Protein AF-0000000077469264 (afdb_homodimer)

Organism: Curvularia clavata (NCBI:txid95742)

Nearest PDB structures (foldseek):
  6kvr-assembly1_B  TM=8.526E-01  e=4.936E-38  Candida albicans
  8wdw-assembly2_B  TM=8.531E-01  e=9.503E-25  uncultured bacterium
  3h0l-assembly1_A  TM=8.347E-01  e=4.649E-25  Aquifex aeolicus
  4wj3-assembly2_D  TM=7.898E-01  e=6.287E-24  Pseudomonas aeruginosa PAO1
  8es6-assembly2_B  TM=8.295E-01  e=7.260E-22  Escherichia coli

Structure (mmCIF, N/CA/C/O backbone):
data_AF-0000000077469264-model_v1
#
loop_
_entity.id
_entity.type
_entity.pdbx_description
1 polymer amidase
#
loop_
_atom_site.group_PDB
_atom_site.id
_atom_site.type_symbol
_atom_site.label_atom_id
_atom_site.label_alt_id
_atom_site.label_comp_id
_atom_site.label_asym_id
_atom_site.label_entity_id
_atom_site.label_seq_id
_atom_site.pdbx_PDB_ins_code
_atom_site.Cartn_x
_atom_site.Cartn_y
_atom_site.Cartn_z
_atom_site.occupancy
_atom_site.B_iso_or_equiv
_atom_site.auth_seq_id
_atom_site.auth_comp_id
_atom_site.auth_asym_id
_atom_site.auth_atom_id
_atom_site.pdbx_PDB_model_num
ATOM 1 N N . MET A 1 1 ? -19.703 27.109 -30.875 1 38.69 1 MET A N 1
ATOM 2 C CA . MET A 1 1 ? -20.609 27.203 -29.734 1 38.69 1 MET A CA 1
ATOM 3 C C . MET A 1 1 ? -21.5 28.438 -29.859 1 38.69 1 MET A C 1
ATOM 5 O O . MET A 1 1 ? -21 29.562 -29.891 1 38.69 1 MET A O 1
ATOM 9 N N . GLY A 1 2 ? -22.531 28.219 -30.375 1 47.81 2 GLY A N 1
ATOM 10 C CA . GLY A 1 2 ? -23.375 29.312 -30.828 1 47.81 2 GLY A CA 1
ATOM 11 C C . GLY A 1 2 ? -23.906 30.172 -29.688 1 47.81 2 GLY A C 1
ATOM 12 O O . GLY A 1 2 ? -23.766 29.812 -28.516 1 47.81 2 GLY A O 1
ATOM 13 N N . LEU A 1 3 ? -24.375 31.328 -29.953 1 57.66 3 LEU A N 1
ATOM 14 C CA . LEU A 1 3 ? -24.969 32.344 -29.078 1 57.66 3 LEU A CA 1
ATOM 15 C C . LEU A 1 3 ? -25.922 31.688 -28.078 1 57.66 3 LEU A C 1
ATOM 17 O O . LEU A 1 3 ? -25.969 32.094 -26.906 1 57.66 3 LEU A O 1
ATOM 21 N N . SER A 1 4 ? -26.609 30.703 -28.516 1 57.97 4 SER A N 1
ATOM 22 C CA . SER A 1 4 ? -27.531 30 -27.641 1 57.97 4 SER A CA 1
ATOM 23 C C . SER A 1 4 ? -26.781 29.203 -26.578 1 57.97 4 SER A C 1
ATOM 25 O O . SER A 1 4 ? -27.203 29.172 -25.422 1 57.97 4 SER A O 1
ATOM 27 N N . THR A 1 5 ? -25.703 28.656 -27.016 1 55.19 5 THR A N 1
ATOM 28 C CA . THR A 1 5 ? -24.891 27.906 -26.062 1 55.19 5 THR A CA 1
ATOM 29 C C . THR A 1 5 ? -24.25 28.828 -25.047 1 55.19 5 THR A C 1
ATOM 31 O O . THR A 1 5 ? -24.109 28.469 -23.875 1 55.19 5 THR A O 1
ATOM 34 N N . TYR A 1 6 ? -24.078 30.047 -25.547 1 51.34 6 TYR A N 1
ATOM 35 C CA . TYR A 1 6 ? -23.516 31.047 -24.656 1 51.34 6 TYR A CA 1
ATOM 36 C C . TYR A 1 6 ? -24.531 31.5 -23.625 1 51.34 6 TYR A C 1
ATOM 38 O O . TYR A 1 6 ? -24.234 31.594 -22.438 1 51.34 6 TYR A O 1
ATOM 46 N N . TRP A 1 7 ? -25.766 31.797 -24.094 1 57.72 7 TRP A N 1
ATOM 47 C CA . TRP A 1 7 ? -26.797 32.25 -23.172 1 57.72 7 TRP A CA 1
ATOM 48 C C . TRP A 1 7 ? -27.203 31.156 -22.203 1 57.72 7 TRP A C 1
ATOM 50 O O . TRP A 1 7 ? -27.484 31.406 -21.031 1 57.72 7 TRP A O 1
ATOM 60 N N . GLN A 1 8 ? -27.312 29.969 -22.75 1 52.81 8 GLN A N 1
ATOM 61 C CA . GLN A 1 8 ? -27.594 28.812 -21.891 1 52.81 8 GLN A CA 1
ATOM 62 C C . GLN A 1 8 ? -26.484 28.609 -20.875 1 52.81 8 GLN A C 1
ATOM 64 O O . GLN A 1 8 ? -26.75 28.328 -19.703 1 52.81 8 GLN A O 1
ATOM 69 N N . HIS A 1 9 ? -25.344 28.828 -21.328 1 53.41 9 HIS A N 1
ATOM 70 C CA . HIS A 1 9 ? -24.219 28.766 -20.406 1 53.41 9 HIS A CA 1
ATOM 71 C C . HIS A 1 9 ? -24.297 29.859 -19.359 1 53.41 9 HIS A C 1
ATOM 73 O O . HIS A 1 9 ? -24.031 29.609 -18.172 1 53.41 9 HIS A O 1
ATOM 79 N N . LYS A 1 10 ? -24.656 31.094 -19.719 1 55.19 10 LYS A N 1
ATOM 80 C CA . LYS A 1 10 ? -24.781 32.219 -18.781 1 55.19 10 LYS A CA 1
ATOM 81 C C . LYS A 1 10 ? -25.922 31.953 -17.781 1 55.19 10 LYS A C 1
ATOM 83 O O . LYS A 1 10 ? -25.781 32.25 -16.594 1 55.19 10 LYS A O 1
ATOM 88 N N . ALA A 1 11 ? -27.109 31.547 -18.359 1 58.28 11 ALA A N 1
ATOM 89 C CA . ALA A 1 11 ? -28.25 31.25 -17.5 1 58.28 11 ALA A CA 1
ATOM 90 C C . ALA A 1 11 ? -27.906 30.156 -16.5 1 58.28 11 ALA A C 1
ATOM 92 O O . ALA A 1 11 ? -28.266 30.234 -15.328 1 58.28 11 ALA A O 1
ATOM 93 N N . ASP A 1 12 ? -27.156 29.141 -17.016 1 54.44 12 ASP A N 1
ATOM 94 C CA . ASP A 1 12 ? -26.719 28.047 -16.156 1 54.44 12 ASP A CA 1
ATOM 95 C C . ASP A 1 12 ? -25.734 28.562 -15.086 1 54.44 12 ASP A C 1
ATOM 97 O O . ASP A 1 12 ? -25.797 28.125 -13.93 1 54.44 12 ASP A O 1
ATOM 101 N N . CYS A 1 13 ? -24.984 29.516 -15.547 1 57.66 13 CYS A N 1
ATOM 102 C CA . CYS A 1 13 ? -24.047 30.125 -14.617 1 57.66 13 CYS A CA 1
ATOM 103 C C . CYS A 1 13 ? -24.781 30.953 -13.562 1 57.66 13 CYS A C 1
ATOM 105 O O . CYS A 1 13 ? -24.453 30.859 -12.375 1 57.66 13 CYS A O 1
ATOM 107 N N . VAL A 1 14 ? -25.75 31.766 -14.016 1 65.81 14 VAL A N 1
ATOM 108 C CA . VAL A 1 14 ? -26.5 32.594 -13.086 1 65.81 14 VAL A CA 1
ATOM 109 C C . VAL A 1 14 ? -27.281 31.703 -12.117 1 65.81 14 VAL A C 1
ATOM 111 O O . VAL A 1 14 ? -27.297 31.969 -10.914 1 65.81 14 VAL A O 1
ATOM 114 N N . GLU A 1 15 ? -27.938 30.719 -12.602 1 66.56 15 GLU A N 1
ATOM 115 C CA . GLU A 1 15 ? -28.656 29.766 -11.758 1 66.56 15 GLU A CA 1
ATOM 116 C C . GLU A 1 15 ? -27.703 29.031 -10.82 1 66.56 15 GLU A C 1
ATOM 118 O O . GLU A 1 15 ? -28.031 28.781 -9.664 1 66.56 15 GLU A O 1
ATOM 123 N N . GLY A 1 16 ? -26.578 28.781 -11.312 1 68.62 16 GLY A N 1
ATOM 124 C CA . GLY A 1 16 ? -25.562 28.172 -10.477 1 68.62 16 GLY A CA 1
ATOM 125 C C . GLY A 1 16 ? -25.125 29.047 -9.32 1 68.62 16 GLY A C 1
ATOM 126 O O . GLY A 1 16 ? -25.031 28.578 -8.18 1 68.62 16 GLY A O 1
ATOM 127 N N . TYR A 1 17 ? -24.938 30.297 -9.672 1 70 17 TYR A N 1
ATOM 128 C CA . TYR A 1 17 ? -24.547 31.25 -8.641 1 70 17 TYR A CA 1
ATOM 129 C C . TYR A 1 17 ? -25.656 31.422 -7.605 1 70 17 TYR A C 1
ATOM 131 O O . TYR A 1 17 ? -25.391 31.516 -6.406 1 70 17 TYR A O 1
ATOM 139 N N . ARG A 1 18 ? -26.891 31.5 -8.078 1 68.81 18 ARG A N 1
ATOM 140 C CA . ARG A 1 18 ? -28.031 31.641 -7.188 1 68.81 18 ARG A CA 1
ATOM 141 C C . ARG A 1 18 ? -28.156 30.422 -6.27 1 68.81 18 ARG A C 1
ATOM 143 O O . ARG A 1 18 ? -28.422 30.578 -5.074 1 68.81 18 ARG A O 1
ATOM 150 N N . GLN A 1 19 ? -27.938 29.328 -6.855 1 73.25 19 GLN A N 1
ATOM 151 C CA . GLN A 1 19 ? -28.016 28.094 -6.078 1 73.25 19 GLN A CA 1
ATOM 152 C C . GLN A 1 19 ? -26.875 28 -5.07 1 73.25 19 GLN A C 1
ATOM 154 O O . GLN A 1 19 ? -27.078 27.609 -3.924 1 73.25 19 GLN A O 1
ATOM 159 N N . LEU A 1 20 ? -25.766 28.391 -5.512 1 81.19 20 LEU A N 1
ATOM 160 C CA . LEU A 1 20 ? -24.594 28.406 -4.641 1 81.19 20 LEU A CA 1
ATOM 161 C C . LEU A 1 20 ? -24.797 29.344 -3.455 1 81.19 20 LEU A C 1
ATOM 163 O O . LEU A 1 20 ? -24.547 28.969 -2.309 1 81.19 20 LEU A O 1
ATOM 167 N N . SER A 1 21 ? -25.125 30.516 -3.787 1 82.88 21 SER A N 1
ATOM 168 C CA . SER A 1 21 ? -25.359 31.484 -2.73 1 82.88 21 SER A CA 1
ATOM 169 C C . SER A 1 21 ? -26.438 31 -1.766 1 82.88 21 SER A C 1
ATOM 171 O O . SER A 1 21 ? -26.297 31.156 -0.549 1 82.88 21 SER A O 1
ATOM 173 N N . PHE A 1 22 ? -27.406 30.422 -2.295 1 83.38 22 PHE A N 1
ATOM 174 C CA . PHE A 1 22 ? -28.5 29.922 -1.477 1 83.38 22 PHE A CA 1
ATOM 175 C C . PHE A 1 22 ? -28.031 28.781 -0.574 1 83.38 22 PHE A C 1
ATOM 177 O O . PHE A 1 22 ? -28.312 28.781 0.624 1 83.38 22 PHE A O 1
ATOM 184 N N . ILE A 1 23 ? -27.375 27.906 -1.095 1 86.88 23 ILE A N 1
ATOM 185 C CA . ILE A 1 23 ? -26.922 26.734 -0.356 1 86.88 23 ILE A CA 1
ATOM 186 C C . ILE A 1 23 ? -25.938 27.156 0.731 1 86.88 23 ILE A C 1
ATOM 188 O O . ILE A 1 23 ? -26.016 26.688 1.868 1 86.88 23 ILE A O 1
ATOM 192 N N . SER A 1 24 ? -25.031 27.969 0.382 1 88.69 24 SER A N 1
ATOM 193 C CA . SER A 1 24 ? -24.047 28.453 1.339 1 88.69 24 SER A CA 1
ATOM 194 C C . SER A 1 24 ? -24.703 29.219 2.482 1 88.69 24 SER A C 1
ATOM 196 O O . SER A 1 24 ? -24.406 28.969 3.652 1 88.69 24 SER A O 1
ATOM 198 N N . LYS A 1 25 ? -25.547 30.109 2.135 1 88.81 25 LYS A N 1
ATOM 199 C CA . LYS A 1 25 ? -26.266 30.891 3.15 1 88.81 25 LYS A CA 1
ATOM 200 C C . LYS A 1 25 ? -27.125 29.984 4.031 1 88.81 25 LYS A C 1
ATOM 202 O O . LYS A 1 25 ? -27.219 30.203 5.242 1 88.81 25 LYS A O 1
ATOM 207 N N . ARG A 1 26 ? -27.703 29.109 3.422 1 91.31 26 ARG A N 1
ATOM 208 C CA . ARG A 1 26 ? -28.562 28.188 4.172 1 91.31 26 ARG A CA 1
ATOM 209 C C . ARG A 1 26 ? -27.75 27.391 5.184 1 91.31 26 ARG A C 1
ATOM 211 O O . ARG A 1 26 ? -28.125 27.281 6.348 1 91.31 26 ARG A O 1
ATOM 218 N N . LYS A 1 27 ? -26.703 26.812 4.738 1 93.69 27 LYS A N 1
ATOM 219 C CA . LYS A 1 27 ? -25.891 25.969 5.613 1 93.69 27 LYS A CA 1
ATOM 220 C C . LYS A 1 27 ? -25.266 26.781 6.742 1 93.69 27 LYS A C 1
ATOM 222 O O . LYS A 1 27 ? -25.188 26.312 7.879 1 93.69 27 LYS A O 1
ATOM 227 N N . GLN A 1 28 ? -24.781 27.922 6.445 1 94.62 28 GLN A N 1
ATOM 228 C CA . GLN A 1 28 ? -24.203 28.797 7.461 1 94.62 28 GLN A CA 1
ATOM 229 C C . GLN A 1 28 ? -25.266 29.266 8.445 1 94.62 28 GLN A C 1
ATOM 231 O O . GLN A 1 28 ? -25.016 29.344 9.648 1 94.62 28 GLN A O 1
ATOM 236 N N . SER A 1 29 ? -26.438 29.531 7.918 1 94.25 29 SER A N 1
ATOM 237 C CA . SER A 1 29 ? -27.547 29.953 8.773 1 94.25 29 SER A CA 1
ATOM 238 C C . SER A 1 29 ? -28.016 28.828 9.68 1 94.25 29 SER A C 1
ATOM 240 O O . SER A 1 29 ? -28.406 29.047 10.82 1 94.25 29 SER A O 1
ATOM 242 N N . GLU A 1 30 ? -28.062 27.672 9.109 1 94.5 30 GLU A N 1
ATOM 243 C CA . GLU A 1 30 ? -28.406 26.5 9.906 1 94.5 30 GLU A CA 1
ATOM 244 C C . GLU A 1 30 ? -27.469 26.344 11.086 1 94.5 30 GLU A C 1
ATOM 246 O O . GLU A 1 30 ? -27.906 26.094 12.211 1 94.5 30 GLU A O 1
ATOM 251 N N . ARG A 1 31 ? -26.203 26.453 10.859 1 95.75 31 ARG A N 1
ATOM 252 C CA . ARG A 1 31 ? -25.219 26.344 11.922 1 95.75 31 ARG A CA 1
ATOM 253 C C . ARG A 1 31 ? -25.375 27.469 12.945 1 95.75 31 ARG A C 1
ATOM 255 O O . ARG A 1 31 ? -25.344 27.219 14.156 1 95.75 31 ARG A O 1
ATOM 262 N N . ALA A 1 32 ? -25.547 28.688 12.477 1 95.25 32 ALA A N 1
ATOM 263 C CA . ALA A 1 32 ? -25.703 29.844 13.359 1 95.25 32 ALA A CA 1
ATOM 264 C C . ALA A 1 32 ? -26.953 29.703 14.227 1 95.25 32 ALA A C 1
ATOM 266 O O . ALA A 1 32 ? -26.938 30.031 15.414 1 95.25 32 ALA A O 1
ATOM 267 N N . SER A 1 33 ? -28.016 29.234 13.617 1 95.12 33 SER A N 1
ATOM 268 C CA . SER A 1 33 ? -29.281 29.047 14.344 1 95.12 33 SER A CA 1
ATOM 269 C C . SER A 1 33 ? -29.141 27.969 15.406 1 95.12 33 SER A C 1
ATOM 271 O O . SER A 1 33 ? -29.703 28.078 16.5 1 95.12 33 SER A O 1
ATOM 273 N N . LYS A 1 34 ? -28.5 26.922 15.086 1 95.69 34 LYS A N 1
ATOM 274 C CA . LYS A 1 34 ? -28.266 25.844 16.047 1 95.69 34 LYS A CA 1
ATOM 275 C C . LYS A 1 34 ? -27.469 26.344 17.25 1 95.69 34 LYS A C 1
ATOM 277 O O . LYS A 1 34 ? -27.812 26.047 18.391 1 95.69 34 LYS A O 1
ATOM 282 N N . LEU A 1 35 ? -26.438 27.078 17.016 1 96 35 LEU A N 1
ATOM 283 C CA . LEU A 1 35 ? -25.594 27.594 18.078 1 96 35 LEU A CA 1
ATOM 284 C C . LEU A 1 35 ? -26.359 28.578 18.953 1 96 35 LEU A C 1
ATOM 286 O O . LEU A 1 35 ? -26.188 28.594 20.172 1 96 35 LEU A O 1
ATOM 290 N N . ALA A 1 36 ? -27.203 29.297 18.312 1 93.44 36 ALA A N 1
ATOM 291 C CA . ALA A 1 36 ? -27.969 30.312 19.031 1 93.44 36 ALA A CA 1
ATOM 292 C C . ALA A 1 36 ? -29.062 29.672 19.875 1 93.44 36 ALA A C 1
ATOM 294 O O . ALA A 1 36 ? -29.469 30.234 20.891 1 93.44 36 ALA A O 1
ATOM 295 N N . SER A 1 37 ? -29.531 28.516 19.516 1 94.44 37 SER A N 1
ATOM 296 C CA . SER A 1 37 ? -30.688 27.875 20.156 1 94.44 37 SER A CA 1
ATOM 297 C C . SER A 1 37 ? -30.234 26.797 21.125 1 94.44 37 SER A C 1
ATOM 299 O O . SER A 1 37 ? -31.047 25.984 21.594 1 94.44 37 SER A O 1
ATOM 301 N N . LEU A 1 38 ? -28.984 26.766 21.406 1 95.5 38 LEU A N 1
ATOM 302 C CA . LEU A 1 38 ? -28.469 25.766 22.344 1 95.5 38 LEU A CA 1
ATOM 303 C C . LEU A 1 38 ? -29.047 25.984 23.734 1 95.5 38 LEU A C 1
ATOM 305 O O . LEU A 1 38 ? -29.328 27.109 24.125 1 95.5 38 LEU A O 1
ATOM 309 N N . PRO A 1 39 ? -29.188 24.922 24.516 1 94.12 39 PRO A N 1
ATOM 310 C CA . PRO A 1 39 ? -29.609 25.062 25.906 1 94.12 39 PRO A CA 1
ATOM 311 C C . PRO A 1 39 ? -28.625 25.875 26.75 1 94.12 39 PRO A C 1
ATOM 313 O O . PRO A 1 39 ? -27.438 25.938 26.406 1 94.12 39 PRO A O 1
ATOM 316 N N . ALA A 1 40 ? -28.984 26.312 27.844 1 93 40 ALA A N 1
ATOM 317 C CA . ALA A 1 40 ? -28.266 27.25 28.703 1 93 40 ALA A CA 1
ATOM 318 C C . ALA A 1 40 ? -26.938 26.672 29.156 1 93 40 ALA A C 1
ATOM 320 O O . ALA A 1 40 ? -25.938 27.391 29.25 1 93 40 ALA A O 1
ATOM 321 N N . PRO A 1 41 ? -26.891 25.453 29.375 1 93 41 PRO A N 1
ATOM 322 C CA . PRO A 1 41 ? -25.625 24.906 29.859 1 93 41 PRO A CA 1
ATOM 323 C C . PRO A 1 41 ? -24.484 25.047 28.844 1 93 41 PRO A C 1
ATOM 325 O O . PRO A 1 41 ? -23.312 25 29.219 1 93 41 PRO A O 1
ATOM 328 N N . TYR A 1 42 ? -24.797 25.172 27.578 1 94.94 42 TYR A N 1
ATOM 329 C CA . TYR A 1 42 ? -23.797 25.312 26.531 1 94.94 42 TYR A CA 1
ATOM 330 C C . TYR A 1 42 ? -23.391 26.781 26.375 1 94.94 42 TYR A C 1
ATOM 332 O O . TYR A 1 42 ? -22.359 27.078 25.766 1 94.94 42 TYR A O 1
ATOM 340 N N . LEU A 1 43 ? -24.188 27.672 26.875 1 92.75 43 LEU A N 1
ATOM 341 C CA . LEU A 1 43 ? -24 29.094 26.562 1 92.75 43 LEU A CA 1
ATOM 342 C C . LEU A 1 43 ? -23.547 29.859 27.797 1 92.75 43 LEU A C 1
ATOM 344 O O . LEU A 1 43 ? -23.125 31.016 27.688 1 92.75 43 LEU A O 1
ATOM 348 N N . SER A 1 44 ? -23.594 29.219 28.938 1 93.94 44 SER A N 1
ATOM 349 C CA . SER A 1 44 ? -23.172 29.859 30.188 1 93.94 44 SER A CA 1
ATOM 350 C C . SER A 1 44 ? -21.656 30.031 30.219 1 93.94 44 SER A C 1
ATOM 352 O O . SER A 1 44 ? -20.922 29.297 29.562 1 93.94 44 SER A O 1
ATOM 354 N N . PRO A 1 45 ? -21.188 31.016 31.031 1 94.5 45 PRO A N 1
ATOM 355 C CA . PRO A 1 45 ? -19.75 31.172 31.188 1 94.5 45 PRO A CA 1
ATOM 356 C C . PRO A 1 45 ? -19.078 29.938 31.781 1 94.5 45 PRO A C 1
ATOM 358 O O . PRO A 1 45 ? -19.734 29.141 32.469 1 94.5 45 PRO A O 1
ATOM 361 N N . LEU A 1 46 ? -17.828 29.875 31.594 1 96.38 46 LEU A N 1
ATOM 362 C CA . LEU A 1 46 ? -17.078 28.75 32.125 1 96.38 46 LEU A CA 1
ATOM 363 C C . LEU A 1 46 ? -17.078 28.766 33.656 1 96.38 46 LEU A C 1
ATOM 365 O O . LEU A 1 46 ? -16.688 29.766 34.281 1 96.38 46 LEU A O 1
ATOM 369 N N . SER A 1 47 ? -17.516 27.719 34.25 1 95.94 47 SER A N 1
ATOM 370 C CA . SER A 1 47 ? -17.438 27.547 35.719 1 95.94 47 SER A CA 1
ATOM 371 C C . SER A 1 47 ? -16.062 27.047 36.125 1 95.94 47 SER A C 1
ATOM 373 O O . SER A 1 47 ? -15.219 26.734 35.281 1 95.94 47 SER A O 1
ATOM 375 N N . ALA A 1 48 ? -15.859 27.016 37.438 1 95.75 48 ALA A N 1
ATOM 376 C CA . ALA A 1 48 ? -14.609 26.469 37.969 1 95.75 48 ALA A CA 1
ATOM 377 C C . ALA A 1 48 ? -14.461 25 37.594 1 95.75 48 ALA A C 1
ATOM 379 O O . ALA A 1 48 ? -13.352 24.531 37.344 1 95.75 48 ALA A O 1
ATOM 380 N N . GLN A 1 49 ? -15.523 24.375 37.562 1 95.88 49 GLN A N 1
ATOM 381 C CA . GLN A 1 49 ? -15.508 22.969 37.188 1 95.88 49 GLN A CA 1
ATOM 382 C C . GLN A 1 49 ? -15.148 22.797 35.719 1 95.88 49 GLN A C 1
ATOM 384 O O . GLN A 1 49 ? -14.391 21.891 35.344 1 95.88 49 GLN A O 1
ATOM 389 N N . ASP A 1 50 ? -15.711 23.609 34.906 1 96.94 50 ASP A N 1
ATOM 390 C CA . ASP A 1 50 ? -15.367 23.578 33.5 1 96.94 50 ASP A CA 1
ATOM 391 C C . ASP A 1 50 ? -13.867 23.781 33.312 1 96.94 50 ASP A C 1
ATOM 393 O O . ASP A 1 50 ? -13.242 23.062 32.531 1 96.94 50 ASP A O 1
ATOM 397 N N . ARG A 1 51 ? -13.344 24.719 34 1 96.69 51 ARG A N 1
ATOM 398 C CA . ARG A 1 51 ? -11.93 25.047 33.844 1 96.69 51 ARG A CA 1
ATOM 399 C C . ARG A 1 51 ? -11.062 23.875 34.312 1 96.69 51 ARG A C 1
ATOM 401 O O . ARG A 1 51 ? -9.984 23.641 33.75 1 96.69 51 ARG A O 1
ATOM 408 N N . THR A 1 52 ? -11.508 23.234 35.344 1 97 52 THR A N 1
ATOM 409 C CA . THR A 1 52 ? -10.797 22.047 35.844 1 97 52 THR A CA 1
ATOM 410 C C . THR A 1 52 ? -10.797 20.953 34.75 1 97 52 THR A C 1
ATOM 412 O O . THR A 1 52 ? -9.766 20.328 34.5 1 97 52 THR A O 1
ATOM 415 N N . ILE A 1 53 ? -11.867 20.75 34.125 1 97.94 53 ILE A N 1
ATOM 416 C CA . ILE A 1 53 ? -12.016 19.75 33.062 1 97.94 53 ILE A CA 1
ATOM 417 C C . ILE A 1 53 ? -11.102 20.094 31.906 1 97.94 53 ILE A C 1
ATOM 419 O O . ILE A 1 53 ? -10.367 19.25 31.406 1 97.94 53 ILE A O 1
ATOM 423 N N . LEU A 1 54 ? -11.117 21.344 31.516 1 97.75 54 LEU A N 1
ATOM 424 C CA . LEU A 1 54 ? -10.359 21.812 30.359 1 97.75 54 LEU A CA 1
ATOM 425 C C . LEU A 1 54 ? -8.859 21.734 30.625 1 97.75 54 LEU A C 1
ATOM 427 O O . LEU A 1 54 ? -8.062 21.656 29.688 1 97.75 54 LEU A O 1
ATOM 431 N N . GLY A 1 55 ? -8.453 21.766 31.875 1 96.44 55 GLY A N 1
ATOM 432 C CA . GLY A 1 55 ? -7.047 21.781 32.25 1 96.44 55 GLY A CA 1
ATOM 433 C C . GLY A 1 55 ? -6.465 20.391 32.438 1 96.44 55 GLY A C 1
ATOM 434 O O . GLY A 1 55 ? -5.242 20.219 32.438 1 96.44 55 GLY A O 1
ATOM 435 N N . LYS A 1 56 ? -7.273 19.344 32.469 1 97.5 56 LYS A N 1
ATOM 436 C CA . LYS A 1 56 ? -6.816 17.984 32.75 1 97.5 56 LYS A CA 1
ATOM 437 C C . LYS A 1 56 ? -6.383 17.281 31.469 1 97.5 56 LYS A C 1
ATOM 439 O O . LYS A 1 56 ? -7.008 17.438 30.422 1 97.5 56 LYS A O 1
ATOM 444 N N . PRO A 1 57 ? -5.254 16.438 31.625 1 98.25 57 PRO A N 1
ATOM 445 C CA . PRO A 1 57 ? -4.992 15.516 30.516 1 98.25 57 PRO A CA 1
ATOM 446 C C . PRO A 1 57 ? -6.145 14.555 30.266 1 98.25 57 PRO A C 1
ATOM 448 O O . PRO A 1 57 ? -6.816 14.133 31.219 1 98.25 57 PRO A O 1
ATOM 451 N N . ILE A 1 58 ? -6.34 14.172 29.047 1 98.25 58 ILE A N 1
ATOM 452 C CA . ILE A 1 58 ? -7.516 13.375 28.719 1 98.25 58 ILE A CA 1
ATOM 453 C C . ILE A 1 58 ? -7.43 12.016 29.406 1 98.25 58 ILE A C 1
ATOM 455 O O . ILE A 1 58 ? -8.453 11.422 29.75 1 98.25 58 ILE A O 1
ATOM 459 N N . GLN A 1 59 ? -6.25 11.453 29.609 1 98.44 59 GLN A N 1
ATOM 460 C CA . GLN A 1 59 ? -6.125 10.18 30.328 1 98.44 59 GLN A CA 1
ATOM 461 C C . GLN A 1 59 ? -6.727 10.273 31.719 1 98.44 59 GLN A C 1
ATOM 463 O O . GLN A 1 59 ? -7.387 9.344 32.188 1 98.44 59 GLN A O 1
ATOM 468 N N . GLU A 1 60 ? -6.504 11.391 32.375 1 98.56 60 GLU A N 1
ATOM 469 C CA . GLU A 1 60 ? -7.07 11.609 33.719 1 98.56 60 GLU A CA 1
ATOM 470 C C . GLU A 1 60 ? -8.586 11.758 33.656 1 98.56 60 GLU A C 1
ATOM 472 O O . GLU A 1 60 ? -9.305 11.266 34.531 1 98.56 60 GLU A O 1
ATOM 477 N N . LEU A 1 61 ? -9.055 12.445 32.688 1 98.62 61 LEU A N 1
ATOM 478 C CA . LEU A 1 61 ? -10.492 12.594 32.531 1 98.62 61 LEU A CA 1
ATOM 479 C C . LEU A 1 61 ? -11.156 11.234 32.312 1 98.62 61 LEU A C 1
ATOM 481 O O . LEU A 1 61 ? -12.242 10.977 32.812 1 98.62 61 LEU A O 1
ATOM 485 N N . VAL A 1 62 ? -10.516 10.383 31.484 1 98.75 62 VAL A N 1
ATOM 486 C CA . VAL A 1 62 ? -11.031 9.047 31.219 1 98.75 62 VAL A CA 1
ATOM 487 C C . VAL A 1 62 ? -11.133 8.266 32.531 1 98.75 62 VAL A C 1
ATOM 489 O O . VAL A 1 62 ? -12.133 7.594 32.781 1 98.75 62 VAL A O 1
ATOM 492 N N . GLN A 1 63 ? -10.133 8.367 33.344 1 98.44 63 GLN A N 1
ATOM 493 C CA . GLN A 1 63 ? -10.133 7.695 34.656 1 98.44 63 GLN A CA 1
ATOM 494 C C . GLN A 1 63 ? -11.273 8.211 35.531 1 98.44 63 GLN A C 1
ATOM 496 O O . GLN A 1 63 ? -11.93 7.426 36.219 1 98.44 63 GLN A O 1
ATOM 501 N N . ASP A 1 64 ? -11.477 9.5 35.469 1 98.31 64 ASP A N 1
ATOM 502 C CA . ASP A 1 64 ? -12.57 10.094 36.25 1 98.31 64 ASP A CA 1
ATOM 503 C C . ASP A 1 64 ? -13.922 9.555 35.781 1 98.31 64 ASP A C 1
ATOM 505 O O . ASP A 1 64 ? -14.812 9.328 36.594 1 98.31 64 ASP A O 1
ATOM 509 N N . VAL A 1 65 ? -14.07 9.406 34.5 1 98.19 65 VAL A N 1
ATOM 510 C CA . VAL A 1 65 ? -15.312 8.867 33.969 1 98.19 65 VAL A CA 1
ATOM 511 C C . VAL A 1 65 ? -15.477 7.41 34.406 1 98.19 65 VAL A C 1
ATOM 513 O O . VAL A 1 65 ? -16.562 7 34.812 1 98.19 65 VAL A O 1
ATOM 516 N N . HIS A 1 66 ? -14.414 6.672 34.344 1 98 66 HIS A N 1
ATOM 517 C CA . HIS A 1 66 ? -14.445 5.27 34.75 1 98 66 HIS A CA 1
ATOM 518 C C . HIS A 1 66 ? -14.867 5.129 36.188 1 98 66 HIS A C 1
ATOM 520 O O . HIS A 1 66 ? -15.594 4.203 36.562 1 98 66 HIS A O 1
ATOM 526 N N . LYS A 1 67 ? -14.406 6.047 37 1 97.75 67 LYS A N 1
ATOM 527 C CA . LYS A 1 67 ? -14.672 6.004 38.438 1 97.75 67 LYS A CA 1
ATOM 528 C C . LYS A 1 67 ? -15.961 6.742 38.781 1 97.75 67 LYS A C 1
ATOM 530 O O . LYS A 1 67 ? -16.297 6.887 39.938 1 97.75 67 LYS A O 1
ATOM 535 N N . GLN A 1 68 ? -16.625 7.348 37.844 1 96.5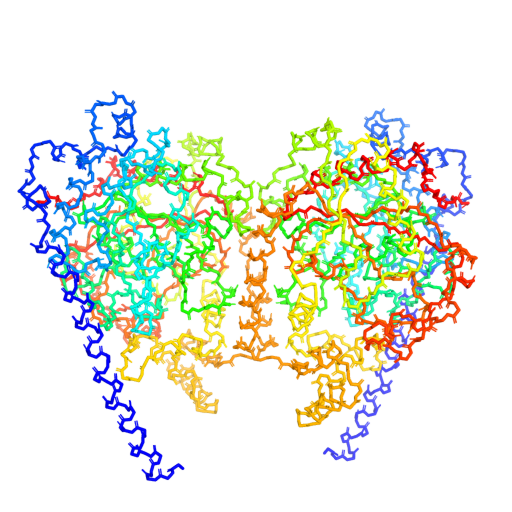6 68 GLN A N 1
ATOM 536 C CA . GLN A 1 68 ? -17.891 8.062 38 1 96.56 68 GLN A CA 1
ATOM 537 C C . GLN A 1 68 ? -17.703 9.328 38.844 1 96.56 68 GLN A C 1
ATOM 539 O O . GLN A 1 68 ? -18.594 9.695 39.594 1 96.56 68 GLN A O 1
ATOM 544 N N . ILE A 1 69 ? -16.547 9.812 38.688 1 96.75 69 ILE A N 1
ATOM 545 C CA . ILE A 1 69 ? -16.234 11.07 39.344 1 96.75 69 ILE A CA 1
ATOM 546 C C . ILE A 1 69 ? -16.719 12.234 38.469 1 96.75 69 ILE A C 1
ATOM 548 O O . ILE A 1 69 ? -17.219 13.242 39 1 96.75 69 ILE A O 1
ATOM 552 N N . THR A 1 70 ? -16.547 12.148 37.219 1 97 70 THR A N 1
ATOM 553 C CA . THR A 1 70 ? -16.953 13.172 36.25 1 97 70 THR A CA 1
ATOM 554 C C . THR A 1 70 ? -17.953 12.609 35.25 1 97 70 THR A C 1
ATOM 556 O O . THR A 1 70 ? -17.719 11.555 34.656 1 97 70 THR A O 1
ATOM 559 N N . ASN A 1 71 ? -19.062 13.312 35.125 1 96.62 71 ASN A N 1
ATOM 560 C CA . ASN A 1 71 ? -20.062 12.945 34.125 1 96.62 71 ASN A CA 1
ATOM 561 C C . ASN A 1 71 ? -19.594 13.305 32.719 1 96.62 71 ASN A C 1
ATOM 563 O O . ASN A 1 71 ? -19.188 14.438 32.469 1 96.62 71 ASN A O 1
ATOM 567 N N . PRO A 1 72 ? -19.656 12.344 31.797 1 97.44 72 PRO A N 1
ATOM 568 C CA . PRO A 1 72 ? -19.234 12.633 30.406 1 97.44 72 PRO A CA 1
ATOM 569 C C . PRO A 1 72 ? -19.953 13.844 29.828 1 97.44 72 PRO A C 1
ATOM 571 O O . PRO A 1 72 ? -19.375 14.57 29.016 1 97.44 72 PRO A O 1
ATOM 574 N N . ILE A 1 73 ? -21.141 14.094 30.203 1 97.38 73 ILE A N 1
ATOM 575 C CA . ILE A 1 73 ? -21.906 15.227 29.703 1 97.38 73 ILE A CA 1
ATOM 576 C C . ILE A 1 73 ? -21.25 16.531 30.141 1 97.38 73 ILE A C 1
ATOM 578 O O . ILE A 1 73 ? -21.25 17.516 29.391 1 97.38 73 ILE A O 1
ATOM 582 N N . ASP A 1 74 ? -20.703 16.531 31.312 1 97.44 74 ASP A N 1
ATOM 583 C CA . ASP A 1 74 ? -20.031 17.734 31.797 1 97.44 74 ASP A CA 1
ATOM 584 C C . ASP A 1 74 ? -18.766 18.016 30.984 1 97.44 74 ASP A C 1
ATOM 586 O O . ASP A 1 74 ? -18.453 19.172 30.719 1 97.44 74 ASP A O 1
ATOM 590 N N . ILE A 1 75 ? -18.078 17 30.641 1 98.25 75 ILE A N 1
ATOM 591 C CA . ILE A 1 75 ? -16.906 17.172 29.797 1 98.25 75 ILE A CA 1
ATOM 592 C C . ILE A 1 75 ? -17.312 17.734 28.438 1 98.25 75 ILE A C 1
ATOM 594 O O . ILE A 1 75 ? -16.703 18.688 27.953 1 98.25 75 ILE A O 1
ATOM 598 N N . LEU A 1 76 ? -18.359 17.109 27.859 1 98.25 76 LEU A N 1
ATOM 599 C CA . LEU A 1 76 ? -18.875 17.562 26.578 1 98.25 76 LEU A CA 1
ATOM 600 C C . LEU A 1 76 ? -19.266 19.031 26.625 1 98.25 76 LEU A C 1
ATOM 602 O O . LEU A 1 76 ? -18.906 19.812 25.75 1 98.25 76 LEU A O 1
ATOM 606 N N . ARG A 1 77 ? -19.969 19.422 27.641 1 97.81 77 ARG A N 1
ATOM 607 C CA . ARG A 1 77 ? -20.453 20.797 27.766 1 97.81 77 ARG A CA 1
ATOM 608 C C . ARG A 1 77 ? -19.312 21.766 27.984 1 97.81 77 ARG A C 1
ATOM 610 O O . ARG A 1 77 ? -19.344 22.891 27.469 1 97.81 77 ARG A O 1
ATOM 617 N N . ALA A 1 78 ? -18.312 21.375 28.719 1 97.88 78 ALA A N 1
ATOM 618 C CA . ALA A 1 78 ? -17.156 22.234 28.938 1 97.88 78 ALA A CA 1
ATOM 619 C C . ALA A 1 78 ? -16.453 22.562 27.609 1 97.88 78 ALA A C 1
ATOM 621 O O . ALA A 1 78 ? -16.172 23.734 27.344 1 97.88 78 ALA A O 1
ATOM 622 N N . TYR A 1 79 ? -16.203 21.625 26.844 1 98.25 79 TYR A N 1
ATOM 623 C CA . TYR A 1 79 ? -15.531 21.844 25.578 1 98.25 79 TYR A CA 1
ATOM 624 C C . TYR A 1 79 ? -16.453 22.547 24.578 1 98.25 79 TYR A C 1
ATOM 626 O O . TYR A 1 79 ? -16.016 23.375 23.781 1 98.25 79 TYR A O 1
ATOM 634 N N . ALA A 1 80 ? -17.766 22.234 24.625 1 98.06 80 ALA A N 1
ATOM 635 C CA . ALA A 1 80 ? -18.734 22.875 23.734 1 98.06 80 ALA A CA 1
ATOM 636 C C . ALA A 1 80 ? -18.781 24.375 23.984 1 98.06 80 ALA A C 1
ATOM 638 O O . ALA A 1 80 ? -18.906 25.156 23.031 1 98.06 80 ALA A O 1
ATOM 639 N N . LYS A 1 81 ? -18.703 24.781 25.234 1 97.56 81 LYS A N 1
ATOM 640 C CA . LYS A 1 81 ? -18.703 26.203 25.562 1 97.56 81 LYS A CA 1
ATOM 641 C C . LYS A 1 81 ? -17.547 26.922 24.891 1 97.56 81 LYS A C 1
ATOM 643 O O . LYS A 1 81 ? -17.734 28 24.312 1 97.56 81 LYS A O 1
ATOM 648 N N . VAL A 1 82 ? -16.406 26.312 24.953 1 98.12 82 VAL A N 1
ATOM 649 C CA . VAL A 1 82 ? -15.227 26.922 24.344 1 98.12 82 VAL A CA 1
ATOM 650 C C . VAL A 1 82 ? -15.352 26.891 22.828 1 98.12 82 VAL A C 1
ATOM 652 O O . VAL A 1 82 ? -14.922 27.828 22.141 1 98.12 82 VAL A O 1
ATOM 655 N N . THR A 1 83 ? -15.938 25.859 22.281 1 98.12 83 THR A N 1
ATOM 656 C CA . THR A 1 83 ? -16.125 25.734 20.844 1 98.12 83 THR A CA 1
ATOM 657 C C . THR A 1 83 ? -17.031 26.828 20.312 1 98.12 83 THR A C 1
ATOM 659 O O . THR A 1 83 ? -16.797 27.375 19.234 1 98.12 83 THR A O 1
ATOM 662 N N . VAL A 1 84 ? -18.062 27.125 21.031 1 97.12 84 VAL A N 1
ATOM 663 C CA . VAL A 1 84 ? -18.984 28.188 20.625 1 97.12 84 VAL A CA 1
ATOM 664 C C . VAL A 1 84 ? -18.219 29.516 20.516 1 97.12 84 VAL A C 1
ATOM 666 O O . VAL A 1 84 ? -18.391 30.25 19.547 1 97.12 84 VAL A O 1
ATOM 669 N N . LYS A 1 85 ? -17.359 29.766 21.469 1 96.5 85 LYS A N 1
ATOM 670 C CA . LYS A 1 85 ? -16.547 30.984 21.438 1 96.5 85 LYS A CA 1
ATOM 671 C C . LYS A 1 85 ? -15.562 30.953 20.281 1 96.5 85 LYS A C 1
ATOM 673 O O . LYS A 1 85 ? -15.344 31.984 19.625 1 96.5 85 LYS A O 1
ATOM 678 N N . ALA A 1 86 ? -14.961 29.844 20.109 1 97.81 86 ALA A N 1
ATOM 679 C CA . ALA A 1 86 ? -14.016 29.688 19.016 1 97.81 86 ALA A CA 1
ATOM 680 C C . ALA A 1 86 ? -14.688 29.953 17.672 1 97.81 86 ALA A C 1
ATOM 682 O O . ALA A 1 86 ? -14.133 30.641 16.812 1 97.81 86 ALA A O 1
ATOM 683 N N . GLN A 1 87 ? -15.859 29.375 17.5 1 97.69 87 GLN A N 1
ATOM 684 C CA . GLN A 1 87 ? -16.594 29.547 16.25 1 97.69 87 GLN A CA 1
ATOM 685 C C . GLN A 1 87 ? -16.906 31.016 16 1 97.69 87 GLN A C 1
ATOM 687 O O . GLN A 1 87 ? -16.766 31.5 14.875 1 97.69 87 GLN A O 1
ATOM 692 N N . GLU A 1 88 ? -17.266 31.672 16.969 1 95.81 88 GLU A N 1
ATOM 693 C CA . GLU A 1 88 ? -17.578 33.094 16.859 1 95.81 88 GLU A CA 1
ATOM 694 C C . GLU A 1 88 ? -16.344 33.906 16.438 1 95.81 88 GLU A C 1
ATOM 696 O O . GLU A 1 88 ? -16.438 34.812 15.609 1 95.81 88 GLU A O 1
ATOM 701 N N . LYS A 1 89 ? -15.234 33.5 16.922 1 96.75 89 LYS A N 1
ATOM 702 C CA . LYS A 1 89 ? -14.023 34.281 16.734 1 96.75 89 LYS A CA 1
ATOM 703 C C . LYS A 1 89 ? -13.305 33.906 15.438 1 96.75 89 LYS A C 1
ATOM 705 O O . LYS A 1 89 ? -12.727 34.75 14.773 1 96.75 89 LYS A O 1
ATOM 710 N N . ILE A 1 90 ? -13.312 32.594 15.141 1 97.75 90 ILE A N 1
ATOM 711 C CA . ILE A 1 90 ? -12.359 32.219 14.109 1 97.75 90 ILE A CA 1
ATOM 712 C C . ILE A 1 90 ? -13.047 31.344 13.07 1 97.75 90 ILE A C 1
ATOM 714 O O . ILE A 1 90 ? -12.406 30.891 12.109 1 97.75 90 ILE A O 1
ATOM 718 N N . ASN A 1 91 ? -14.305 31 13.117 1 98.38 91 ASN A N 1
ATOM 719 C CA . ASN A 1 91 ? -15.078 30.266 12.125 1 98.38 91 ASN A CA 1
ATOM 720 C C . ASN A 1 91 ? -14.453 28.906 11.828 1 98.38 91 ASN A C 1
ATOM 722 O O . ASN A 1 91 ? -14.211 28.578 10.664 1 98.38 91 ASN A O 1
ATOM 726 N N . CYS A 1 92 ? -14.242 28.125 12.852 1 98.56 92 CYS A N 1
ATOM 727 C CA . CYS A 1 92 ? -13.43 26.938 12.688 1 98.56 92 CYS A CA 1
ATOM 728 C C . CYS A 1 92 ? -14.305 25.688 12.578 1 98.56 92 CYS A C 1
ATOM 730 O O . CYS A 1 92 ? -13.82 24.609 12.227 1 98.56 92 CYS A O 1
ATOM 732 N N . VAL A 1 93 ? -15.617 25.766 12.719 1 98.38 93 VAL A N 1
ATOM 733 C CA . VAL A 1 93 ? -16.453 24.578 12.758 1 98.38 93 VAL A CA 1
ATOM 734 C C . VAL A 1 93 ? -17.391 24.547 11.555 1 98.38 93 VAL A C 1
ATOM 736 O O . VAL A 1 93 ? -17.797 25.609 11.055 1 98.38 93 VAL A O 1
ATOM 739 N N . THR A 1 94 ? -17.688 23.344 11.07 1 98 94 THR A N 1
ATOM 740 C CA . THR A 1 94 ? -18.719 23.141 10.047 1 98 94 THR A CA 1
ATOM 741 C C . THR A 1 94 ? -20 22.625 10.664 1 98 94 THR A C 1
ATOM 743 O O . THR A 1 94 ? -20.859 23.391 11.078 1 98 94 THR A O 1
ATOM 746 N N . GLU A 1 95 ? -20.016 21.312 10.969 1 97.88 95 GLU A N 1
ATOM 747 C CA . GLU A 1 95 ? -21.188 20.719 11.625 1 97.88 95 GLU A CA 1
ATOM 748 C C . GLU A 1 95 ? -21.031 20.734 13.148 1 97.88 95 GLU A C 1
ATOM 750 O O . GLU A 1 95 ? -19.953 20.406 13.672 1 97.88 95 GLU A O 1
ATOM 755 N N . VAL A 1 96 ? -22.062 21.219 13.766 1 98.06 96 VAL A N 1
ATOM 756 C CA . VAL A 1 96 ? -22.188 21.125 15.219 1 98.06 96 VAL A CA 1
ATOM 757 C C . VAL A 1 96 ? -23.031 19.922 15.609 1 98.06 96 VAL A C 1
ATOM 759 O O . VAL A 1 96 ? -24.188 19.812 15.211 1 98.06 96 VAL A O 1
ATOM 762 N N . LEU A 1 97 ? -22.422 19.047 16.422 1 97.94 97 LEU A N 1
ATOM 763 C CA . LEU A 1 97 ? -23.078 17.766 16.656 1 97.94 97 LEU A CA 1
ATOM 764 C C . LEU A 1 97 ? -23.766 17.75 18.016 1 97.94 97 LEU A C 1
ATOM 766 O O . LEU A 1 97 ? -24.484 16.797 18.344 1 97.94 97 LEU A O 1
ATOM 770 N N . PHE A 1 98 ? -23.562 18.703 18.812 1 95 98 PHE A N 1
ATOM 771 C CA . PHE A 1 98 ? -24.297 18.844 20.078 1 95 98 PHE A CA 1
ATOM 772 C C . PHE A 1 98 ? -25.484 19.781 19.906 1 95 98 PHE A C 1
ATOM 774 O O . PHE A 1 98 ? -25.453 20.688 19.062 1 95 98 PHE A O 1
ATOM 781 N N . PRO A 1 99 ? -26.656 19.453 20.516 1 93.25 99 PRO A N 1
ATOM 782 C CA . PRO A 1 99 ? -26.688 18.609 21.719 1 93.25 99 PRO A CA 1
ATOM 783 C C . PRO A 1 99 ? -26.922 17.141 21.391 1 93.25 99 PRO A C 1
ATOM 785 O O . PRO A 1 99 ? -27.016 16.312 22.312 1 93.25 99 PRO A O 1
ATOM 788 N N . GLU A 1 100 ? -27.031 16.719 20.156 1 91.94 100 GLU A N 1
ATOM 789 C CA . GLU A 1 100 ? -27.266 15.32 19.781 1 91.94 100 GLU A CA 1
ATOM 790 C C . GLU A 1 100 ? -26.188 14.414 20.391 1 91.94 100 GLU A C 1
ATOM 792 O O . GLU A 1 100 ? -26.469 13.266 20.734 1 91.94 100 GLU A O 1
ATOM 797 N N . ALA A 1 101 ? -25.016 14.906 20.531 1 96.12 101 ALA A N 1
ATOM 798 C CA . ALA A 1 101 ? -23.891 14.148 21.062 1 96.12 101 ALA A CA 1
ATOM 799 C C . ALA A 1 101 ? -24.141 13.695 22.484 1 96.12 101 ALA A C 1
ATOM 801 O O . ALA A 1 101 ? -23.531 12.727 22.969 1 96.12 101 ALA A O 1
ATOM 802 N N . GLU A 1 102 ? -25.016 14.43 23.188 1 95.88 102 GLU A N 1
ATOM 803 C CA . GLU A 1 102 ? -25.359 14 24.547 1 95.88 102 GLU A CA 1
ATOM 804 C C . GLU A 1 102 ? -26 12.617 24.531 1 95.88 102 GLU A C 1
ATOM 806 O O . GLU A 1 102 ? -25.766 11.805 25.438 1 95.88 102 GLU A O 1
ATOM 811 N N . GLU A 1 103 ? -26.828 12.391 23.547 1 94.31 103 GLU A N 1
ATOM 812 C CA . GLU A 1 103 ? -27.453 11.078 23.422 1 94.31 103 GLU A CA 1
ATOM 813 C C . GLU A 1 103 ? -26.406 9.984 23.188 1 94.31 103 GLU A C 1
ATOM 815 O O . GLU A 1 103 ? -26.562 8.867 23.688 1 94.31 103 GLU A O 1
ATOM 820 N N . TRP A 1 104 ? -25.422 10.289 22.375 1 94.56 104 TRP A N 1
ATOM 821 C CA . TRP A 1 104 ? -24.359 9.328 22.156 1 94.56 104 TRP A CA 1
ATOM 822 C C . TRP A 1 104 ? -23.594 9.047 23.438 1 94.56 104 TRP A C 1
ATOM 824 O O . TRP A 1 104 ? -23.312 7.891 23.766 1 94.56 104 TRP A O 1
ATOM 834 N N . ALA A 1 105 ? -23.281 10.07 24.172 1 94.19 105 ALA A N 1
ATOM 835 C CA . ALA A 1 105 ? -22.516 9.945 25.422 1 94.19 105 ALA A CA 1
ATOM 836 C C . ALA A 1 105 ? -23.281 9.109 26.438 1 94.19 105 ALA A C 1
ATOM 838 O O . ALA A 1 105 ? -22.672 8.398 27.25 1 94.19 105 ALA A O 1
ATOM 839 N N . LYS A 1 106 ? -24.594 9.148 26.328 1 92.62 106 LYS A N 1
ATOM 840 C CA . LYS A 1 106 ? -25.422 8.461 27.312 1 92.62 106 LYS A CA 1
ATOM 841 C C . LYS A 1 106 ? -25.688 7.012 26.891 1 92.62 106 LYS A C 1
ATOM 843 O O . LYS A 1 106 ? -25.688 6.113 27.734 1 92.62 106 LYS A O 1
ATOM 848 N N . ASN A 1 107 ? -25.828 6.809 25.562 1 91.69 107 ASN A N 1
ATOM 849 C CA . ASN A 1 107 ? -26.453 5.535 25.203 1 91.69 107 ASN A CA 1
ATOM 850 C C . ASN A 1 107 ? -25.641 4.812 24.125 1 91.69 107 ASN A C 1
ATOM 852 O O . ASN A 1 107 ? -25.844 3.621 23.891 1 91.69 107 ASN A O 1
ATOM 856 N N . GLU A 1 108 ? -24.75 5.473 23.516 1 89.5 108 GLU A N 1
ATOM 857 C CA . GLU A 1 108 ? -24.188 4.871 22.312 1 89.5 108 GLU A CA 1
ATOM 858 C C . GLU A 1 108 ? -22.688 4.598 22.469 1 89.5 108 GLU A C 1
ATOM 860 O O . GLU A 1 108 ? -22.141 3.711 21.812 1 89.5 108 GLU A O 1
ATOM 865 N N . VAL A 1 109 ? -21.969 5.32 23.281 1 92.19 109 VAL A N 1
ATOM 866 C CA . VAL A 1 109 ? -20.531 5.133 23.359 1 92.19 109 VAL A CA 1
ATOM 867 C C . VAL A 1 109 ? -20.203 4.152 24.484 1 92.19 109 VAL A C 1
ATOM 869 O O . VAL A 1 109 ? -20.984 3.975 25.422 1 92.19 109 VAL A O 1
ATOM 872 N N . ASN A 1 110 ? -19.062 3.479 24.391 1 95.19 110 ASN A N 1
ATOM 873 C CA . ASN A 1 110 ? -18.562 2.549 25.391 1 95.19 110 ASN A CA 1
ATOM 874 C C . ASN A 1 110 ? -17.812 3.275 26.5 1 95.19 110 ASN A C 1
ATOM 876 O O . ASN A 1 110 ? -16.594 3.492 26.391 1 95.19 110 ASN A O 1
ATOM 880 N N . LEU A 1 111 ? -18.438 3.557 27.609 1 96 111 LEU A N 1
ATOM 881 C CA . LEU A 1 111 ? -17.844 4.355 28.672 1 96 111 LEU A CA 1
ATOM 882 C C . LEU A 1 111 ? -16.828 3.541 29.453 1 96 111 LEU A C 1
ATOM 884 O O . LEU A 1 111 ? -16.188 4.062 30.375 1 96 111 LEU A O 1
ATOM 888 N N . LYS A 1 112 ? -16.562 2.344 29.016 1 96.88 112 LYS A N 1
ATOM 889 C CA . LYS A 1 112 ? -15.492 1.544 29.594 1 96.88 112 LYS A CA 1
ATOM 890 C C . LYS A 1 112 ? -14.242 1.592 28.719 1 96.88 112 LYS A C 1
ATOM 892 O O . LYS A 1 112 ? -13.188 1.082 29.109 1 96.88 112 LYS A O 1
ATOM 897 N N . GLY A 1 113 ? -14.359 2.25 27.594 1 98.12 113 GLY A N 1
ATOM 898 C CA . GLY A 1 113 ? -13.266 2.285 26.641 1 98.12 113 GLY A CA 1
ATOM 899 C C . GLY A 1 113 ? -12.172 3.266 27.016 1 98.12 113 GLY A C 1
ATOM 900 O O . GLY A 1 113 ? -12.328 4.043 27.969 1 98.12 113 GLY A O 1
ATOM 901 N N . PRO A 1 114 ? -11.102 3.25 26.234 1 98.75 114 PRO A N 1
ATOM 902 C CA . PRO A 1 114 ? -9.914 4.035 26.578 1 98.75 114 PRO A CA 1
ATOM 903 C C . PRO A 1 114 ? -10.086 5.523 26.297 1 98.75 114 PRO A C 1
ATOM 905 O O . PRO A 1 114 ? -9.234 6.336 26.656 1 98.75 114 PRO A O 1
ATOM 908 N N . LEU A 1 115 ? -11.195 5.926 25.688 1 98.81 115 LEU A N 1
ATOM 909 C CA . LEU A 1 115 ? -11.469 7.336 25.438 1 98.81 115 LEU A CA 1
ATOM 910 C C . LEU A 1 115 ? -12.828 7.73 26.016 1 98.81 115 LEU A C 1
ATOM 912 O O . LEU A 1 115 ? -13.477 8.648 25.516 1 98.81 115 LEU A O 1
ATOM 916 N N . ALA A 1 116 ? -13.188 7.102 27.078 1 98.56 116 ALA A N 1
ATOM 917 C CA . ALA A 1 116 ? -14.508 7.23 27.688 1 98.56 116 ALA A CA 1
ATOM 918 C C . ALA A 1 116 ? -14.82 8.688 28.016 1 98.56 116 ALA A C 1
ATOM 920 O O . ALA A 1 116 ? -14.141 9.297 28.844 1 98.56 116 ALA A O 1
ATOM 921 N N . GLY A 1 117 ? -15.82 9.188 27.281 1 98.44 117 GLY A N 1
ATOM 922 C CA . GLY A 1 117 ? -16.391 10.492 27.609 1 98.44 117 GLY A CA 1
ATOM 923 C C . GLY A 1 117 ? -15.625 11.641 26.984 1 98.44 117 GLY A C 1
ATOM 924 O O . GLY A 1 117 ? -16.016 12.805 27.141 1 98.44 117 GLY A O 1
ATOM 925 N N . ILE A 1 118 ? -14.578 11.359 26.234 1 98.81 118 ILE A N 1
ATOM 926 C CA . ILE A 1 118 ? -13.727 12.422 25.719 1 98.81 118 ILE A CA 1
ATOM 927 C C . ILE A 1 118 ? -14.312 12.969 24.422 1 98.81 118 ILE A C 1
ATOM 929 O O . ILE A 1 118 ? -14.492 12.227 23.453 1 98.81 118 ILE A O 1
ATOM 933 N N . PRO A 1 119 ? -14.664 14.281 24.375 1 98.75 119 PRO A N 1
ATOM 934 C CA . PRO A 1 119 ? -15.062 14.875 23.109 1 98.75 119 PRO A CA 1
ATOM 935 C C . PRO A 1 119 ? -13.938 14.875 22.078 1 98.75 119 PRO A C 1
ATOM 937 O O . PRO A 1 119 ? -12.773 15.117 22.422 1 98.75 119 PRO A O 1
ATOM 940 N N . VAL A 1 120 ? -14.305 14.594 20.859 1 98.88 120 VAL A N 1
ATOM 941 C CA . VAL A 1 120 ? -13.32 14.57 19.781 1 98.88 120 VAL A CA 1
ATOM 942 C C . VAL A 1 120 ? -13.859 15.328 18.578 1 98.88 120 VAL A C 1
ATOM 944 O O . VAL A 1 120 ? -15.023 15.164 18.203 1 98.88 120 VAL A O 1
ATOM 947 N N . SER A 1 121 ? -13.07 16.25 18.016 1 98.88 121 SER A N 1
ATOM 948 C CA . SER A 1 121 ? -13.406 16.938 16.781 1 98.88 121 SER A CA 1
ATOM 949 C C . SER A 1 121 ? -12.867 16.188 15.57 1 98.88 121 SER A C 1
ATOM 951 O O . SER A 1 121 ? -11.836 15.516 15.656 1 98.88 121 SER A O 1
ATOM 953 N N . VAL A 1 122 ? -13.594 16.312 14.453 1 98.69 122 VAL A N 1
ATOM 954 C CA . VAL A 1 122 ? -13.164 15.594 13.258 1 98.69 122 VAL A CA 1
ATOM 955 C C . VAL A 1 122 ? -13.258 16.516 12.039 1 98.69 122 VAL A C 1
ATOM 957 O O . VAL A 1 122 ? -14.172 17.328 11.945 1 98.69 122 VAL A O 1
ATOM 960 N N . LYS A 1 123 ? -12.305 16.328 11.125 1 98 123 LYS A N 1
ATOM 961 C CA . LYS A 1 123 ? -12.312 17.047 9.852 1 98 123 LYS A CA 1
ATOM 962 C C . LYS A 1 123 ? -13.602 16.797 9.078 1 98 123 LYS A C 1
ATOM 964 O O . LYS A 1 123 ? -14.172 15.703 9.156 1 98 123 LYS A O 1
ATOM 969 N N . ASP A 1 124 ? -14.031 17.766 8.344 1 98.12 124 ASP A N 1
ATOM 970 C CA . ASP A 1 124 ? -15.312 17.688 7.641 1 98.12 124 ASP A CA 1
ATOM 971 C C . ASP A 1 124 ? -15.289 16.578 6.586 1 98.12 124 ASP A C 1
ATOM 973 O O . ASP A 1 124 ? -16.297 16.344 5.91 1 98.12 124 ASP A O 1
ATOM 977 N N . THR A 1 125 ? -14.211 15.875 6.449 1 97.5 125 THR A N 1
ATOM 978 C CA . THR A 1 125 ? -14.133 14.758 5.508 1 97.5 125 THR A CA 1
ATOM 979 C C . THR A 1 125 ? -14.633 13.469 6.152 1 97.5 125 THR A C 1
ATOM 981 O O . THR A 1 125 ? -14.883 12.484 5.461 1 97.5 125 THR A O 1
ATOM 984 N N . VAL A 1 126 ? -14.82 13.477 7.414 1 97.56 126 VAL A N 1
ATOM 985 C CA . VAL A 1 126 ? -15.227 12.281 8.141 1 97.56 126 VAL A CA 1
ATOM 986 C C . VAL A 1 126 ? -16.75 12.156 8.117 1 97.56 126 VAL A C 1
ATOM 988 O O . VAL A 1 126 ? -17.469 13.125 8.375 1 97.56 126 VAL A O 1
ATOM 991 N N . ASN A 1 127 ? -17.234 10.953 7.895 1 97.56 127 ASN A N 1
ATOM 992 C CA . ASN A 1 127 ? -18.672 10.719 7.84 1 97.56 127 ASN A CA 1
ATOM 993 C C . ASN A 1 127 ? -19.266 10.492 9.234 1 97.56 127 ASN A C 1
ATOM 995 O O . ASN A 1 127 ? -18.812 9.609 9.961 1 97.56 127 ASN A O 1
ATOM 999 N N . VAL A 1 128 ? -20.188 11.312 9.562 1 97.5 128 VAL A N 1
ATOM 1000 C CA . VAL A 1 128 ? -20.969 11.156 10.797 1 97.5 128 VAL A CA 1
ATOM 1001 C C . VAL A 1 128 ? -22.438 10.984 10.461 1 97.5 128 VAL A C 1
ATOM 1003 O O . VAL A 1 128 ? -23.016 11.797 9.734 1 97.5 128 VAL A O 1
ATOM 1006 N N . LYS A 1 129 ? -23.031 9.945 11 1 96.75 129 LYS A N 1
ATOM 1007 C CA . LYS A 1 129 ? -24.438 9.664 10.734 1 96.75 129 LYS A CA 1
ATOM 1008 C C . LYS A 1 129 ? -25.312 10.859 11.07 1 96.75 129 LYS A C 1
ATOM 1010 O O . LYS A 1 129 ? -25.203 11.438 12.156 1 96.75 129 LYS A O 1
ATOM 1015 N N . GLY A 1 130 ? -26.141 11.25 10.102 1 96.5 130 GLY A N 1
ATOM 1016 C CA . GLY A 1 130 ? -27.125 12.289 10.336 1 96.5 130 GLY A CA 1
ATOM 1017 C C . GLY A 1 130 ? -26.625 13.68 9.977 1 96.5 130 GLY A C 1
ATOM 1018 O O . GLY A 1 130 ? -27.391 14.648 10.008 1 96.5 130 GLY A O 1
ATOM 1019 N N . PHE A 1 131 ? -25.422 13.844 9.602 1 97.38 131 PHE A N 1
ATOM 1020 C CA . PHE A 1 131 ? -24.828 15.141 9.289 1 97.38 131 PHE A CA 1
ATOM 1021 C C . PHE A 1 131 ? -24.188 15.125 7.906 1 97.38 131 PHE A C 1
ATOM 1023 O O . PHE A 1 131 ? -23.844 14.062 7.387 1 97.38 131 PHE A O 1
ATOM 1030 N N . ASP A 1 132 ? -24.031 16.281 7.305 1 96.81 132 ASP A N 1
ATOM 1031 C CA . ASP A 1 132 ? -23.391 16.406 6 1 96.81 132 ASP A CA 1
ATOM 1032 C C . ASP A 1 132 ? -21.875 16.266 6.117 1 96.81 132 ASP A C 1
ATOM 1034 O O . ASP A 1 132 ? -21.281 16.625 7.141 1 96.81 132 ASP A O 1
ATOM 1038 N N . THR A 1 133 ? -21.344 15.695 5.199 1 97.5 133 THR A N 1
ATOM 1039 C CA . THR A 1 133 ? -19.906 15.789 4.891 1 97.5 133 THR A CA 1
ATOM 1040 C C . THR A 1 133 ? -19.688 16.547 3.59 1 97.5 133 THR A C 1
ATOM 1042 O O . THR A 1 133 ? -19.656 15.953 2.512 1 97.5 133 THR A O 1
ATOM 1045 N N . SER A 1 134 ? -19.5 17.828 3.717 1 95.88 134 SER A N 1
ATOM 1046 C CA . SER A 1 134 ? -19.531 18.688 2.545 1 95.88 134 SER A CA 1
ATOM 1047 C C . SER A 1 134 ? -18.234 18.625 1.757 1 95.88 134 SER A C 1
ATOM 1049 O O . SER A 1 134 ? -18.219 18.812 0.54 1 95.88 134 SER A O 1
ATOM 1051 N N . VAL A 1 135 ? -17.172 18.422 2.428 1 96.19 135 VAL A N 1
ATOM 1052 C CA . VAL A 1 135 ? -15.844 18.469 1.823 1 96.19 135 VAL A CA 1
ATOM 1053 C C . VAL A 1 135 ? -15.664 19.797 1.096 1 96.19 135 VAL A C 1
ATOM 1055 O O . VAL A 1 135 ? -15.047 19.844 0.028 1 96.19 135 VAL A O 1
ATOM 1058 N N . ALA A 1 136 ? -16.344 20.75 1.629 1 95.31 136 ALA A N 1
ATOM 1059 C CA . ALA A 1 136 ? -16.219 22.125 1.184 1 95.31 136 ALA A CA 1
ATOM 1060 C C . ALA A 1 136 ? -16.812 22.312 -0.209 1 95.31 136 ALA A C 1
ATOM 1062 O O . ALA A 1 136 ? -16.469 23.25 -0.925 1 95.31 136 ALA A O 1
ATOM 1063 N N . HIS A 1 137 ? -17.641 21.406 -0.672 1 95.06 137 HIS A N 1
ATOM 1064 C CA . HIS A 1 137 ? -18.344 21.531 -1.939 1 95.06 137 HIS A CA 1
ATOM 1065 C C . HIS A 1 137 ? -19.859 21.672 -1.719 1 95.06 137 HIS A C 1
ATOM 1067 O O . HIS A 1 137 ? -20.453 20.891 -0.974 1 95.06 137 HIS A O 1
ATOM 1073 N N . SER A 1 138 ? -20.469 22.625 -2.424 1 94.25 138 SER A N 1
ATOM 1074 C CA . SER A 1 138 ? -21.906 22.859 -2.285 1 94.25 138 SER A CA 1
ATOM 1075 C C . SER A 1 138 ? -22.719 21.672 -2.803 1 94.25 138 SER A C 1
ATOM 1077 O O . SER A 1 138 ? -23.828 21.422 -2.338 1 94.25 138 SER A O 1
ATOM 1079 N N . THR A 1 139 ? -22.125 20.875 -3.707 1 93.44 139 THR A N 1
ATOM 1080 C CA . THR A 1 139 ? -22.812 19.734 -4.293 1 93.44 139 THR A CA 1
ATOM 1081 C C . THR A 1 139 ? -23.016 18.641 -3.246 1 93.44 139 THR A C 1
ATOM 1083 O O . THR A 1 139 ? -23.844 17.75 -3.432 1 93.44 139 THR A O 1
ATOM 1086 N N . ASN A 1 140 ? -22.328 18.672 -2.164 1 94.38 140 ASN A N 1
ATOM 1087 C CA . ASN A 1 140 ? -22.422 17.641 -1.141 1 94.38 140 ASN A CA 1
ATOM 1088 C C . ASN A 1 140 ? -23.312 18.062 0.018 1 94.38 140 ASN A C 1
ATOM 1090 O O . ASN A 1 140 ? -23.453 17.344 1.001 1 94.38 140 ASN A O 1
ATOM 1094 N N . VAL A 1 141 ? -23.922 19.219 -0.031 1 94.81 141 VAL A N 1
ATOM 1095 C CA . VAL A 1 141 ? -24.719 19.781 1.055 1 94.81 141 VAL A CA 1
ATOM 1096 C C . VAL A 1 141 ? -26.172 19.297 0.931 1 94.81 141 VAL A C 1
ATOM 1098 O O . VAL A 1 141 ? -26.688 19.172 -0.178 1 94.81 141 VAL A O 1
ATOM 1101 N N . GLY A 1 142 ? -26.797 19.016 2.047 1 93.31 142 GLY A N 1
ATOM 1102 C CA . GLY A 1 142 ? -28.172 18.562 2.08 1 93.31 142 GLY A CA 1
ATOM 1103 C C . GLY A 1 142 ? -28.312 17.062 1.884 1 93.31 142 GLY A C 1
ATOM 1104 O O . GLY A 1 142 ? -29.375 16.594 1.478 1 93.31 142 GLY A O 1
ATOM 1105 N N . LYS A 1 143 ? -27.25 16.406 2.094 1 94.12 143 LYS A N 1
ATOM 1106 C CA . LYS A 1 143 ? -27.219 14.953 1.968 1 94.12 143 LYS A CA 1
ATOM 1107 C C . LYS A 1 143 ? -26.594 14.305 3.203 1 94.12 143 LYS A C 1
ATOM 1109 O O . LYS A 1 143 ? -25.531 13.688 3.119 1 94.12 143 LYS A O 1
ATOM 1114 N N . PRO A 1 144 ? -27.25 14.398 4.309 1 96.38 144 PRO A N 1
ATOM 1115 C CA . PRO A 1 144 ? -26.672 13.836 5.527 1 96.38 144 PRO A CA 1
ATOM 1116 C C . PRO A 1 144 ? -26.312 12.359 5.379 1 96.38 144 PRO A C 1
ATOM 1118 O O . PRO A 1 144 ? -27.031 11.609 4.723 1 96.38 144 PRO A O 1
ATOM 1121 N N . GLN A 1 145 ? -25.281 11.953 6.012 1 96.81 145 GLN A N 1
ATOM 1122 C CA . GLN A 1 145 ? -24.797 10.578 5.93 1 96.81 145 GLN A CA 1
ATOM 1123 C C . GLN A 1 145 ? -25.766 9.617 6.598 1 96.81 145 GLN A C 1
ATOM 1125 O O . GLN A 1 145 ? -26.359 9.938 7.637 1 96.81 145 GLN A O 1
ATOM 1130 N N . SER A 1 146 ? -25.953 8.406 6.039 1 95.56 146 SER A N 1
ATOM 1131 C CA . SER A 1 146 ? -26.891 7.414 6.551 1 95.56 146 SER A CA 1
ATOM 1132 C C . SER A 1 146 ? -26.266 6.562 7.648 1 95.56 146 SER A C 1
ATOM 1134 O O . SER A 1 146 ? -26.969 5.953 8.453 1 95.56 146 SER A O 1
ATOM 1136 N N . GLU A 1 147 ? -24.938 6.508 7.664 1 95.38 147 GLU A N 1
ATOM 1137 C CA . GLU A 1 147 ? -24.234 5.719 8.672 1 95.38 147 GLU A CA 1
ATOM 1138 C C . GLU A 1 147 ? -22.922 6.395 9.086 1 95.38 147 GLU A C 1
ATOM 1140 O O . GLU A 1 147 ? -22.422 7.27 8.375 1 95.38 147 GLU A O 1
ATOM 1145 N N . ASP A 1 148 ? -22.469 5.992 10.266 1 96.38 148 ASP A N 1
ATOM 1146 C CA . ASP A 1 148 ? -21.156 6.445 10.711 1 96.38 148 ASP A CA 1
ATOM 1147 C C . ASP A 1 148 ? -20.047 5.832 9.859 1 96.38 148 ASP A C 1
ATOM 1149 O O . ASP A 1 148 ? -20.125 4.664 9.477 1 96.38 148 ASP A O 1
ATOM 1153 N N . GLY A 1 149 ? -19.125 6.707 9.508 1 96.5 149 GLY A N 1
ATOM 1154 C CA . GLY A 1 149 ? -17.906 6.137 8.961 1 96.5 149 GLY A CA 1
ATOM 1155 C C . GLY A 1 149 ? -17.141 5.297 9.961 1 96.5 149 GLY A C 1
ATOM 1156 O O . GLY A 1 149 ? -17.406 5.359 11.164 1 96.5 149 GLY A O 1
ATOM 1157 N N . VAL A 1 150 ? -16.125 4.59 9.5 1 97.25 150 VAL A N 1
ATOM 1158 C CA . VAL A 1 150 ? -15.359 3.641 10.297 1 97.25 150 VAL A CA 1
ATOM 1159 C C . VAL A 1 150 ? -14.648 4.375 11.438 1 97.25 150 VAL A C 1
ATOM 1161 O O . VAL A 1 150 ? -14.594 3.879 12.562 1 97.25 150 VAL A O 1
ATOM 1164 N N . THR A 1 151 ? -14.125 5.531 11.156 1 97.69 151 THR A N 1
ATOM 1165 C CA . THR A 1 151 ? -13.422 6.316 12.164 1 97.69 151 THR A CA 1
ATOM 1166 C C . THR A 1 151 ? -14.352 6.652 13.328 1 97.69 151 THR A C 1
ATOM 1168 O O . THR A 1 151 ? -13.969 6.516 14.492 1 97.69 151 THR A O 1
ATOM 1171 N N . ILE A 1 152 ? -15.531 7.066 13.008 1 97.75 152 ILE A N 1
ATOM 1172 C CA . ILE A 1 152 ? -16.5 7.438 14.031 1 97.75 152 ILE A CA 1
ATOM 1173 C C . ILE A 1 152 ? -16.922 6.195 14.812 1 97.75 152 ILE A C 1
ATOM 1175 O O . ILE A 1 152 ? -17.078 6.25 16.031 1 97.75 152 ILE A O 1
ATOM 1179 N N . LYS A 1 153 ? -17.094 5.082 14.148 1 97.62 153 LYS A N 1
ATOM 1180 C CA . LYS A 1 153 ? -17.438 3.834 14.82 1 97.62 153 LYS A CA 1
ATOM 1181 C C . LYS A 1 153 ? -16.375 3.443 15.836 1 97.62 153 LYS A C 1
ATOM 1183 O O . LYS A 1 153 ? -16.688 3.084 16.969 1 97.62 153 LYS A O 1
ATOM 1188 N N . ILE A 1 154 ? -15.156 3.529 15.445 1 98.38 154 ILE A N 1
ATOM 1189 C CA . ILE A 1 154 ? -14.047 3.174 16.328 1 98.38 154 ILE A CA 1
ATOM 1190 C C . ILE A 1 154 ? -14 4.133 17.516 1 98.38 154 ILE A C 1
ATOM 1192 O O . ILE A 1 154 ? -13.781 3.709 18.656 1 98.38 154 ILE A O 1
ATOM 1196 N N . LEU A 1 155 ? -14.203 5.414 17.234 1 98.44 155 LEU A N 1
ATOM 1197 C CA . LEU A 1 155 ? -14.188 6.414 18.297 1 98.44 155 LEU A CA 1
ATOM 1198 C C . LEU A 1 155 ? -15.297 6.145 19.312 1 98.44 155 LEU A C 1
ATOM 1200 O O . LEU A 1 155 ? -15.055 6.184 20.516 1 98.44 155 LEU A O 1
ATOM 1204 N N . LYS A 1 156 ? -16.453 5.863 18.828 1 98.06 156 LYS A N 1
ATOM 1205 C CA . LYS A 1 156 ? -17.578 5.57 19.719 1 98.06 156 LYS A CA 1
ATOM 1206 C C . LYS A 1 156 ? -17.312 4.285 20.5 1 98.06 156 LYS A C 1
ATOM 1208 O O . LYS A 1 156 ? -17.594 4.219 21.703 1 98.06 156 LYS A O 1
ATOM 1213 N N . ASP A 1 157 ? -16.766 3.258 19.812 1 98.31 157 ASP A N 1
ATOM 1214 C CA . ASP A 1 157 ? -16.422 2.012 20.5 1 98.31 157 ASP A CA 1
ATOM 1215 C C . ASP A 1 157 ? -15.359 2.24 21.562 1 98.31 157 ASP A C 1
ATOM 1217 O O . ASP A 1 157 ? -15.312 1.528 22.562 1 98.31 157 ASP A O 1
ATOM 1221 N N . ALA A 1 158 ? -14.516 3.229 21.375 1 98.69 158 ALA A N 1
ATOM 1222 C CA . ALA A 1 158 ? -13.469 3.572 22.328 1 98.69 158 ALA A CA 1
ATOM 1223 C C . ALA A 1 158 ? -14.031 4.422 23.469 1 98.69 158 ALA A C 1
ATOM 1225 O O . ALA A 1 158 ? -13.359 4.633 24.484 1 98.69 158 ALA A O 1
ATOM 1226 N N . GLY A 1 159 ? -15.195 4.93 23.297 1 98.56 159 GLY A N 1
ATOM 1227 C CA . GLY A 1 159 ? -15.867 5.711 24.328 1 98.56 159 GLY A CA 1
ATOM 1228 C C . GLY A 1 159 ? -15.836 7.203 24.062 1 98.56 159 GLY A C 1
ATOM 1229 O O . GLY A 1 159 ? -16.406 7.988 24.812 1 98.56 159 GLY A O 1
ATOM 1230 N N . ALA A 1 160 ? -15.219 7.613 23 1 98.75 160 ALA A N 1
ATOM 1231 C CA . ALA A 1 160 ? -15.133 9.031 22.656 1 98.75 160 ALA A CA 1
ATOM 1232 C C . ALA A 1 160 ? -16.484 9.562 22.188 1 98.75 160 ALA A C 1
ATOM 1234 O O . ALA A 1 160 ? -17.344 8.789 21.766 1 98.75 160 ALA A O 1
ATOM 1235 N N . VAL A 1 161 ? -16.641 10.867 22.234 1 98.56 161 VAL A N 1
ATOM 1236 C CA . VAL A 1 161 ? -17.891 11.523 21.859 1 98.56 161 VAL A CA 1
ATOM 1237 C C . VAL A 1 161 ? -17.609 12.539 20.75 1 98.56 161 VAL A C 1
ATOM 1239 O O . VAL A 1 161 ? -17.281 13.695 21.016 1 98.56 161 VAL A O 1
ATOM 1242 N N . PRO A 1 162 ? -17.797 12.125 19.484 1 98.38 162 PRO A N 1
ATOM 1243 C CA . PRO A 1 162 ? -17.688 13.133 18.422 1 98.38 162 PRO A CA 1
ATOM 1244 C C . PRO A 1 162 ? -18.656 14.305 18.625 1 98.38 162 PRO A C 1
ATOM 1246 O O . PRO A 1 162 ? -19.844 14.094 18.844 1 98.38 162 PRO A O 1
ATOM 1249 N N . PHE A 1 163 ? -18.078 15.578 18.484 1 98.44 163 PHE A N 1
ATOM 1250 C CA . PHE A 1 163 ? -18.984 16.625 18.938 1 98.44 163 PHE A CA 1
ATOM 1251 C C . PHE A 1 163 ? -18.969 17.797 17.969 1 98.44 163 PHE A C 1
ATOM 1253 O O . PHE A 1 163 ? -19.859 18.656 18.016 1 98.44 163 PHE A O 1
ATOM 1260 N N . VAL A 1 164 ? -17.969 17.859 17.078 1 98.69 164 VAL A N 1
ATOM 1261 C CA . VAL A 1 164 ? -18 18.875 16.016 1 98.69 164 VAL A CA 1
ATOM 1262 C C . VAL A 1 164 ? -17.203 18.391 14.812 1 98.69 164 VAL A C 1
ATOM 1264 O O . VAL A 1 164 ? -16.312 17.547 14.945 1 98.69 164 VAL A O 1
ATOM 1267 N N . LYS A 1 165 ? -17.547 18.859 13.641 1 98.62 165 LYS A N 1
ATOM 1268 C CA . LYS A 1 165 ? -16.703 18.781 12.445 1 98.62 165 LYS A CA 1
ATOM 1269 C C . LYS A 1 165 ? -16.047 20.109 12.148 1 98.62 165 LYS A C 1
ATOM 1271 O O . LYS A 1 165 ? -16.562 21.172 12.523 1 98.62 165 LYS A O 1
ATOM 1276 N N . THR A 1 166 ? -14.914 20.062 11.453 1 98.88 166 THR A N 1
ATOM 1277 C CA . THR A 1 166 ? -14.109 21.281 11.383 1 98.88 166 THR A CA 1
ATOM 1278 C C . THR A 1 166 ? -13.891 21.703 9.938 1 98.88 166 THR A C 1
ATOM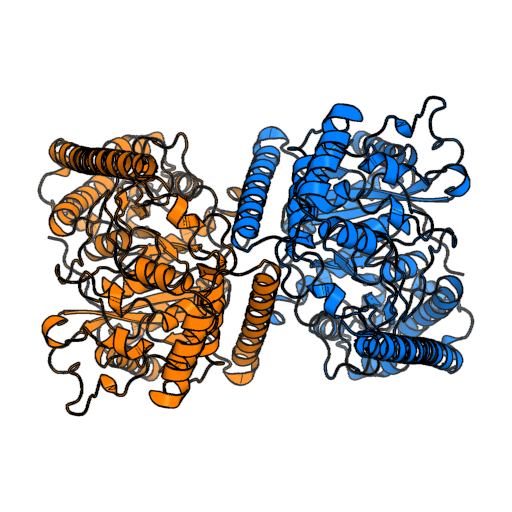 1280 O O . THR A 1 166 ? -13.945 20.875 9.023 1 98.88 166 THR A O 1
ATOM 1283 N N . ASN A 1 167 ? -13.641 22.969 9.727 1 98.56 167 ASN A N 1
ATOM 1284 C CA . ASN A 1 167 ? -13.578 23.641 8.43 1 98.56 167 ASN A CA 1
ATOM 1285 C C . ASN A 1 167 ? -12.328 23.234 7.648 1 98.56 167 ASN A C 1
ATOM 1287 O O . ASN A 1 167 ? -11.336 22.797 8.234 1 98.56 167 ASN A O 1
ATOM 1291 N N . ILE A 1 168 ? -12.398 23.359 6.305 1 98.25 168 ILE A N 1
ATOM 1292 C CA . ILE A 1 168 ? -11.375 22.875 5.383 1 98.25 168 ILE A CA 1
ATOM 1293 C C . ILE A 1 168 ? -11.344 23.766 4.141 1 98.25 168 ILE A C 1
ATOM 1295 O O . ILE A 1 168 ? -12.258 24.562 3.912 1 98.25 168 ILE A O 1
ATOM 1299 N N . PRO A 1 169 ? -10.289 23.75 3.408 1 97.25 169 PRO A N 1
ATOM 1300 C CA . PRO A 1 169 ? -10.305 24.469 2.129 1 97.25 169 PRO A CA 1
ATOM 1301 C C . PRO A 1 169 ? -11.07 23.719 1.041 1 97.25 169 PRO A C 1
ATOM 1303 O O . PRO A 1 169 ? -11.172 22.484 1.089 1 97.25 169 PRO A O 1
ATOM 1306 N N . THR A 1 170 ? -11.469 24.531 0.066 1 94.5 170 THR A N 1
ATOM 1307 C CA . THR A 1 170 ? -11.961 23.891 -1.148 1 94.5 170 THR A CA 1
ATOM 1308 C C . THR A 1 170 ? -10.867 23.047 -1.805 1 94.5 170 THR A C 1
ATOM 1310 O O . THR A 1 170 ? -9.688 23.406 -1.752 1 94.5 170 THR A O 1
ATOM 1313 N N . THR A 1 171 ? -11.148 21.906 -2.367 1 93.44 171 THR A N 1
ATOM 1314 C CA . THR A 1 171 ? -10.281 20.953 -3.051 1 93.44 171 THR A CA 1
ATOM 1315 C C . THR A 1 171 ? -9.438 20.172 -2.049 1 93.44 171 THR A C 1
ATOM 1317 O O . THR A 1 171 ? -8.875 19.125 -2.387 1 93.44 171 THR A O 1
ATOM 1320 N N . LEU A 1 172 ? -9.195 20.703 -0.84 1 94.94 172 LEU A N 1
ATOM 1321 C CA . LEU A 1 172 ? -8.328 20.125 0.177 1 94.94 172 LEU A CA 1
ATOM 1322 C C . LEU A 1 172 ? -6.859 20.297 -0.2 1 94.94 172 LEU A C 1
ATOM 1324 O O . LEU A 1 172 ? -5.98 19.672 0.403 1 94.94 172 LEU A O 1
ATOM 1328 N N . LEU A 1 173 ? -6.531 21.188 -1.208 1 95.12 173 LEU A N 1
ATOM 1329 C CA . LEU A 1 173 ? -5.168 21.391 -1.69 1 95.12 173 LEU A CA 1
ATOM 1330 C C . LEU A 1 173 ? -4.684 22.797 -1.402 1 95.12 173 LEU A C 1
ATOM 1332 O O . LEU A 1 173 ? -4.223 23.5 -2.307 1 95.12 173 LEU A O 1
ATOM 1336 N N . SER A 1 174 ? -4.734 23.109 -0.134 1 96.81 174 SER A N 1
ATOM 1337 C CA . SER A 1 174 ? -4.301 24.438 0.276 1 96.81 174 SER A CA 1
ATOM 1338 C C . SER A 1 174 ? -3.85 24.453 1.733 1 96.81 174 SER A C 1
ATOM 1340 O O . SER A 1 174 ? -4.352 23.672 2.549 1 96.81 174 SER A O 1
ATOM 1342 N N . PHE A 1 175 ? -2.891 25.375 1.979 1 97.19 175 PHE A N 1
ATOM 1343 C CA . PHE A 1 175 ? -2.533 25.625 3.371 1 97.19 175 PHE A CA 1
ATOM 1344 C C . PHE A 1 175 ? -3.334 26.797 3.934 1 97.19 175 PHE A C 1
ATOM 1346 O O . PHE A 1 175 ? -2.828 27.562 4.75 1 97.19 175 PHE A O 1
ATOM 1353 N N . GLU A 1 176 ? -4.477 26.938 3.434 1 97.12 176 GLU A N 1
ATOM 1354 C CA . GLU A 1 176 ? -5.547 27.766 3.969 1 97.12 176 GLU A CA 1
ATOM 1355 C C . GLU A 1 176 ? -6.828 26.969 4.16 1 97.12 176 GLU A C 1
ATOM 1357 O O . GLU A 1 176 ? -6.875 25.781 3.83 1 97.12 176 GLU A O 1
ATOM 1362 N N . SER A 1 177 ? -7.742 27.531 4.855 1 97.5 177 SER A N 1
ATOM 1363 C CA . SER A 1 177 ? -9.023 26.875 5.074 1 97.5 177 SER A CA 1
ATOM 1364 C C . SER A 1 177 ? -10.188 27.797 4.758 1 97.5 177 SER A C 1
ATOM 1366 O O . SER A 1 177 ? -10.828 28.328 5.668 1 97.5 177 SER A O 1
ATOM 1368 N N . THR A 1 178 ? -10.406 27.953 3.457 1 96.94 178 THR A N 1
ATOM 1369 C CA . THR A 1 178 ? -11.469 28.797 2.932 1 96.94 178 THR A CA 1
ATOM 1370 C C . THR A 1 178 ? -12.281 28.062 1.875 1 96.94 178 THR A C 1
ATOM 1372 O O . THR A 1 178 ? -11.727 27.312 1.07 1 96.94 178 THR A O 1
ATOM 1375 N N . ASN A 1 179 ? -13.555 28.234 1.916 1 96.06 179 ASN A N 1
ATOM 1376 C CA . ASN A 1 179 ? -14.477 27.688 0.924 1 96.06 179 ASN A CA 1
ATOM 1377 C C . ASN A 1 179 ? -15.781 28.484 0.875 1 96.06 179 ASN A C 1
ATOM 1379 O O . ASN A 1 179 ? -16.062 29.297 1.758 1 96.06 179 ASN A O 1
ATOM 1383 N N . ASP A 1 180 ? -16.562 28.25 -0.113 1 94.5 180 ASP A N 1
ATOM 1384 C CA . ASP A 1 180 ? -17.797 29 -0.311 1 94.5 180 ASP A CA 1
ATOM 1385 C C . ASP A 1 180 ? -18.891 28.531 0.651 1 94.5 180 ASP A C 1
ATOM 1387 O O . ASP A 1 180 ? -19.766 29.312 1.03 1 94.5 180 ASP A O 1
ATOM 1391 N N . VAL A 1 181 ? -18.875 27.328 1.052 1 95.38 181 VAL A N 1
ATOM 1392 C CA . VAL A 1 181 ? -19.953 26.719 1.839 1 95.38 181 VAL A CA 1
ATOM 1393 C C . VAL A 1 181 ? -19.906 27.266 3.266 1 95.38 181 VAL A C 1
ATOM 1395 O O . VAL A 1 181 ? -20.938 27.703 3.803 1 95.38 181 VAL A O 1
ATOM 1398 N N . TRP A 1 182 ? -18.703 27.344 3.85 1 97 182 TRP A N 1
ATOM 1399 C CA . TRP A 1 182 ? -18.609 27.609 5.281 1 97 182 TRP A CA 1
ATOM 1400 C C . TRP A 1 182 ? -17.891 28.922 5.543 1 97 182 TRP A C 1
ATOM 1402 O O . TRP A 1 182 ? -17.938 29.469 6.652 1 97 182 TRP A O 1
ATOM 1412 N N . GLY A 1 183 ? -17.141 29.406 4.523 1 96.38 183 GLY A N 1
ATOM 1413 C CA . GLY A 1 183 ? -16.391 30.641 4.699 1 96.38 183 GLY A CA 1
ATOM 1414 C C . GLY A 1 183 ? -14.945 30.422 5.109 1 96.38 183 GLY A C 1
ATOM 1415 O O . GLY A 1 183 ? -14.414 29.328 4.953 1 96.38 183 GLY A O 1
ATOM 1416 N N . GLN A 1 184 ? -14.32 31.469 5.551 1 97.69 184 GLN A N 1
ATOM 1417 C CA . GLN A 1 184 ? -12.891 31.484 5.84 1 97.69 184 GLN A CA 1
ATOM 1418 C C . GLN A 1 184 ? -12.625 31.219 7.324 1 97.69 184 GLN A C 1
ATOM 1420 O O . GLN A 1 184 ? -13.195 31.891 8.188 1 97.69 184 GLN A O 1
ATOM 1425 N N . CYS A 1 185 ? -11.844 30.219 7.598 1 98.62 185 CYS A N 1
ATOM 1426 C CA . CYS A 1 185 ? -11.359 30 8.953 1 98.62 185 CYS A CA 1
ATOM 1427 C C . CYS A 1 185 ? -10.133 30.859 9.25 1 98.62 185 CYS A C 1
ATOM 1429 O O . CYS A 1 185 ? -9.25 31 8.398 1 98.62 185 CYS A O 1
ATOM 1431 N N . LYS A 1 186 ? -10.062 31.406 10.453 1 98.56 186 LYS A N 1
ATOM 1432 C CA . LYS A 1 186 ? -8.984 32.312 10.812 1 98.56 186 LYS A CA 1
ATOM 1433 C C . LYS A 1 186 ? -8.039 31.688 11.836 1 98.56 186 LYS A C 1
ATOM 1435 O O . LYS A 1 186 ? -8.391 30.703 12.477 1 98.56 186 LYS A O 1
ATOM 1440 N N . ASN A 1 187 ? -6.852 32.281 11.898 1 98.56 187 ASN A N 1
ATOM 1441 C CA . ASN A 1 187 ? -5.863 31.844 12.883 1 98.56 187 ASN A CA 1
ATOM 1442 C C . ASN A 1 187 ? -6.164 32.406 14.266 1 98.56 187 ASN A C 1
ATOM 1444 O O . ASN A 1 187 ? -6.422 33.594 14.406 1 98.56 187 ASN A O 1
ATOM 1448 N N . PRO A 1 188 ? -6.164 31.609 15.25 1 98.06 188 PRO A N 1
ATOM 1449 C CA . PRO A 1 188 ? -6.539 32.094 16.578 1 98.06 188 PRO A CA 1
ATOM 1450 C C . PRO A 1 188 ? -5.535 33.094 17.141 1 98.06 188 PRO A C 1
ATOM 1452 O O . PRO A 1 188 ? -5.867 33.844 18.062 1 98.06 188 PRO A O 1
ATOM 1455 N N . HIS A 1 189 ? -4.34 33.156 16.641 1 97.88 189 HIS A N 1
ATOM 1456 C CA . HIS A 1 189 ? -3.303 34.031 17.141 1 97.88 189 HIS A CA 1
ATOM 1457 C C . HIS A 1 189 ? -3.342 35.375 16.438 1 97.88 189 HIS A C 1
ATOM 1459 O O . HIS A 1 189 ? -2.857 36.375 16.969 1 97.88 189 HIS A O 1
ATOM 1465 N N . ASN A 1 190 ? -3.758 35.375 15.227 1 97.81 190 ASN A N 1
ATOM 1466 C CA . ASN A 1 190 ? -3.863 36.531 14.367 1 97.81 190 ASN A CA 1
ATOM 1467 C C . ASN A 1 190 ? -4.891 36.344 13.258 1 97.81 190 ASN A C 1
ATOM 1469 O O . ASN A 1 190 ? -4.648 35.594 12.312 1 97.81 190 ASN A O 1
ATOM 1473 N N . ASP A 1 191 ? -5.984 37.031 13.312 1 97.38 191 ASP A N 1
ATOM 1474 C CA . ASP A 1 191 ? -7.141 36.75 12.469 1 97.38 191 ASP A CA 1
ATOM 1475 C C . ASP A 1 191 ? -6.879 37.156 11.023 1 97.38 191 ASP A C 1
ATOM 1477 O O . ASP A 1 191 ? -7.699 36.906 10.141 1 97.38 191 ASP A O 1
ATOM 1481 N N . LYS A 1 192 ? -5.723 37.75 10.727 1 98.19 192 LYS A N 1
ATOM 1482 C CA . LYS A 1 192 ? -5.355 38.125 9.367 1 98.19 192 LYS A CA 1
ATOM 1483 C C . LYS A 1 192 ? -4.59 37 8.672 1 98.19 192 LYS A C 1
ATOM 1485 O O . LYS A 1 192 ? -4.359 37.031 7.465 1 98.19 192 LYS A O 1
ATOM 1490 N N . TYR A 1 193 ? -4.297 35.969 9.398 1 98.69 193 TYR A N 1
ATOM 1491 C CA . TYR A 1 193 ? -3.465 34.906 8.883 1 98.69 193 TYR A CA 1
ATOM 1492 C C . TYR A 1 193 ? -4.23 33.594 8.867 1 98.69 193 TYR A C 1
ATOM 1494 O O . TYR A 1 193 ? -5.273 33.469 9.516 1 98.69 193 TYR A O 1
ATOM 1502 N N . SER A 1 194 ? -3.732 32.656 8.086 1 98.38 194 SER A N 1
ATOM 1503 C CA . SER A 1 194 ? -4.352 31.359 7.91 1 98.38 194 SER A CA 1
ATOM 1504 C C . SER A 1 194 ? -3.992 30.422 9.055 1 98.38 194 SER A C 1
ATOM 1506 O O . SER A 1 194 ? -2.861 30.438 9.547 1 98.38 194 SER A O 1
ATOM 1508 N N . PRO A 1 195 ? -4.949 29.641 9.484 1 98.69 195 PRO A N 1
ATOM 1509 C CA . PRO A 1 195 ? -4.598 28.562 10.422 1 98.69 195 PRO A CA 1
ATOM 1510 C C . PRO A 1 195 ? -3.988 27.344 9.734 1 98.69 195 PRO A C 1
ATOM 1512 O O . PRO A 1 195 ? -3.75 26.328 10.375 1 98.69 195 PRO A O 1
ATOM 1515 N N . GLY A 1 196 ? -3.758 27.438 8.43 1 98 196 GLY A N 1
ATOM 1516 C CA . GLY A 1 196 ? -3.258 26.328 7.637 1 98 196 GLY A CA 1
ATOM 1517 C C . GLY A 1 196 ? -4.355 25.578 6.906 1 98 196 GLY A C 1
ATOM 1518 O O . GLY A 1 196 ? -5.492 26.047 6.824 1 98 196 GLY A O 1
ATOM 1519 N N . GLY A 1 197 ? -4.039 24.469 6.328 1 97.62 197 GLY A N 1
ATOM 1520 C CA . GLY A 1 197 ? -4.895 23.562 5.566 1 97.62 197 GLY A CA 1
ATOM 1521 C C . GLY A 1 197 ? -4.176 22.312 5.086 1 97.62 197 GLY A C 1
ATOM 1522 O O . GLY A 1 197 ? -2.943 22.281 5.039 1 97.62 197 GLY A O 1
ATOM 1523 N N . SER A 1 198 ? -4.867 21.203 4.855 1 96.88 198 SER A N 1
ATOM 1524 C CA . SER A 1 198 ? -6.316 21.25 4.695 1 96.88 198 SER A CA 1
ATOM 1525 C C . SER A 1 198 ? -7.023 20.953 6.016 1 96.88 198 SER A C 1
ATOM 1527 O O . SER A 1 198 ? -8.242 20.75 6.039 1 96.88 198 SER A O 1
ATOM 1529 N N . THR A 1 199 ? -6.285 20.859 7.148 1 98.5 199 THR A N 1
ATOM 1530 C CA . THR A 1 199 ? -6.898 20.609 8.453 1 98.5 199 THR A CA 1
ATOM 1531 C C . THR A 1 199 ? -6.844 21.859 9.32 1 98.5 199 THR A C 1
ATOM 1533 O O . THR A 1 199 ? -6.469 21.797 10.492 1 98.5 199 THR A O 1
ATOM 1536 N N . GLY A 1 200 ? -7.25 22.938 8.719 1 98.69 200 GLY A N 1
ATOM 1537 C CA . GLY A 1 200 ? -7.098 24.234 9.359 1 98.69 200 GLY A CA 1
ATOM 1538 C C . GLY A 1 200 ? -8.117 24.469 10.461 1 98.69 200 GLY A C 1
ATOM 1539 O O . GLY A 1 200 ? -7.785 25.031 11.508 1 98.69 200 GLY A O 1
ATOM 1540 N N . GLY A 1 201 ? -9.398 24.141 10.203 1 98.81 201 GLY A N 1
ATOM 1541 C CA . GLY A 1 201 ? -10.391 24.266 11.258 1 98.81 201 GLY A CA 1
ATOM 1542 C C . GLY A 1 201 ? -10.039 23.484 12.508 1 98.81 201 GLY A C 1
ATOM 1543 O O . GLY A 1 201 ? -10.242 23.969 13.625 1 98.81 201 GLY A O 1
ATOM 1544 N N . GLU A 1 202 ? -9.531 22.328 12.305 1 98.88 202 GLU A N 1
ATOM 1545 C CA . GLU A 1 202 ? -9.148 21.438 13.406 1 98.88 202 GLU A CA 1
ATOM 1546 C C . GLU A 1 202 ? -8.008 22.047 14.227 1 98.88 202 GLU A C 1
ATOM 1548 O O . GLU A 1 202 ? -8.078 22.094 15.453 1 98.88 202 GLU A O 1
ATOM 1553 N N . SER A 1 203 ? -6.977 22.484 13.516 1 98.81 203 SER A N 1
ATOM 1554 C CA . SER A 1 203 ? -5.82 23.047 14.219 1 98.81 203 SER A CA 1
ATOM 1555 C C . SER A 1 203 ? -6.188 24.312 14.977 1 98.81 203 SER A C 1
ATOM 1557 O O . SER A 1 203 ? -5.73 24.531 16.094 1 98.81 203 SER A O 1
ATOM 1559 N N . ALA A 1 204 ? -6.996 25.125 14.375 1 98.81 204 ALA A N 1
ATOM 1560 C CA . ALA A 1 204 ? -7.438 26.359 15.023 1 98.81 204 ALA A CA 1
ATOM 1561 C C . ALA A 1 204 ? -8.25 26.062 16.281 1 98.81 204 ALA A C 1
ATOM 1563 O O . ALA A 1 204 ? -8.055 26.703 17.312 1 98.81 204 ALA A O 1
ATOM 1564 N N . LEU A 1 205 ? -9.141 25.109 16.141 1 98.88 205 LEU A N 1
ATOM 1565 C CA . LEU A 1 205 ? -9.984 24.734 17.281 1 98.88 205 LEU A CA 1
ATOM 1566 C C . LEU A 1 205 ? -9.141 24.188 18.422 1 98.88 205 LEU A C 1
ATOM 1568 O O . LEU A 1 205 ? -9.367 24.516 19.578 1 98.88 205 LEU A O 1
ATOM 1572 N N . LEU A 1 206 ? -8.211 23.344 18.125 1 98.81 206 LEU A N 1
ATOM 1573 C CA . LEU A 1 206 ? -7.32 22.766 19.125 1 98.81 206 LEU A CA 1
ATOM 1574 C C . LEU A 1 206 ? -6.496 23.844 19.812 1 98.81 206 LEU A C 1
ATOM 1576 O O . LEU A 1 206 ? -6.402 23.875 21.031 1 98.81 206 LEU A O 1
ATOM 1580 N N . ALA A 1 207 ? -5.93 24.719 19 1 98.62 207 ALA A N 1
ATOM 1581 C CA . ALA A 1 207 ? -5.102 25.781 19.547 1 98.62 207 ALA A CA 1
ATOM 1582 C C . ALA A 1 207 ? -5.926 26.719 20.438 1 98.62 207 ALA A C 1
ATOM 1584 O O . ALA A 1 207 ? -5.441 27.188 21.469 1 98.62 207 ALA A O 1
ATOM 1585 N N . PHE A 1 208 ? -7.156 26.969 20.062 1 98.12 208 PHE A N 1
ATOM 1586 C CA . PHE A 1 208 ? -8.055 27.859 20.797 1 98.12 208 PHE A CA 1
ATOM 1587 C C . PHE A 1 208 ? -8.469 27.234 22.125 1 98.12 208 PHE A C 1
ATOM 1589 O O . PHE A 1 208 ? -8.805 27.938 23.062 1 98.12 208 PHE A O 1
ATOM 1596 N N . GLY A 1 209 ? -8.508 25.922 22.125 1 98.06 209 GLY A N 1
ATOM 1597 C CA . GLY A 1 209 ? -8.875 25.203 23.344 1 98.06 209 GLY A CA 1
ATOM 1598 C C . GLY A 1 209 ? -10.281 24.625 23.281 1 98.06 209 GLY A C 1
ATOM 1599 O O . GLY A 1 209 ? -10.781 24.109 24.281 1 98.06 209 GLY A O 1
ATOM 1600 N N . GLY A 1 210 ? -10.859 24.672 22.125 1 98.25 210 GLY A N 1
ATOM 1601 C CA . GLY A 1 210 ? -12.211 24.172 21.969 1 98.25 210 GLY A CA 1
ATOM 1602 C C . GLY A 1 210 ? -12.281 22.656 21.891 1 98.25 210 GLY A C 1
ATOM 1603 O O . GLY A 1 210 ? -13.352 22.078 22.062 1 98.25 210 GLY A O 1
ATOM 1604 N N . SER A 1 211 ? -11.195 22.031 21.594 1 98.5 211 SER A N 1
ATOM 1605 C CA . SER A 1 211 ? -11.039 20.594 21.594 1 98.5 211 SER A CA 1
ATOM 1606 C C . SER A 1 211 ? -9.664 20.188 22.125 1 98.5 211 SER A C 1
ATOM 1608 O O . SER A 1 211 ? -8.734 20.984 22.125 1 98.5 211 SER A O 1
ATOM 1610 N N . ARG A 1 212 ? -9.609 18.984 22.641 1 98.44 212 ARG A N 1
ATOM 1611 C CA . ARG A 1 212 ? -8.328 18.484 23.141 1 98.44 212 ARG A CA 1
ATOM 1612 C C . ARG A 1 212 ? -7.664 17.562 22.109 1 98.44 212 ARG A C 1
ATOM 1614 O O . ARG A 1 212 ? -6.438 17.531 22 1 98.44 212 ARG A O 1
ATOM 1621 N N . ILE A 1 213 ? -8.461 16.797 21.453 1 98.88 213 ILE A N 1
ATOM 1622 C CA . ILE A 1 213 ? -7.977 15.883 20.422 1 98.88 213 ILE A CA 1
ATOM 1623 C C . ILE A 1 213 ? -8.859 15.969 19.188 1 98.88 213 ILE A C 1
ATOM 1625 O O . ILE A 1 213 ? -10.031 16.359 19.281 1 98.88 213 ILE A O 1
ATOM 1629 N N . GLY A 1 214 ? -8.289 15.672 18.062 1 98.81 214 GLY A N 1
ATOM 1630 C CA . GLY A 1 214 ? -9.008 15.672 16.797 1 98.81 214 GLY A CA 1
ATOM 1631 C C . GLY A 1 214 ? -8.32 14.852 15.727 1 98.81 214 GLY A C 1
ATOM 1632 O O . GLY A 1 214 ? -7.227 14.32 15.938 1 98.81 214 GLY A O 1
ATOM 1633 N N . ILE A 1 215 ? -9.023 14.695 14.609 1 98.62 215 ILE A N 1
ATOM 1634 C CA . ILE A 1 215 ? -8.516 13.906 13.5 1 98.62 215 ILE A CA 1
ATOM 1635 C C . ILE A 1 215 ? -8.531 14.734 12.219 1 98.62 215 ILE A C 1
ATOM 1637 O O . ILE A 1 215 ? -9.531 15.391 11.914 1 98.62 215 ILE A O 1
ATOM 1641 N N . GLY A 1 216 ? -7.426 14.773 11.539 1 98.25 216 GLY A N 1
ATOM 1642 C CA . GLY A 1 216 ? -7.309 15.352 10.211 1 98.25 216 GLY A CA 1
ATOM 1643 C C . GLY A 1 216 ? -6.781 14.375 9.18 1 98.25 216 GLY A C 1
ATOM 1644 O O . GLY A 1 216 ? -6.805 13.156 9.398 1 98.25 216 GLY A O 1
ATOM 1645 N N . THR A 1 217 ? -6.508 14.875 7.996 1 97.75 217 THR A N 1
ATOM 1646 C CA . THR A 1 217 ? -5.879 14.094 6.938 1 97.75 217 THR A CA 1
ATOM 1647 C C . THR A 1 217 ? -4.664 14.836 6.371 1 97.75 217 THR A C 1
ATOM 1649 O O . THR A 1 217 ? -4.574 16.062 6.473 1 97.75 217 THR A O 1
ATOM 1652 N N . ASP A 1 218 ? -3.775 14.047 5.812 1 98.19 218 ASP A N 1
ATOM 1653 C CA . ASP A 1 218 ? -2.523 14.617 5.328 1 98.19 218 ASP A CA 1
ATOM 1654 C C . ASP A 1 218 ? -2.084 13.961 4.023 1 98.19 218 ASP A C 1
ATOM 1656 O O . ASP A 1 218 ? -1.8 12.758 3.996 1 98.19 218 ASP A O 1
ATOM 1660 N N . VAL A 1 219 ? -2.002 14.789 2.971 1 96.94 219 VAL A N 1
ATOM 1661 C CA . VAL A 1 219 ? -1.541 14.281 1.684 1 96.94 219 VAL A CA 1
ATOM 1662 C C . VAL A 1 219 ? -0.277 15.023 1.256 1 96.94 219 VAL A C 1
ATOM 1664 O O . VAL A 1 219 ? 0.52 14.508 0.471 1 96.94 219 VAL A O 1
ATOM 1667 N N . ALA A 1 220 ? -0.087 16.234 1.809 1 97.38 220 ALA A N 1
ATOM 1668 C CA . ALA A 1 220 ? 1.092 17.031 1.478 1 97.38 220 ALA A CA 1
ATOM 1669 C C . ALA A 1 220 ? 1.542 17.875 2.674 1 97.38 220 ALA A C 1
ATOM 1671 O O . ALA A 1 220 ? 2.305 18.828 2.518 1 97.38 220 ALA A O 1
ATOM 1672 N N . GLY A 1 221 ? 1.053 17.578 3.83 1 98.38 221 GLY A N 1
ATOM 1673 C CA . GLY A 1 221 ? 1.388 18.344 5.02 1 98.38 221 GLY A CA 1
ATOM 1674 C C . GLY A 1 221 ? 0.167 18.828 5.773 1 98.38 221 GLY A C 1
ATOM 1675 O O . GLY A 1 221 ? 0.287 19.641 6.699 1 98.38 221 GLY A O 1
ATOM 1676 N N . SER A 1 222 ? -0.915 18.297 5.559 1 98.12 222 SER A N 1
ATOM 1677 C CA . SER A 1 222 ? -2.193 18.906 5.902 1 98.12 222 SER A CA 1
ATOM 1678 C C . SER A 1 222 ? -2.502 18.75 7.387 1 98.12 222 SER A C 1
ATOM 1680 O O . SER A 1 222 ? -3.412 19.391 7.91 1 98.12 222 SER A O 1
ATOM 1682 N N . VAL A 1 223 ? -1.858 17.969 8.102 1 98.69 223 VAL A N 1
ATOM 1683 C CA . VAL A 1 223 ? -2.02 18.016 9.555 1 98.69 223 VAL A CA 1
ATOM 1684 C C . VAL A 1 223 ? -0.798 18.688 10.188 1 98.69 223 VAL A C 1
ATOM 1686 O O . VAL A 1 223 ? -0.856 19.141 11.328 1 98.69 223 VAL A O 1
ATOM 1689 N N . ARG A 1 224 ? 0.271 18.812 9.469 1 98.88 224 ARG A N 1
ATOM 1690 C CA . ARG A 1 224 ? 1.539 19.297 10 1 98.88 224 ARG A CA 1
ATOM 1691 C C . ARG A 1 224 ? 1.657 20.812 9.836 1 98.88 224 ARG A C 1
ATOM 1693 O O . ARG A 1 224 ? 2.021 21.516 10.773 1 98.88 224 ARG A O 1
ATOM 1700 N N . VAL A 1 225 ? 1.3 21.25 8.672 1 98.88 225 VAL A N 1
ATOM 1701 C CA . VAL A 1 225 ? 1.393 22.688 8.422 1 98.88 225 VAL A CA 1
ATOM 1702 C C . VAL A 1 225 ? 0.37 23.422 9.281 1 98.88 225 VAL A C 1
ATOM 1704 O O . VAL A 1 225 ? 0.701 24.422 9.938 1 98.88 225 VAL A O 1
ATOM 1707 N N . PRO A 1 226 ? -0.856 22.906 9.359 1 98.88 226 PRO A N 1
ATOM 1708 C CA . PRO A 1 226 ? -1.799 23.562 10.273 1 98.88 226 PRO A CA 1
ATOM 1709 C C . PRO A 1 226 ? -1.317 23.562 11.719 1 98.88 226 PRO A C 1
ATOM 1711 O O . PRO A 1 226 ? -1.512 24.531 12.445 1 98.88 226 PRO A O 1
ATOM 1714 N N . ALA A 1 227 ? -0.728 22.5 12.133 1 98.88 227 ALA A N 1
ATOM 1715 C CA . ALA A 1 227 ? -0.18 22.469 13.484 1 98.88 227 ALA A CA 1
ATOM 1716 C C . ALA A 1 227 ? 0.904 23.531 13.664 1 98.88 227 ALA A C 1
ATOM 1718 O O . ALA A 1 227 ? 0.972 24.188 14.703 1 98.88 227 ALA A O 1
ATOM 1719 N N . HIS A 1 228 ? 1.733 23.688 12.695 1 98.81 228 HIS A N 1
ATOM 1720 C CA . HIS A 1 228 ? 2.785 24.688 12.656 1 98.81 228 HIS A CA 1
ATOM 1721 C C . HIS A 1 228 ? 2.199 26.109 12.68 1 98.81 228 HIS A C 1
ATOM 1723 O O . HIS A 1 228 ? 2.65 26.953 13.445 1 98.81 228 HIS A O 1
ATOM 1729 N N . PHE A 1 229 ? 1.18 26.328 11.891 1 98.88 229 PHE A N 1
ATOM 1730 C CA . PHE A 1 229 ? 0.591 27.656 11.711 1 98.88 229 PHE A CA 1
ATOM 1731 C C . PHE A 1 229 ? -0.216 28.062 12.938 1 98.88 229 PHE A C 1
ATOM 1733 O O . PHE A 1 229 ? -0.279 29.234 13.281 1 98.88 229 PHE A O 1
ATOM 1740 N N . SER A 1 230 ? -0.853 27.078 13.633 1 98.56 230 SER A N 1
ATOM 1741 C CA . SER A 1 230 ? -1.8 27.422 14.688 1 98.56 230 SER A CA 1
ATOM 1742 C C . SER A 1 230 ? -1.204 27.156 16.062 1 98.56 230 SER A C 1
ATOM 1744 O O . SER A 1 230 ? -1.719 27.641 17.078 1 98.56 230 SER A O 1
ATOM 1746 N N . GLY A 1 231 ? -0.138 26.422 16.109 1 98.44 231 GLY A N 1
ATOM 1747 C CA . GLY A 1 231 ? 0.491 26.156 17.391 1 98.44 231 GLY A CA 1
ATOM 1748 C C . GLY A 1 231 ? -0.172 25.016 18.156 1 98.44 231 GLY A C 1
ATOM 1749 O O . GLY A 1 231 ? -0.546 25.172 19.312 1 98.44 231 GLY A O 1
ATOM 1750 N N . CYS A 1 232 ? -0.358 23.875 17.562 1 98.56 232 CYS A N 1
ATOM 1751 C CA . CYS A 1 232 ? -0.807 22.641 18.188 1 98.56 232 CYS A CA 1
ATOM 1752 C C . CYS A 1 232 ? 0.073 21.469 17.781 1 98.56 232 CYS A C 1
ATOM 1754 O O . CYS A 1 232 ? 1.156 21.672 17.219 1 98.56 232 CYS A O 1
ATOM 1756 N N . TYR A 1 233 ? -0.288 20.266 18.203 1 98.88 233 TYR A N 1
ATOM 1757 C CA . TYR A 1 233 ? 0.536 19.078 18 1 98.88 233 TYR A CA 1
ATOM 1758 C C . TYR A 1 233 ? -0.13 18.125 17.016 1 98.88 233 TYR A C 1
ATOM 1760 O O . TYR A 1 233 ? -1.355 17.984 17 1 98.88 233 TYR A O 1
ATOM 1768 N N . SER A 1 234 ? 0.636 17.5 16.203 1 98.94 234 SER A N 1
ATOM 1769 C CA . SER A 1 234 ? 0.115 16.5 15.273 1 98.94 234 SER A CA 1
ATOM 1770 C C . SER A 1 234 ? 1.179 15.461 14.914 1 98.94 234 SER A C 1
ATOM 1772 O O . SER A 1 234 ? 2.365 15.672 15.18 1 98.94 234 SER A O 1
ATOM 1774 N N . ILE A 1 235 ? 0.766 14.336 14.375 1 98.94 235 ILE A N 1
ATOM 1775 C CA . ILE A 1 235 ? 1.659 13.367 13.742 1 98.94 235 ILE A CA 1
ATOM 1776 C C . ILE A 1 235 ? 1.006 12.805 12.484 1 98.94 235 ILE A C 1
ATOM 1778 O O . ILE A 1 235 ? -0.106 12.273 12.539 1 98.94 235 ILE A O 1
ATOM 1782 N N . ARG A 1 236 ? 1.655 13.062 11.359 1 98.75 236 ARG A N 1
ATOM 1783 C CA . ARG A 1 236 ? 1.254 12.32 10.172 1 98.75 236 ARG A CA 1
ATOM 1784 C C . ARG A 1 236 ? 1.632 10.844 10.297 1 98.75 236 ARG A C 1
ATOM 1786 O O . ARG A 1 236 ? 2.814 10.508 10.391 1 98.75 236 ARG A O 1
ATOM 1793 N N . CYS A 1 237 ? 0.688 10.039 10.297 1 98.5 237 CYS A N 1
ATOM 1794 C CA . CYS A 1 237 ? 0.96 8.602 10.352 1 98.5 237 CYS A CA 1
ATOM 1795 C C . CYS A 1 237 ? 1.253 8.055 8.961 1 98.5 237 CYS A C 1
ATOM 1797 O O . CYS A 1 237 ? 1.065 8.75 7.961 1 98.5 237 CYS A O 1
ATOM 1799 N N . SER A 1 238 ? 1.815 6.887 8.938 1 98.25 238 SER A N 1
ATOM 1800 C CA . SER A 1 238 ? 2.053 6.199 7.672 1 98.25 238 SER A CA 1
ATOM 1801 C C . SER A 1 238 ? 0.781 5.539 7.156 1 98.25 238 SER A C 1
ATOM 1803 O O . SER A 1 238 ? -0.146 5.277 7.926 1 98.25 238 SER A O 1
ATOM 1805 N N . THR A 1 239 ? 0.791 5.297 5.855 1 97.5 239 THR A N 1
ATOM 1806 C CA . THR A 1 239 ? -0.305 4.555 5.238 1 97.5 239 THR A CA 1
ATOM 1807 C C . THR A 1 239 ? -0.49 3.201 5.918 1 97.5 239 THR A C 1
ATOM 1809 O O . THR A 1 239 ? 0.483 2.486 6.164 1 97.5 239 THR A O 1
ATOM 1812 N N . GLY A 1 240 ? -1.728 2.926 6.254 1 97.25 240 GLY A N 1
ATOM 1813 C CA . GLY A 1 240 ? -2.041 1.623 6.82 1 97.25 240 GLY A CA 1
ATOM 1814 C C . GLY A 1 240 ? -2.174 1.645 8.328 1 97.25 240 GLY A C 1
ATOM 1815 O O . GLY A 1 240 ? -2.504 0.628 8.945 1 97.25 240 GLY A O 1
ATOM 1816 N N . ARG A 1 241 ? -1.991 2.822 8.969 1 97.19 241 ARG A N 1
ATOM 1817 C CA . ARG A 1 241 ? -2.094 2.908 10.422 1 97.19 241 ARG A CA 1
ATOM 1818 C C . ARG A 1 241 ? -3.49 3.354 10.844 1 97.19 241 ARG A C 1
ATOM 1820 O O . ARG A 1 241 ? -3.93 3.059 11.953 1 97.19 241 ARG A O 1
ATOM 1827 N N . TRP A 1 242 ? -4.148 4.191 10.031 1 97.12 242 TRP A N 1
ATOM 1828 C CA . TRP A 1 242 ? -5.492 4.707 10.273 1 97.12 242 TRP A CA 1
ATOM 1829 C C . TRP A 1 242 ? -6.426 4.348 9.125 1 97.12 242 TRP A C 1
ATOM 1831 O O . TRP A 1 242 ? -5.984 4.156 7.992 1 97.12 242 TRP A O 1
ATOM 1841 N N . PRO A 1 243 ? -7.715 4.266 9.414 1 96.75 243 PRO A N 1
ATOM 1842 C CA . PRO A 1 243 ? -8.68 3.848 8.398 1 96.75 243 PRO A CA 1
ATOM 1843 C C . PRO A 1 243 ? -8.875 4.898 7.305 1 96.75 243 PRO A C 1
ATOM 1845 O O . PRO A 1 243 ? -8.828 6.098 7.586 1 96.75 243 PRO A O 1
ATOM 1848 N N . LYS A 1 244 ? -9.18 4.383 6.133 1 93.5 244 LYS A N 1
ATOM 1849 C CA . LYS A 1 244 ? -9.516 5.242 5 1 93.5 244 LYS A CA 1
ATOM 1850 C C . LYS A 1 244 ? -11.008 5.191 4.695 1 93.5 244 LYS A C 1
ATOM 1852 O O . LYS A 1 244 ? -11.57 6.152 4.168 1 93.5 244 LYS A O 1
ATOM 1857 N N . VAL A 1 245 ? -11.57 4.066 4.996 1 87.25 245 VAL A N 1
ATOM 1858 C CA . VAL A 1 245 ? -12.984 3.865 4.672 1 87.25 245 VAL A CA 1
ATOM 1859 C C . VAL A 1 245 ? -13.844 4.762 5.555 1 87.25 245 VAL A C 1
ATOM 1861 O O . VAL A 1 245 ? -13.594 4.895 6.758 1 87.25 245 VAL A O 1
ATOM 1864 N N . GLY A 1 246 ? -14.805 5.375 4.969 1 84.06 246 GLY A N 1
ATOM 1865 C CA . GLY A 1 246 ? -15.68 6.27 5.715 1 84.06 246 GLY A CA 1
ATOM 1866 C C . GLY A 1 246 ? -15.234 7.719 5.66 1 84.06 246 GLY A C 1
ATOM 1867 O O . GLY A 1 246 ? -15.789 8.57 6.355 1 84.06 246 GLY A O 1
ATOM 1868 N N . LEU A 1 247 ? -14.227 7.988 4.922 1 89.56 247 LEU A N 1
ATOM 1869 C CA . LEU A 1 247 ? -13.789 9.336 4.59 1 89.56 247 LEU A CA 1
ATOM 1870 C C . LEU A 1 247 ? -14.195 9.711 3.172 1 89.56 247 LEU A C 1
ATOM 1872 O O . LEU A 1 247 ? -14.156 8.875 2.268 1 89.56 247 LEU A O 1
ATOM 1876 N N . ASN A 1 248 ? -14.602 10.906 3.037 1 91.81 248 ASN A N 1
ATOM 1877 C CA . ASN A 1 248 ? -14.836 11.445 1.7 1 91.81 248 ASN A CA 1
ATOM 1878 C C . ASN A 1 248 ? -13.672 12.312 1.232 1 91.81 248 ASN A C 1
ATOM 1880 O O . ASN A 1 248 ? -12.977 12.922 2.049 1 91.81 248 ASN A O 1
ATOM 1884 N N . THR A 1 249 ? -13.453 12.273 -0.015 1 90.31 249 THR A N 1
ATOM 1885 C CA . THR A 1 249 ? -12.359 13.047 -0.589 1 90.31 249 THR A CA 1
ATOM 1886 C C . THR A 1 249 ? -12.781 13.68 -1.909 1 90.31 249 THR A C 1
ATOM 1888 O O . THR A 1 249 ? -13.734 13.234 -2.545 1 90.31 249 THR A O 1
ATOM 1891 N N . SER A 1 250 ? -12.078 14.695 -2.266 1 91.75 250 SER A N 1
ATOM 1892 C CA . SER A 1 250 ? -12.305 15.336 -3.557 1 91.75 250 SER A CA 1
ATOM 1893 C C . SER A 1 250 ? -11.461 14.688 -4.648 1 91.75 250 SER A C 1
ATOM 1895 O O . SER A 1 250 ? -11.617 15.008 -5.832 1 91.75 250 SER A O 1
ATOM 1897 N N . MET A 1 251 ? -10.641 13.805 -4.281 1 93.88 251 MET A N 1
ATOM 1898 C CA . MET A 1 251 ? -9.703 13.227 -5.242 1 93.88 251 MET A CA 1
ATOM 1899 C C . MET A 1 251 ? -9.719 11.703 -5.176 1 93.88 251 MET A C 1
ATOM 1901 O O . MET A 1 251 ? -8.672 11.07 -5.039 1 93.88 251 MET A O 1
ATOM 1905 N N . ALA A 1 252 ? -10.883 11.18 -5.34 1 91.88 252 ALA A N 1
ATOM 1906 C CA . ALA A 1 252 ? -11.031 9.734 -5.289 1 91.88 252 ALA A CA 1
ATOM 1907 C C . ALA A 1 252 ? -10.156 9.055 -6.332 1 91.88 252 ALA A C 1
ATOM 1909 O O . ALA A 1 252 ? -10.094 9.492 -7.484 1 91.88 252 ALA A O 1
ATOM 1910 N N . GLY A 1 253 ? -9.383 8.047 -5.902 1 94.25 253 GLY A N 1
ATOM 1911 C CA . GLY A 1 253 ? -8.562 7.277 -6.824 1 94.25 253 GLY A CA 1
ATOM 1912 C C . GLY A 1 253 ? -7.109 7.715 -6.836 1 94.25 253 GLY A C 1
ATOM 1913 O O . GLY A 1 253 ? -6.238 6.984 -7.316 1 94.25 253 GLY A O 1
ATOM 1914 N N . GLN A 1 254 ? -6.844 8.93 -6.383 1 94.12 254 GLN A N 1
ATOM 1915 C CA . GLN A 1 254 ? -5.461 9.391 -6.309 1 94.12 254 GLN A CA 1
ATOM 1916 C C . GLN A 1 254 ? -4.656 8.57 -5.309 1 94.12 254 GLN A C 1
ATOM 1918 O O . GLN A 1 254 ? -4.941 8.586 -4.105 1 94.12 254 GLN A O 1
ATOM 1923 N N . ASP A 1 255 ? -3.707 7.82 -5.848 1 93 255 ASP A N 1
ATOM 1924 C CA . ASP A 1 255 ? -2.947 6.961 -4.941 1 93 255 ASP A CA 1
ATOM 1925 C C . ASP A 1 255 ? -1.445 7.113 -5.168 1 93 255 ASP A C 1
ATOM 1927 O O . ASP A 1 255 ? -0.646 6.371 -4.598 1 93 255 ASP A O 1
ATOM 1931 N N . GLY A 1 256 ? -1.102 8.047 -6.012 1 96.12 256 GLY A N 1
ATOM 1932 C CA . GLY A 1 256 ? 0.314 8.328 -6.188 1 96.12 256 GLY A CA 1
ATOM 1933 C C . GLY A 1 256 ? 0.981 8.852 -4.93 1 96.12 256 GLY A C 1
ATOM 1934 O O . GLY A 1 256 ? 2.121 8.484 -4.629 1 96.12 256 GLY A O 1
ATOM 1935 N N . ILE A 1 257 ? 0.25 9.703 -4.262 1 97.5 257 ILE A N 1
ATOM 1936 C CA . ILE A 1 257 ? 0.598 10.188 -2.932 1 97.5 257 ILE A CA 1
ATOM 1937 C C . ILE A 1 257 ? -0.574 9.961 -1.979 1 97.5 257 ILE A C 1
ATOM 1939 O O . ILE A 1 257 ? -1.467 10.805 -1.872 1 97.5 257 ILE A O 1
ATOM 1943 N N . PRO A 1 258 ? -0.501 8.961 -1.245 1 94.5 258 PRO A N 1
ATOM 1944 C CA . PRO A 1 258 ? -1.676 8.602 -0.448 1 94.5 258 PRO A CA 1
ATOM 1945 C C . PRO A 1 258 ? -1.969 9.602 0.663 1 94.5 258 PRO A C 1
ATOM 1947 O O . PRO A 1 258 ? -1.045 10.094 1.315 1 94.5 258 PRO A O 1
ATOM 1950 N N . SER A 1 259 ? -3.248 9.898 0.791 1 95.62 259 SER A N 1
ATOM 1951 C CA . SER A 1 259 ? -3.713 10.664 1.943 1 95.62 259 SER A CA 1
ATOM 1952 C C . SER A 1 259 ? -3.91 9.766 3.16 1 95.62 259 SER A C 1
ATOM 1954 O O . SER A 1 259 ? -4.398 8.641 3.033 1 95.62 259 SER A O 1
ATOM 1956 N N . VAL A 1 260 ? -3.596 10.305 4.34 1 96.62 260 VAL A N 1
ATOM 1957 C CA . VAL A 1 260 ? -3.684 9.484 5.539 1 96.62 260 VAL A CA 1
ATOM 1958 C C . VAL A 1 260 ? -4.406 10.25 6.645 1 96.62 260 VAL A C 1
ATOM 1960 O O . VAL A 1 260 ? -4.102 11.422 6.891 1 96.62 260 VAL A O 1
ATOM 1963 N N . ALA A 1 261 ? -5.41 9.578 7.246 1 97.88 261 ALA A N 1
ATOM 1964 C CA . ALA A 1 261 ? -5.98 10.133 8.469 1 97.88 261 ALA A CA 1
ATOM 1965 C C . ALA A 1 261 ? -4.965 10.109 9.609 1 97.88 261 ALA A C 1
ATOM 1967 O O . ALA A 1 261 ? -4.211 9.148 9.758 1 97.88 261 ALA A O 1
ATOM 1968 N N . SER A 1 262 ? -4.895 11.18 10.336 1 98.25 262 SER A N 1
ATOM 1969 C CA . SER A 1 262 ? -3.875 11.328 11.367 1 98.25 262 SER A CA 1
ATOM 1970 C C . SER A 1 262 ? -4.402 12.117 12.555 1 98.25 262 SER A C 1
ATOM 1972 O O . SER A 1 262 ? -5.27 12.984 12.398 1 98.25 262 SER A O 1
ATOM 1974 N N . PRO A 1 263 ? -3.902 11.852 13.727 1 98.81 263 PRO A N 1
ATOM 1975 C CA . PRO A 1 263 ? -4.352 12.523 14.945 1 98.81 263 PRO A CA 1
ATOM 1976 C C . PRO A 1 263 ? -3.67 13.875 15.156 1 98.81 263 PRO A C 1
ATOM 1978 O O . PRO A 1 263 ? -2.537 14.078 14.711 1 98.81 263 PRO A O 1
ATOM 1981 N N . MET A 1 264 ? -4.348 14.734 15.781 1 98.88 264 MET A N 1
ATOM 1982 C CA . MET A 1 264 ? -3.883 16.031 16.266 1 98.88 264 MET A CA 1
ATOM 1983 C C . MET A 1 264 ? -4.34 16.266 17.703 1 98.88 264 MET A C 1
ATOM 1985 O O . MET A 1 264 ? -5.285 15.641 18.172 1 98.88 264 MET A O 1
ATOM 1989 N N . ALA A 1 265 ? -3.641 17.156 18.391 1 98.94 265 ALA A N 1
ATOM 1990 C CA . ALA A 1 265 ? -4.016 17.422 19.781 1 98.94 265 ALA A CA 1
ATOM 1991 C C . ALA A 1 265 ? -3.508 18.797 20.219 1 98.94 265 ALA A C 1
ATOM 1993 O O . ALA A 1 265 ? -2.648 19.391 19.578 1 98.94 265 ALA A O 1
ATOM 1994 N N . ARG A 1 266 ? -4.07 19.219 21.297 1 98.75 266 ARG A N 1
ATOM 1995 C CA . ARG A 1 266 ? -3.646 20.469 21.906 1 98.75 266 ARG A CA 1
ATOM 1996 C C . ARG A 1 266 ? -2.33 20.297 22.656 1 98.75 266 ARG A C 1
ATOM 1998 O O . ARG A 1 266 ? -1.536 21.234 22.75 1 98.75 266 ARG A O 1
ATOM 2005 N N . THR A 1 267 ? -2.137 19.094 23.219 1 98.56 267 THR A N 1
ATOM 2006 C CA . THR A 1 267 ? -0.905 18.812 23.953 1 98.56 267 THR A CA 1
ATOM 2007 C C . THR A 1 267 ? -0.259 17.516 23.422 1 98.56 267 THR A C 1
ATOM 2009 O O . THR A 1 267 ? -0.937 16.672 22.844 1 98.56 267 THR A O 1
ATOM 2012 N N . LEU A 1 268 ? 1.036 17.438 23.656 1 98.62 268 LEU A N 1
ATOM 2013 C CA . LEU A 1 268 ? 1.762 16.266 23.219 1 98.62 268 LEU A CA 1
ATOM 2014 C C . LEU A 1 268 ? 1.312 15.023 24 1 98.62 268 LEU A C 1
ATOM 2016 O O . LEU A 1 268 ? 1.179 13.938 23.438 1 98.62 268 LEU A O 1
ATOM 2020 N N . ASN A 1 269 ? 1.16 15.211 25.312 1 98.38 269 ASN A N 1
ATOM 2021 C CA . ASN A 1 269 ? 0.679 14.109 26.141 1 98.38 269 ASN A CA 1
ATOM 2022 C C . ASN A 1 269 ? -0.633 13.539 25.625 1 98.38 269 ASN A C 1
ATOM 2024 O O . ASN A 1 269 ? -0.787 12.32 25.516 1 98.38 269 ASN A O 1
ATOM 2028 N N . ASP A 1 270 ? -1.545 14.375 25.281 1 98.81 270 ASP A N 1
ATOM 2029 C CA . ASP A 1 270 ? -2.844 13.953 24.766 1 98.81 270 ASP A CA 1
ATOM 2030 C C . ASP A 1 270 ? -2.711 13.32 23.375 1 98.81 270 ASP A C 1
ATOM 2032 O O . ASP A 1 270 ? -3.445 12.391 23.047 1 98.81 270 ASP A O 1
ATOM 2036 N N . LEU A 1 271 ? -1.781 13.844 22.562 1 98.94 271 LEU A N 1
ATOM 2037 C CA . LEU A 1 271 ? -1.556 13.266 21.234 1 98.94 271 LEU A CA 1
ATOM 2038 C C . LEU A 1 271 ? -1.103 11.812 21.359 1 98.94 271 LEU A C 1
ATOM 2040 O O . LEU A 1 271 ? -1.604 10.945 20.641 1 98.94 271 LEU A O 1
ATOM 2044 N N . THR A 1 272 ? -0.133 11.602 22.219 1 98.81 272 THR A N 1
ATOM 2045 C CA . THR A 1 272 ? 0.408 10.258 22.422 1 98.81 272 THR A CA 1
ATOM 2046 C C . THR A 1 272 ? -0.669 9.312 22.938 1 98.81 272 THR A C 1
ATOM 2048 O O . THR A 1 272 ? -0.846 8.219 22.406 1 98.81 272 THR A O 1
ATOM 2051 N N . TYR A 1 273 ? -1.39 9.75 23.922 1 98.81 273 TYR A N 1
ATOM 2052 C CA . TYR A 1 273 ? -2.436 8.922 24.516 1 98.81 273 TYR A CA 1
ATOM 2053 C C . TYR A 1 273 ? -3.518 8.602 23.5 1 98.81 273 TYR A C 1
ATOM 2055 O O . TYR A 1 273 ? -3.959 7.449 23.391 1 98.81 273 TYR A O 1
ATOM 2063 N N . PHE A 1 274 ? -3.938 9.586 22.781 1 98.88 274 PHE A N 1
ATOM 2064 C CA . PHE A 1 274 ? -4.984 9.422 21.781 1 98.88 274 PHE A CA 1
ATOM 2065 C C . PHE A 1 274 ? -4.555 8.43 20.703 1 98.88 274 PHE A C 1
ATOM 2067 O O . PHE A 1 274 ? -5.297 7.508 20.375 1 98.88 274 PHE A O 1
ATOM 2074 N N . THR A 1 275 ? -3.373 8.633 20.172 1 98.88 275 THR A N 1
ATOM 2075 C CA . THR A 1 275 ? -2.865 7.773 19.109 1 98.88 275 THR A CA 1
ATOM 2076 C C . THR A 1 275 ? -2.781 6.324 19.578 1 98.88 275 THR A C 1
ATOM 2078 O O . THR A 1 275 ? -3.258 5.418 18.891 1 98.88 275 THR A O 1
ATOM 2081 N N . ARG A 1 276 ? -2.203 6.125 20.734 1 98.56 276 ARG A N 1
ATOM 2082 C CA . ARG A 1 276 ? -2.059 4.793 21.297 1 98.56 276 ARG A CA 1
ATOM 2083 C C . ARG A 1 276 ? -3.42 4.141 21.531 1 98.56 276 ARG A C 1
ATOM 2085 O O . ARG A 1 276 ? -3.639 2.994 21.125 1 98.56 276 ARG A O 1
ATOM 2092 N N . SER A 1 277 ? -4.375 4.859 22.125 1 98.69 277 SER A N 1
ATOM 2093 C CA . SER A 1 277 ? -5.699 4.34 22.438 1 98.69 277 SER A CA 1
ATOM 2094 C C . SER A 1 277 ? -6.457 3.926 21.188 1 98.69 277 SER A C 1
ATOM 2096 O O . SER A 1 277 ? -7.121 2.889 21.156 1 98.69 277 SER A O 1
ATOM 2098 N N . PHE A 1 278 ? -6.328 4.746 20.188 1 98.62 278 PHE A N 1
ATOM 2099 C CA . PHE A 1 278 ? -7.02 4.465 18.938 1 98.62 278 PHE A CA 1
ATOM 2100 C C . PHE A 1 278 ? -6.488 3.188 18.297 1 98.62 278 PHE A C 1
ATOM 2102 O O . PHE A 1 278 ? -7.266 2.332 17.875 1 98.62 278 PHE A O 1
ATOM 2109 N N . ILE A 1 279 ? -5.18 3.027 18.188 1 98.38 279 ILE A N 1
ATOM 2110 C CA . ILE A 1 279 ? -4.559 1.866 17.562 1 98.38 279 ILE A CA 1
ATOM 2111 C C . ILE A 1 279 ? -4.871 0.611 18.375 1 98.38 279 ILE A C 1
ATOM 2113 O O . ILE A 1 279 ? -5.078 -0.466 17.812 1 98.38 279 ILE A O 1
ATOM 2117 N N . GLN A 1 280 ? -5.031 0.787 19.656 1 98.12 280 GLN A N 1
ATOM 2118 C CA . GLN A 1 280 ? -5.32 -0.344 20.531 1 98.12 280 GLN A CA 1
ATOM 2119 C C . GLN A 1 280 ? -6.742 -0.862 20.312 1 98.12 280 GLN A C 1
ATOM 2121 O O . GLN A 1 280 ? -7.074 -1.973 20.734 1 98.12 280 GLN A O 1
ATOM 2126 N N . MET A 1 281 ? -7.586 -0.09 19.641 1 98.38 281 MET A N 1
ATOM 2127 C CA . MET A 1 281 ? -8.922 -0.544 19.281 1 98.38 281 MET A CA 1
ATOM 2128 C C . MET A 1 281 ? -8.867 -1.502 18.094 1 98.38 281 MET A C 1
ATOM 2130 O O . MET A 1 281 ? -9.906 -1.955 17.609 1 98.38 281 MET A O 1
ATOM 2134 N N . LYS A 1 282 ? -7.695 -1.786 17.547 1 98 282 LYS A N 1
ATOM 2135 C CA . LYS A 1 282 ? -7.473 -2.723 16.453 1 98 282 LYS A CA 1
ATOM 2136 C C . LYS A 1 282 ? -8.25 -2.309 15.211 1 98 282 LYS A C 1
ATOM 2138 O O . LYS A 1 282 ? -9.031 -3.098 14.664 1 98 282 LYS A O 1
ATOM 2143 N N . PRO A 1 283 ? -7.906 -1.158 14.656 1 98.25 283 PRO A N 1
ATOM 2144 C CA . PRO A 1 283 ? -8.648 -0.627 13.516 1 98.25 283 PRO A CA 1
ATOM 2145 C C . PRO A 1 283 ? -8.641 -1.571 12.312 1 98.25 283 PRO A C 1
ATOM 2147 O O . PRO A 1 283 ? -9.531 -1.502 11.461 1 98.25 283 PRO A O 1
ATOM 2150 N N . TRP A 1 284 ? -7.707 -2.518 12.18 1 97.44 284 TRP A N 1
ATOM 2151 C CA . TRP A 1 284 ? -7.633 -3.461 11.07 1 97.44 284 TRP A CA 1
ATOM 2152 C C . TRP A 1 284 ? -8.805 -4.43 11.094 1 97.44 284 TRP A C 1
ATOM 2154 O O . TRP A 1 284 ? -9.078 -5.117 10.109 1 97.44 284 TRP A O 1
ATOM 2164 N N . GLN A 1 285 ? -9.516 -4.516 12.18 1 96.88 285 GLN A N 1
ATOM 2165 C CA . GLN A 1 285 ? -10.711 -5.348 12.258 1 96.88 285 GLN A CA 1
ATOM 2166 C C . GLN A 1 285 ? -11.93 -4.617 11.703 1 96.88 285 GLN A C 1
ATOM 2168 O O . GLN A 1 285 ? -12.969 -5.234 11.445 1 96.88 285 GLN A O 1
ATOM 2173 N N . TYR A 1 286 ? -11.766 -3.24 11.523 1 96.69 286 TYR A N 1
ATOM 2174 C CA . TYR A 1 286 ? -12.875 -2.404 11.055 1 96.69 286 TYR A CA 1
ATOM 2175 C C . TYR A 1 286 ? -12.711 -2.053 9.586 1 96.69 286 TYR A C 1
ATOM 2177 O O . TYR A 1 286 ? -13.695 -1.788 8.891 1 96.69 286 TYR A O 1
ATOM 2185 N N . ASP A 1 287 ? -11.5 -1.992 9.18 1 97.25 287 ASP A N 1
ATOM 2186 C CA . ASP A 1 287 ? -11.172 -1.447 7.863 1 97.25 287 ASP A CA 1
ATOM 2187 C C . ASP A 1 287 ? -10.07 -2.26 7.191 1 97.25 287 ASP A C 1
ATOM 2189 O O . ASP A 1 287 ? -9 -2.457 7.77 1 97.25 287 ASP A O 1
ATOM 2193 N N . TYR A 1 288 ? -10.297 -2.617 5.887 1 96.38 288 TYR A N 1
ATOM 2194 C CA . TYR A 1 288 ? -9.391 -3.48 5.145 1 96.38 288 TYR A CA 1
ATOM 2195 C C . TYR A 1 288 ? -8.094 -2.75 4.816 1 96.38 288 TYR A C 1
ATOM 2197 O O . TYR A 1 288 ? -7.09 -3.379 4.457 1 96.38 288 TYR A O 1
ATOM 2205 N N . THR A 1 289 ? -8.031 -1.412 4.906 1 96.69 289 THR A N 1
ATOM 2206 C CA . THR A 1 289 ? -6.879 -0.615 4.492 1 96.69 289 THR A CA 1
ATOM 2207 C C . THR A 1 289 ? -5.844 -0.542 5.605 1 96.69 289 THR A C 1
ATOM 2209 O O . THR A 1 289 ? -4.719 -0.087 5.387 1 96.69 289 THR A O 1
ATOM 2212 N N . VAL A 1 290 ? -6.145 -1.018 6.789 1 98 290 VAL A N 1
ATOM 2213 C CA . VAL A 1 290 ? -5.262 -0.86 7.938 1 98 290 VAL A CA 1
ATOM 2214 C C . VAL A 1 290 ? -4.441 -2.131 8.141 1 98 290 VAL A C 1
ATOM 2216 O O . VAL A 1 290 ? -4.965 -3.242 8.023 1 98 290 VAL A O 1
ATOM 2219 N N . HIS A 1 291 ? -3.135 -1.968 8.336 1 97.88 291 HIS A N 1
ATOM 2220 C CA . HIS A 1 291 ? -2.273 -3.102 8.648 1 97.88 291 HIS A CA 1
ATOM 2221 C C . HIS A 1 291 ? -2.551 -3.633 10.055 1 97.88 291 HIS A C 1
ATOM 2223 O O . HIS A 1 291 ? -2.789 -2.854 10.977 1 97.88 291 HIS A O 1
ATOM 2229 N N . PRO A 1 292 ? -2.594 -4.949 10.203 1 97.69 292 PRO A N 1
ATOM 2230 C CA . PRO A 1 292 ? -2.738 -5.504 11.547 1 97.69 292 PRO A CA 1
ATOM 2231 C C . PRO A 1 292 ? -1.464 -5.375 12.383 1 97.69 292 PRO A C 1
ATOM 2233 O O . PRO A 1 292 ? -0.883 -6.383 12.797 1 97.69 292 PRO A O 1
ATOM 2236 N N . LEU A 1 293 ? -1.062 -4.137 12.656 1 97.81 293 LEU A N 1
ATOM 2237 C CA . LEU A 1 293 ? 0.137 -3.779 13.406 1 97.81 293 LEU A CA 1
ATOM 2238 C C . LEU A 1 293 ? -0.225 -3.16 14.75 1 97.81 293 LEU A C 1
ATOM 2240 O O . LEU A 1 293 ? -0.589 -1.984 14.82 1 97.81 293 LEU A O 1
ATOM 2244 N N . ALA A 1 294 ? -0.099 -3.934 15.781 1 97.31 294 ALA A N 1
ATOM 2245 C CA . ALA A 1 294 ? -0.434 -3.475 17.125 1 97.31 294 ALA A CA 1
ATOM 2246 C C . ALA A 1 294 ? 0.521 -2.375 17.578 1 97.31 294 ALA A C 1
ATOM 2248 O O . ALA A 1 294 ? 1.611 -2.219 17.031 1 97.31 294 ALA A O 1
ATOM 2249 N N . TRP A 1 295 ? 0.009 -1.58 18.531 1 98.25 295 TRP A N 1
ATOM 2250 C CA . TRP A 1 295 ? 0.906 -0.609 19.141 1 98.25 295 TRP A CA 1
ATOM 2251 C C . TRP A 1 295 ? 2.109 -1.303 19.781 1 98.25 295 TRP A C 1
ATOM 2253 O O . TRP A 1 295 ? 1.957 -2.285 20.5 1 98.25 295 TRP A O 1
ATOM 2263 N N . ARG A 1 296 ? 3.307 -0.836 19.516 1 97.94 296 ARG A N 1
ATOM 2264 C CA . ARG A 1 296 ? 4.531 -1.468 20 1 97.94 296 ARG A CA 1
ATOM 2265 C C . ARG A 1 296 ? 5.105 -0.708 21.188 1 97.94 296 ARG A C 1
ATOM 2267 O O . ARG A 1 296 ? 5.957 0.167 21.016 1 97.94 296 ARG A O 1
ATOM 2274 N N . GLU A 1 297 ? 4.684 -1.083 22.297 1 97.81 297 GLU A N 1
ATOM 2275 C CA . GLU A 1 297 ? 5.062 -0.42 23.547 1 97.81 297 GLU A CA 1
ATOM 2276 C C . GLU A 1 297 ? 6.562 -0.522 23.797 1 97.81 297 GLU A C 1
ATOM 2278 O O . GLU A 1 297 ? 7.168 0.391 24.359 1 97.81 297 GLU A O 1
ATOM 2283 N N . ASP A 1 298 ? 7.148 -1.593 23.391 1 97.5 298 ASP A N 1
ATOM 2284 C CA . ASP A 1 298 ? 8.578 -1.8 23.578 1 97.5 298 ASP A CA 1
ATOM 2285 C C . ASP A 1 298 ? 9.398 -0.758 22.812 1 97.5 298 ASP A C 1
ATOM 2287 O O . ASP A 1 298 ? 10.398 -0.255 23.328 1 97.5 298 ASP A O 1
ATOM 2291 N N . VAL A 1 299 ? 8.945 -0.421 21.641 1 97.88 299 VAL A N 1
ATOM 2292 C CA . VAL A 1 299 ? 9.625 0.592 20.844 1 97.88 299 VAL A CA 1
ATOM 2293 C C . VAL A 1 299 ? 9.477 1.96 21.5 1 97.88 299 VAL A C 1
ATOM 2295 O O . VAL A 1 299 ? 10.445 2.721 21.594 1 97.88 299 VAL A O 1
ATOM 2298 N N . GLU A 1 300 ? 8.258 2.291 21.922 1 98.06 300 GLU A N 1
ATOM 2299 C CA . GLU A 1 300 ? 8.008 3.553 22.625 1 98.06 300 GLU A CA 1
ATOM 2300 C C . GLU A 1 300 ? 8.922 3.701 23.828 1 98.06 300 GLU A C 1
ATOM 2302 O O . GLU A 1 300 ? 9.547 4.746 24.016 1 98.06 300 GLU A O 1
ATOM 2307 N N . THR A 1 301 ? 9.008 2.652 24.656 1 98.25 301 THR A N 1
ATOM 2308 C CA . THR A 1 301 ? 9.812 2.666 25.859 1 98.25 301 THR A CA 1
ATOM 2309 C C . THR A 1 301 ? 11.297 2.77 25.531 1 98.25 301 THR A C 1
ATOM 2311 O O . THR A 1 301 ? 12.039 3.512 26.188 1 98.25 301 THR A O 1
ATOM 2314 N N . GLU A 1 302 ? 11.672 2.066 24.531 1 98.19 302 GLU A N 1
ATOM 2315 C CA . GLU A 1 302 ? 13.078 2.072 24.109 1 98.19 302 GLU A CA 1
ATOM 2316 C C . GLU A 1 302 ? 13.555 3.488 23.797 1 98.19 302 GLU A C 1
ATOM 2318 O O . GLU A 1 302 ? 14.594 3.922 24.297 1 98.19 302 GLU A O 1
ATOM 2323 N N . TYR A 1 303 ? 12.781 4.23 23.062 1 98.38 303 TYR A N 1
ATOM 2324 C CA . TYR A 1 303 ? 13.25 5.539 22.609 1 98.38 303 TYR A CA 1
ATOM 2325 C C . TYR A 1 303 ? 12.969 6.609 23.656 1 98.38 303 TYR A C 1
ATOM 2327 O O . TYR A 1 303 ? 13.625 7.652 23.688 1 98.38 303 TYR A O 1
ATOM 2335 N N . ARG A 1 304 ? 12.016 6.352 24.547 1 97.56 304 ARG A N 1
ATOM 2336 C CA . ARG A 1 304 ? 11.805 7.25 25.672 1 97.56 304 ARG A CA 1
ATOM 2337 C C . ARG A 1 304 ? 12.992 7.219 26.641 1 97.56 304 ARG A C 1
ATOM 2339 O O . ARG A 1 304 ? 13.336 8.242 27.234 1 97.56 304 ARG A O 1
ATOM 2346 N N . GLU A 1 305 ? 13.641 6.023 26.656 1 97.75 305 GLU A N 1
ATOM 2347 C CA . GLU A 1 305 ? 14.672 5.82 27.672 1 97.75 305 GLU A CA 1
ATOM 2348 C C . GLU A 1 305 ? 16.062 5.809 27.047 1 97.75 305 GLU A C 1
ATOM 2350 O O . GLU A 1 305 ? 17.078 5.809 27.766 1 97.75 305 GLU A O 1
ATOM 2355 N N . LYS A 1 306 ? 16.109 5.82 25.75 1 97.81 306 LYS A N 1
ATOM 2356 C CA . LYS A 1 306 ? 17.406 5.77 25.094 1 97.81 306 LYS A CA 1
ATOM 2357 C C . LYS A 1 306 ? 18.312 6.898 25.578 1 97.81 306 LYS A C 1
ATOM 2359 O O . LYS A 1 306 ? 17.938 8.07 25.547 1 97.81 306 LYS A O 1
ATOM 2364 N N . LYS A 1 307 ? 19.484 6.586 26.016 1 97.75 307 LYS A N 1
ATOM 2365 C CA . LYS A 1 307 ? 20.375 7.543 26.656 1 97.75 307 LYS A CA 1
ATOM 2366 C C . LYS A 1 307 ? 20.859 8.609 25.672 1 97.75 307 LYS A C 1
ATOM 2368 O O . LYS A 1 307 ? 20.859 9.797 26 1 97.75 307 LYS A O 1
ATOM 2373 N N . LYS A 1 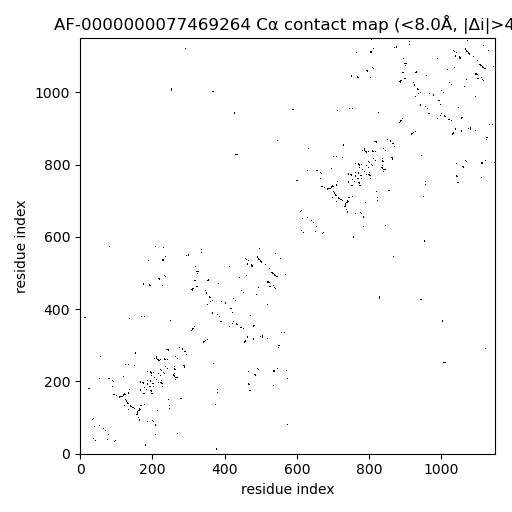308 ? 21.281 8.164 24.531 1 98.5 308 LYS A N 1
ATOM 2374 C CA . LYS A 1 308 ? 21.797 9.078 23.531 1 98.5 308 LYS A CA 1
ATOM 2375 C C . LYS A 1 308 ? 21.109 8.844 22.172 1 98.5 308 LYS A C 1
ATOM 2377 O O . LYS A 1 308 ? 21.234 7.766 21.594 1 98.5 308 LYS A O 1
ATOM 2382 N N . LEU A 1 309 ? 20.469 9.867 21.75 1 98.75 309 LEU A N 1
ATOM 2383 C CA . LEU A 1 309 ? 19.844 9.82 20.438 1 98.75 309 LEU A CA 1
ATOM 2384 C C . LEU A 1 309 ? 20.766 10.375 19.359 1 98.75 309 LEU A C 1
ATOM 2386 O O . LEU A 1 309 ? 21.562 11.273 19.625 1 98.75 309 LEU A O 1
ATOM 2390 N N . ARG A 1 310 ? 20.688 9.797 18.172 1 98.88 310 ARG A N 1
ATOM 2391 C CA . ARG A 1 310 ? 21.297 10.367 16.984 1 98.88 310 ARG A CA 1
ATOM 2392 C C . ARG A 1 310 ? 20.266 11.094 16.125 1 98.88 310 ARG A C 1
ATOM 2394 O O . ARG A 1 310 ? 19.391 10.461 15.523 1 98.88 310 ARG A O 1
ATOM 2401 N N . ILE A 1 311 ? 20.391 12.375 16.109 1 98.88 311 ILE A N 1
ATOM 2402 C CA . ILE A 1 311 ? 19.375 13.203 15.469 1 98.88 311 ILE A CA 1
ATOM 2403 C C . ILE A 1 311 ? 19.984 13.969 14.297 1 98.88 311 ILE A C 1
ATOM 2405 O O . ILE A 1 311 ? 20.906 14.773 14.484 1 98.88 311 ILE A O 1
ATOM 2409 N N . GLY A 1 312 ? 19.484 13.648 13.086 1 98.94 312 GLY A N 1
ATOM 2410 C CA . GLY A 1 312 ? 19.875 14.422 11.922 1 98.94 312 GLY A CA 1
ATOM 2411 C C . GLY A 1 312 ? 19.016 15.648 11.695 1 98.94 312 GLY A C 1
ATOM 2412 O O . GLY A 1 312 ? 17.812 15.609 11.898 1 98.94 312 GLY A O 1
ATOM 2413 N N . VAL A 1 313 ? 19.641 16.766 11.305 1 98.94 313 VAL A N 1
ATOM 2414 C CA . VAL A 1 313 ? 18.938 18.016 11.086 1 98.94 313 VAL A CA 1
ATOM 2415 C C . VAL A 1 313 ? 19 18.391 9.617 1 98.94 313 VAL A C 1
ATOM 2417 O O . VAL A 1 313 ? 20.094 18.594 9.07 1 98.94 313 VAL A O 1
ATOM 2420 N N . MET A 1 314 ? 17.891 18.453 8.984 1 98.88 314 MET A N 1
ATOM 2421 C CA . MET A 1 314 ? 17.812 19.047 7.648 1 98.88 314 MET A CA 1
ATOM 2422 C C . MET A 1 314 ? 17.562 20.547 7.73 1 98.88 314 MET A C 1
ATOM 2424 O O . MET A 1 314 ? 16.422 20.984 7.891 1 98.88 314 MET A O 1
ATOM 2428 N N . ARG A 1 315 ? 18.594 21.297 7.523 1 98.44 315 ARG A N 1
ATOM 2429 C CA . ARG A 1 315 ? 18.531 22.734 7.688 1 98.44 315 ARG A CA 1
ATOM 2430 C C . ARG A 1 315 ? 17.797 23.391 6.531 1 98.44 315 ARG A C 1
ATOM 2432 O O . ARG A 1 315 ? 17.172 24.453 6.699 1 98.44 315 ARG A O 1
ATOM 2439 N N . THR A 1 316 ? 17.859 22.781 5.363 1 98.44 316 THR A N 1
ATOM 2440 C CA . THR A 1 316 ? 17.234 23.312 4.152 1 98.44 316 THR A CA 1
ATOM 2441 C C . THR A 1 316 ? 16.938 22.188 3.162 1 98.44 316 THR A C 1
ATOM 2443 O O . THR A 1 316 ? 17.641 21.188 3.131 1 98.44 316 THR A O 1
ATOM 2446 N N . ASP A 1 317 ? 15.898 22.391 2.416 1 98.25 317 ASP A N 1
ATOM 2447 C CA . ASP A 1 317 ? 15.602 21.438 1.339 1 98.25 317 ASP A CA 1
ATOM 2448 C C . ASP A 1 317 ? 16.234 21.891 0.025 1 98.25 317 ASP A C 1
ATOM 2450 O O . ASP A 1 317 ? 16.047 21.25 -1.012 1 98.25 317 ASP A O 1
ATOM 2454 N N . HIS A 1 318 ? 16.922 23.031 0.051 1 97.94 318 HIS A N 1
ATOM 2455 C CA . HIS A 1 318 ? 17.641 23.625 -1.065 1 97.94 318 HIS A CA 1
ATOM 2456 C C . HIS A 1 318 ? 16.672 24.141 -2.133 1 97.94 318 HIS A C 1
ATOM 2458 O O . HIS A 1 318 ? 17.078 24.391 -3.27 1 97.94 318 HIS A O 1
ATOM 2464 N N . VAL A 1 319 ? 15.422 24.25 -1.794 1 98.56 319 VAL A N 1
ATOM 2465 C CA . VAL A 1 319 ? 14.414 24.859 -2.656 1 98.56 319 VAL A CA 1
ATOM 2466 C C . VAL A 1 319 ? 13.969 26.203 -2.064 1 98.56 319 VAL A C 1
ATOM 2468 O O . VAL A 1 319 ? 14.031 27.234 -2.736 1 98.56 319 VAL A O 1
ATOM 2471 N N . VAL A 1 320 ? 13.562 26.156 -0.838 1 98.69 320 VAL A N 1
ATOM 2472 C CA . VAL A 1 320 ? 13.227 27.344 -0.064 1 98.69 320 VAL A CA 1
ATOM 2473 C C . VAL A 1 320 ? 13.938 27.297 1.287 1 98.69 320 VAL A C 1
ATOM 2475 O O . VAL A 1 320 ? 13.617 26.453 2.133 1 98.69 320 VAL A O 1
ATOM 2478 N N . ASP A 1 321 ? 14.844 28.172 1.478 1 98.25 321 ASP A N 1
ATOM 2479 C CA . ASP A 1 321 ? 15.469 28.234 2.793 1 98.25 321 ASP A CA 1
ATOM 2480 C C . ASP A 1 321 ? 14.461 28.656 3.861 1 98.25 321 ASP A C 1
ATOM 2482 O O . ASP A 1 321 ? 13.594 29.5 3.607 1 98.25 321 ASP A O 1
ATOM 2486 N N . PRO A 1 322 ? 14.578 28.078 5.059 1 98.69 322 PRO A N 1
ATOM 2487 C CA . PRO A 1 322 ? 13.664 28.516 6.121 1 98.69 322 PRO A CA 1
ATOM 2488 C C . PRO A 1 322 ? 13.82 29.984 6.473 1 98.69 322 PRO A C 1
ATOM 2490 O O . PRO A 1 322 ? 14.938 30.516 6.488 1 98.69 322 PRO A O 1
ATOM 2493 N N . SER A 1 323 ? 12.75 30.625 6.773 1 98.75 323 SER A N 1
ATOM 2494 C CA . SER A 1 323 ? 12.766 32 7.246 1 98.75 323 SER A CA 1
ATOM 2495 C C . SER A 1 323 ? 13.539 32.125 8.555 1 98.75 323 SER A C 1
ATOM 2497 O O . SER A 1 323 ? 13.781 31.125 9.234 1 98.75 323 SER A O 1
ATOM 2499 N N . PRO A 1 324 ? 13.875 33.344 8.891 1 98.62 324 PRO A N 1
ATOM 2500 C CA . PRO A 1 324 ? 14.562 33.531 10.164 1 98.62 324 PRO A CA 1
ATOM 2501 C C . PRO A 1 324 ? 13.797 32.938 11.344 1 98.62 324 PRO A C 1
ATOM 2503 O O . PRO A 1 324 ? 14.398 32.344 12.234 1 98.62 324 PRO A O 1
ATOM 2506 N N . ALA A 1 325 ? 12.531 33.062 11.359 1 98.75 325 ALA A N 1
ATOM 2507 C CA . ALA A 1 325 ? 11.711 32.531 12.445 1 98.75 325 ALA A CA 1
ATOM 2508 C C . ALA A 1 325 ? 11.805 31.016 12.508 1 98.75 325 ALA A C 1
ATOM 2510 O O . ALA A 1 325 ? 11.992 30.438 13.586 1 98.75 325 ALA A O 1
ATOM 2511 N N . CYS A 1 326 ? 11.617 30.375 11.367 1 98.81 326 CYS A N 1
ATOM 2512 C CA . CYS A 1 326 ? 11.633 28.922 11.312 1 98.81 326 CYS A CA 1
ATOM 2513 C C . CYS A 1 326 ? 13.031 28.375 11.594 1 98.81 326 CYS A C 1
ATOM 2515 O O . CYS A 1 326 ? 13.188 27.359 12.266 1 98.81 326 CYS A O 1
ATOM 2517 N N . ALA A 1 327 ? 14.031 29.062 11.086 1 98.69 327 ALA A N 1
ATOM 2518 C CA . ALA A 1 327 ? 15.406 28.688 11.375 1 98.69 327 ALA A CA 1
ATOM 2519 C C . ALA A 1 327 ? 15.711 28.828 12.867 1 98.69 327 ALA A C 1
ATOM 2521 O O . ALA A 1 327 ? 16.422 27.984 13.438 1 98.69 327 ALA A O 1
ATOM 2522 N N . ARG A 1 328 ? 15.234 29.859 13.445 1 98.31 328 ARG A N 1
ATOM 2523 C CA . ARG A 1 328 ? 15.461 30.094 14.867 1 98.31 328 ARG A CA 1
ATOM 2524 C C . ARG A 1 328 ? 14.82 28.984 15.711 1 98.31 328 ARG A C 1
ATOM 2526 O O . ARG A 1 328 ? 15.422 28.5 16.672 1 98.31 328 ARG A O 1
ATOM 2533 N N . ALA A 1 329 ? 13.609 28.625 15.398 1 98.38 329 ALA A N 1
ATOM 2534 C CA . ALA A 1 329 ? 12.938 27.547 16.125 1 98.38 329 ALA A CA 1
ATOM 2535 C C . ALA A 1 329 ? 13.734 26.25 16.016 1 98.38 329 ALA A C 1
ATOM 2537 O O . ALA A 1 329 ? 13.867 25.516 17.016 1 98.38 329 ALA A O 1
ATOM 2538 N N . LEU A 1 330 ? 14.203 25.953 14.844 1 98.69 330 LEU A N 1
ATOM 2539 C CA . LEU A 1 330 ? 15.008 24.766 14.633 1 98.69 330 LEU A CA 1
ATOM 2540 C C . LEU A 1 330 ? 16.297 24.828 15.445 1 98.69 330 LEU A C 1
ATOM 2542 O O . LEU A 1 330 ? 16.688 23.844 16.078 1 98.69 330 LEU A O 1
ATOM 2546 N N . ASP A 1 331 ? 16.938 25.969 15.461 1 98.25 331 ASP A N 1
ATOM 2547 C CA . ASP A 1 331 ? 18.188 26.156 16.203 1 98.25 331 ASP A CA 1
ATOM 2548 C C . ASP A 1 331 ? 17.953 26.016 17.703 1 98.25 331 ASP A C 1
ATOM 2550 O O . ASP A 1 331 ? 18.781 25.438 18.406 1 98.25 331 ASP A O 1
ATOM 2554 N N . GLN A 1 332 ? 16.906 26.594 18.172 1 98.19 332 GLN A N 1
ATOM 2555 C CA . GLN A 1 332 ? 16.562 26.453 19.578 1 98.19 332 GLN A CA 1
ATOM 2556 C C . GLN A 1 332 ? 16.391 25 19.969 1 98.19 332 GLN A C 1
ATOM 2558 O O . GLN A 1 332 ? 16.859 24.578 21.031 1 98.19 332 GLN A O 1
ATOM 2563 N N . THR A 1 333 ? 15.758 24.25 19.141 1 98.69 333 THR A N 1
ATOM 2564 C CA . THR A 1 333 ? 15.531 22.828 19.406 1 98.69 333 THR A CA 1
ATOM 2565 C C . THR A 1 333 ? 16.844 22.062 19.391 1 98.69 333 THR A C 1
ATOM 2567 O O . THR A 1 333 ? 17.094 21.234 20.281 1 98.69 333 THR A O 1
ATOM 2570 N N . VAL A 1 334 ? 17.688 22.359 18.422 1 98.62 334 VAL A N 1
ATOM 2571 C CA . VAL A 1 334 ? 18.984 21.703 18.297 1 98.62 334 VAL A CA 1
ATOM 2572 C C . VAL A 1 334 ? 19.828 21.984 19.547 1 98.62 334 VAL A C 1
ATOM 2574 O O . VAL A 1 334 ? 20.391 21.062 20.125 1 98.62 334 VAL A O 1
ATOM 2577 N N . LYS A 1 335 ? 19.891 23.234 19.953 1 98.31 335 LYS A N 1
ATOM 2578 C CA . LYS A 1 335 ? 20.672 23.625 21.125 1 98.31 335 LYS A CA 1
ATOM 2579 C C . LYS A 1 335 ? 20.188 22.906 22.375 1 98.31 335 LYS A C 1
ATOM 2581 O O . LYS A 1 335 ? 21 22.453 23.188 1 98.31 335 LYS A O 1
ATOM 2586 N N . ALA A 1 336 ? 18.906 22.812 22.516 1 98.62 336 ALA A N 1
ATOM 2587 C CA . ALA A 1 336 ? 18.344 22.141 23.672 1 98.62 336 ALA A CA 1
ATOM 2588 C C . ALA A 1 336 ? 18.719 20.656 23.703 1 98.62 336 ALA A C 1
ATOM 2590 O O . ALA A 1 336 ? 19.031 20.094 24.75 1 98.62 336 ALA A O 1
ATOM 2591 N N . LEU A 1 337 ? 18.656 20 22.578 1 98.62 337 LEU A N 1
ATOM 2592 C CA . LEU A 1 337 ? 18.953 18.578 22.469 1 98.62 337 LEU A CA 1
ATOM 2593 C C . LEU A 1 337 ? 20.438 18.312 22.703 1 98.62 337 LEU A C 1
ATOM 2595 O O . LEU A 1 337 ? 20.812 17.312 23.328 1 98.62 337 LEU A O 1
ATOM 2599 N N . VAL A 1 338 ? 21.25 19.188 22.172 1 98.62 338 VAL A N 1
ATOM 2600 C CA . VAL A 1 338 ? 22.688 19.078 22.406 1 98.62 338 VAL A CA 1
ATOM 2601 C C . VAL A 1 338 ? 22.984 19.219 23.891 1 98.62 338 VAL A C 1
ATOM 2603 O O . VAL A 1 338 ? 23.797 18.484 24.453 1 98.62 338 VAL A O 1
ATOM 2606 N N . ALA A 1 339 ? 22.328 20.094 24.5 1 98.25 339 ALA A N 1
ATOM 2607 C CA . ALA A 1 339 ? 22.516 20.344 25.922 1 98.25 339 ALA A CA 1
ATOM 2608 C C . ALA A 1 339 ? 22.125 19.109 26.734 1 98.25 339 ALA A C 1
ATOM 2610 O O . ALA A 1 339 ? 22.688 18.859 27.812 1 98.25 339 ALA A O 1
ATOM 2611 N N . GLU A 1 340 ? 21.219 18.297 26.266 1 97.62 340 GLU A N 1
ATOM 2612 C CA . GLU A 1 340 ? 20.781 17.078 26.953 1 97.62 340 GLU A CA 1
ATOM 2613 C C . GLU A 1 340 ? 21.719 15.922 26.656 1 97.62 340 GLU A C 1
ATOM 2615 O O . GLU A 1 340 ? 21.547 14.82 27.203 1 97.62 340 GLU A O 1
ATOM 2620 N N . GLY A 1 341 ? 22.656 16.094 25.797 1 98.12 341 GLY A N 1
ATOM 2621 C CA . GLY A 1 341 ? 23.688 15.094 25.578 1 98.12 341 GLY A CA 1
ATOM 2622 C C . GLY A 1 341 ? 23.422 14.242 24.344 1 98.12 341 GLY A C 1
ATOM 2623 O O . GLY A 1 341 ? 24.141 13.273 24.078 1 98.12 341 GLY A O 1
ATOM 2624 N N . HIS A 1 342 ? 22.469 14.617 23.562 1 98.69 342 HIS A N 1
ATOM 2625 C CA . HIS A 1 342 ? 22.188 13.867 22.344 1 98.69 342 HIS A CA 1
ATOM 2626 C C . HIS A 1 342 ? 23.188 14.234 21.234 1 98.69 342 HIS A C 1
ATOM 2628 O O . HIS A 1 342 ? 23.812 15.289 21.297 1 98.69 342 HIS A O 1
ATOM 2634 N N . GLU A 1 343 ? 23.422 13.273 20.297 1 98.75 343 GLU A N 1
ATOM 2635 C CA . GLU A 1 343 ? 24.203 13.562 19.109 1 98.75 343 GLU A CA 1
ATOM 2636 C C . GLU A 1 343 ? 23.344 14.195 18.016 1 98.75 343 GLU A C 1
ATOM 2638 O O . GLU A 1 343 ? 22.453 13.547 17.469 1 98.75 343 GLU A O 1
ATOM 2643 N N . VAL A 1 344 ? 23.594 15.484 17.828 1 98.81 344 VAL A N 1
ATOM 2644 C CA . VAL A 1 344 ? 22.828 16.234 16.828 1 98.81 344 VAL A CA 1
ATOM 2645 C C . VAL A 1 344 ? 23.766 16.703 15.711 1 98.81 344 VAL A C 1
ATOM 2647 O O . VAL A 1 344 ? 24.797 17.328 15.984 1 98.81 344 VAL A O 1
ATOM 2650 N N . PHE A 1 345 ? 23.406 16.375 14.469 1 98.81 345 PHE A N 1
ATOM 2651 C CA . PHE A 1 345 ? 24.312 16.688 13.359 1 98.81 345 PHE A CA 1
ATOM 2652 C C . PHE A 1 345 ? 23.516 17.047 12.109 1 98.81 345 PHE A C 1
ATOM 2654 O O . PHE A 1 345 ? 22.391 16.562 11.922 1 98.81 345 PHE A O 1
ATOM 2661 N N . ASP A 1 346 ? 24.062 17.891 11.266 1 98.62 346 ASP A N 1
ATOM 2662 C CA . ASP A 1 346 ? 23.422 18.297 10.023 1 98.62 346 ASP A CA 1
ATOM 2663 C C . ASP A 1 346 ? 23.484 17.172 8.984 1 98.62 346 ASP A C 1
ATOM 2665 O O . ASP A 1 346 ? 24.469 16.438 8.906 1 98.62 346 ASP A O 1
ATOM 2669 N N . VAL A 1 347 ? 22.391 17.062 8.211 1 98.69 347 VAL A N 1
ATOM 2670 C CA . VAL A 1 347 ? 22.375 16.047 7.164 1 98.69 347 VAL A CA 1
ATOM 2671 C C . VAL A 1 347 ? 21.984 16.688 5.832 1 98.69 347 VAL A C 1
ATOM 2673 O O . VAL A 1 347 ? 21.344 17.75 5.809 1 98.69 347 VAL A O 1
ATOM 2676 N N . GLU A 1 348 ? 22.391 16.031 4.715 1 98.12 348 GLU A N 1
ATOM 2677 C CA . GLU A 1 348 ? 22 16.344 3.342 1 98.12 348 GLU A CA 1
ATOM 2678 C C . GLU A 1 348 ? 21.312 15.148 2.684 1 98.12 348 GLU A C 1
ATOM 2680 O O . GLU A 1 348 ? 21.953 14.32 2.051 1 98.12 348 GLU A O 1
ATOM 2685 N N . PRO A 1 349 ? 19.984 15.102 2.805 1 98.25 349 PRO A N 1
ATOM 2686 C CA . PRO A 1 349 ? 19.281 13.953 2.225 1 98.25 349 PRO A CA 1
ATOM 2687 C C . PRO A 1 349 ? 19.328 13.945 0.698 1 98.25 349 PRO A C 1
ATOM 2689 O O . PRO A 1 349 ? 19.703 14.945 0.081 1 98.25 349 PRO A O 1
ATOM 2692 N N . PRO A 1 350 ? 18.891 12.766 0.12 1 97.94 350 PRO A N 1
ATOM 2693 C CA . PRO A 1 350 ? 18.812 12.695 -1.341 1 97.94 350 PRO A CA 1
ATOM 2694 C C . PRO A 1 350 ? 17.844 13.703 -1.942 1 97.94 350 PRO A C 1
ATOM 2696 O O . PRO A 1 350 ? 16.625 13.531 -1.835 1 97.94 350 PRO A O 1
ATOM 2699 N N . SER A 1 351 ? 18.125 14.656 -2.543 1 97.31 351 SER A N 1
ATOM 2700 C CA . SER A 1 351 ? 17.531 15.75 -3.297 1 97.31 351 SER A CA 1
ATOM 2701 C C . SER A 1 351 ? 16.078 15.977 -2.893 1 97.31 351 SER A C 1
ATOM 2703 O O . SER A 1 351 ? 15.164 15.484 -3.551 1 97.31 351 SER A O 1
ATOM 2705 N N . PRO A 1 352 ? 15.781 16.75 -1.999 1 98.44 352 PRO A N 1
ATOM 2706 C CA . PRO A 1 352 ? 14.398 17.125 -1.702 1 98.44 352 PRO A CA 1
ATOM 2707 C C . PRO A 1 352 ? 13.688 17.766 -2.896 1 98.44 352 PRO A C 1
ATOM 2709 O O . PRO A 1 352 ? 12.469 17.609 -3.047 1 98.44 352 PRO A O 1
ATOM 2712 N N . TYR A 1 353 ? 14.43 18.391 -3.809 1 98.44 353 TYR A N 1
ATOM 2713 C CA . TYR A 1 353 ? 13.875 18.984 -5.02 1 98.44 353 TYR A CA 1
ATOM 2714 C C . TYR A 1 353 ? 13.273 17.906 -5.922 1 98.44 353 TYR A C 1
ATOM 2716 O O . TYR A 1 353 ? 12.188 18.094 -6.477 1 98.44 353 TYR A O 1
ATOM 2724 N N . GLU A 1 354 ? 13.93 16.797 -6.09 1 98.38 354 GLU A N 1
ATOM 2725 C CA . GLU A 1 354 ? 13.398 15.688 -6.887 1 98.38 354 GLU A CA 1
ATOM 2726 C C . GLU A 1 354 ? 12.094 15.172 -6.301 1 98.38 354 GLU A C 1
ATOM 2728 O O . GLU A 1 354 ? 11.156 14.852 -7.043 1 98.38 354 GLU A O 1
ATOM 2733 N N . ALA A 1 355 ? 12.062 15.062 -4.996 1 98.62 355 ALA A N 1
ATOM 2734 C CA . ALA A 1 355 ? 10.836 14.641 -4.328 1 98.62 355 ALA A CA 1
ATOM 2735 C C . ALA A 1 355 ? 9.688 15.594 -4.648 1 98.62 355 ALA A C 1
ATOM 2737 O O . ALA A 1 355 ? 8.562 15.156 -4.906 1 98.62 355 ALA A O 1
ATOM 2738 N N . LEU A 1 356 ? 9.953 16.875 -4.605 1 98.56 356 LEU A N 1
ATOM 2739 C CA . LEU A 1 356 ? 8.938 17.875 -4.91 1 98.56 356 LEU A CA 1
ATOM 2740 C C . LEU A 1 356 ? 8.438 17.734 -6.344 1 98.56 356 LEU A C 1
ATOM 2742 O O . LEU A 1 356 ? 7.234 17.797 -6.598 1 98.56 356 LEU A O 1
ATOM 2746 N N . GLN A 1 357 ? 9.352 17.531 -7.254 1 98.25 357 GLN A N 1
ATOM 2747 C CA . GLN A 1 357 ? 9.016 17.391 -8.664 1 98.25 357 GLN A CA 1
ATOM 2748 C C . GLN A 1 357 ? 8.133 16.172 -8.898 1 98.25 357 GLN A C 1
ATOM 2750 O O . GLN A 1 357 ? 7.082 16.266 -9.539 1 98.25 357 GLN A O 1
ATOM 2755 N N . VAL A 1 358 ? 8.523 15.023 -8.359 1 98.44 358 VAL A N 1
ATOM 2756 C CA . VAL A 1 358 ? 7.824 13.766 -8.586 1 98.44 358 VAL A CA 1
ATOM 2757 C C . VAL A 1 358 ? 6.473 13.781 -7.871 1 98.44 358 VAL A C 1
ATOM 2759 O O . VAL A 1 358 ? 5.445 13.453 -8.461 1 98.44 358 VAL A O 1
ATOM 2762 N N . ALA A 1 359 ? 6.461 14.242 -6.672 1 98.5 359 ALA A N 1
ATOM 2763 C CA . ALA A 1 359 ? 5.25 14.219 -5.852 1 98.5 359 ALA A CA 1
ATOM 2764 C C . ALA A 1 359 ? 4.191 15.164 -6.41 1 98.5 359 ALA A C 1
ATOM 2766 O O . ALA A 1 359 ? 3.002 14.836 -6.414 1 98.5 359 ALA A O 1
ATOM 2767 N N . SER A 1 360 ? 4.633 16.312 -6.816 1 98.06 360 SER A N 1
ATOM 2768 C CA . SER A 1 360 ? 3.666 17.281 -7.328 1 98.06 360 SER A CA 1
ATOM 2769 C C . SER A 1 360 ? 2.998 16.766 -8.602 1 98.06 360 SER A C 1
ATOM 2771 O O . SER A 1 360 ? 1.785 16.922 -8.773 1 98.06 360 SER A O 1
ATOM 2773 N N . GLN A 1 361 ? 3.766 16.156 -9.453 1 98.06 361 GLN A N 1
ATOM 2774 C CA . GLN A 1 361 ? 3.203 15.602 -10.68 1 98.06 361 GLN A CA 1
ATOM 2775 C C . GLN A 1 361 ? 2.254 14.445 -10.375 1 98.06 361 GLN A C 1
ATOM 2777 O O . GLN A 1 361 ? 1.195 14.32 -10.992 1 98.06 361 GLN A O 1
ATOM 2782 N N . LEU A 1 362 ? 2.596 13.617 -9.453 1 98.38 362 LEU A N 1
ATOM 2783 C CA . LEU A 1 362 ? 1.754 12.484 -9.078 1 98.38 362 LEU A CA 1
ATOM 2784 C C . LEU A 1 362 ? 0.439 12.961 -8.469 1 98.38 362 LEU A C 1
ATOM 2786 O O . LEU A 1 362 ? -0.625 12.422 -8.781 1 98.38 362 LEU A O 1
ATOM 2790 N N . LEU A 1 363 ? 0.48 13.945 -7.641 1 97.44 363 LEU A N 1
ATOM 2791 C CA . LEU A 1 363 ? -0.682 14.43 -6.902 1 97.44 363 LEU A CA 1
ATOM 2792 C C . LEU A 1 363 ? -1.726 15.008 -7.852 1 97.44 363 LEU A C 1
ATOM 2794 O O . LEU A 1 363 ? -2.928 14.914 -7.594 1 97.44 363 LEU A O 1
ATOM 2798 N N . LEU A 1 364 ? -1.248 15.594 -8.977 1 97.44 364 LEU A N 1
ATOM 2799 C CA . LEU A 1 364 ? -2.168 16.234 -9.906 1 97.44 364 LEU A CA 1
ATOM 2800 C C . LEU A 1 364 ? -2.008 15.656 -11.312 1 97.44 364 LEU A C 1
ATOM 2802 O O . LEU A 1 364 ? -2.129 16.375 -12.305 1 97.44 364 LEU A O 1
ATOM 2806 N N . SER A 1 365 ? -1.718 14.398 -11.359 1 97.56 365 SER A N 1
ATOM 2807 C CA . SER A 1 365 ? -1.456 13.758 -12.641 1 97.56 365 SER A CA 1
ATOM 2808 C C . SER A 1 365 ? -2.689 13.797 -13.539 1 97.56 365 SER A C 1
ATOM 2810 O O . SER A 1 365 ? -2.576 13.711 -14.766 1 97.56 365 SER A O 1
ATOM 2812 N N . ASP A 1 366 ? -3.914 13.953 -12.953 1 97.31 366 ASP A N 1
ATOM 2813 C CA . ASP A 1 366 ? -5.148 13.953 -13.727 1 97.31 366 ASP A CA 1
ATOM 2814 C C . ASP A 1 366 ? -5.457 15.344 -14.273 1 97.31 366 ASP A C 1
ATOM 2816 O O . ASP A 1 366 ? -6.496 15.555 -14.898 1 97.31 366 ASP A O 1
ATOM 2820 N N . GLY A 1 367 ? -4.633 16.344 -13.898 1 96.06 367 GLY A N 1
ATOM 2821 C CA . GLY A 1 367 ? -4.812 17.703 -14.375 1 96.06 367 GLY A CA 1
ATOM 2822 C C . GLY A 1 367 ? -5.895 18.453 -13.625 1 96.06 367 GLY A C 1
ATOM 2823 O O . GLY A 1 367 ? -6.457 19.422 -14.148 1 96.06 367 GLY A O 1
ATOM 2824 N N . GLY A 1 368 ? -6.25 17.984 -12.531 1 96.25 368 GLY A N 1
ATOM 2825 C CA . GLY A 1 368 ? -7.285 18.625 -11.727 1 96.25 368 GLY A CA 1
ATOM 2826 C C . GLY A 1 368 ? -8.688 18.203 -12.117 1 96.25 368 GLY A C 1
ATOM 2827 O O . GLY A 1 368 ? -9.664 18.672 -11.539 1 96.25 368 GLY A O 1
ATOM 2828 N N . ALA A 1 369 ? -8.805 17.266 -12.992 1 96.12 369 ALA A N 1
ATOM 2829 C CA . ALA A 1 369 ? -10.102 16.859 -13.523 1 96.12 369 ALA A CA 1
ATOM 2830 C C . ALA A 1 369 ? -10.984 16.297 -12.414 1 96.12 369 ALA A C 1
ATOM 2832 O O . ALA A 1 369 ? -12.195 16.562 -12.383 1 96.12 369 ALA A O 1
ATOM 2833 N N . THR A 1 370 ? -10.5 15.539 -11.547 1 95.75 370 THR A N 1
ATOM 2834 C CA . THR A 1 370 ? -11.281 14.859 -10.516 1 95.75 370 THR A CA 1
ATOM 2835 C C . THR A 1 370 ? -11.883 15.859 -9.539 1 95.75 370 THR A C 1
ATOM 2837 O O . THR A 1 370 ? -13.094 15.867 -9.312 1 95.75 370 THR A O 1
ATOM 2840 N N . PHE A 1 371 ? -11.07 16.781 -8.953 1 94.69 371 PHE A N 1
ATOM 2841 C CA . PHE A 1 371 ? -11.656 17.688 -7.969 1 94.69 371 PHE A CA 1
ATOM 2842 C C . PHE A 1 371 ? -12.492 18.75 -8.656 1 94.69 371 PHE A C 1
ATOM 2844 O O . PHE A 1 371 ? -13.453 19.266 -8.07 1 94.69 371 PHE A O 1
ATOM 2851 N N . LEU A 1 372 ? -12.164 19.125 -9.883 1 94.69 372 LEU A N 1
ATOM 2852 C CA . LEU A 1 372 ? -12.953 20.109 -10.602 1 94.69 372 LEU A CA 1
ATOM 2853 C C . LEU A 1 372 ? -14.359 19.578 -10.891 1 94.69 372 LEU A C 1
ATOM 2855 O O . LEU A 1 372 ? -15.305 20.359 -11.023 1 94.69 372 LEU A O 1
ATOM 2859 N N . GLY A 1 373 ? -14.453 18.266 -10.938 1 94 373 GLY A N 1
ATOM 2860 C CA . GLY A 1 373 ? -15.75 17.656 -11.211 1 94 373 GLY A CA 1
ATOM 2861 C C . GLY A 1 373 ? -16.75 17.875 -10.102 1 94 373 GLY A C 1
ATOM 2862 O O . GLY A 1 373 ? -17.953 17.688 -10.297 1 94 373 GLY A O 1
ATOM 2863 N N . HIS A 1 374 ? -16.344 18.344 -8.961 1 93.81 374 HIS A N 1
ATOM 2864 C CA . HIS A 1 374 ? -17.219 18.5 -7.809 1 93.81 374 HIS A CA 1
ATOM 2865 C C . HIS A 1 374 ? -17.75 19.938 -7.727 1 93.81 374 HIS A C 1
ATOM 2867 O O . HIS A 1 374 ? -18.641 20.219 -6.918 1 93.81 374 HIS A O 1
ATOM 2873 N N . PHE A 1 375 ? -17.25 20.828 -8.539 1 92.94 375 PHE A N 1
ATOM 2874 C CA . PHE A 1 375 ? -17.609 22.234 -8.453 1 92.94 375 PHE A CA 1
ATOM 2875 C C . PHE A 1 375 ? -18.953 22.484 -9.133 1 92.94 375 PHE A C 1
ATOM 2877 O O . PHE A 1 375 ? -19.203 22 -10.234 1 92.94 375 PHE A O 1
ATOM 2884 N N . ARG A 1 376 ? -19.734 23.156 -8.438 1 89.81 376 ARG A N 1
ATOM 2885 C CA . ARG A 1 376 ? -20.891 23.75 -9.078 1 89.81 376 ARG A CA 1
ATOM 2886 C C . ARG A 1 376 ? -20.5 24.984 -9.883 1 89.81 376 ARG A C 1
ATOM 2888 O O . ARG A 1 376 ? -19.5 25.641 -9.586 1 89.81 376 ARG A O 1
ATOM 2895 N N . THR A 1 377 ? -21.359 25.328 -10.844 1 87.19 377 THR A N 1
ATOM 2896 C CA . THR A 1 377 ? -21.109 26.547 -11.617 1 87.19 377 THR A CA 1
ATOM 2897 C C . THR A 1 377 ? -21.062 27.766 -10.703 1 87.19 377 THR A C 1
ATOM 2899 O O . THR A 1 377 ? -21.969 27.984 -9.906 1 87.19 377 THR A O 1
ATOM 2902 N N . GLY A 1 378 ? -19.984 28.5 -10.766 1 86.38 378 GLY A N 1
ATOM 2903 C CA . GLY A 1 378 ? -19.859 29.734 -10 1 86.38 378 GLY A CA 1
ATOM 2904 C C . GLY A 1 378 ? -19.109 29.547 -8.695 1 86.38 378 GLY A C 1
ATOM 2905 O O . GLY A 1 378 ? -18.734 30.531 -8.047 1 86.38 378 GLY A O 1
ATOM 2906 N N . GLU A 1 379 ? -18.984 28.328 -8.305 1 90.81 379 GLU A N 1
ATOM 2907 C CA . GLU A 1 379 ? -18.266 28.062 -7.055 1 90.81 379 GLU A CA 1
ATOM 2908 C C . GLU A 1 379 ? -16.797 28.422 -7.176 1 90.81 379 GLU A C 1
ATOM 2910 O O . GLU A 1 379 ? -16.156 28.141 -8.195 1 90.81 379 GLU A O 1
ATOM 2915 N N . TRP A 1 380 ? -16.359 29.078 -6.129 1 88.94 380 TRP A N 1
ATOM 2916 C CA . TRP A 1 380 ? -15 29.594 -6.098 1 88.94 380 TRP A CA 1
ATOM 2917 C C . TRP A 1 380 ? -13.992 28.469 -5.832 1 88.94 380 TRP A C 1
ATOM 2919 O O . TRP A 1 380 ? -14.266 27.562 -5.043 1 88.94 380 TRP A O 1
ATOM 2929 N N . ASN A 1 381 ? -12.836 28.594 -6.559 1 91.56 381 ASN A N 1
ATOM 2930 C CA . ASN A 1 381 ? -11.734 27.656 -6.34 1 91.56 381 ASN A CA 1
ATOM 2931 C C . ASN A 1 381 ? -10.602 28.312 -5.547 1 91.56 381 ASN A C 1
ATOM 2933 O O . ASN A 1 381 ? -10.422 29.531 -5.59 1 91.56 381 ASN A O 1
ATOM 2937 N N . ASP A 1 382 ? -9.914 27.484 -4.805 1 92.75 382 ASP A N 1
ATOM 2938 C CA . ASP A 1 382 ? -8.719 27.953 -4.121 1 92.75 382 ASP A CA 1
ATOM 2939 C C . ASP A 1 382 ? -7.758 28.641 -5.098 1 92.75 382 ASP A C 1
ATOM 2941 O O . ASP A 1 382 ? -7.535 28.125 -6.203 1 92.75 382 ASP A O 1
ATOM 2945 N N . LEU A 1 383 ? -7.156 29.734 -4.711 1 92.94 383 LEU A N 1
ATOM 2946 C CA . LEU A 1 383 ? -6.328 30.531 -5.609 1 92.94 383 LEU A CA 1
ATOM 2947 C C . LEU A 1 383 ? -5.105 29.75 -6.07 1 92.94 383 LEU A C 1
ATOM 2949 O O . LEU A 1 383 ? -4.719 29.812 -7.238 1 92.94 383 LEU A O 1
ATOM 2953 N N . GLY A 1 384 ? -4.484 29.078 -5.137 1 94.69 384 GLY A N 1
ATOM 2954 C CA . GLY A 1 384 ? -3.342 28.266 -5.496 1 94.69 384 GLY A CA 1
ATOM 2955 C C . GLY A 1 384 ? -3.701 27.109 -6.422 1 94.69 384 GLY A C 1
ATOM 2956 O O . GLY A 1 384 ? -3.031 26.891 -7.434 1 94.69 384 GLY A O 1
ATOM 2957 N N . ALA A 1 385 ? -4.758 26.422 -6.145 1 94.25 385 ALA A N 1
ATOM 2958 C CA . ALA A 1 385 ? -5.215 25.297 -6.961 1 94.25 385 ALA A CA 1
ATOM 2959 C C . ALA A 1 385 ? -5.641 25.766 -8.352 1 94.25 385 ALA A C 1
ATOM 2961 O O . ALA A 1 385 ? -5.371 25.094 -9.352 1 94.25 385 ALA A O 1
ATOM 2962 N N . ALA A 1 386 ? -6.277 26.891 -8.391 1 94.56 386 ALA A N 1
ATOM 2963 C CA . ALA A 1 386 ? -6.73 27.438 -9.664 1 94.56 386 ALA A CA 1
ATOM 2964 C C . ALA A 1 386 ? -5.551 27.75 -10.586 1 94.56 386 ALA A C 1
ATOM 2966 O O . ALA A 1 386 ? -5.609 27.484 -11.789 1 94.56 386 ALA A O 1
ATOM 2967 N N . GLN A 1 387 ? -4.547 28.281 -10.023 1 94.44 387 GLN A N 1
ATOM 2968 C CA . GLN A 1 387 ? -3.373 28.625 -10.82 1 94.44 387 GLN A CA 1
ATOM 2969 C C . GLN A 1 387 ? -2.676 27.375 -11.336 1 94.44 387 GLN A C 1
ATOM 2971 O O . GLN A 1 387 ? -2.195 27.344 -12.469 1 94.44 387 GLN A O 1
ATOM 2976 N N . MET A 1 388 ? -2.561 26.391 -10.516 1 95.25 388 MET A N 1
ATOM 2977 C CA . MET A 1 388 ? -1.938 25.125 -10.922 1 95.25 388 MET A CA 1
ATOM 2978 C C . MET A 1 388 ? -2.68 24.516 -12.102 1 95.25 388 MET A C 1
ATOM 2980 O O . MET A 1 388 ? -2.061 24.078 -13.078 1 95.25 388 MET A O 1
ATOM 2984 N N . VAL A 1 389 ? -4.012 24.547 -12.008 1 95.06 389 VAL A N 1
ATOM 2985 C CA . VAL A 1 389 ? -4.844 23.922 -13.039 1 95.06 389 VAL A CA 1
ATOM 2986 C C . VAL A 1 389 ? -4.758 24.75 -14.328 1 95.06 389 VAL A C 1
ATOM 2988 O O . VAL A 1 389 ? -4.656 24.188 -15.422 1 95.06 389 VAL A O 1
ATOM 2991 N N . LYS A 1 390 ? -4.789 26.047 -14.18 1 95 390 LYS A N 1
ATOM 2992 C CA . LYS A 1 390 ? -4.703 26.906 -15.352 1 95 390 LYS A CA 1
ATOM 2993 C C . LYS A 1 390 ? -3.414 26.656 -16.125 1 95 390 LYS A C 1
ATOM 2995 O O . LYS A 1 390 ? -3.438 26.516 -17.359 1 95 390 LYS A O 1
ATOM 3000 N N . TYR A 1 391 ? -2.309 26.609 -15.453 1 95.81 391 TYR A N 1
ATOM 3001 C CA . TYR A 1 391 ? -1.028 26.375 -16.109 1 95.81 391 TYR A CA 1
ATOM 3002 C C . TYR A 1 391 ? -0.982 24.969 -16.734 1 95.81 391 TYR A C 1
ATOM 3004 O O . TYR A 1 391 ? -0.412 24.781 -17.797 1 95.81 391 TYR A O 1
ATOM 3012 N N . MET A 1 392 ? -1.534 24.062 -16.094 1 94.88 392 MET A N 1
ATOM 3013 C CA . MET A 1 392 ? -1.525 22.688 -16.547 1 94.88 392 MET A CA 1
ATOM 3014 C C . MET A 1 392 ? -2.203 22.547 -17.906 1 94.88 392 MET A C 1
ATOM 3016 O O . MET A 1 392 ? -1.841 21.672 -18.703 1 94.88 392 MET A O 1
ATOM 3020 N N . HIS A 1 393 ? -3.133 23.406 -18.156 1 94.12 393 HIS A N 1
ATOM 3021 C CA . HIS A 1 393 ? -3.939 23.234 -19.359 1 94.12 393 HIS A CA 1
ATOM 3022 C C . HIS A 1 393 ? -3.471 24.156 -20.484 1 94.12 393 HIS A C 1
ATOM 3024 O O . HIS A 1 393 ? -4.082 24.203 -21.562 1 94.12 393 HIS A O 1
ATOM 3030 N N . LEU A 1 394 ? -2.389 24.828 -20.234 1 95.25 394 LEU A N 1
ATOM 3031 C CA . LEU A 1 394 ? -1.769 25.578 -21.328 1 95.25 394 LEU A CA 1
ATOM 3032 C C . LEU A 1 394 ? -1.247 24.625 -22.406 1 95.25 394 LEU A C 1
ATOM 3034 O O . LEU A 1 394 ? -0.825 23.5 -22.094 1 95.25 394 LEU A O 1
ATOM 3038 N N . PRO A 1 395 ? -1.329 25.109 -23.641 1 95.56 395 PRO A N 1
ATOM 3039 C CA . PRO A 1 395 ? -0.771 24.266 -24.703 1 95.56 395 PRO A CA 1
ATOM 3040 C C . PRO A 1 395 ? 0.698 23.922 -24.469 1 95.56 395 PRO A C 1
ATOM 3042 O O . PRO A 1 395 ? 1.467 24.766 -24 1 95.56 395 PRO A O 1
ATOM 3045 N N . ARG A 1 396 ? 1.095 22.781 -24.953 1 92.62 396 ARG A N 1
ATOM 3046 C CA . ARG A 1 396 ? 2.422 22.234 -24.656 1 92.62 396 ARG A CA 1
ATOM 3047 C C . ARG A 1 396 ? 3.51 23.141 -25.25 1 92.62 396 ARG A C 1
ATOM 3049 O O . ARG A 1 396 ? 4.574 23.297 -24.641 1 92.62 396 ARG A O 1
ATOM 3056 N N . PHE A 1 397 ? 3.311 23.688 -26.406 1 94.88 397 PHE A N 1
ATOM 3057 C CA . PHE A 1 397 ? 4.336 24.5 -27.062 1 94.88 397 PHE A CA 1
ATOM 3058 C C . PHE A 1 397 ? 4.543 25.812 -26.312 1 94.88 397 PHE A C 1
ATOM 3060 O O . PHE A 1 397 ? 5.668 26.297 -26.219 1 94.88 397 PHE A O 1
ATOM 3067 N N . ILE A 1 398 ? 3.477 26.359 -25.688 1 96.5 398 ILE A N 1
ATOM 3068 C CA . ILE A 1 398 ? 3.586 27.578 -24.891 1 96.5 398 ILE A CA 1
ATOM 3069 C C . ILE A 1 398 ? 4.352 27.281 -23.609 1 96.5 398 ILE A C 1
ATOM 3071 O O . ILE A 1 398 ? 5.203 28.078 -23.188 1 96.5 398 ILE A O 1
ATOM 3075 N N . LYS A 1 399 ? 4.07 26.219 -23.016 1 95.62 399 LYS A N 1
ATOM 3076 C CA . LYS A 1 399 ? 4.758 25.812 -21.797 1 95.62 399 LYS A CA 1
ATOM 3077 C C . LYS A 1 399 ? 6.25 25.594 -22.047 1 95.62 399 LYS A C 1
ATOM 3079 O O . LYS A 1 399 ? 7.086 25.953 -21.219 1 95.62 399 LYS A O 1
ATOM 3084 N N . TYR A 1 400 ? 6.527 25 -23.203 1 95.94 400 TYR A N 1
ATOM 3085 C CA . TYR A 1 400 ? 7.926 24.734 -23.516 1 95.94 400 TYR A CA 1
ATOM 3086 C C . TYR A 1 400 ? 8.695 26.047 -23.703 1 95.94 400 TYR A C 1
ATOM 3088 O O . TYR A 1 400 ? 9.82 26.172 -23.219 1 95.94 400 TYR A O 1
ATOM 3096 N N . ILE A 1 401 ? 8.109 26.984 -24.328 1 97.19 401 ILE A N 1
ATOM 3097 C CA . ILE A 1 401 ? 8.727 28.297 -24.516 1 97.19 401 ILE A CA 1
ATOM 3098 C C . ILE A 1 401 ? 8.938 28.969 -23.172 1 97.19 401 ILE A C 1
ATOM 3100 O O . ILE A 1 401 ? 9.992 29.562 -22.922 1 97.19 401 ILE A O 1
ATOM 3104 N N . HIS A 1 402 ? 7.883 28.938 -22.375 1 97.31 402 HIS A N 1
ATOM 3105 C CA . HIS A 1 402 ? 7.996 29.516 -21.047 1 97.31 402 HIS A CA 1
ATOM 3106 C C . HIS A 1 402 ? 9.102 28.828 -20.25 1 97.31 402 HIS A C 1
ATOM 3108 O O . HIS A 1 402 ? 9.859 29.5 -19.547 1 97.31 402 HIS A O 1
ATOM 3114 N N . TYR A 1 403 ? 9.234 27.531 -20.344 1 96.88 403 TYR A N 1
ATOM 3115 C CA . TYR A 1 403 ? 10.289 26.766 -19.703 1 96.88 403 TYR A CA 1
ATOM 3116 C C . TYR A 1 403 ? 11.664 27.25 -20.125 1 96.88 403 TYR A C 1
ATOM 3118 O O . TYR A 1 403 ? 12.539 27.484 -19.281 1 96.88 403 TYR A O 1
ATOM 3126 N N . LEU A 1 404 ? 11.867 27.422 -21.391 1 97.44 404 LEU A N 1
ATOM 3127 C CA . LEU A 1 404 ? 13.148 27.891 -21.922 1 97.44 404 LEU A CA 1
ATOM 3128 C C . LEU A 1 404 ? 13.477 29.281 -21.391 1 97.44 404 LEU A C 1
ATOM 3130 O O . LEU A 1 404 ? 14.625 29.562 -21.047 1 97.44 404 LEU A O 1
ATOM 3134 N N . TYR A 1 405 ? 12.5 30.109 -21.359 1 98 405 TYR A N 1
ATOM 3135 C CA . TYR A 1 405 ? 12.68 31.469 -20.844 1 98 405 TYR A CA 1
ATOM 3136 C C . TYR A 1 405 ? 13.102 31.438 -19.391 1 98 405 TYR A C 1
ATOM 3138 O O . TYR A 1 405 ? 14.07 32.125 -19 1 98 405 TYR A O 1
ATOM 3146 N N . VAL A 1 406 ? 12.43 30.656 -18.547 1 97.88 406 VAL A N 1
ATOM 3147 C CA . VAL A 1 406 ? 12.703 30.594 -17.109 1 97.88 406 VAL A CA 1
ATOM 3148 C C . VAL A 1 406 ? 14.07 29.953 -16.875 1 97.88 406 VAL A C 1
ATOM 3150 O O . VAL A 1 406 ? 14.836 30.406 -16.031 1 97.88 406 VAL A O 1
ATOM 3153 N N . LYS A 1 407 ? 14.375 28.953 -17.641 1 97.44 407 LYS A N 1
ATOM 3154 C CA . LYS A 1 407 ? 15.609 28.188 -17.438 1 97.44 407 LYS A CA 1
ATOM 3155 C C . LYS A 1 407 ? 16.828 28.984 -17.906 1 97.44 407 LYS A C 1
ATOM 3157 O O . LYS A 1 407 ? 17.828 29.078 -17.188 1 97.44 407 LYS A O 1
ATOM 3162 N N . TYR A 1 408 ? 16.766 29.594 -19.031 1 97 408 TYR A N 1
ATOM 3163 C CA . TYR A 1 408 ? 17.984 30.094 -19.656 1 97 408 TYR A CA 1
ATOM 3164 C C . TYR A 1 408 ? 18.047 31.625 -19.594 1 97 408 TYR A C 1
ATOM 3166 O O . TYR A 1 408 ? 19.141 32.188 -19.609 1 97 408 TYR A O 1
ATOM 3174 N N . ILE A 1 409 ? 16.969 32.344 -19.578 1 96.94 409 ILE A N 1
ATOM 3175 C CA . ILE A 1 409 ? 16.984 33.781 -19.516 1 96.94 409 ILE A CA 1
ATOM 3176 C C . ILE A 1 409 ? 16.922 34.25 -18.047 1 96.94 409 ILE A C 1
ATOM 3178 O O . ILE A 1 409 ? 17.766 35.031 -17.594 1 96.94 409 ILE A O 1
ATOM 3182 N N . LYS A 1 410 ? 16.016 33.688 -17.312 1 96.56 410 LYS A N 1
ATOM 3183 C CA . LYS A 1 410 ? 15.898 34.062 -15.898 1 96.56 410 LYS A CA 1
ATOM 3184 C C . LYS A 1 410 ? 16.906 33.312 -15.047 1 96.56 410 LYS A C 1
ATOM 3186 O O . LYS A 1 410 ? 17.188 33.688 -13.906 1 96.56 410 LYS A O 1
ATOM 3191 N N . GLY A 1 411 ? 17.391 32.188 -15.547 1 97.19 411 GLY A N 1
ATOM 3192 C CA . GLY A 1 411 ? 18.391 31.406 -14.852 1 97.19 411 GLY A CA 1
ATOM 3193 C C . GLY A 1 411 ? 17.844 30.656 -13.648 1 97.19 411 GLY A C 1
ATOM 3194 O O . GLY A 1 411 ? 18.562 30.375 -12.695 1 97.19 411 GLY A O 1
ATOM 3195 N N . ASP A 1 412 ? 16.609 30.328 -13.609 1 98 412 ASP A N 1
ATOM 3196 C CA . ASP A 1 412 ? 15.938 29.656 -12.5 1 98 412 ASP A CA 1
ATOM 3197 C C . ASP A 1 412 ? 15.672 28.188 -12.844 1 98 412 ASP A C 1
ATOM 3199 O O . ASP A 1 412 ? 14.578 27.844 -13.289 1 98 412 ASP A O 1
ATOM 3203 N N . SER A 1 413 ? 16.562 27.328 -12.492 1 97.44 413 SER A N 1
ATOM 3204 C CA . SER A 1 413 ? 16.469 25.922 -12.852 1 97.44 413 SER A CA 1
ATOM 3205 C C . SER A 1 413 ? 15.438 25.203 -11.992 1 97.44 413 SER A C 1
ATOM 3207 O O . SER A 1 413 ? 14.812 24.234 -12.445 1 97.44 413 SER A O 1
ATOM 3209 N N . ILE A 1 414 ? 15.258 25.641 -10.781 1 97.88 414 ILE A N 1
ATOM 3210 C CA . ILE A 1 414 ? 14.312 25 -9.867 1 97.88 414 ILE A CA 1
ATOM 3211 C C . ILE A 1 414 ? 12.883 25.203 -10.375 1 97.88 414 ILE A C 1
ATOM 3213 O O . ILE A 1 414 ? 12.141 24.234 -10.562 1 97.88 414 ILE A O 1
ATOM 3217 N N . TRP A 1 415 ? 12.539 26.453 -10.648 1 97.94 415 TRP A N 1
ATOM 3218 C CA . TRP A 1 415 ? 11.203 26.75 -11.141 1 97.94 415 TRP A CA 1
ATOM 3219 C C . TRP A 1 415 ? 10.984 26.141 -12.523 1 97.94 415 TRP A C 1
ATOM 3221 O O . TRP A 1 415 ? 9.914 25.594 -12.805 1 97.94 415 TRP A O 1
ATOM 3231 N N . ALA A 1 416 ? 11.984 26.219 -13.383 1 97.94 416 ALA A N 1
ATOM 3232 C CA . ALA A 1 416 ? 11.898 25.672 -14.734 1 97.94 416 ALA A CA 1
ATOM 3233 C C . ALA A 1 416 ? 11.617 24.172 -14.703 1 97.94 416 ALA A C 1
ATOM 3235 O O . ALA A 1 416 ? 10.812 23.656 -15.484 1 97.94 416 ALA A O 1
ATOM 3236 N N . GLY A 1 417 ? 12.281 23.484 -13.789 1 97 417 GLY A N 1
ATOM 3237 C CA . GLY A 1 417 ? 12.109 22.047 -13.688 1 97 417 GLY A CA 1
ATOM 3238 C C . GLY A 1 417 ? 10.719 21.641 -13.242 1 97 417 GLY A C 1
ATOM 3239 O O . GLY A 1 417 ? 10.219 20.594 -13.633 1 97 417 GLY A O 1
ATOM 3240 N N . LEU A 1 418 ? 10.078 22.453 -12.445 1 97.06 418 LEU A N 1
ATOM 3241 C CA . LEU A 1 418 ? 8.727 22.172 -11.977 1 97.06 418 LEU A CA 1
ATOM 3242 C C . LEU A 1 418 ? 7.703 22.453 -13.07 1 97.06 418 LEU A C 1
ATOM 3244 O O . LEU A 1 418 ? 6.66 21.797 -13.125 1 97.06 418 LEU A O 1
ATOM 3248 N N . LEU A 1 419 ? 8.023 23.344 -13.953 1 95.88 419 LEU A N 1
ATOM 3249 C CA . LEU A 1 419 ? 7.078 23.797 -14.977 1 95.88 419 LEU A CA 1
ATOM 3250 C C . LEU A 1 419 ? 7.133 22.875 -16.188 1 95.88 419 LEU A C 1
ATOM 3252 O O . LEU A 1 419 ? 6.129 22.703 -16.891 1 95.88 419 LEU A O 1
ATOM 3256 N N . ARG A 1 420 ? 8.242 22.297 -16.469 1 94.19 420 ARG A N 1
ATOM 3257 C CA . ARG A 1 420 ? 8.523 21.625 -17.734 1 94.19 420 ARG A CA 1
ATOM 3258 C C . ARG A 1 420 ? 7.496 20.531 -18 1 94.19 420 ARG A C 1
ATOM 3260 O O . ARG A 1 420 ? 6.938 20.453 -19.094 1 94.19 420 ARG A O 1
ATOM 3267 N N . ASP A 1 421 ? 7.215 19.734 -17 1 93.5 421 ASP A N 1
ATOM 3268 C CA . ASP A 1 421 ? 6.363 18.562 -17.234 1 93.5 421 ASP A CA 1
ATOM 3269 C C . ASP A 1 421 ? 5.043 18.703 -16.484 1 93.5 421 ASP A C 1
ATOM 3271 O O . ASP A 1 421 ? 4.441 17.688 -16.094 1 93.5 421 ASP A O 1
ATOM 3275 N N . TRP A 1 422 ? 4.641 19.984 -16.266 1 96.75 422 TRP A N 1
ATOM 3276 C CA . TRP A 1 422 ? 3.385 20.234 -15.562 1 96.75 422 TRP A CA 1
ATOM 3277 C C . TRP A 1 422 ? 2.201 20.141 -16.516 1 96.75 422 TRP A C 1
ATOM 3279 O O . TRP A 1 422 ? 1.682 21.156 -16.969 1 96.75 422 TRP A O 1
ATOM 3289 N N . HIS A 1 423 ? 1.73 18.953 -16.891 1 97.12 423 HIS A N 1
ATOM 3290 C CA . HIS A 1 423 ? 0.598 18.656 -17.75 1 97.12 423 HIS A CA 1
ATOM 3291 C C . HIS A 1 423 ? -0.103 17.375 -17.312 1 97.12 423 HIS A C 1
ATOM 3293 O O . HIS A 1 423 ? 0.464 16.578 -16.562 1 97.12 423 HIS A O 1
ATOM 3299 N N . PRO A 1 424 ? -1.427 17.203 -17.703 1 97 424 PRO A N 1
ATOM 3300 C CA . PRO A 1 424 ? -2.07 15.922 -17.406 1 97 424 PRO A CA 1
ATOM 3301 C C . PRO A 1 424 ? -1.305 14.727 -17.969 1 97 424 PRO A C 1
ATOM 3303 O O . PRO A 1 424 ? -0.753 14.812 -19.062 1 97 424 PRO A O 1
ATOM 3306 N N . LYS A 1 425 ? -1.3 13.578 -17.25 1 98 425 LYS A N 1
ATOM 3307 C CA . LYS A 1 425 ? -0.464 12.445 -17.625 1 98 425 LYS A CA 1
ATOM 3308 C C . LYS A 1 425 ? -1.3 11.32 -18.234 1 98 425 LYS A C 1
ATOM 3310 O O . LYS A 1 425 ? -2.486 11.188 -17.938 1 98 425 LYS A O 1
ATOM 3315 N N . SER A 1 426 ? -0.675 10.57 -19.156 1 97.75 426 SER A N 1
ATOM 3316 C CA . SER A 1 426 ? -1.174 9.25 -19.516 1 97.75 426 SER A CA 1
ATOM 3317 C C . SER A 1 426 ? -0.854 8.227 -18.438 1 97.75 426 SER A C 1
ATOM 3319 O O . SER A 1 426 ? -0.042 8.484 -17.547 1 97.75 426 SER A O 1
ATOM 3321 N N . ALA A 1 427 ? -1.562 7.121 -18.531 1 97.5 427 ALA A N 1
ATOM 3322 C CA . ALA A 1 427 ? -1.229 6.059 -17.594 1 97.5 427 ALA A CA 1
ATOM 3323 C C . ALA A 1 427 ? 0.231 5.633 -17.734 1 97.5 427 ALA A C 1
ATOM 3325 O O . ALA A 1 427 ? 0.892 5.316 -16.734 1 97.5 427 ALA A O 1
ATOM 3326 N N . HIS A 1 428 ? 0.734 5.598 -18.953 1 97.56 428 HIS A N 1
ATOM 3327 C CA . HIS A 1 428 ? 2.133 5.258 -19.188 1 97.56 428 HIS A CA 1
ATOM 3328 C C . HIS A 1 428 ? 3.066 6.23 -18.484 1 97.56 428 HIS A C 1
ATOM 3330 O O . HIS A 1 428 ? 4.008 5.809 -17.797 1 97.56 428 HIS A O 1
ATOM 3336 N N . GLU A 1 429 ? 2.783 7.5 -18.609 1 97.75 429 GLU A N 1
ATOM 3337 C CA . GLU A 1 429 ? 3.576 8.523 -17.938 1 97.75 429 GLU A CA 1
ATOM 3338 C C . GLU A 1 429 ? 3.428 8.414 -16.422 1 97.75 429 GLU A C 1
ATOM 3340 O O . GLU A 1 429 ? 4.395 8.609 -15.68 1 97.75 429 GLU A O 1
ATOM 3345 N N . TYR A 1 430 ? 2.209 8.172 -16.062 1 97.88 430 TYR A N 1
ATOM 3346 C CA . TYR A 1 430 ? 1.936 7.996 -14.641 1 97.88 430 TYR A CA 1
ATOM 3347 C C . TYR A 1 430 ? 2.777 6.863 -14.062 1 97.88 430 TYR A C 1
ATOM 3349 O O . TYR A 1 430 ? 3.369 7.012 -12.984 1 97.88 430 TYR A O 1
ATOM 3357 N N . TRP A 1 431 ? 2.93 5.734 -14.781 1 97.81 431 TRP A N 1
ATOM 3358 C CA . TRP A 1 431 ? 3.746 4.605 -14.352 1 97.81 431 TRP A CA 1
ATOM 3359 C C . TRP A 1 431 ? 5.215 5.004 -14.234 1 97.81 431 TRP A C 1
ATOM 3361 O O . TRP A 1 431 ? 5.91 4.57 -13.32 1 97.81 431 TRP A O 1
ATOM 3371 N N . GLN A 1 432 ? 5.656 5.777 -15.133 1 97.81 432 GLN A N 1
ATOM 3372 C CA . GLN A 1 432 ? 7.039 6.238 -15.078 1 97.81 432 GLN A CA 1
ATOM 3373 C C . GLN A 1 432 ? 7.297 7.062 -13.82 1 97.81 432 GLN A C 1
ATOM 3375 O O . GLN A 1 432 ? 8.367 6.957 -13.211 1 97.81 432 GLN A O 1
ATOM 3380 N N . LEU A 1 433 ? 6.312 7.879 -13.477 1 98.38 433 LEU A N 1
ATOM 3381 C CA . LEU A 1 433 ? 6.43 8.672 -12.258 1 98.38 433 LEU A CA 1
ATOM 3382 C C . LEU A 1 433 ? 6.43 7.777 -11.023 1 98.38 433 LEU A C 1
ATOM 3384 O O . LEU A 1 433 ? 7.18 8.023 -10.078 1 98.38 433 LEU A O 1
ATOM 3388 N N . ILE A 1 434 ? 5.625 6.762 -11.07 1 98.06 434 ILE A N 1
ATOM 3389 C CA . ILE A 1 434 ? 5.586 5.816 -9.961 1 98.06 434 ILE A CA 1
ATOM 3390 C C . ILE A 1 434 ? 6.938 5.121 -9.82 1 98.06 434 ILE A C 1
ATOM 3392 O O . ILE A 1 434 ? 7.449 4.949 -8.711 1 98.06 434 ILE A O 1
ATOM 3396 N N . ALA A 1 435 ? 7.48 4.707 -10.953 1 97.25 435 ALA A N 1
ATOM 3397 C CA . ALA A 1 435 ? 8.789 4.066 -10.93 1 97.25 435 ALA A CA 1
ATOM 3398 C C . ALA A 1 435 ? 9.844 4.992 -10.32 1 97.25 435 ALA A C 1
ATOM 3400 O O . ALA A 1 435 ? 10.672 4.559 -9.523 1 97.25 435 ALA A O 1
ATOM 3401 N N . ARG A 1 436 ? 9.789 6.227 -10.695 1 97.75 436 ARG A N 1
ATOM 3402 C CA . ARG A 1 436 ? 10.727 7.211 -10.156 1 97.75 436 ARG A CA 1
ATOM 3403 C C . ARG A 1 436 ? 10.523 7.387 -8.656 1 97.75 436 ARG A C 1
ATOM 3405 O O . ARG A 1 436 ? 11.5 7.52 -7.906 1 97.75 436 ARG A O 1
ATOM 3412 N N . ARG A 1 437 ? 9.281 7.441 -8.203 1 98.06 437 ARG A N 1
ATOM 3413 C CA . ARG A 1 437 ? 8.961 7.531 -6.785 1 98.06 437 ARG A CA 1
ATOM 3414 C C . ARG A 1 437 ? 9.57 6.375 -6.008 1 98.06 437 ARG A C 1
ATOM 3416 O O . ARG A 1 437 ? 10.195 6.582 -4.965 1 98.06 437 ARG A O 1
ATOM 3423 N N . GLU A 1 438 ? 9.406 5.168 -6.539 1 96.94 438 GLU A N 1
ATOM 3424 C CA . GLU A 1 438 ? 9.914 3.99 -5.844 1 96.94 438 GLU A CA 1
ATOM 3425 C C . GLU A 1 438 ? 11.438 3.977 -5.812 1 96.94 438 GLU A C 1
ATOM 3427 O O . GLU A 1 438 ? 12.039 3.564 -4.82 1 96.94 438 GLU A O 1
ATOM 3432 N N . TYR A 1 439 ? 12.031 4.398 -6.941 1 96.62 439 TYR A N 1
ATOM 3433 C CA . TYR A 1 439 ? 13.484 4.516 -6.957 1 96.62 439 TYR A CA 1
ATOM 3434 C C . TYR A 1 439 ? 13.961 5.52 -5.914 1 96.62 439 TYR A C 1
ATOM 3436 O O . TYR A 1 439 ? 14.953 5.277 -5.215 1 96.62 439 TYR A O 1
ATOM 3444 N N . TYR A 1 440 ? 13.273 6.648 -5.844 1 98 440 TYR A N 1
ATOM 3445 C CA . TYR A 1 440 ? 13.609 7.672 -4.863 1 98 440 TYR A CA 1
ATOM 3446 C C . TYR A 1 440 ? 13.492 7.125 -3.443 1 98 440 TYR A C 1
ATOM 3448 O O . TYR A 1 440 ? 14.375 7.348 -2.609 1 98 440 TYR A O 1
ATOM 3456 N N . LYS A 1 441 ? 12.398 6.438 -3.146 1 98.31 441 LYS A N 1
ATOM 3457 C CA . LYS A 1 441 ? 12.18 5.848 -1.829 1 98.31 441 LYS A CA 1
ATOM 3458 C C . LYS A 1 441 ? 13.305 4.887 -1.463 1 98.31 441 LYS A C 1
ATOM 3460 O O . LYS A 1 441 ? 13.797 4.902 -0.334 1 98.31 441 LYS A O 1
ATOM 3465 N N . ALA A 1 442 ? 13.672 4.051 -2.385 1 96.69 442 ALA A N 1
ATOM 3466 C CA . ALA A 1 442 ? 14.742 3.086 -2.145 1 96.69 442 ALA A CA 1
ATOM 3467 C C . ALA A 1 442 ? 16.062 3.793 -1.828 1 96.69 442 ALA A C 1
ATOM 3469 O O . ALA A 1 442 ? 16.781 3.387 -0.919 1 96.69 442 ALA A O 1
ATOM 3470 N N . ASN A 1 443 ? 16.375 4.812 -2.586 1 97.56 443 ASN A N 1
ATOM 3471 C CA . ASN A 1 443 ? 17.594 5.582 -2.383 1 97.56 443 ASN A CA 1
ATOM 3472 C C . ASN A 1 443 ? 17.609 6.266 -1.02 1 97.56 443 ASN A C 1
ATOM 3474 O O . ASN A 1 443 ? 18.641 6.285 -0.34 1 97.56 443 ASN A O 1
ATOM 3478 N N . PHE A 1 444 ? 16.484 6.848 -0.667 1 98.69 444 PHE A N 1
ATOM 3479 C CA . PHE A 1 444 ? 16.391 7.535 0.613 1 98.69 444 PHE A CA 1
ATOM 3480 C C . PHE A 1 444 ? 16.547 6.555 1.77 1 98.69 444 PHE A C 1
ATOM 3482 O O . PHE A 1 444 ? 17.203 6.859 2.766 1 98.69 444 PHE A O 1
ATOM 3489 N N . TYR A 1 445 ? 15.914 5.398 1.677 1 98 445 TYR A N 1
ATOM 3490 C CA . TYR A 1 445 ? 16.031 4.352 2.686 1 98 445 TYR A CA 1
ATOM 3491 C C . TYR A 1 445 ? 17.484 3.928 2.871 1 98 445 TYR A C 1
ATOM 3493 O O . TYR A 1 445 ? 17.953 3.801 4 1 98 445 TYR A O 1
ATOM 3501 N N . LYS A 1 446 ? 18.125 3.684 1.769 1 96.75 446 LYS A N 1
ATOM 3502 C CA . LYS A 1 446 ? 19.531 3.287 1.808 1 96.75 446 LYS A CA 1
ATOM 3503 C C . LYS A 1 446 ? 20.391 4.375 2.447 1 96.75 446 LYS A C 1
ATOM 3505 O O . LYS A 1 446 ? 21.25 4.082 3.297 1 96.75 446 LYS A O 1
ATOM 3510 N N . TRP A 1 447 ? 20.188 5.633 2.062 1 98.56 447 TRP A N 1
ATOM 3511 C CA . TRP A 1 447 ? 20.922 6.77 2.613 1 98.56 447 TRP A CA 1
ATOM 3512 C C . TRP A 1 447 ? 20.734 6.859 4.125 1 98.56 447 TRP A C 1
ATOM 3514 O O . TRP A 1 447 ? 21.703 7.016 4.871 1 98.56 447 TRP A O 1
ATOM 3524 N N . TRP A 1 448 ? 19.547 6.758 4.594 1 98.62 448 TRP A N 1
ATOM 3525 C CA . TRP A 1 448 ? 19.234 6.832 6.016 1 98.62 448 TRP A CA 1
ATOM 3526 C C . TRP A 1 448 ? 19.906 5.699 6.781 1 98.62 448 TRP A C 1
ATOM 3528 O O . TRP A 1 448 ? 20.469 5.914 7.859 1 98.62 448 TRP A O 1
ATOM 3538 N N . SER A 1 449 ? 19.906 4.496 6.203 1 96.81 449 SER A N 1
ATOM 3539 C CA . SER A 1 449 ? 20.344 3.283 6.883 1 96.81 449 SER A CA 1
ATOM 3540 C C . SER A 1 449 ? 21.875 3.164 6.863 1 96.81 449 SER A C 1
ATOM 3542 O O . SER A 1 449 ? 22.469 2.672 7.816 1 96.81 449 SER A O 1
ATOM 3544 N N . GLU A 1 450 ? 22.469 3.621 5.781 1 96.44 450 GLU A N 1
ATOM 3545 C CA . GLU A 1 450 ? 23.875 3.299 5.59 1 96.44 450 GLU A CA 1
ATOM 3546 C C . GLU A 1 450 ? 24.766 4.531 5.781 1 96.44 450 GLU A C 1
ATOM 3548 O O . GLU A 1 450 ? 25.922 4.418 6.156 1 96.44 450 GLU A O 1
ATOM 3553 N N . GLU A 1 451 ? 24.203 5.695 5.582 1 97.69 451 GLU A N 1
ATOM 3554 C CA . GLU A 1 451 ? 25.016 6.898 5.637 1 97.69 451 GLU A CA 1
ATOM 3555 C C . GLU A 1 451 ? 24.656 7.766 6.836 1 97.69 451 GLU A C 1
ATOM 3557 O O . GLU A 1 451 ? 25.484 7.988 7.723 1 97.69 451 GLU A O 1
ATOM 3562 N N . ALA A 1 452 ? 23.406 8.172 6.914 1 98.06 452 ALA A N 1
ATOM 3563 C CA . ALA A 1 452 ? 22.984 9.062 7.988 1 98.06 452 ALA A CA 1
ATOM 3564 C C . ALA A 1 452 ? 22.938 8.328 9.32 1 98.06 452 ALA A C 1
ATOM 3566 O O . ALA A 1 452 ? 23.312 8.875 10.359 1 98.06 452 ALA A O 1
ATOM 3567 N N . LYS A 1 453 ? 22.438 7.117 9.32 1 97.69 453 LYS A N 1
ATOM 3568 C CA . LYS A 1 453 ? 22.344 6.266 10.5 1 97.69 453 LYS A CA 1
ATOM 3569 C C . LYS A 1 453 ? 21.797 7.035 11.695 1 97.69 453 LYS A C 1
ATOM 3571 O O . LYS A 1 453 ? 22.422 7.066 12.766 1 97.69 453 LYS A O 1
ATOM 3576 N N . MET A 1 454 ? 20.656 7.562 11.523 1 98.56 454 MET A N 1
ATOM 3577 C CA . MET A 1 454 ? 20.047 8.406 12.555 1 98.56 454 MET A CA 1
ATOM 3578 C C . MET A 1 454 ? 18.766 7.789 13.078 1 98.56 454 MET A C 1
ATOM 3580 O O . MET A 1 454 ? 18.172 6.934 12.43 1 98.56 454 MET A O 1
ATOM 3584 N N . ASP A 1 455 ? 18.406 8.219 14.273 1 98.75 455 ASP A N 1
ATOM 3585 C CA . ASP A 1 455 ? 17.141 7.781 14.867 1 98.75 455 ASP A CA 1
ATOM 3586 C C . ASP A 1 455 ? 15.961 8.547 14.281 1 98.75 455 ASP A C 1
ATOM 3588 O O . ASP A 1 455 ? 14.938 7.949 13.938 1 98.75 455 ASP A O 1
ATOM 3592 N N . VAL A 1 456 ? 16.094 9.836 14.25 1 98.88 456 VAL A N 1
ATOM 3593 C CA . VAL A 1 456 ? 15.062 10.695 13.656 1 98.88 456 VAL A CA 1
ATOM 3594 C C . VAL A 1 456 ? 15.727 11.867 12.945 1 98.88 456 VAL A C 1
ATOM 3596 O O . VAL A 1 456 ? 16.938 12.102 13.094 1 98.88 456 VAL A O 1
ATOM 3599 N N . MET A 1 457 ? 14.922 12.508 12.156 1 98.88 457 MET A N 1
ATOM 3600 C CA . MET A 1 457 ? 15.328 13.75 11.492 1 98.88 457 MET A CA 1
ATOM 3601 C C . MET A 1 457 ? 14.523 14.93 12.023 1 98.88 457 MET A C 1
ATOM 3603 O O . MET A 1 457 ? 13.328 14.805 12.305 1 98.88 457 MET A O 1
ATOM 3607 N N . LEU A 1 458 ? 15.211 16.047 12.156 1 98.88 458 LEU A N 1
ATOM 3608 C CA . LEU A 1 458 ? 14.562 17.312 12.484 1 98.88 458 LEU A CA 1
ATOM 3609 C C . LEU A 1 458 ? 14.555 18.25 11.281 1 98.88 458 LEU A C 1
ATOM 3611 O O . LEU A 1 458 ? 15.547 18.328 10.547 1 98.88 458 LEU A O 1
ATOM 3615 N N . ALA A 1 459 ? 13.445 18.875 11.039 1 98.94 459 ALA A N 1
ATOM 3616 C CA . ALA A 1 459 ? 13.305 19.859 9.969 1 98.94 459 ALA A CA 1
ATOM 3617 C C . ALA A 1 459 ? 12.156 20.812 10.25 1 98.94 459 ALA A C 1
ATOM 3619 O O . ALA A 1 459 ? 11.312 20.547 11.109 1 98.94 459 ALA A O 1
ATOM 3620 N N . PRO A 1 460 ? 12.172 21.969 9.641 1 98.75 460 PRO A N 1
ATOM 3621 C CA . PRO A 1 460 ? 10.961 22.797 9.742 1 98.75 460 PRO A CA 1
ATOM 3622 C C . PRO A 1 460 ? 9.758 22.141 9.062 1 98.75 460 PRO A C 1
ATOM 3624 O O . PRO A 1 460 ? 9.914 21.406 8.078 1 98.75 460 PRO A O 1
ATOM 3627 N N . PRO A 1 461 ? 8.562 22.375 9.578 1 98.69 461 PRO A N 1
ATOM 3628 C CA . PRO A 1 461 ? 7.387 21.891 8.867 1 98.69 461 PRO A CA 1
ATOM 3629 C C . PRO A 1 461 ? 7.113 22.641 7.574 1 98.69 461 PRO A C 1
ATOM 3631 O O . PRO A 1 461 ? 6.488 22.109 6.656 1 98.69 461 PRO A O 1
ATOM 3634 N N . ASN A 1 462 ? 7.508 23.859 7.516 1 98.62 462 ASN A N 1
ATOM 3635 C CA . ASN A 1 462 ? 7.43 24.734 6.352 1 98.62 462 ASN A CA 1
ATOM 3636 C C . ASN A 1 462 ? 8.523 25.797 6.379 1 98.62 462 ASN A C 1
ATOM 3638 O O . ASN A 1 462 ? 9.148 26.031 7.418 1 98.62 462 ASN A O 1
ATOM 3642 N N . ALA A 1 463 ? 8.742 26.5 5.27 1 98.56 463 ALA A N 1
ATOM 3643 C CA . ALA A 1 463 ? 9.82 27.469 5.176 1 98.56 463 ALA A CA 1
ATOM 3644 C C . ALA A 1 463 ? 9.461 28.766 5.898 1 98.56 463 ALA A C 1
ATOM 3646 O O . ALA A 1 463 ? 10.344 29.5 6.355 1 98.56 463 ALA A O 1
ATOM 3647 N N . THR A 1 464 ? 8.211 29.047 5.977 1 98.69 464 THR A N 1
ATOM 3648 C CA . THR A 1 464 ? 7.746 30.266 6.617 1 98.69 464 THR A CA 1
ATOM 3649 C C . THR A 1 464 ? 6.633 29.969 7.621 1 98.69 464 THR A C 1
ATOM 3651 O O . THR A 1 464 ? 6.031 28.891 7.582 1 98.69 464 THR A O 1
ATOM 3654 N N . PRO A 1 465 ? 6.402 30.938 8.617 1 98.56 465 PRO A N 1
ATOM 3655 C CA . PRO A 1 465 ? 5.191 30.828 9.43 1 98.56 465 PRO A CA 1
ATOM 3656 C C . PRO A 1 465 ? 3.912 31 8.609 1 98.56 465 PRO A C 1
ATOM 3658 O O . PRO A 1 465 ? 3.959 30.984 7.379 1 98.56 465 PRO A O 1
ATOM 3661 N N . ALA A 1 466 ? 2.775 31.125 9.273 1 98.75 466 ALA A N 1
ATOM 3662 C CA . ALA A 1 466 ? 1.467 31.188 8.625 1 98.75 466 ALA A CA 1
ATOM 3663 C C . ALA A 1 466 ? 1.441 32.281 7.555 1 98.75 466 ALA A C 1
ATOM 3665 O O . ALA A 1 466 ? 2.02 33.344 7.738 1 98.75 466 ALA A O 1
ATOM 3666 N N . VAL A 1 467 ? 0.811 32.062 6.5 1 98.12 467 VAL A N 1
ATOM 3667 C CA . VAL A 1 467 ? 0.625 33.031 5.438 1 98.12 467 VAL A CA 1
ATOM 3668 C C . VAL A 1 467 ? -0.644 33.844 5.699 1 98.12 467 VAL A C 1
ATOM 3670 O O . VAL A 1 467 ? -1.566 33.375 6.363 1 98.12 467 VAL A O 1
ATOM 3673 N N . PRO A 1 468 ? -0.659 35.094 5.211 1 98.25 468 PRO A N 1
ATOM 3674 C CA . PRO A 1 468 ? -1.931 35.812 5.277 1 98.25 468 PRO A CA 1
ATOM 3675 C C . PRO A 1 468 ? -3.014 35.188 4.406 1 98.25 468 PRO A C 1
ATOM 3677 O O . PRO A 1 468 ? -2.709 34.375 3.52 1 98.25 468 PRO A O 1
ATOM 3680 N N . HIS A 1 469 ? -4.277 35.5 4.719 1 97.56 469 HIS A N 1
ATOM 3681 C CA . HIS A 1 469 ? -5.355 35 3.871 1 97.56 469 HIS A CA 1
ATOM 3682 C C . HIS A 1 469 ? -5.129 35.406 2.412 1 97.56 469 HIS A C 1
ATOM 3684 O O . HIS A 1 469 ? -4.773 36.531 2.115 1 97.56 469 HIS A O 1
ATOM 3690 N N . GLY A 1 470 ? -5.27 34.406 1.54 1 96.38 470 GLY A N 1
ATOM 3691 C CA . GLY A 1 470 ? -5.039 34.625 0.119 1 96.38 470 GLY A CA 1
ATOM 3692 C C . GLY A 1 470 ? -3.592 34.406 -0.286 1 96.38 470 GLY A C 1
ATOM 3693 O O . GLY A 1 470 ? -3.271 34.406 -1.476 1 96.38 470 GLY A O 1
ATOM 3694 N N . GLY A 1 471 ? -2.74 34.219 0.702 1 96.88 471 GLY A N 1
ATOM 3695 C CA . GLY A 1 471 ? -1.311 34.125 0.456 1 96.88 471 GLY A CA 1
ATOM 3696 C C . GLY A 1 471 ? -0.923 32.875 -0.315 1 96.88 471 GLY A C 1
ATOM 3697 O O . GLY A 1 471 ? 0.128 32.844 -0.958 1 96.88 471 GLY A O 1
ATOM 3698 N N . MET A 1 472 ? -1.737 31.859 -0.328 1 95.69 472 MET A N 1
ATOM 3699 C CA . MET A 1 472 ? -1.416 30.609 -1.006 1 95.69 472 MET A CA 1
ATOM 3700 C C . MET A 1 472 ? -1.486 30.766 -2.52 1 95.69 472 MET A C 1
ATOM 3702 O O . MET A 1 472 ? -0.981 29.922 -3.266 1 95.69 472 MET A O 1
ATOM 3706 N N . HIS A 1 473 ? -2.072 31.875 -2.947 1 96.38 473 HIS A N 1
ATOM 3707 C CA . HIS A 1 473 ? -1.954 32.219 -4.359 1 96.38 473 HIS A CA 1
ATOM 3708 C C . HIS A 1 473 ? -0.497 32.188 -4.809 1 96.38 473 HIS A C 1
ATOM 3710 O O . HIS A 1 473 ? -0.182 31.719 -5.902 1 96.38 473 HIS A O 1
ATOM 3716 N N . ASP A 1 474 ? 0.333 32.688 -3.963 1 96.94 474 ASP A N 1
ATOM 3717 C CA . ASP A 1 474 ? 1.742 32.875 -4.305 1 96.94 474 ASP A CA 1
ATOM 3718 C C . ASP A 1 474 ? 2.58 31.719 -3.744 1 96.94 474 ASP A C 1
ATOM 3720 O O . ASP A 1 474 ? 3.584 31.328 -4.344 1 96.94 474 ASP A O 1
ATOM 3724 N N . ALA A 1 475 ? 2.174 31.156 -2.639 1 97.31 475 ALA A N 1
ATOM 3725 C CA . ALA A 1 475 ? 3.047 30.266 -1.877 1 97.31 475 ALA A CA 1
ATOM 3726 C C . ALA A 1 475 ? 2.658 28.812 -2.088 1 97.31 475 ALA A C 1
ATOM 3728 O O . ALA A 1 475 ? 3.199 27.906 -1.433 1 97.31 475 ALA A O 1
ATOM 3729 N N . VAL A 1 476 ? 1.815 28.484 -2.992 1 95.88 476 VAL A N 1
ATOM 3730 C CA . VAL A 1 476 ? 1.208 27.172 -3.139 1 95.88 476 VAL A CA 1
ATOM 3731 C C . VAL A 1 476 ? 2.293 26.125 -3.398 1 95.88 476 VAL A C 1
ATOM 3733 O O . VAL A 1 476 ? 2.154 24.969 -3.002 1 95.88 476 VAL A O 1
ATOM 3736 N N . SER A 1 477 ? 3.395 26.5 -4.004 1 96.69 477 SER A N 1
ATOM 3737 C CA . SER A 1 477 ? 4.441 25.547 -4.348 1 96.69 477 SER A CA 1
ATOM 3738 C C . SER A 1 477 ? 5.418 25.359 -3.193 1 96.69 477 SER A C 1
ATOM 3740 O O . SER A 1 477 ? 6.289 24.484 -3.248 1 96.69 477 SER A O 1
ATOM 3742 N N . SER A 1 478 ? 5.293 26.156 -2.148 1 97.25 478 SER A N 1
ATOM 3743 C CA . SER A 1 478 ? 6.164 26.047 -0.985 1 97.25 478 SER A CA 1
ATOM 3744 C C . SER A 1 478 ? 5.66 24.984 -0.014 1 97.25 478 SER A C 1
ATOM 3746 O O . SER A 1 478 ? 5.125 25.312 1.046 1 97.25 478 SER A O 1
ATOM 3748 N N . CYS A 1 479 ? 5.82 23.75 -0.348 1 97.31 479 CYS A N 1
ATOM 3749 C CA . CYS A 1 479 ? 5.316 22.656 0.483 1 97.31 479 CYS A CA 1
ATOM 3750 C C . CYS A 1 479 ? 6.352 21.547 0.611 1 97.31 479 CYS A C 1
ATOM 3752 O O . CYS A 1 479 ? 6.031 20.438 1.055 1 97.31 479 CYS A O 1
ATOM 3754 N N . GLY A 1 480 ? 7.59 21.828 0.28 1 98.44 480 GLY A N 1
ATOM 3755 C CA . GLY A 1 480 ? 8.617 20.812 0.151 1 98.44 480 GLY A CA 1
ATOM 3756 C C . GLY A 1 480 ? 8.953 20.125 1.467 1 98.44 480 GLY A C 1
ATOM 3757 O O . GLY A 1 480 ? 9.234 18.938 1.5 1 98.44 480 GLY A O 1
ATOM 3758 N N . TYR A 1 481 ? 8.875 20.797 2.568 1 98.69 481 TYR A N 1
ATOM 3759 C CA . TYR A 1 481 ? 9.344 20.312 3.857 1 98.69 481 TYR A CA 1
ATOM 3760 C C . TYR A 1 481 ? 8.406 19.25 4.418 1 98.69 481 TYR A C 1
ATOM 3762 O O . TYR A 1 481 ? 8.789 18.469 5.289 1 98.69 481 TYR A O 1
ATOM 3770 N N . THR A 1 482 ? 7.18 19.25 3.99 1 98.62 482 THR A N 1
ATOM 3771 C CA . THR A 1 482 ? 6.254 18.203 4.418 1 98.62 482 THR A CA 1
ATOM 3772 C C . THR A 1 482 ? 6.023 17.188 3.297 1 98.62 482 THR A C 1
ATOM 3774 O O . THR A 1 482 ? 5.945 15.984 3.545 1 98.62 482 THR A O 1
ATOM 3777 N N . PHE A 1 483 ? 5.965 17.688 2.047 1 98.5 483 PHE A N 1
ATOM 3778 C CA . PHE A 1 483 ? 5.586 16.875 0.895 1 98.5 483 PHE A CA 1
ATOM 3779 C C . PHE A 1 483 ? 6.57 15.734 0.688 1 98.5 483 PHE A C 1
ATOM 3781 O O . PHE A 1 483 ? 6.184 14.648 0.26 1 98.5 483 PHE A O 1
ATOM 3788 N N . LEU A 1 484 ? 7.832 16.016 0.998 1 98.75 484 LEU A N 1
ATOM 3789 C CA . LEU A 1 484 ? 8.883 15.008 0.918 1 98.75 484 LEU A CA 1
ATOM 3790 C C . LEU A 1 484 ? 8.508 13.766 1.718 1 98.75 484 LEU A C 1
ATOM 3792 O O . LEU A 1 484 ? 8.625 12.641 1.224 1 98.75 484 LEU A O 1
ATOM 3796 N N . PHE A 1 485 ? 7.992 13.922 2.814 1 98.81 485 PHE A N 1
ATOM 3797 C CA . PHE A 1 485 ? 7.742 12.797 3.711 1 98.81 485 PHE A CA 1
ATOM 3798 C C . PHE A 1 485 ? 6.402 12.148 3.398 1 98.81 485 PHE A C 1
ATOM 3800 O O . PHE A 1 485 ? 6.148 11.016 3.818 1 98.81 485 PHE A O 1
ATOM 3807 N N . ASN A 1 486 ? 5.516 12.852 2.664 1 98.69 486 ASN A N 1
ATOM 3808 C CA . ASN A 1 486 ? 4.363 12.188 2.07 1 98.69 486 ASN A CA 1
ATOM 3809 C C . ASN A 1 486 ? 4.777 11.227 0.957 1 98.69 486 ASN A C 1
ATOM 3811 O O . ASN A 1 486 ? 4.238 10.125 0.846 1 98.69 486 ASN A O 1
ATOM 3815 N N . LEU A 1 487 ? 5.73 11.742 0.144 1 98.69 487 LEU A N 1
ATOM 3816 C CA . LEU A 1 487 ? 6.238 10.875 -0.909 1 98.69 487 LEU A CA 1
ATOM 3817 C C . LEU A 1 487 ? 6.852 9.609 -0.317 1 98.69 487 LEU A C 1
ATOM 3819 O O . LEU A 1 487 ? 6.637 8.508 -0.831 1 98.69 487 LEU A O 1
ATOM 3823 N N . LEU A 1 488 ? 7.547 9.734 0.755 1 98.69 488 LEU A N 1
ATOM 3824 C CA . LEU A 1 488 ? 8.242 8.617 1.386 1 98.69 488 LEU A CA 1
ATOM 3825 C C . LEU A 1 488 ? 7.285 7.781 2.227 1 98.69 488 LEU A C 1
ATOM 3827 O O . LEU A 1 488 ? 7.602 6.648 2.592 1 98.69 488 LEU A O 1
ATOM 3831 N N . ASP A 1 489 ? 6.172 8.344 2.627 1 98.44 489 ASP A N 1
ATOM 3832 C CA . ASP A 1 489 ? 5.199 7.746 3.537 1 98.44 489 ASP A CA 1
ATOM 3833 C C . ASP A 1 489 ? 5.785 7.578 4.938 1 98.44 489 ASP A C 1
ATOM 3835 O O . ASP A 1 489 ? 5.562 6.559 5.59 1 98.44 489 ASP A O 1
ATOM 3839 N N . TYR A 1 490 ? 6.523 8.547 5.375 1 98.75 490 TYR A N 1
ATOM 3840 C CA . TYR A 1 490 ? 7.176 8.5 6.68 1 98.75 490 TYR A CA 1
ATOM 3841 C C . TYR A 1 490 ? 6.289 9.102 7.758 1 98.75 490 TYR A C 1
ATOM 3843 O O . TYR A 1 490 ? 5.402 9.906 7.465 1 98.75 490 TYR A O 1
ATOM 3851 N N . SER A 1 491 ? 6.488 8.648 9.023 1 98.62 491 SER A N 1
ATOM 3852 C CA . SER A 1 491 ? 5.832 9.25 10.18 1 98.62 491 SER A CA 1
ATOM 3853 C C . SER A 1 491 ? 6.527 10.547 10.594 1 98.62 491 SER A C 1
ATOM 3855 O O . SER A 1 491 ? 7.746 10.578 10.758 1 98.62 491 SER A O 1
ATOM 3857 N N . ALA A 1 492 ? 5.703 11.594 10.703 1 98.88 492 ALA A N 1
ATOM 3858 C CA . ALA A 1 492 ? 6.289 12.898 10.992 1 98.88 492 ALA A CA 1
ATOM 3859 C C . ALA A 1 492 ? 5.422 13.68 11.984 1 98.88 492 ALA A C 1
ATOM 3861 O O . ALA A 1 492 ? 4.254 13.961 11.703 1 98.88 492 ALA A O 1
ATOM 3862 N N . GLY A 1 493 ? 6.016 14.008 13.156 1 98.94 493 GLY A N 1
ATOM 3863 C CA . GLY A 1 493 ? 5.316 14.758 14.188 1 98.94 493 GLY A CA 1
ATOM 3864 C C . GLY A 1 493 ? 5.715 16.219 14.242 1 98.94 493 GLY A C 1
ATOM 3865 O O . GLY A 1 493 ? 6.859 16.562 13.945 1 98.94 493 GLY A O 1
ATOM 3866 N N . VAL A 1 494 ? 4.777 17.062 14.594 1 98.94 494 VAL A N 1
ATOM 3867 C CA . VAL A 1 494 ? 5.031 18.5 14.719 1 98.94 494 VAL A CA 1
ATOM 3868 C C . VAL A 1 494 ? 4.742 18.953 16.141 1 98.94 494 VAL A C 1
ATOM 3870 O O . VAL A 1 494 ? 3.752 18.531 16.75 1 98.94 494 VAL A O 1
ATOM 3873 N N . LEU A 1 495 ? 5.617 19.734 16.719 1 98.62 495 LEU A N 1
ATOM 3874 C CA . LEU A 1 495 ? 5.379 20.375 18.016 1 98.62 495 LEU A CA 1
ATOM 3875 C C . LEU A 1 495 ? 5.781 21.844 17.969 1 98.62 495 LEU A C 1
ATOM 3877 O O . LEU A 1 495 ? 6.797 22.188 17.359 1 98.62 495 LEU A O 1
ATOM 3881 N N . PRO A 1 496 ? 4.98 22.703 18.453 1 98.56 496 PRO A N 1
ATOM 3882 C CA . PRO A 1 496 ? 5.309 24.141 18.5 1 98.56 496 PRO A CA 1
ATOM 3883 C C . PRO A 1 496 ? 6.48 24.453 19.422 1 98.56 496 PRO A C 1
ATOM 3885 O O . PRO A 1 496 ? 6.625 23.812 20.469 1 98.56 496 PRO A O 1
ATOM 3888 N N . VAL A 1 497 ? 7.254 25.453 19.094 1 98.31 497 VAL A N 1
ATOM 3889 C CA . VAL A 1 497 ? 8.484 25.75 19.812 1 98.31 497 VAL A CA 1
ATOM 3890 C C . VAL A 1 497 ? 8.445 27.188 20.344 1 98.31 497 VAL A C 1
ATOM 3892 O O . VAL A 1 497 ? 8.766 27.438 21.5 1 98.31 497 VAL A O 1
ATOM 3895 N N . THR A 1 498 ? 8.125 28.094 19.469 1 97.5 498 THR A N 1
ATOM 3896 C CA . THR A 1 498 ? 8.188 29.516 19.812 1 97.5 498 THR A CA 1
ATOM 3897 C C . THR A 1 498 ? 7.199 30.312 18.969 1 97.5 498 THR A C 1
ATOM 3899 O O . THR A 1 498 ? 6.258 29.75 18.406 1 97.5 498 THR A O 1
ATOM 3902 N N . HIS A 1 499 ? 7.379 31.672 19.016 1 98 499 HIS A N 1
ATOM 3903 C CA . HIS A 1 499 ? 6.582 32.594 18.219 1 98 499 HIS A CA 1
ATOM 3904 C C . HIS A 1 499 ? 7.469 33.531 17.391 1 98 499 HIS A C 1
ATOM 3906 O O . HIS A 1 499 ? 8.641 33.719 17.719 1 98 499 HIS A O 1
ATOM 3912 N N . VAL A 1 500 ? 6.879 34 16.359 1 98.69 500 VAL A N 1
ATOM 3913 C CA . VAL A 1 500 ? 7.605 34.969 15.547 1 98.69 500 VAL A CA 1
ATOM 3914 C C . VAL A 1 500 ? 7.918 36.219 16.375 1 98.69 500 VAL A C 1
ATOM 3916 O O . VAL A 1 500 ? 7.039 36.75 17.062 1 98.69 500 VAL A O 1
ATOM 3919 N N . ASP A 1 501 ? 9.164 36.594 16.344 1 98.44 501 ASP A N 1
ATOM 3920 C CA . ASP A 1 501 ? 9.594 37.812 16.969 1 98.44 501 ASP A CA 1
ATOM 3921 C C . ASP A 1 501 ? 9.859 38.906 15.922 1 98.44 501 ASP A C 1
ATOM 3923 O O . ASP A 1 501 ? 10.602 38.688 14.969 1 98.44 501 ASP A O 1
ATOM 3927 N N . ALA A 1 502 ? 9.336 40.094 16.109 1 98.44 502 ALA A N 1
ATOM 3928 C CA . ALA A 1 502 ? 9.383 41.156 15.109 1 98.44 502 ALA A CA 1
ATOM 3929 C C . ALA A 1 502 ? 10.82 41.594 14.812 1 98.44 502 ALA A C 1
ATOM 3931 O O . ALA A 1 502 ? 11.164 41.906 13.672 1 98.44 502 ALA A O 1
ATOM 3932 N N . LYS A 1 503 ? 11.625 41.594 15.797 1 98.06 503 LYS A N 1
ATOM 3933 C CA . LYS A 1 503 ? 13 42.062 15.641 1 98.06 503 LYS A CA 1
ATOM 3934 C C . LYS A 1 503 ? 13.945 40.938 15.289 1 98.06 503 LYS A C 1
ATOM 3936 O O . LYS A 1 503 ? 14.664 41 14.297 1 98.06 503 LYS A O 1
ATOM 3941 N N . GLU A 1 504 ? 13.867 39.844 16.016 1 97.81 504 GLU A N 1
ATOM 3942 C CA . GLU A 1 504 ? 14.812 38.75 15.867 1 97.81 504 GLU A CA 1
ATOM 3943 C C . GLU A 1 504 ? 14.609 38.031 14.531 1 97.81 504 GLU A C 1
ATOM 3945 O O . GLU A 1 504 ? 15.555 37.469 13.969 1 97.81 504 GLU A O 1
ATOM 3950 N N . ASP A 1 505 ? 13.406 38.125 14.062 1 98.69 505 ASP A N 1
ATOM 3951 C CA . ASP A 1 505 ? 13.078 37.312 12.891 1 98.69 505 ASP A CA 1
ATOM 3952 C C . ASP A 1 505 ? 12.938 38.188 11.648 1 98.69 505 ASP A C 1
ATOM 3954 O O . ASP A 1 505 ? 12.375 37.75 10.641 1 98.69 505 ASP A O 1
ATOM 3958 N N . ALA A 1 506 ? 13.398 39.375 11.727 1 98.38 506 ALA A N 1
ATOM 3959 C CA . ALA A 1 506 ? 13.375 40.25 10.562 1 98.38 506 ALA A CA 1
ATOM 3960 C C . ALA A 1 506 ? 14.289 39.719 9.461 1 98.38 506 ALA A C 1
ATOM 3962 O O . ALA A 1 506 ? 15.305 39.094 9.734 1 98.38 506 ALA A O 1
ATOM 3963 N N . LEU A 1 507 ? 13.891 40 8.219 1 97.69 507 LEU A N 1
ATOM 3964 C CA . LEU A 1 507 ? 14.773 39.656 7.105 1 97.69 507 LEU A CA 1
ATOM 3965 C C . LEU A 1 507 ? 16.016 40.531 7.121 1 97.69 507 LEU A C 1
ATOM 3967 O O . LEU A 1 507 ? 15.961 41.719 7.496 1 97.69 507 LEU A O 1
ATOM 3971 N N . PRO A 1 508 ? 17.109 39.906 6.727 1 95.5 508 PRO A N 1
ATOM 3972 C CA . PRO A 1 508 ? 18.312 40.75 6.652 1 95.5 508 PRO A CA 1
ATOM 3973 C C . PRO A 1 508 ? 18.172 41.906 5.668 1 95.5 508 PRO A C 1
ATOM 3975 O O . PRO A 1 508 ? 17.406 41.812 4.711 1 95.5 508 PRO A O 1
ATOM 3978 N N . SER A 1 509 ? 19 42.906 5.875 1 94.25 509 SER A N 1
ATOM 3979 C CA . SER A 1 509 ? 18.906 44.125 5.07 1 94.25 509 SER A CA 1
ATOM 3980 C C . SER A 1 509 ? 19.281 43.844 3.617 1 94.25 509 SER A C 1
ATOM 3982 O O . SER A 1 509 ? 18.828 44.562 2.711 1 94.25 509 SER A O 1
ATOM 3984 N N . ASP A 1 510 ? 19.984 42.812 3.371 1 94.69 510 ASP A N 1
ATOM 3985 C CA . ASP A 1 510 ? 20.453 42.531 2.02 1 94.69 510 ASP A CA 1
ATOM 3986 C C . ASP A 1 510 ? 19.578 41.469 1.355 1 94.69 510 ASP A C 1
ATOM 3988 O O . ASP A 1 510 ? 19.922 40.938 0.291 1 94.69 510 ASP A O 1
ATOM 3992 N N . PHE A 1 511 ? 18.516 41.156 2.068 1 95.56 511 PHE A N 1
ATOM 3993 C CA . PHE A 1 511 ? 17.594 40.156 1.497 1 95.56 511 PHE A CA 1
ATOM 3994 C C . PHE A 1 511 ? 17.031 40.656 0.174 1 95.56 511 PHE A C 1
ATOM 3996 O O . PHE A 1 511 ? 16.5 41.781 0.096 1 95.56 511 PHE A O 1
ATOM 4003 N N . GLN A 1 512 ? 17.188 39.844 -0.929 1 95.19 512 GLN A N 1
ATOM 4004 C CA . GLN A 1 512 ? 16.672 40.219 -2.246 1 95.19 512 GLN A CA 1
ATOM 4005 C C . GLN A 1 512 ? 15.711 39.156 -2.76 1 95.19 512 GLN A C 1
ATOM 4007 O O . GLN A 1 512 ? 16.125 38.125 -3.314 1 95.19 512 GLN A O 1
ATOM 4012 N N . LEU A 1 513 ? 14.469 39.5 -2.707 1 95.81 513 LEU A N 1
ATOM 4013 C CA . LEU A 1 513 ? 13.406 38.594 -3.113 1 95.81 513 LEU A CA 1
ATOM 4014 C C . LEU A 1 513 ? 13.578 38.156 -4.57 1 95.81 513 LEU A C 1
ATOM 4016 O O . LEU A 1 513 ? 13.375 37 -4.91 1 95.81 513 LEU A O 1
ATOM 4020 N N . LYS A 1 514 ? 13.961 39.031 -5.449 1 94.12 514 LYS A N 1
ATOM 4021 C CA . LYS A 1 514 ? 14.016 38.812 -6.891 1 94.12 514 LYS A CA 1
ATOM 4022 C C . LYS A 1 514 ? 15.133 37.844 -7.262 1 94.12 514 LYS A C 1
ATOM 4024 O O . LYS A 1 514 ? 15.141 37.281 -8.359 1 94.12 514 LYS A O 1
ATOM 4029 N N . LYS A 1 515 ? 16.031 37.625 -6.336 1 94.81 515 LYS A N 1
ATOM 4030 C CA . LYS A 1 515 ? 17.156 36.781 -6.621 1 94.81 515 LYS A CA 1
ATOM 4031 C C . LYS A 1 515 ? 16.859 35.312 -6.262 1 94.81 515 LYS A C 1
ATOM 4033 O O . LYS A 1 515 ? 17.609 34.406 -6.617 1 94.81 515 LYS A O 1
ATOM 4038 N N . LEU A 1 516 ? 15.758 35.094 -5.656 1 97.38 516 LEU A N 1
ATOM 4039 C CA . LEU A 1 516 ? 15.367 33.75 -5.27 1 97.38 516 LEU A CA 1
ATOM 4040 C C . LEU A 1 516 ? 14.734 33 -6.441 1 97.38 516 LEU A C 1
ATOM 4042 O O . LEU A 1 516 ? 14.32 33.625 -7.422 1 97.38 516 LEU A O 1
ATOM 4046 N N . ASN A 1 517 ? 14.75 31.641 -6.387 1 97.88 517 ASN A N 1
ATOM 4047 C CA . ASN A 1 517 ? 14 30.875 -7.379 1 97.88 517 ASN A CA 1
ATOM 4048 C C . ASN A 1 517 ? 12.5 31.078 -7.223 1 97.88 517 ASN A C 1
ATOM 4050 O O . ASN A 1 517 ? 12.039 31.625 -6.215 1 97.88 517 ASN A O 1
ATOM 4054 N N . GLY A 1 518 ? 11.727 30.641 -8.18 1 97.75 518 GLY A N 1
ATOM 4055 C CA . GLY A 1 518 ? 10.305 30.922 -8.25 1 97.75 518 GLY A CA 1
ATOM 4056 C C . GLY A 1 518 ? 9.531 30.391 -7.055 1 97.75 518 GLY A C 1
ATOM 4057 O O . GLY A 1 518 ? 8.586 31.031 -6.59 1 97.75 518 GLY A O 1
ATOM 4058 N N . VAL A 1 519 ? 9.867 29.266 -6.512 1 98.38 519 VAL A N 1
ATOM 4059 C CA . VAL A 1 519 ? 9.188 28.703 -5.348 1 98.38 519 VAL A CA 1
ATOM 4060 C C . VAL A 1 519 ? 9.445 29.578 -4.125 1 98.38 519 VAL A C 1
ATOM 4062 O O . VAL A 1 519 ? 8.516 29.922 -3.385 1 98.38 519 VAL A O 1
ATOM 4065 N N . ALA A 1 520 ? 10.656 29.938 -3.934 1 98.62 520 ALA A N 1
ATOM 4066 C CA . ALA A 1 520 ? 11.062 30.75 -2.789 1 98.62 520 ALA A CA 1
ATOM 4067 C C . ALA A 1 520 ? 10.469 32.156 -2.881 1 98.62 520 ALA A C 1
ATOM 4069 O O . ALA A 1 520 ? 10.133 32.75 -1.86 1 98.62 520 ALA A O 1
ATOM 4070 N N . GLN A 1 521 ? 10.414 32.656 -4.109 1 98.31 521 GLN A N 1
ATOM 4071 C CA . GLN A 1 521 ? 9.773 33.969 -4.277 1 98.31 521 GLN A CA 1
ATOM 4072 C C . GLN A 1 521 ? 8.328 33.938 -3.781 1 98.31 521 GLN A C 1
ATOM 4074 O O . GLN A 1 521 ? 7.879 34.875 -3.104 1 98.31 521 GLN A O 1
ATOM 4079 N N . GLY A 1 522 ? 7.645 32.875 -4.133 1 98 522 GLY A N 1
ATOM 4080 C CA . GLY A 1 522 ? 6.277 32.75 -3.666 1 98 522 GLY A CA 1
ATOM 4081 C C . GLY A 1 522 ? 6.176 32.594 -2.158 1 98 522 GLY A C 1
ATOM 4082 O O . GLY A 1 522 ? 5.281 33.188 -1.533 1 98 522 GLY A O 1
ATOM 4083 N N . ALA A 1 523 ? 7.066 31.906 -1.577 1 98 523 ALA A N 1
ATOM 4084 C CA . ALA A 1 523 ? 7.066 31.641 -0.141 1 98 523 ALA A CA 1
ATOM 4085 C C . ALA A 1 523 ? 7.305 32.938 0.654 1 98 523 ALA A C 1
ATOM 4087 O O . ALA A 1 523 ? 6.672 33.156 1.69 1 98 523 ALA A O 1
ATOM 4088 N N . TYR A 1 524 ? 8.195 33.781 0.187 1 98.31 524 TYR A N 1
ATOM 4089 C CA . TYR A 1 524 ? 8.664 34.938 0.963 1 98.31 524 TYR A CA 1
ATOM 4090 C C . TYR A 1 524 ? 7.891 36.188 0.595 1 98.31 524 TYR A C 1
ATOM 4092 O O . TYR A 1 524 ? 8.07 37.219 1.223 1 98.31 524 TYR A O 1
ATOM 4100 N N . LYS A 1 525 ? 7.051 36.031 -0.403 1 97.81 525 LYS A N 1
ATOM 4101 C CA . LYS A 1 525 ? 6.355 37.219 -0.908 1 97.81 525 LYS A CA 1
ATOM 4102 C C . LYS A 1 525 ? 5.656 37.969 0.221 1 97.81 525 LYS A C 1
ATOM 4104 O O . LYS A 1 525 ? 5.617 39.188 0.223 1 97.81 525 LYS A O 1
ATOM 4109 N N . HIS A 1 526 ? 5.168 37.219 1.189 1 97.12 526 HIS A N 1
ATOM 4110 C CA . HIS A 1 526 ? 4.348 37.875 2.219 1 97.12 526 HIS A CA 1
ATOM 4111 C C . HIS A 1 526 ? 5.035 37.812 3.58 1 97.12 526 HIS A C 1
ATOM 4113 O O . HIS A 1 526 ? 4.402 38.062 4.609 1 97.12 526 HIS A O 1
ATOM 4119 N N . TYR A 1 527 ? 6.246 37.469 3.635 1 98.38 527 TYR A N 1
ATOM 4120 C CA . TYR A 1 527 ? 6.938 37.406 4.918 1 98.38 527 TYR A CA 1
ATOM 4121 C C . TYR A 1 527 ? 7.195 38.781 5.484 1 98.38 527 TYR A C 1
ATOM 4123 O O . TYR A 1 527 ? 7.832 39.625 4.836 1 98.38 527 TYR A O 1
ATOM 4131 N N . ASP A 1 528 ? 6.703 39.031 6.621 1 98.25 528 ASP A N 1
ATOM 4132 C CA . ASP A 1 528 ? 6.883 40.281 7.387 1 98.25 528 ASP A CA 1
ATOM 4133 C C . ASP A 1 528 ? 6.883 40 8.891 1 98.25 528 ASP A C 1
ATOM 4135 O O . ASP A 1 528 ? 5.82 39.844 9.5 1 98.25 528 ASP A O 1
ATOM 4139 N N . ALA A 1 529 ? 8.055 40.062 9.453 1 98.25 529 ALA A N 1
ATOM 4140 C CA . ALA A 1 529 ? 8.211 39.625 10.844 1 98.25 529 ALA A CA 1
ATOM 4141 C C . ALA A 1 529 ? 7.371 40.5 11.781 1 98.25 529 ALA A C 1
ATOM 4143 O O . ALA A 1 529 ? 6.852 40.031 12.781 1 98.25 529 ALA A O 1
ATOM 4144 N N . GLU A 1 530 ? 7.266 41.75 11.469 1 98.25 530 GLU A N 1
ATOM 4145 C CA . GLU A 1 530 ? 6.488 42.656 12.312 1 98.25 530 GLU A CA 1
ATOM 4146 C C . GLU A 1 530 ? 5.008 42.281 12.297 1 98.25 530 GLU A C 1
ATOM 4148 O O . GLU A 1 530 ? 4.375 42.188 13.359 1 98.25 530 GLU A O 1
ATOM 4153 N N . LYS A 1 531 ? 4.477 42.062 11.172 1 98.38 531 LYS A N 1
ATOM 4154 C CA . LYS A 1 531 ? 3.064 41.719 11.047 1 98.38 531 LYS A CA 1
ATOM 4155 C C . LYS A 1 531 ? 2.793 40.312 11.562 1 98.38 531 LYS A C 1
ATOM 4157 O O . LYS A 1 531 ? 1.692 40.031 12.039 1 98.38 531 LYS A O 1
ATOM 4162 N N . MET A 1 532 ? 3.799 39.5 11.523 1 98.5 532 MET A N 1
ATOM 4163 C CA . MET A 1 532 ? 3.666 38.094 11.883 1 98.5 532 MET A CA 1
ATOM 4164 C C . MET A 1 532 ? 3.957 37.875 13.359 1 98.5 532 MET A C 1
ATOM 4166 O O . MET A 1 532 ? 3.828 36.75 13.867 1 98.5 532 MET A O 1
ATOM 4170 N N . ALA A 1 533 ? 4.34 38.906 14.031 1 98.5 533 ALA A N 1
ATOM 4171 C CA . ALA A 1 533 ? 4.734 38.781 15.438 1 98.5 533 ALA A CA 1
ATOM 4172 C C . ALA A 1 533 ? 3.648 38.062 16.25 1 98.5 533 ALA A C 1
ATOM 4174 O O . ALA A 1 533 ? 2.467 38.406 16.125 1 98.5 533 ALA A O 1
ATOM 4175 N N . GLY A 1 534 ? 4.105 37.062 17 1 97.81 534 GLY A N 1
ATOM 4176 C CA . GLY A 1 534 ? 3.172 36.344 17.844 1 97.81 534 GLY A CA 1
ATOM 4177 C C . GLY A 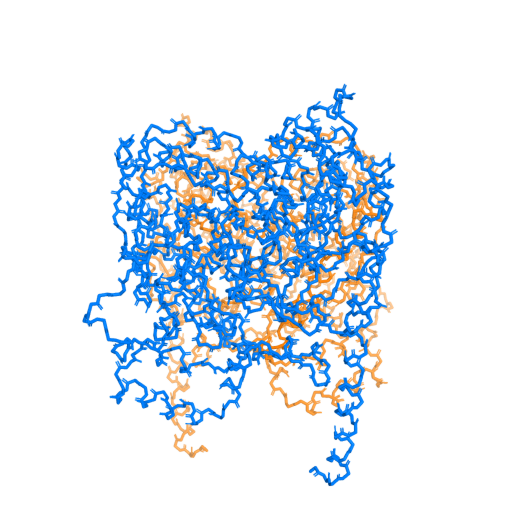1 534 ? 2.662 35.031 17.219 1 97.81 534 GLY A C 1
ATOM 4178 O O . GLY A 1 534 ? 2.121 34.188 17.922 1 97.81 534 GLY A O 1
ATOM 4179 N N . LEU A 1 535 ? 2.812 34.844 15.914 1 98.62 535 LEU A N 1
ATOM 4180 C CA . LEU A 1 535 ? 2.41 33.594 15.266 1 98.62 535 LEU A CA 1
ATOM 4181 C C . LEU A 1 535 ? 3.301 32.438 15.711 1 98.62 535 LEU A C 1
ATOM 4183 O O . LEU A 1 535 ? 4.504 32.625 15.914 1 98.62 535 LEU A O 1
ATOM 4187 N N . PRO A 1 536 ? 2.734 31.281 15.82 1 98.69 536 PRO A N 1
ATOM 4188 C CA . PRO A 1 536 ? 3.51 30.125 16.266 1 98.69 536 PRO A CA 1
ATOM 4189 C C . PRO A 1 536 ? 4.531 29.656 15.227 1 98.69 536 PRO A C 1
ATOM 4191 O O . PRO A 1 536 ? 4.332 29.875 14.031 1 98.69 536 PRO A O 1
ATOM 4194 N N . VAL A 1 537 ? 5.555 29.094 15.711 1 98.69 537 VAL A N 1
ATOM 4195 C CA . VAL A 1 537 ? 6.562 28.422 14.891 1 98.69 537 VAL A CA 1
ATOM 4196 C C . VAL A 1 537 ? 6.918 27.078 15.5 1 98.69 537 VAL A C 1
ATOM 4198 O O . VAL A 1 537 ? 7.164 26.969 16.703 1 98.69 537 VAL A O 1
ATOM 4201 N N . ALA A 1 538 ? 6.895 26.016 14.633 1 98.81 538 ALA A N 1
ATOM 4202 C CA . ALA A 1 538 ? 7.074 24.656 15.125 1 98.81 538 ALA A CA 1
ATOM 4203 C C . ALA A 1 538 ? 8.281 23.984 14.469 1 98.81 538 ALA A C 1
ATOM 4205 O O . ALA A 1 538 ? 8.945 24.594 13.625 1 98.81 538 ALA A O 1
ATOM 4206 N N . VAL A 1 539 ? 8.602 22.828 14.938 1 98.81 539 VAL A N 1
ATOM 4207 C CA . VAL A 1 539 ? 9.555 21.938 14.273 1 98.81 539 VAL A CA 1
ATOM 4208 C C . VAL A 1 539 ? 8.883 20.594 13.992 1 98.81 539 VAL A C 1
ATOM 4210 O O . VAL A 1 539 ? 7.805 20.312 14.516 1 98.81 539 VAL A O 1
ATOM 4213 N N . GLN A 1 540 ? 9.492 19.891 13.141 1 98.75 540 GLN A N 1
ATOM 4214 C CA . GLN A 1 540 ? 9.016 18.578 12.703 1 98.75 540 GLN A CA 1
ATOM 4215 C C . GLN A 1 540 ? 10.008 17.484 13.086 1 98.75 540 GLN A C 1
ATOM 4217 O O . GLN A 1 540 ? 11.211 17.625 12.891 1 98.75 540 GLN A O 1
ATOM 4222 N N . VAL A 1 541 ? 9.523 16.406 13.734 1 98.94 541 VAL A N 1
ATOM 4223 C CA . VAL A 1 541 ? 10.289 15.211 14.062 1 98.94 541 VAL A CA 1
ATOM 4224 C C . VAL A 1 541 ? 9.883 14.062 13.141 1 98.94 541 VAL A C 1
ATOM 4226 O O . VAL A 1 541 ? 8.727 13.625 13.164 1 98.94 541 VAL A O 1
ATOM 4229 N N . ILE A 1 542 ? 10.875 13.57 12.359 1 98.94 542 ILE A N 1
ATOM 4230 C CA . ILE A 1 542 ? 10.539 12.617 11.312 1 98.94 542 ILE A CA 1
ATOM 4231 C C . ILE A 1 542 ? 11.203 11.273 11.594 1 98.94 542 ILE A C 1
ATOM 4233 O O . ILE A 1 542 ? 12.414 11.211 11.828 1 98.94 542 ILE A O 1
ATOM 4237 N N . GLY A 1 543 ? 10.422 10.258 11.75 1 98.81 543 GLY A N 1
ATOM 4238 C CA . GLY A 1 543 ? 10.898 8.891 11.68 1 98.81 543 GLY A CA 1
ATOM 4239 C C . GLY A 1 543 ? 10.672 8.242 10.328 1 98.81 543 GLY A C 1
ATOM 4240 O O . GLY A 1 543 ? 10.367 8.93 9.352 1 98.81 543 GLY A O 1
ATOM 4241 N N . ARG A 1 544 ? 10.914 6.977 10.172 1 98.19 544 ARG A N 1
ATOM 4242 C CA . ARG A 1 544 ? 10.664 6.254 8.93 1 98.19 544 ARG A CA 1
ATOM 4243 C C . ARG A 1 544 ? 9.242 5.703 8.891 1 98.19 544 ARG A C 1
ATOM 4245 O O . ARG A 1 544 ? 8.383 6.125 9.672 1 98.19 544 ARG A O 1
ATOM 4252 N N . ARG A 1 545 ? 8.883 4.902 7.828 1 98.25 545 ARG A N 1
ATOM 4253 C CA . ARG A 1 545 ? 7.543 4.359 7.617 1 98.25 545 ARG A CA 1
ATOM 4254 C C . ARG A 1 545 ? 7.117 3.48 8.789 1 98.25 545 ARG A C 1
ATOM 4256 O O . ARG A 1 545 ? 7.859 2.588 9.203 1 98.25 545 ARG A O 1
ATOM 4263 N N . LEU A 1 546 ? 5.934 3.783 9.414 1 98.38 546 LEU A N 1
ATOM 4264 C CA . LEU A 1 546 ? 5.262 2.998 10.445 1 98.38 546 LEU A CA 1
ATOM 4265 C C . LEU A 1 546 ? 6.039 3.049 11.758 1 98.38 546 LEU A C 1
ATOM 4267 O O . LEU A 1 546 ? 6.086 2.061 12.492 1 98.38 546 LEU A O 1
ATOM 4271 N N . GLU A 1 547 ? 6.664 4.207 12.047 1 98.56 547 GLU A N 1
ATOM 4272 C CA . GLU A 1 547 ? 7.43 4.379 13.273 1 98.56 547 GLU A CA 1
ATOM 4273 C C . GLU A 1 547 ? 6.773 5.406 14.195 1 98.56 547 GLU A C 1
ATOM 4275 O O . GLU A 1 547 ? 7.461 6.168 14.875 1 98.56 547 GLU A O 1
ATOM 4280 N N . GLU A 1 548 ? 5.477 5.418 14.297 1 98.81 548 GLU A N 1
ATOM 4281 C CA . GLU A 1 548 ? 4.758 6.406 15.094 1 98.81 548 GLU A CA 1
ATOM 4282 C C . GLU A 1 548 ? 5.172 6.34 16.562 1 98.81 548 GLU A C 1
ATOM 4284 O O . GLU A 1 548 ? 5.336 7.375 17.219 1 98.81 548 GLU A O 1
ATOM 4289 N N . GLU A 1 549 ? 5.395 5.141 17.109 1 98.81 549 GLU A N 1
ATOM 4290 C CA . GLU A 1 549 ? 5.793 4.984 18.516 1 98.81 549 GLU A CA 1
ATOM 4291 C C . GLU A 1 549 ? 7.113 5.691 18.797 1 98.81 549 GLU A C 1
ATOM 4293 O O . GLU A 1 549 ? 7.238 6.418 19.781 1 98.81 549 GLU A O 1
ATOM 4298 N N . LYS A 1 550 ? 8.023 5.488 17.906 1 98.81 550 LYS A N 1
ATOM 4299 C CA . LYS A 1 550 ? 9.352 6.09 18.031 1 98.81 550 LYS A CA 1
ATOM 4300 C C . LYS A 1 550 ? 9.273 7.609 17.922 1 98.81 550 LYS A C 1
ATOM 4302 O O . LYS A 1 550 ? 9.883 8.32 18.719 1 98.81 550 LYS A O 1
ATOM 4307 N N . VAL A 1 551 ? 8.516 8.086 16.984 1 98.94 551 VAL A N 1
ATOM 4308 C CA . VAL A 1 551 ? 8.422 9.523 16.719 1 98.94 551 VAL A CA 1
ATOM 4309 C C . VAL A 1 551 ? 7.777 10.219 17.922 1 98.94 551 VAL A C 1
ATOM 4311 O O . VAL A 1 551 ? 8.273 11.242 18.391 1 98.94 551 VAL A O 1
ATOM 4314 N N . LEU A 1 552 ? 6.711 9.664 18.406 1 98.94 552 LEU A N 1
ATOM 4315 C CA . LEU A 1 552 ? 6.023 10.266 19.547 1 98.94 552 LEU A CA 1
ATOM 4316 C C . LEU A 1 552 ? 6.918 10.273 20.781 1 98.94 552 LEU A C 1
ATOM 4318 O O . LEU A 1 552 ? 6.945 11.25 21.531 1 98.94 552 LEU A O 1
ATOM 4322 N N . ALA A 1 553 ? 7.629 9.18 21.016 1 98.88 553 ALA A N 1
ATOM 4323 C CA . ALA A 1 553 ? 8.555 9.117 22.141 1 98.88 553 ALA A CA 1
ATOM 4324 C C . ALA A 1 553 ? 9.625 10.203 22.047 1 98.88 553 ALA A C 1
ATOM 4326 O O . ALA A 1 553 ? 9.953 10.852 23.031 1 98.88 553 ALA A O 1
ATOM 4327 N N . ILE A 1 554 ? 10.117 10.391 20.859 1 98.94 554 ILE A N 1
ATOM 4328 C CA . ILE A 1 554 ? 11.211 11.344 20.688 1 98.94 554 ILE A CA 1
ATOM 4329 C C . ILE A 1 554 ? 10.664 12.766 20.719 1 98.94 554 ILE A C 1
ATOM 4331 O O . ILE A 1 554 ? 11.328 13.688 21.203 1 98.94 554 ILE A O 1
ATOM 4335 N N . MET A 1 555 ? 9.445 13.016 20.25 1 98.88 555 MET A N 1
ATOM 4336 C CA . MET A 1 555 ? 8.812 14.312 20.422 1 98.88 555 MET A CA 1
ATOM 4337 C C . MET A 1 555 ? 8.766 14.711 21.891 1 98.88 555 MET A C 1
ATOM 4339 O O . MET A 1 555 ? 8.984 15.867 22.234 1 98.88 555 MET A O 1
ATOM 4343 N N . GLU A 1 556 ? 8.477 13.742 22.719 1 98.69 556 GLU A N 1
ATOM 4344 C CA . GLU A 1 556 ? 8.469 14 24.156 1 98.69 556 GLU A CA 1
ATOM 4345 C C . GLU A 1 556 ? 9.859 14.406 24.656 1 98.69 556 GLU A C 1
ATOM 4347 O O . GLU A 1 556 ? 9.992 15.336 25.453 1 98.69 556 GLU A O 1
ATOM 4352 N N . ARG A 1 557 ? 10.867 13.711 24.156 1 98.5 557 ARG A N 1
ATOM 4353 C CA . ARG A 1 557 ? 12.242 14.047 24.5 1 98.5 557 ARG A CA 1
ATOM 4354 C C . ARG A 1 557 ? 12.586 15.461 24.047 1 98.5 557 ARG A C 1
ATOM 4356 O O . ARG A 1 557 ? 13.352 16.156 24.719 1 98.5 557 ARG A O 1
ATOM 4363 N N . VAL A 1 558 ? 12.141 15.812 22.922 1 98.69 558 VAL A N 1
ATOM 4364 C CA . VAL A 1 558 ? 12.383 17.141 22.375 1 98.69 558 VAL A CA 1
ATOM 4365 C C . VAL A 1 558 ? 11.695 18.188 23.25 1 98.69 558 VAL A C 1
ATOM 4367 O O . VAL A 1 558 ? 12.297 19.203 23.609 1 98.69 558 VAL A O 1
ATOM 4370 N N . GLU A 1 559 ? 10.445 17.984 23.516 1 98.44 559 GLU A N 1
ATOM 4371 C CA . GLU A 1 559 ? 9.695 18.922 24.328 1 98.44 559 GLU A CA 1
ATOM 4372 C C . GLU A 1 559 ? 10.328 19.094 25.703 1 98.44 559 GLU A C 1
ATOM 4374 O O . GLU A 1 559 ? 10.406 20.219 26.219 1 98.44 559 GLU A O 1
ATOM 4379 N N . ASP A 1 560 ? 10.781 18 26.297 1 97.94 560 ASP A N 1
ATOM 4380 C CA . ASP A 1 560 ? 11.43 18.047 27.594 1 97.94 560 ASP A CA 1
ATOM 4381 C C . ASP A 1 560 ? 12.727 18.844 27.531 1 97.94 560 ASP A C 1
ATOM 4383 O O . ASP A 1 560 ? 13.031 19.609 28.453 1 97.94 560 ASP A O 1
ATOM 4387 N N . ALA A 1 561 ? 13.453 18.625 26.5 1 98.25 561 ALA A N 1
ATOM 4388 C CA . ALA A 1 561 ? 14.695 19.359 26.344 1 98.25 561 ALA A CA 1
ATOM 4389 C C . ALA A 1 561 ? 14.438 20.859 26.219 1 98.25 561 ALA A C 1
ATOM 4391 O O . ALA A 1 561 ? 15.148 21.672 26.828 1 98.25 561 ALA A O 1
ATOM 4392 N N . LEU A 1 562 ? 13.5 21.203 25.453 1 98.19 562 LEU A N 1
ATOM 4393 C CA . LEU A 1 562 ? 13.148 22.609 25.297 1 98.19 562 LEU A CA 1
ATOM 4394 C C . LEU A 1 562 ? 12.688 23.203 26.625 1 98.19 562 LEU A C 1
ATOM 4396 O O . LEU A 1 562 ? 13.023 24.344 26.953 1 98.19 562 LEU A O 1
ATOM 4400 N N . ASP A 1 563 ? 11.906 22.469 27.312 1 97.06 563 ASP A N 1
ATOM 4401 C CA . ASP A 1 563 ? 11.43 22.938 28.609 1 97.06 563 ASP A CA 1
ATOM 4402 C C . ASP A 1 563 ? 12.594 23.234 29.547 1 97.06 563 ASP A C 1
ATOM 4404 O O . ASP A 1 563 ? 12.586 24.25 30.25 1 97.06 563 ASP A O 1
ATOM 4408 N N . LYS A 1 564 ? 13.531 22.422 29.531 1 96.81 564 LYS A N 1
ATOM 4409 C CA . LYS A 1 564 ? 14.68 22.547 30.422 1 96.81 564 LYS A CA 1
ATOM 4410 C C . LYS A 1 564 ? 15.594 23.672 29.984 1 96.81 564 LYS A C 1
ATOM 4412 O O . LYS A 1 564 ? 16.188 24.359 30.812 1 96.81 564 LYS A O 1
ATOM 4417 N N . HIS A 1 565 ? 15.758 23.891 28.703 1 94 565 HIS A N 1
ATOM 4418 C CA . HIS A 1 565 ? 16.828 24.766 28.234 1 94 565 HIS A CA 1
ATOM 4419 C C . HIS A 1 565 ? 16.25 25.969 27.5 1 94 565 HIS A C 1
ATOM 4421 O O . HIS A 1 565 ? 16.984 26.906 27.172 1 94 565 HIS A O 1
ATOM 4427 N N . GLY A 1 566 ? 15.156 26.125 27.234 1 82.38 566 GLY A N 1
ATOM 4428 C CA . GLY A 1 566 ? 14.648 27.203 26.406 1 82.38 566 GLY A CA 1
ATOM 4429 C C . GLY A 1 566 ? 13.219 27.578 26.734 1 82.38 566 GLY A C 1
ATOM 4430 O O . GLY A 1 566 ? 12.719 28.625 26.297 1 82.38 566 GLY A O 1
ATOM 4431 N N . GLY A 1 567 ? 12.562 26.781 27.359 1 85.62 567 GLY A N 1
ATOM 4432 C CA . GLY A 1 567 ? 11.164 27 27.688 1 85.62 567 GLY A CA 1
ATOM 4433 C C . GLY A 1 567 ? 10.211 26.188 26.844 1 85.62 567 GLY A C 1
ATOM 4434 O O . GLY A 1 567 ? 10.484 25.906 25.688 1 85.62 567 GLY A O 1
ATOM 4435 N N . ARG A 1 568 ? 9.164 25.859 27.453 1 89.69 568 ARG A N 1
ATOM 4436 C CA . ARG A 1 568 ? 8.086 25.125 26.781 1 89.69 568 ARG A CA 1
ATOM 4437 C C . ARG A 1 568 ? 7.129 26.094 26.078 1 89.69 568 ARG A C 1
ATOM 4439 O O . ARG A 1 568 ? 6.902 27.203 26.562 1 89.69 568 ARG A O 1
ATOM 4446 N N . TYR A 1 569 ? 6.637 25.656 24.969 1 95.31 569 TYR A N 1
ATOM 4447 C CA . TYR A 1 569 ? 5.656 26.453 24.25 1 95.31 569 TYR A CA 1
ATOM 4448 C C . TYR A 1 569 ? 4.449 26.766 25.125 1 95.31 569 TYR A C 1
ATOM 4450 O O . TYR A 1 569 ? 3.92 25.875 25.797 1 95.31 569 TYR A O 1
ATOM 4458 N N . GLU A 1 570 ? 4.039 27.984 25.078 1 92.62 570 GLU A N 1
ATOM 4459 C CA . GLU A 1 570 ? 2.885 28.406 25.875 1 92.62 570 GLU A CA 1
ATOM 4460 C C . GLU A 1 570 ? 1.6 28.328 25.047 1 92.62 570 GLU A C 1
ATOM 4462 O O . GLU A 1 570 ? 1.467 29.031 24.031 1 92.62 570 GLU A O 1
ATOM 4467 N N . LEU A 1 571 ? 0.671 27.625 25.547 1 93.94 571 LEU A N 1
ATOM 4468 C CA . LEU A 1 571 ? -0.615 27.469 24.875 1 93.94 571 LEU A CA 1
ATOM 4469 C C . LEU A 1 571 ? -1.457 28.734 25.016 1 93.94 571 LEU A C 1
ATOM 4471 O O . LEU A 1 571 ? -1.312 29.484 25.984 1 93.94 571 LEU A O 1
ATOM 4475 N N . LEU A 1 572 ? -2.32 28.891 24.031 1 92.94 572 LEU A N 1
ATOM 4476 C CA . LEU A 1 572 ? -3.285 29.984 24.156 1 92.94 572 LEU A CA 1
ATOM 4477 C C . LEU A 1 572 ? -4.191 29.766 25.359 1 92.94 572 LEU A C 1
ATOM 4479 O O . LEU A 1 572 ? -4.633 28.641 25.625 1 92.94 572 LEU A O 1
ATOM 4483 N N . GLU A 1 573 ? -4.457 30.844 26.031 1 88.31 573 GLU A N 1
ATOM 4484 C CA . GLU A 1 573 ? -5.344 30.75 27.188 1 88.31 573 GLU A CA 1
ATOM 4485 C C . GLU A 1 573 ? -6.801 30.625 26.766 1 88.31 573 GLU A C 1
ATOM 4487 O O . GLU A 1 573 ? -7.246 31.328 25.844 1 88.31 573 GLU A O 1
ATOM 4492 N N . VAL A 1 574 ? -7.445 29.75 27.422 1 82.56 574 VAL A N 1
ATOM 4493 C CA . VAL A 1 574 ? -8.867 29.562 27.141 1 82.56 574 VAL A CA 1
ATOM 4494 C C . VAL A 1 574 ? -9.688 30.562 27.953 1 82.56 574 VAL A C 1
ATOM 4496 O O . VAL A 1 574 ? -9.594 30.578 29.188 1 82.56 574 VAL A O 1
ATOM 4499 N N . ASP A 1 575 ? -10.344 31.562 27.359 1 74.94 575 ASP A N 1
ATOM 4500 C CA . ASP A 1 575 ? -11.141 32.562 28.078 1 74.94 575 ASP A CA 1
ATOM 4501 C C . ASP A 1 575 ? -12.625 32.188 28.047 1 74.94 575 ASP A C 1
ATOM 4503 O O . ASP A 1 575 ? -13.102 31.578 27.094 1 74.94 575 ASP A O 1
ATOM 4507 N N . MET B 1 1 ? 6.422 7.746 -44.438 1 39.16 1 MET B N 1
ATOM 4508 C CA . MET B 1 1 ? 7.637 6.98 -44.156 1 39.16 1 MET B CA 1
ATOM 4509 C C . MET B 1 1 ? 8.266 6.465 -45.438 1 39.16 1 MET B C 1
ATOM 4511 O O . MET B 1 1 ? 7.633 5.707 -46.188 1 39.16 1 MET B O 1
ATOM 4515 N N . GLY B 1 2 ? 9.086 7.16 -45.844 1 48.12 2 GLY B N 1
ATOM 4516 C CA . GLY B 1 2 ? 9.609 6.926 -47.188 1 48.12 2 GLY B CA 1
ATOM 4517 C C . GLY B 1 2 ? 10.312 5.594 -47.344 1 48.12 2 GLY B C 1
ATOM 4518 O O . GLY B 1 2 ? 10.57 4.91 -46.344 1 48.12 2 GLY B O 1
ATOM 4519 N N . LEU B 1 3 ? 10.531 5.113 -48.5 1 57.34 3 LEU B N 1
ATOM 4520 C CA . LEU B 1 3 ? 11.203 3.883 -48.906 1 57.34 3 LEU B CA 1
ATOM 4521 C C . LEU B 1 3 ? 12.484 3.676 -48.094 1 57.34 3 LEU B C 1
ATOM 4523 O O . LEU B 1 3 ? 12.805 2.551 -47.719 1 57.34 3 LEU B O 1
ATOM 4527 N N . SER B 1 4 ? 13.148 4.727 -47.844 1 58.16 4 SER B N 1
ATOM 4528 C CA . SER B 1 4 ? 14.383 4.652 -47.062 1 58.16 4 SER B CA 1
ATOM 4529 C C . SER B 1 4 ? 14.109 4.273 -45.625 1 58.16 4 SER B C 1
ATOM 4531 O O . SER B 1 4 ? 14.836 3.475 -45.031 1 58.16 4 SER B O 1
ATOM 4533 N N . THR B 1 5 ? 13.023 4.793 -45.156 1 55.66 5 THR B N 1
ATOM 4534 C CA . THR B 1 5 ? 12.633 4.477 -43.781 1 55.66 5 THR B CA 1
ATOM 4535 C C . THR B 1 5 ? 12.195 3.02 -43.656 1 55.66 5 THR B C 1
ATOM 4537 O O . THR B 1 5 ? 12.461 2.361 -42.656 1 55.66 5 THR B O 1
ATOM 4540 N N . TYR B 1 6 ? 11.727 2.576 -44.812 1 51.81 6 TYR B N 1
ATOM 4541 C CA . TYR B 1 6 ? 11.305 1.181 -44.844 1 51.81 6 TYR B CA 1
ATOM 4542 C C . TYR B 1 6 ? 12.508 0.246 -44.875 1 51.81 6 TYR B C 1
ATOM 4544 O O . TYR B 1 6 ? 12.547 -0.742 -44.156 1 51.81 6 TYR B O 1
ATOM 4552 N N . TRP B 1 7 ? 13.492 0.571 -45.75 1 58.03 7 TRP B N 1
ATOM 4553 C CA . TRP B 1 7 ? 14.672 -0.284 -45.844 1 58.03 7 TRP B CA 1
ATOM 4554 C C . TRP B 1 7 ? 15.492 -0.228 -44.562 1 58.03 7 TRP B C 1
ATOM 4556 O O . TRP B 1 7 ? 16.047 -1.239 -44.125 1 58.03 7 TRP B O 1
ATOM 4566 N N . GLN B 1 8 ? 15.602 0.957 -44.031 1 53.25 8 GLN B N 1
ATOM 4567 C CA . GLN B 1 8 ? 16.281 1.106 -42.75 1 53.25 8 GLN B CA 1
ATOM 4568 C C . GLN B 1 8 ? 15.562 0.329 -41.656 1 53.25 8 GLN B C 1
ATOM 4570 O O . GLN B 1 8 ? 16.203 -0.319 -40.812 1 53.25 8 GLN B O 1
ATOM 4575 N N . HIS B 1 9 ? 14.328 0.38 -41.75 1 54.25 9 HIS B N 1
ATOM 4576 C CA . HIS B 1 9 ? 13.547 -0.405 -40.812 1 54.25 9 HIS B CA 1
ATOM 4577 C C . HIS B 1 9 ? 13.766 -1.899 -41 1 54.25 9 HIS B C 1
ATOM 4579 O O . HIS B 1 9 ? 13.898 -2.65 -40.031 1 54.25 9 HIS B O 1
ATOM 4585 N N . LYS B 1 10 ? 13.82 -2.381 -42.281 1 55.41 10 LYS B N 1
ATOM 4586 C CA . LYS B 1 10 ? 14.062 -3.789 -42.562 1 55.41 10 LYS B CA 1
ATOM 4587 C C . LYS B 1 10 ? 15.453 -4.223 -42.125 1 55.41 10 LYS B C 1
ATOM 4589 O O . LYS B 1 10 ? 15.625 -5.316 -41.594 1 55.41 10 LYS B O 1
ATOM 4594 N N . ALA B 1 11 ? 16.484 -3.375 -42.5 1 58.34 11 ALA B N 1
ATOM 4595 C CA . ALA B 1 11 ? 17.859 -3.668 -42.094 1 58.34 11 ALA B CA 1
ATOM 4596 C C . ALA B 1 11 ? 17.969 -3.746 -40.594 1 58.34 11 ALA B C 1
ATOM 4598 O O . ALA B 1 11 ? 18.641 -4.625 -40.031 1 58.34 11 ALA B O 1
ATOM 4599 N N . ASP B 1 12 ? 17.25 -2.795 -39.938 1 54.91 12 ASP B N 1
ATOM 4600 C CA . ASP B 1 12 ? 17.234 -2.781 -38.469 1 54.91 12 ASP B CA 1
ATOM 4601 C C . ASP B 1 12 ? 16.562 -4.035 -37.906 1 54.91 12 ASP B C 1
ATOM 4603 O O . ASP B 1 12 ? 17 -4.598 -36.906 1 54.91 12 ASP B O 1
ATOM 4607 N N . CYS B 1 13 ? 15.586 -4.414 -38.688 1 58.16 13 CYS B N 1
ATOM 4608 C CA . CYS B 1 13 ? 14.875 -5.629 -38.281 1 58.16 13 CYS B CA 1
ATOM 4609 C C . CYS B 1 13 ? 15.758 -6.859 -38.469 1 58.16 13 CYS B C 1
ATOM 4611 O O . CYS B 1 13 ? 15.812 -7.727 -37.625 1 58.16 13 CYS B O 1
ATOM 4613 N N . VAL B 1 14 ? 16.422 -6.926 -39.656 1 66.25 14 VAL B N 1
ATOM 4614 C CA . VAL B 1 14 ? 17.297 -8.062 -39.906 1 66.25 14 VAL B CA 1
ATOM 4615 C C . VAL B 1 14 ? 18.422 -8.094 -38.906 1 66.25 14 VAL B C 1
ATOM 4617 O O . VAL B 1 14 ? 18.766 -9.156 -38.375 1 66.25 14 VAL B O 1
ATOM 4620 N N . GLU B 1 15 ? 19.062 -7.008 -38.656 1 66.94 15 GLU B N 1
ATOM 4621 C CA . GLU B 1 15 ? 20.109 -6.918 -37.656 1 66.94 15 GLU B CA 1
ATOM 4622 C C . GLU B 1 15 ? 19.578 -7.254 -36.281 1 66.94 15 GLU B C 1
ATOM 4624 O O . GLU B 1 15 ? 20.266 -7.898 -35.469 1 66.94 15 GLU B O 1
ATOM 4629 N N . GLY B 1 16 ? 18.422 -6.875 -36.031 1 68.94 16 GLY B N 1
ATOM 4630 C CA . GLY B 1 16 ? 17.781 -7.215 -34.781 1 68.94 16 GLY B CA 1
ATOM 4631 C C . GLY B 1 16 ? 17.578 -8.703 -34.594 1 68.94 16 GLY B C 1
ATOM 4632 O O . GLY B 1 16 ? 17.891 -9.258 -33.531 1 68.94 16 GLY B O 1
ATOM 4633 N N . TYR B 1 17 ? 17.141 -9.289 -35.688 1 70.62 17 TYR B N 1
ATOM 4634 C CA . TYR B 1 17 ? 16.938 -10.734 -35.656 1 70.62 17 TYR B CA 1
ATOM 4635 C C . TYR B 1 17 ? 18.266 -11.469 -35.469 1 70.62 17 TYR B C 1
ATOM 4637 O O . TYR B 1 17 ? 18.344 -12.461 -34.75 1 70.62 17 TYR B O 1
ATOM 4645 N N . ARG B 1 18 ? 19.281 -11.016 -36.188 1 69.06 18 ARG B N 1
ATOM 4646 C CA . ARG B 1 18 ? 20.609 -11.609 -36.094 1 69.06 18 ARG B CA 1
ATOM 4647 C C . ARG B 1 18 ? 21.172 -11.477 -34.656 1 69.06 18 ARG B C 1
ATOM 4649 O O . ARG B 1 18 ? 21.734 -12.422 -34.125 1 69.06 18 ARG B O 1
ATOM 4656 N N . GLN B 1 19 ? 20.922 -10.352 -34.156 1 73.31 19 GLN B N 1
ATOM 4657 C CA . GLN B 1 19 ? 21.406 -10.109 -32.781 1 73.31 19 GLN B CA 1
ATOM 4658 C C . GLN B 1 19 ? 20.625 -10.945 -31.781 1 73.31 19 GLN B C 1
ATOM 4660 O O . GLN B 1 19 ? 21.219 -11.508 -30.859 1 73.31 19 GLN B O 1
ATOM 4665 N N . LEU B 1 20 ? 19.391 -11.023 -32 1 81.25 20 LEU B N 1
ATOM 4666 C CA . LEU B 1 20 ? 18.547 -11.828 -31.141 1 81.25 20 LEU B CA 1
ATOM 4667 C C . LEU B 1 20 ? 18.953 -13.297 -31.172 1 81.25 20 LEU B C 1
ATOM 4669 O O . LEU B 1 20 ? 19.094 -13.93 -30.125 1 81.25 20 LEU B O 1
ATOM 4673 N N . SER B 1 21 ? 19 -13.773 -32.344 1 82.94 21 SER B N 1
ATOM 4674 C CA . SER B 1 21 ? 19.406 -15.172 -32.5 1 82.94 21 SER B CA 1
ATOM 4675 C C . SER B 1 21 ? 20.766 -15.422 -31.875 1 82.94 21 SER B C 1
ATOM 4677 O O . SER B 1 21 ? 20.984 -16.438 -31.203 1 82.94 21 SER B O 1
ATOM 4679 N N . PHE B 1 22 ? 21.625 -14.516 -32.031 1 83.5 22 PHE B N 1
ATOM 4680 C CA . PHE B 1 22 ? 22.969 -14.648 -31.5 1 83.5 22 PHE B CA 1
ATOM 4681 C C . PHE B 1 22 ? 22.938 -14.633 -29.969 1 83.5 22 PHE B C 1
ATOM 4683 O O . PHE B 1 22 ? 23.562 -15.469 -29.328 1 83.5 22 PHE B O 1
ATOM 4690 N N . ILE B 1 23 ? 22.281 -13.758 -29.453 1 86.94 23 ILE B N 1
ATOM 4691 C CA . ILE B 1 23 ? 22.219 -13.594 -28 1 86.94 23 ILE B CA 1
ATOM 4692 C C . ILE B 1 23 ? 21.547 -14.812 -27.375 1 86.94 23 ILE B C 1
ATOM 4694 O O . ILE B 1 23 ? 22.031 -15.336 -26.359 1 86.94 23 ILE B O 1
ATOM 4698 N N . SER B 1 24 ? 20.484 -15.219 -27.906 1 89 24 SER B N 1
ATOM 4699 C CA . SER B 1 24 ? 19.766 -16.375 -27.391 1 89 24 SER B CA 1
ATOM 4700 C C . SER B 1 24 ? 20.625 -17.641 -27.469 1 89 24 SER B C 1
ATOM 4702 O O . SER B 1 24 ? 20.719 -18.391 -26.5 1 89 24 SER B O 1
ATOM 4704 N N . LYS B 1 25 ? 21.203 -17.844 -28.594 1 88.94 25 LYS B N 1
ATOM 4705 C CA . LYS B 1 25 ? 22.062 -19.016 -28.766 1 88.94 25 LYS B CA 1
ATOM 4706 C C . LYS B 1 25 ? 23.25 -18.969 -27.812 1 88.94 25 LYS B C 1
ATOM 4708 O O . LYS B 1 25 ? 23.672 -19.984 -27.266 1 88.94 25 LYS B O 1
ATOM 4713 N N . ARG B 1 26 ? 23.75 -17.859 -27.719 1 91.44 26 ARG B N 1
ATOM 4714 C CA . ARG B 1 26 ? 24.906 -17.703 -26.828 1 91.44 26 ARG B CA 1
ATOM 4715 C C . ARG B 1 26 ? 24.547 -18.031 -25.391 1 91.44 26 ARG B C 1
ATOM 4717 O O . ARG B 1 26 ? 25.266 -18.766 -24.719 1 91.44 26 ARG B O 1
ATOM 4724 N N . LYS B 1 27 ? 23.5 -17.453 -24.922 1 93.88 27 LYS B N 1
ATOM 4725 C CA . LYS B 1 27 ? 23.109 -17.641 -23.531 1 93.88 27 LYS B CA 1
ATOM 4726 C C . LYS B 1 27 ? 22.734 -19.109 -23.266 1 93.88 27 LYS B C 1
ATOM 4728 O O . LYS B 1 27 ? 23.062 -19.656 -22.203 1 93.88 27 LYS B O 1
ATOM 4733 N N . GLN B 1 28 ? 22.031 -19.688 -24.141 1 94.69 28 GLN B N 1
ATOM 4734 C CA . GLN B 1 28 ? 21.672 -21.109 -24 1 94.69 28 GLN B CA 1
ATOM 4735 C C . GLN B 1 28 ? 22.906 -22 -24.078 1 94.69 28 GLN B C 1
ATOM 4737 O O . GLN B 1 28 ? 23.016 -22.984 -23.328 1 94.69 28 GLN B O 1
ATOM 4742 N N . SER B 1 29 ? 23.828 -21.641 -24.953 1 94.19 29 SER B N 1
ATOM 4743 C CA . SER B 1 29 ? 25.062 -22.391 -25.062 1 94.19 29 SER B CA 1
ATOM 4744 C C . SER B 1 29 ? 25.922 -22.25 -23.812 1 94.19 29 SER B C 1
ATOM 4746 O O . SER B 1 29 ? 26.594 -23.203 -23.406 1 94.19 29 SER B O 1
ATOM 4748 N N . GLU B 1 30 ? 25.953 -21.078 -23.328 1 94.5 30 GLU B N 1
ATOM 4749 C CA . GLU B 1 30 ? 26.672 -20.844 -22.078 1 94.5 30 GLU B CA 1
ATOM 4750 C C . GLU B 1 30 ? 26.156 -21.75 -20.969 1 94.5 30 GLU B C 1
ATOM 4752 O O . GLU B 1 30 ? 26.938 -22.359 -20.234 1 94.5 30 GLU B O 1
ATOM 4757 N N . ARG B 1 31 ? 24.875 -21.812 -20.812 1 95.88 31 ARG B N 1
ATOM 4758 C CA . ARG B 1 31 ? 24.266 -22.672 -19.797 1 95.88 31 ARG B CA 1
ATOM 4759 C C . ARG B 1 31 ? 24.578 -24.141 -20.062 1 95.88 31 ARG B C 1
ATOM 4761 O O . ARG B 1 31 ? 24.922 -24.875 -19.141 1 95.88 31 ARG B O 1
ATOM 4768 N N . ALA B 1 32 ? 24.422 -24.578 -21.312 1 95.25 32 ALA B N 1
ATOM 4769 C CA . ALA B 1 32 ? 24.688 -25.953 -21.672 1 95.25 32 ALA B CA 1
ATOM 4770 C C . ALA B 1 32 ? 26.141 -26.344 -21.406 1 95.25 32 ALA B C 1
ATOM 4772 O O . ALA B 1 32 ? 26.422 -27.438 -20.938 1 95.25 32 ALA B O 1
ATOM 4773 N N . SER B 1 33 ? 27.031 -25.438 -21.75 1 95.06 33 SER B N 1
ATOM 4774 C CA . SER B 1 33 ? 28.453 -25.688 -21.531 1 95.06 33 SER B CA 1
ATOM 4775 C C . SER B 1 33 ? 28.781 -25.781 -20.047 1 95.06 33 SER B C 1
ATOM 4777 O O . SER B 1 33 ? 29.609 -26.594 -19.641 1 95.06 33 SER B O 1
ATOM 4779 N N . LYS B 1 34 ? 28.203 -24.953 -19.281 1 95.69 34 LYS B N 1
ATOM 4780 C CA . LYS B 1 34 ? 28.406 -24.984 -17.844 1 95.69 34 LYS B CA 1
ATOM 4781 C C . LYS B 1 34 ? 27.938 -26.312 -17.25 1 95.69 34 LYS B C 1
ATOM 4783 O O . LYS B 1 34 ? 28.641 -26.922 -16.438 1 95.69 34 LYS B O 1
ATOM 4788 N N . LEU B 1 35 ? 26.812 -26.766 -17.641 1 96 35 LEU B N 1
ATOM 4789 C CA . LEU B 1 35 ? 26.25 -28.016 -17.125 1 96 35 LEU B CA 1
ATOM 4790 C C . LEU B 1 35 ? 27.094 -29.203 -17.562 1 96 35 LEU B C 1
ATOM 4792 O O . LEU B 1 35 ? 27.281 -30.141 -16.781 1 96 35 LEU B O 1
ATOM 4796 N N . ALA B 1 36 ? 27.609 -29.078 -18.719 1 93.31 36 ALA B N 1
ATOM 4797 C CA . ALA B 1 36 ? 28.406 -30.172 -19.266 1 93.31 36 ALA B CA 1
ATOM 4798 C C . ALA B 1 36 ? 29.781 -30.234 -18.609 1 93.31 36 ALA B C 1
ATOM 4800 O O . ALA B 1 36 ? 30.391 -31.297 -18.531 1 93.31 36 ALA B O 1
ATOM 4801 N N . SER B 1 37 ? 30.281 -29.125 -18.094 1 94.38 37 SER B N 1
ATOM 4802 C CA . SER B 1 37 ? 31.641 -29.047 -17.562 1 94.38 37 SER B CA 1
ATOM 4803 C C . SER B 1 37 ? 31.656 -29.109 -16.047 1 94.38 37 SER B C 1
ATOM 4805 O O . SER B 1 37 ? 32.656 -28.812 -15.406 1 94.38 37 SER B O 1
ATOM 4807 N N . LEU B 1 38 ? 30.547 -29.484 -15.5 1 95.56 38 LEU B N 1
ATOM 4808 C CA . LEU B 1 38 ? 30.469 -29.594 -14.047 1 95.56 38 LEU B CA 1
ATOM 4809 C C . LEU B 1 38 ? 31.391 -30.688 -13.531 1 95.56 38 LEU B C 1
ATOM 4811 O O . LEU B 1 38 ? 31.625 -31.688 -14.219 1 95.56 38 LEU B O 1
ATOM 4815 N N . PRO B 1 39 ? 31.891 -30.547 -12.312 1 94.12 39 PRO B N 1
ATOM 4816 C CA . PRO B 1 39 ? 32.688 -31.625 -11.703 1 94.12 39 PRO B CA 1
ATOM 4817 C C . PRO B 1 39 ? 31.875 -32.906 -11.508 1 94.12 39 PRO B C 1
ATOM 4819 O O . PRO B 1 39 ? 30.641 -32.844 -11.414 1 94.12 39 PRO B O 1
ATOM 4822 N N . ALA B 1 40 ? 32.5 -33.938 -11.281 1 93 40 ALA B N 1
ATOM 4823 C CA . ALA B 1 40 ? 31.922 -35.312 -11.25 1 93 40 ALA B CA 1
ATOM 4824 C C . ALA B 1 40 ? 30.875 -35.438 -10.148 1 93 40 ALA B C 1
ATOM 4826 O O . ALA B 1 40 ? 29.859 -36.125 -10.336 1 93 40 ALA B O 1
ATOM 4827 N N . PRO B 1 41 ? 31.062 -34.812 -9.102 1 93 41 PRO B N 1
ATOM 4828 C CA . PRO B 1 41 ? 30.078 -34.969 -8.031 1 93 41 PRO B CA 1
ATOM 4829 C C . PRO B 1 41 ? 28.688 -34.469 -8.414 1 93 41 PRO B C 1
ATOM 4831 O O . PRO B 1 41 ? 27.688 -34.875 -7.809 1 93 41 PRO B O 1
ATOM 4834 N N . TYR B 1 42 ? 28.609 -33.562 -9.359 1 95 42 TYR B N 1
ATOM 4835 C CA . TYR B 1 42 ? 27.328 -33.031 -9.805 1 95 42 TYR B CA 1
ATOM 4836 C C . TYR B 1 42 ? 26.703 -33.938 -10.875 1 95 42 TYR B C 1
ATOM 4838 O O . TYR B 1 42 ? 25.516 -33.812 -11.172 1 95 42 TYR B O 1
ATOM 4846 N N . LEU B 1 43 ? 27.469 -34.781 -11.469 1 92.69 43 LEU B N 1
ATOM 4847 C CA . LEU B 1 43 ? 27.016 -35.5 -12.656 1 92.69 43 LEU B CA 1
ATOM 4848 C C . LEU B 1 43 ? 26.844 -37 -12.344 1 92.69 43 LEU B C 1
ATOM 4850 O O . LEU B 1 43 ? 26.25 -37.719 -13.141 1 92.69 43 LEU B O 1
ATOM 4854 N N . SER B 1 44 ? 27.312 -37.406 -11.195 1 93.88 44 SER B N 1
ATOM 4855 C CA . SER B 1 44 ? 27.188 -38.812 -10.797 1 93.88 44 SER B CA 1
ATOM 4856 C C . SER B 1 44 ? 25.734 -39.156 -10.461 1 93.88 44 SER B C 1
ATOM 4858 O O . SER B 1 44 ? 24.953 -38.281 -10.102 1 93.88 44 SER B O 1
ATOM 4860 N N . PRO B 1 45 ? 25.391 -40.469 -10.57 1 94.5 45 PRO B N 1
ATOM 4861 C CA . PRO B 1 45 ? 24.047 -40.875 -10.172 1 94.5 45 PRO B CA 1
ATOM 4862 C C . PRO B 1 45 ? 23.75 -40.594 -8.695 1 94.5 45 PRO B C 1
ATOM 4864 O O . PRO B 1 45 ? 24.688 -40.5 -7.891 1 94.5 45 PRO B O 1
ATOM 4867 N N . LEU B 1 46 ? 22.531 -40.594 -8.406 1 96.38 46 LEU B N 1
ATOM 4868 C CA . LEU B 1 46 ? 22.125 -40.344 -7.023 1 96.38 46 LEU B CA 1
ATOM 4869 C C . LEU B 1 46 ? 22.578 -41.5 -6.121 1 96.38 46 LEU B C 1
ATOM 4871 O O . LEU B 1 46 ? 22.25 -42.656 -6.367 1 96.38 46 LEU B O 1
ATOM 4875 N N . SER B 1 47 ? 23.328 -41.188 -5.102 1 95.94 47 SER B N 1
ATOM 4876 C CA . SER B 1 47 ? 23.703 -42.156 -4.074 1 95.94 47 SER B CA 1
ATOM 4877 C C . SER B 1 47 ? 22.578 -42.312 -3.049 1 95.94 47 SER B C 1
ATOM 4879 O O . SER B 1 47 ? 21.578 -41.594 -3.076 1 95.94 47 SER B O 1
ATOM 4881 N N . ALA B 1 48 ? 22.766 -43.312 -2.174 1 95.69 48 ALA B N 1
ATOM 4882 C CA . ALA B 1 48 ? 21.812 -43.5 -1.082 1 95.69 48 ALA B CA 1
ATOM 4883 C C . ALA B 1 48 ? 21.766 -42.281 -0.171 1 95.69 48 ALA B C 1
ATOM 4885 O O . ALA B 1 48 ? 20.703 -41.938 0.342 1 95.69 48 ALA B O 1
ATOM 4886 N N . GLN B 1 49 ? 22.844 -41.688 -0.03 1 95.81 49 GLN B N 1
ATOM 4887 C CA . GLN B 1 49 ? 22.906 -40.5 0.792 1 95.81 49 GLN B CA 1
ATOM 4888 C C . GLN B 1 49 ? 22.156 -39.344 0.137 1 95.81 49 GLN B C 1
ATOM 4890 O O . GLN B 1 49 ? 21.469 -38.562 0.815 1 95.81 49 GLN B O 1
ATOM 4895 N N . ASP B 1 50 ? 22.359 -39.188 -1.114 1 96.94 50 ASP B N 1
ATOM 4896 C CA . ASP B 1 50 ? 21.625 -38.188 -1.849 1 96.94 50 ASP B CA 1
ATOM 4897 C C . ASP B 1 50 ? 20.109 -38.375 -1.677 1 96.94 50 ASP B C 1
ATOM 4899 O O . ASP B 1 50 ? 19.391 -37.406 -1.433 1 96.94 50 ASP B O 1
ATOM 4903 N N . ARG B 1 51 ? 19.688 -39.562 -1.812 1 96.75 51 ARG B N 1
ATOM 4904 C CA . ARG B 1 51 ? 18.266 -39.875 -1.716 1 96.75 51 ARG B CA 1
ATOM 4905 C C . ARG B 1 51 ? 17.734 -39.562 -0.319 1 96.75 51 ARG B C 1
ATOM 4907 O O . ARG B 1 51 ? 16.594 -39.156 -0.164 1 96.75 51 ARG B O 1
ATOM 4914 N N . THR B 1 52 ? 18.562 -39.844 0.659 1 96.94 52 THR B N 1
ATOM 4915 C CA . THR B 1 52 ? 18.188 -39.531 2.029 1 96.94 52 THR B CA 1
ATOM 4916 C C . THR B 1 52 ? 18.031 -38.031 2.195 1 96.94 52 THR B C 1
ATOM 4918 O O . THR B 1 52 ? 17.062 -37.562 2.803 1 96.94 52 THR B O 1
ATOM 4921 N N . ILE B 1 53 ? 18.891 -37.25 1.657 1 98 53 ILE B N 1
ATOM 4922 C CA . ILE B 1 53 ? 18.844 -35.812 1.718 1 98 53 ILE B CA 1
ATOM 4923 C C . ILE B 1 53 ? 17.594 -35.281 1.015 1 98 53 ILE B C 1
ATOM 4925 O O . ILE B 1 53 ? 16.875 -34.469 1.562 1 98 53 ILE B O 1
ATOM 4929 N N . LEU B 1 54 ? 17.328 -35.812 -0.153 1 97.75 54 LEU B N 1
ATOM 4930 C CA . LEU B 1 54 ? 16.203 -35.375 -0.973 1 97.75 54 LEU B CA 1
ATOM 4931 C C . LEU B 1 54 ? 14.875 -35.719 -0.317 1 97.75 54 LEU B C 1
ATOM 4933 O O . LEU B 1 54 ? 13.859 -35.062 -0.589 1 97.75 54 LEU B O 1
ATOM 4937 N N . GLY B 1 55 ? 14.852 -36.719 0.529 1 96.44 55 GLY B N 1
ATOM 4938 C CA . GLY B 1 55 ? 13.625 -37.188 1.15 1 96.44 55 GLY B CA 1
ATOM 4939 C C . GLY B 1 55 ? 13.32 -36.5 2.467 1 96.44 55 GLY B C 1
ATOM 4940 O O . GLY B 1 55 ? 12.188 -36.531 2.947 1 96.44 55 GLY B O 1
ATOM 4941 N N . LYS B 1 56 ? 14.234 -35.75 3.031 1 97.5 56 LYS B N 1
ATOM 4942 C CA . LYS B 1 56 ? 14.07 -35.125 4.344 1 97.5 56 LYS B CA 1
ATOM 4943 C C . LYS B 1 56 ? 13.375 -33.75 4.223 1 97.5 56 LYS B C 1
ATOM 4945 O O . LYS B 1 56 ? 13.641 -33 3.283 1 97.5 56 LYS B O 1
ATOM 4950 N N . PRO B 1 57 ? 12.461 -33.469 5.266 1 98.25 57 PRO B N 1
ATOM 4951 C CA . PRO B 1 57 ? 12.016 -32.094 5.367 1 98.25 57 PRO B CA 1
ATOM 4952 C C . PRO B 1 57 ? 13.164 -31.109 5.598 1 98.25 57 PRO B C 1
ATOM 4954 O O . PRO B 1 57 ? 14.133 -31.438 6.281 1 98.25 57 PRO B O 1
ATOM 4957 N N . ILE B 1 58 ? 13.039 -29.922 5.078 1 98.25 58 ILE B N 1
ATOM 4958 C CA . ILE B 1 58 ? 14.164 -28.984 5.125 1 98.25 58 ILE B CA 1
ATOM 4959 C C . ILE B 1 58 ? 14.469 -28.625 6.574 1 98.25 58 ILE B C 1
ATOM 4961 O O . ILE B 1 58 ? 15.625 -28.359 6.922 1 98.25 58 ILE B O 1
ATOM 4965 N N . GLN B 1 59 ? 13.484 -28.578 7.469 1 98.44 59 GLN B N 1
ATOM 4966 C CA . GLN B 1 59 ? 13.75 -28.297 8.875 1 98.44 59 GLN B CA 1
ATOM 4967 C C . GLN B 1 59 ? 14.711 -29.312 9.477 1 98.44 59 GLN B C 1
ATOM 4969 O O . GLN B 1 59 ? 15.594 -28.953 10.258 1 98.44 59 GLN B O 1
ATOM 4974 N N . GLU B 1 60 ? 14.555 -30.562 9.109 1 98.56 60 GLU B N 1
ATOM 4975 C CA . GLU B 1 60 ? 15.445 -31.609 9.578 1 98.56 60 GLU B CA 1
ATOM 4976 C C . GLU B 1 60 ? 16.844 -31.453 8.992 1 98.56 60 GLU B C 1
ATOM 4978 O O . GLU B 1 60 ? 17.844 -31.688 9.672 1 98.56 60 GLU B O 1
ATOM 4983 N N . LEU B 1 61 ? 16.906 -31.125 7.758 1 98.62 61 LEU B N 1
ATOM 4984 C CA . LEU B 1 61 ? 18.203 -30.906 7.129 1 98.62 61 LEU B CA 1
ATOM 4985 C C . LEU B 1 61 ? 18.953 -29.766 7.812 1 98.62 61 LEU B C 1
ATOM 4987 O O . LEU B 1 61 ? 20.172 -29.844 8.008 1 98.62 61 LEU B O 1
ATOM 4991 N N . VAL B 1 62 ? 18.203 -28.672 8.141 1 98.75 62 VAL B N 1
ATOM 4992 C CA . VAL B 1 62 ? 18.797 -27.531 8.828 1 98.75 62 VAL B CA 1
ATOM 4993 C C . VAL B 1 62 ? 19.391 -27.984 10.164 1 98.75 62 VAL B C 1
ATOM 4995 O O . VAL B 1 62 ? 20.5 -27.594 10.523 1 98.75 62 VAL B O 1
ATOM 4998 N N . GLN B 1 63 ? 18.656 -28.797 10.867 1 98.5 63 GLN B N 1
ATOM 4999 C CA . GLN B 1 63 ? 19.141 -29.312 12.148 1 98.5 63 GLN B CA 1
ATOM 5000 C C . GLN B 1 63 ? 20.406 -30.156 11.969 1 98.5 63 GLN B C 1
ATOM 5002 O O . GLN B 1 63 ? 21.328 -30.062 12.773 1 98.5 63 GLN B O 1
ATOM 5007 N N . ASP B 1 64 ? 20.422 -30.938 10.922 1 98.31 64 ASP B N 1
ATOM 5008 C CA . ASP B 1 64 ? 21.594 -31.75 10.633 1 98.31 64 ASP B CA 1
ATOM 5009 C C . ASP B 1 64 ? 22.812 -30.875 10.359 1 98.31 64 ASP B C 1
ATOM 5011 O O . ASP B 1 64 ? 23.922 -31.219 10.758 1 98.31 64 ASP B O 1
ATOM 5015 N N . VAL B 1 65 ? 22.609 -29.797 9.656 1 98.19 65 VAL B N 1
ATOM 5016 C CA . VAL B 1 65 ? 23.688 -28.875 9.367 1 98.19 65 VAL B CA 1
ATOM 5017 C C . VAL B 1 65 ? 24.172 -28.219 10.664 1 98.19 65 VAL B C 1
ATOM 5019 O O . VAL B 1 65 ? 25.375 -28.109 10.898 1 98.19 65 VAL B O 1
ATOM 5022 N N . HIS B 1 66 ? 23.234 -27.828 11.469 1 98 66 HIS B N 1
ATOM 5023 C CA . HIS B 1 66 ? 23.578 -27.219 12.742 1 98 66 HIS B CA 1
ATOM 5024 C C . HIS B 1 66 ? 24.422 -28.141 13.609 1 98 66 HIS B C 1
ATOM 5026 O O . HIS B 1 66 ? 25.344 -27.703 14.289 1 98 66 HIS B O 1
ATOM 5032 N N . LYS B 1 67 ? 24.094 -29.406 13.539 1 97.75 67 LYS B N 1
ATOM 5033 C CA . LYS B 1 67 ? 24.766 -30.406 14.359 1 97.75 67 LYS B CA 1
ATOM 5034 C C . LYS B 1 67 ? 26 -30.969 13.641 1 97.75 67 LYS B C 1
ATOM 5036 O O . LYS B 1 67 ? 26.641 -31.891 14.141 1 97.75 67 LYS B O 1
ATOM 5041 N N . GLN B 1 68 ? 26.281 -30.578 12.438 1 96.56 68 GLN B N 1
ATOM 5042 C CA . GLN B 1 68 ? 27.422 -31 11.633 1 96.56 68 GLN B CA 1
ATOM 5043 C C . GLN B 1 68 ? 27.328 -32.469 11.242 1 96.56 68 GLN B C 1
ATOM 5045 O O . GLN B 1 68 ? 28.328 -33.156 11.188 1 96.56 68 GLN B O 1
ATOM 5050 N N . ILE B 1 69 ? 26.109 -32.812 11.141 1 96.81 69 ILE B N 1
ATOM 5051 C CA . ILE B 1 69 ? 25.844 -34.188 10.695 1 96.81 69 ILE B CA 1
ATOM 5052 C C . ILE B 1 69 ? 25.891 -34.25 9.172 1 96.81 69 ILE B C 1
ATOM 5054 O O . ILE B 1 69 ? 26.391 -35.219 8.594 1 96.81 69 ILE B O 1
ATOM 5058 N N . THR B 1 70 ? 25.359 -33.281 8.516 1 97 70 THR B N 1
ATOM 5059 C CA . THR B 1 70 ? 25.328 -33.188 7.062 1 97 70 THR B CA 1
ATOM 5060 C C . THR B 1 70 ? 26.062 -31.938 6.578 1 97 70 THR B C 1
ATOM 5062 O O . THR B 1 70 ? 25.812 -30.844 7.074 1 97 70 THR B O 1
ATOM 5065 N N . ASN B 1 71 ? 26.984 -32.156 5.664 1 96.56 71 ASN B N 1
ATOM 5066 C CA . ASN B 1 71 ? 27.688 -31.031 5.043 1 96.56 71 ASN B CA 1
ATOM 5067 C C . ASN B 1 71 ? 26.781 -30.281 4.059 1 96.56 71 ASN B C 1
ATOM 5069 O O . ASN B 1 71 ? 26.172 -30.906 3.184 1 96.56 71 ASN B O 1
ATOM 5073 N N . PRO B 1 72 ? 26.703 -28.969 4.199 1 97.44 72 PRO B N 1
ATOM 5074 C CA . PRO B 1 72 ? 25.859 -28.188 3.275 1 97.44 72 PRO B CA 1
ATOM 5075 C C . PRO B 1 72 ? 26.203 -28.453 1.812 1 97.44 72 PRO B C 1
ATOM 5077 O O . PRO B 1 72 ? 25.312 -28.406 0.951 1 97.44 72 PRO B O 1
ATOM 5080 N N . ILE B 1 73 ? 27.406 -28.734 1.51 1 97.38 73 ILE B N 1
ATOM 5081 C CA . ILE B 1 73 ? 27.828 -29 0.14 1 97.38 73 ILE B CA 1
ATOM 5082 C C . ILE B 1 73 ? 27.172 -30.281 -0.369 1 97.38 73 ILE B C 1
ATOM 5084 O O . ILE B 1 73 ? 26.812 -30.375 -1.544 1 97.38 73 ILE B O 1
ATOM 5088 N N . ASP B 1 74 ? 27 -31.219 0.498 1 97.44 74 ASP B N 1
ATOM 5089 C CA . ASP B 1 74 ? 26.328 -32.469 0.107 1 97.44 74 ASP B CA 1
ATOM 5090 C C . ASP B 1 74 ? 24.859 -32.219 -0.239 1 97.44 74 ASP B C 1
ATOM 5092 O O . ASP B 1 74 ? 24.328 -32.812 -1.162 1 97.44 74 ASP B O 1
ATOM 5096 N N . ILE B 1 75 ? 24.25 -31.375 0.508 1 98.19 75 ILE B N 1
ATOM 5097 C CA . ILE B 1 75 ? 22.859 -31.031 0.224 1 98.19 75 ILE B CA 1
ATOM 5098 C C . ILE B 1 75 ? 22.781 -30.328 -1.136 1 98.19 75 ILE B C 1
ATOM 5100 O O . ILE B 1 75 ? 21.938 -30.688 -1.964 1 98.19 75 ILE B O 1
ATOM 5104 N N . LEU B 1 76 ? 23.688 -29.359 -1.334 1 98.25 76 LEU B N 1
ATOM 5105 C CA . LEU B 1 76 ? 23.734 -28.625 -2.596 1 98.25 76 LEU B CA 1
ATOM 5106 C C . LEU B 1 76 ? 23.938 -29.578 -3.77 1 98.25 76 LEU B C 1
ATOM 5108 O O . LEU B 1 76 ? 23.219 -29.5 -4.773 1 98.25 76 LEU B O 1
ATOM 5112 N N . ARG B 1 77 ? 24.828 -30.5 -3.645 1 97.88 77 ARG B N 1
ATOM 5113 C CA . ARG B 1 77 ? 25.141 -31.422 -4.727 1 97.88 77 ARG B CA 1
ATOM 5114 C C . ARG B 1 77 ? 23.984 -32.375 -4.996 1 97.88 77 ARG B C 1
ATOM 5116 O O . ARG B 1 77 ? 23.719 -32.719 -6.145 1 97.88 77 ARG B O 1
ATOM 5123 N N . ALA B 1 78 ? 23.312 -32.781 -3.963 1 97.88 78 ALA B N 1
ATOM 5124 C CA . ALA B 1 78 ? 22.156 -33.688 -4.133 1 97.88 78 ALA B CA 1
ATOM 5125 C C . ALA B 1 78 ? 21.078 -33 -4.969 1 97.88 78 ALA B C 1
ATOM 5127 O O . ALA B 1 78 ? 20.562 -33.594 -5.922 1 97.88 78 ALA B O 1
ATOM 5128 N N . TYR B 1 79 ? 20.734 -31.859 -4.664 1 98.25 79 TYR B N 1
ATOM 5129 C CA . TYR B 1 79 ? 19.703 -31.141 -5.402 1 98.25 79 TYR B CA 1
ATOM 5130 C C . TYR B 1 79 ? 20.188 -30.75 -6.789 1 98.25 79 TYR B C 1
ATOM 5132 O O . TYR B 1 79 ? 19.422 -30.75 -7.75 1 98.25 79 TYR B O 1
ATOM 5140 N N . ALA B 1 80 ? 21.469 -30.406 -6.906 1 98.12 80 ALA B N 1
ATOM 5141 C CA . ALA B 1 80 ? 22.047 -30.031 -8.203 1 98.12 80 ALA B CA 1
ATOM 5142 C C . ALA B 1 80 ? 21.969 -31.188 -9.188 1 98.12 80 ALA B C 1
ATOM 5144 O O . ALA B 1 80 ? 21.688 -30.984 -10.375 1 98.12 80 ALA B O 1
ATOM 5145 N N . LYS B 1 81 ? 22.203 -32.406 -8.703 1 97.56 81 LYS B N 1
ATOM 5146 C CA . LYS B 1 81 ? 22.109 -33.562 -9.562 1 97.56 81 LYS B CA 1
ATOM 5147 C C . LYS B 1 81 ? 20.719 -33.688 -10.172 1 97.56 81 LYS B C 1
ATOM 5149 O O . LYS B 1 81 ? 20.578 -33.969 -11.367 1 97.56 81 LYS B O 1
ATOM 5154 N N . VAL B 1 82 ? 19.734 -33.5 -9.344 1 98.12 82 VAL B N 1
ATOM 5155 C CA . VAL B 1 82 ? 18.359 -33.594 -9.812 1 98.12 82 VAL B CA 1
ATOM 5156 C C . VAL B 1 82 ? 18.031 -32.438 -10.742 1 98.12 82 VAL B C 1
ATOM 5158 O O . VAL B 1 82 ? 17.297 -32.625 -11.719 1 98.12 82 VAL B O 1
ATOM 5161 N N . THR B 1 83 ? 18.562 -31.297 -10.477 1 98.12 83 THR B N 1
ATOM 5162 C CA . THR B 1 83 ? 18.344 -30.109 -11.297 1 98.12 83 THR B CA 1
ATOM 5163 C C . THR B 1 83 ? 18.891 -30.312 -12.703 1 98.12 83 THR B C 1
ATOM 5165 O O . THR B 1 83 ? 18.281 -29.906 -13.688 1 98.12 83 THR B O 1
ATOM 5168 N N . VAL B 1 84 ? 20.047 -30.891 -12.789 1 97.19 84 VAL B N 1
ATOM 5169 C CA . VAL B 1 84 ? 20.656 -31.172 -14.086 1 97.19 84 VAL B CA 1
ATOM 5170 C C . VAL B 1 84 ? 19.734 -32.062 -14.906 1 97.19 84 VAL B C 1
ATOM 5172 O O . VAL B 1 84 ? 19.5 -31.812 -16.094 1 97.19 84 VAL B O 1
ATOM 5175 N N . LYS B 1 85 ? 19.156 -33.062 -14.281 1 96.56 85 LYS B N 1
ATOM 5176 C CA . LYS B 1 85 ? 18.203 -33.938 -14.953 1 96.56 85 LYS B CA 1
ATOM 5177 C C . LYS B 1 85 ? 16.938 -33.219 -15.352 1 96.56 85 LYS B C 1
ATOM 5179 O O . LYS B 1 85 ? 16.406 -33.406 -16.453 1 96.56 85 LYS B O 1
ATOM 5184 N N . ALA B 1 86 ? 16.484 -32.438 -14.453 1 97.81 86 ALA B N 1
ATOM 5185 C CA . ALA B 1 86 ? 15.281 -31.641 -14.727 1 97.81 86 ALA B CA 1
ATOM 5186 C C . ALA B 1 86 ? 15.484 -30.719 -15.93 1 97.81 86 ALA B C 1
ATOM 5188 O O . ALA B 1 86 ? 14.617 -30.625 -16.797 1 97.81 86 ALA B O 1
ATOM 5189 N N . GLN B 1 87 ? 16.625 -30.047 -15.945 1 97.69 87 GLN B N 1
ATOM 5190 C CA . GLN B 1 87 ? 16.922 -29.141 -17.047 1 97.69 87 GLN B CA 1
ATOM 5191 C C . GLN B 1 87 ? 16.953 -29.875 -18.375 1 97.69 87 GLN B C 1
ATOM 5193 O O . GLN B 1 87 ? 16.422 -29.375 -19.375 1 97.69 87 GLN B O 1
ATOM 5198 N N . GLU B 1 88 ? 17.5 -30.984 -18.391 1 95.81 88 GLU B N 1
ATOM 5199 C CA . GLU B 1 88 ? 17.562 -31.797 -19.609 1 95.81 88 GLU B CA 1
ATOM 5200 C C . GLU B 1 88 ? 16.156 -32.156 -20.078 1 95.81 88 GLU B C 1
ATOM 5202 O O . GLU B 1 88 ? 15.883 -32.125 -21.281 1 95.81 88 GLU B O 1
ATOM 5207 N N . LYS B 1 89 ? 15.305 -32.406 -19.172 1 96.75 89 LYS B N 1
ATOM 5208 C CA . LYS B 1 89 ? 14 -32.938 -19.516 1 96.75 89 LYS B CA 1
ATOM 5209 C C . LYS B 1 89 ? 12.992 -31.844 -19.797 1 96.75 89 LYS B C 1
ATOM 5211 O O . LYS B 1 89 ? 12.133 -31.969 -20.672 1 96.75 89 LYS B O 1
ATOM 5216 N N . ILE B 1 90 ? 13.086 -30.766 -19.016 1 97.75 90 ILE B N 1
ATOM 5217 C CA . ILE B 1 90 ? 11.93 -29.875 -19.078 1 97.75 90 ILE B CA 1
ATOM 5218 C C . ILE B 1 90 ? 12.391 -28.438 -19.25 1 97.75 90 ILE B C 1
ATOM 5220 O O . ILE B 1 90 ? 11.57 -27.516 -19.312 1 97.75 90 ILE B O 1
ATOM 5224 N N . ASN B 1 91 ? 13.648 -28.078 -19.344 1 98.38 91 ASN B N 1
ATOM 5225 C CA . ASN B 1 91 ? 14.188 -26.75 -19.625 1 98.38 91 ASN B CA 1
ATOM 5226 C C . ASN B 1 91 ? 13.688 -25.719 -18.609 1 98.38 91 ASN B C 1
ATOM 5228 O O . ASN B 1 91 ? 13.172 -24.672 -18.984 1 98.38 91 ASN B O 1
ATOM 5232 N N . CYS B 1 92 ? 13.891 -26.016 -17.344 1 98.56 92 CYS B N 1
ATOM 5233 C CA . CYS B 1 92 ? 13.242 -25.219 -16.328 1 98.56 92 CYS B CA 1
ATOM 5234 C C . CYS B 1 92 ? 14.203 -24.188 -15.727 1 98.56 92 CYS B C 1
ATOM 5236 O O . CYS B 1 92 ? 13.789 -23.297 -15 1 98.56 92 CYS B O 1
ATOM 5238 N N . VAL B 1 93 ? 15.484 -24.172 -16.078 1 98.38 93 VAL B N 1
ATOM 5239 C CA . VAL B 1 93 ? 16.438 -23.312 -15.414 1 98.38 93 VAL B CA 1
ATOM 5240 C C . VAL B 1 93 ? 16.984 -22.266 -16.406 1 98.38 93 VAL B C 1
ATOM 5242 O O . VAL B 1 93 ? 17.078 -22.547 -17.594 1 98.38 93 VAL B O 1
ATOM 5245 N N . THR B 1 94 ? 17.297 -21.078 -15.883 1 98.06 94 THR B N 1
ATOM 5246 C CA . THR B 1 94 ? 17.984 -20.047 -16.656 1 98.06 94 THR B CA 1
ATOM 5247 C C . THR B 1 94 ? 19.469 -19.984 -16.266 1 98.06 94 THR B C 1
ATOM 5249 O O . THR B 1 94 ? 20.297 -20.672 -16.844 1 98.06 94 THR B O 1
ATOM 5252 N N . GLU B 1 95 ? 19.75 -19.359 -15.109 1 97.88 95 GLU B N 1
ATOM 5253 C CA . GLU B 1 95 ? 21.125 -19.297 -14.617 1 97.88 95 GLU B CA 1
ATOM 5254 C C . GLU B 1 95 ? 21.406 -20.453 -13.672 1 97.88 95 GLU B C 1
ATOM 5256 O O . GLU B 1 95 ? 20.594 -20.781 -12.797 1 97.88 95 GLU B O 1
ATOM 5261 N N . VAL B 1 96 ? 22.516 -21.094 -13.961 1 98.06 96 VAL B N 1
ATOM 5262 C CA . VAL B 1 96 ? 23.062 -22.094 -13.055 1 98.06 96 VAL B CA 1
ATOM 5263 C C . VAL B 1 96 ? 24.125 -21.484 -12.172 1 98.06 96 VAL B C 1
ATOM 5265 O O . VAL B 1 96 ? 25.125 -20.953 -12.672 1 98.06 96 VAL B O 1
ATOM 5268 N N . LEU B 1 97 ? 23.922 -21.594 -10.852 1 97.88 97 LEU B N 1
ATOM 5269 C CA . LEU B 1 97 ? 24.781 -20.844 -9.953 1 97.88 97 LEU B CA 1
ATOM 5270 C C . LEU B 1 97 ? 25.844 -21.75 -9.328 1 97.88 97 LEU B C 1
ATOM 5272 O O . LEU B 1 97 ? 26.734 -21.266 -8.625 1 97.88 97 LEU B O 1
ATOM 5276 N N . PHE B 1 98 ? 25.766 -23 -9.5 1 95.06 98 PHE B N 1
ATOM 5277 C CA . PHE B 1 98 ? 26.812 -23.906 -9.047 1 95.06 98 PHE B CA 1
ATOM 5278 C C . PHE B 1 98 ? 27.75 -24.266 -10.188 1 95.06 98 PHE B C 1
ATOM 5280 O O . PHE B 1 98 ? 27.359 -24.234 -11.359 1 95.06 98 PHE B O 1
ATOM 5287 N N . PRO B 1 99 ? 29.094 -24.328 -9.914 1 93.31 99 PRO B N 1
ATOM 5288 C CA . PRO B 1 99 ? 29.578 -24.656 -8.57 1 93.31 99 PRO B CA 1
ATOM 5289 C C . PRO B 1 99 ? 29.891 -23.422 -7.734 1 93.31 99 PRO B C 1
ATOM 5291 O O . PRO B 1 99 ? 30.359 -23.547 -6.598 1 93.31 99 PRO B O 1
ATOM 5294 N N . GLU B 1 100 ? 29.703 -22.203 -8.203 1 91.81 100 GLU B N 1
ATOM 5295 C CA . GLU B 1 100 ? 29.984 -20.984 -7.461 1 91.81 100 GLU B CA 1
ATOM 5296 C C . GLU B 1 100 ? 29.266 -20.969 -6.113 1 91.81 100 GLU B C 1
ATOM 5298 O O . GLU B 1 100 ? 29.797 -20.438 -5.133 1 91.81 100 GLU B O 1
ATOM 5303 N N . ALA B 1 101 ? 28.141 -21.578 -6.059 1 96.06 101 ALA B N 1
ATOM 5304 C CA . ALA B 1 101 ? 27.328 -21.609 -4.848 1 96.06 101 ALA B CA 1
ATOM 5305 C C . ALA B 1 101 ? 28.047 -22.344 -3.723 1 96.06 101 ALA B C 1
ATOM 5307 O O . ALA B 1 101 ? 27.75 -22.141 -2.545 1 96.06 101 ALA B O 1
ATOM 5308 N N . GLU B 1 102 ? 28.984 -23.219 -4.094 1 95.88 102 GLU B N 1
ATOM 5309 C CA . GLU B 1 102 ? 29.766 -23.891 -3.057 1 95.88 102 GLU B CA 1
ATOM 5310 C C . GLU B 1 102 ? 30.562 -22.891 -2.223 1 95.88 102 GLU B C 1
ATOM 5312 O O . GLU B 1 102 ? 30.703 -23.062 -1.012 1 95.88 102 GLU B O 1
ATOM 5317 N N . GLU B 1 103 ? 31.078 -21.906 -2.887 1 94.19 103 GLU B N 1
ATOM 5318 C CA . GLU B 1 103 ? 31.812 -20.859 -2.172 1 94.19 103 GLU B CA 1
ATOM 5319 C C . GLU B 1 103 ? 30.906 -20.125 -1.196 1 94.19 103 GLU B C 1
ATOM 5321 O O . GLU B 1 103 ? 31.344 -19.734 -0.11 1 94.19 103 GLU B O 1
ATOM 5326 N N . TRP B 1 104 ? 29.688 -19.844 -1.633 1 94.56 104 TRP B N 1
ATOM 5327 C CA . TRP B 1 104 ? 28.734 -19.188 -0.74 1 94.56 104 TRP B CA 1
ATOM 5328 C C . TRP B 1 104 ? 28.422 -20.078 0.468 1 94.56 104 TRP B C 1
ATOM 5330 O O . TRP B 1 104 ? 28.406 -19.594 1.604 1 94.56 104 TRP B O 1
ATOM 5340 N N . ALA B 1 105 ? 28.219 -21.328 0.238 1 94.19 105 ALA B N 1
ATOM 5341 C CA . ALA B 1 105 ? 27.891 -22.281 1.3 1 94.19 105 ALA B CA 1
ATOM 5342 C C . ALA B 1 105 ? 29.016 -22.375 2.316 1 94.19 105 ALA B C 1
ATOM 5344 O O . ALA B 1 105 ? 28.781 -22.609 3.504 1 94.19 105 ALA B O 1
ATOM 5345 N N . LYS B 1 106 ? 30.219 -22.141 1.835 1 92.56 106 LYS B N 1
ATOM 5346 C CA . LYS B 1 106 ? 31.391 -22.297 2.691 1 92.56 106 LYS B CA 1
ATOM 5347 C C . LYS B 1 106 ? 31.703 -21.016 3.441 1 92.56 106 LYS B C 1
ATOM 5349 O O . LYS B 1 106 ? 32.094 -21.047 4.613 1 92.56 106 LYS B O 1
ATOM 5354 N N . ASN B 1 107 ? 31.484 -19.859 2.748 1 91.69 107 ASN B N 1
ATOM 5355 C CA . ASN B 1 107 ? 32.125 -18.672 3.297 1 91.69 107 ASN B CA 1
ATOM 5356 C C . ASN B 1 107 ? 31.141 -17.516 3.414 1 91.69 107 ASN B C 1
ATOM 5358 O O . ASN B 1 107 ? 31.438 -16.516 4.094 1 91.69 107 ASN B O 1
ATOM 5362 N N . GLU B 1 108 ? 30.031 -17.625 2.832 1 89.44 108 GLU B N 1
ATOM 5363 C CA . GLU B 1 108 ? 29.234 -16.406 2.713 1 89.44 108 GLU B CA 1
ATOM 5364 C C . GLU B 1 108 ? 27.906 -16.547 3.451 1 89.44 108 GLU B C 1
ATOM 5366 O O . GLU B 1 108 ? 27.328 -15.555 3.885 1 89.44 108 GLU B O 1
ATOM 5371 N N . VAL B 1 109 ? 27.359 -17.719 3.605 1 92.31 109 VAL B N 1
ATOM 5372 C CA . VAL B 1 109 ? 26.047 -17.859 4.219 1 92.31 109 VAL B CA 1
ATOM 5373 C C . VAL B 1 109 ? 26.203 -18.094 5.723 1 92.31 109 VAL B C 1
ATOM 5375 O O . VAL B 1 109 ? 27.25 -18.562 6.18 1 92.31 109 VAL B O 1
ATOM 5378 N N . ASN B 1 110 ? 25.172 -17.719 6.492 1 95.25 110 ASN B N 1
ATOM 5379 C CA . ASN B 1 110 ? 25.125 -17.938 7.934 1 95.25 110 ASN B CA 1
ATOM 5380 C C . ASN B 1 110 ? 24.625 -19.328 8.281 1 95.25 110 ASN B C 1
ATOM 5382 O O . ASN B 1 110 ? 23.422 -19.562 8.414 1 95.25 110 ASN B O 1
ATOM 5386 N N . LEU B 1 111 ? 25.516 -20.25 8.547 1 96.06 111 LEU B N 1
ATOM 5387 C CA . LEU B 1 111 ? 25.156 -21.641 8.773 1 96.06 111 LEU B CA 1
ATOM 5388 C C . LEU B 1 111 ? 24.531 -21.828 10.156 1 96.06 111 LEU B C 1
ATOM 5390 O O . LEU B 1 111 ? 24.125 -22.938 10.508 1 96.06 111 LEU B O 1
ATOM 5394 N N . LYS B 1 112 ? 24.328 -20.75 10.852 1 96.88 112 LYS B N 1
ATOM 5395 C CA . LYS B 1 112 ? 23.594 -20.797 12.109 1 96.88 112 LYS B CA 1
ATOM 5396 C C . LYS B 1 112 ? 22.141 -20.359 11.914 1 96.88 112 LYS B C 1
ATOM 5398 O O . LYS B 1 112 ? 21.328 -20.453 12.836 1 96.88 112 LYS B O 1
ATOM 5403 N N . GLY B 1 113 ? 21.828 -19.938 10.711 1 98.12 113 GLY B N 1
ATOM 5404 C CA . GLY B 1 113 ? 20.5 -19.406 10.438 1 98.12 113 GLY B CA 1
ATOM 5405 C C . GLY B 1 113 ? 19.453 -20.469 10.258 1 98.12 113 GLY B C 1
ATOM 5406 O O . GLY B 1 113 ? 19.766 -21.672 10.211 1 98.12 113 GLY B O 1
ATOM 5407 N N . PRO B 1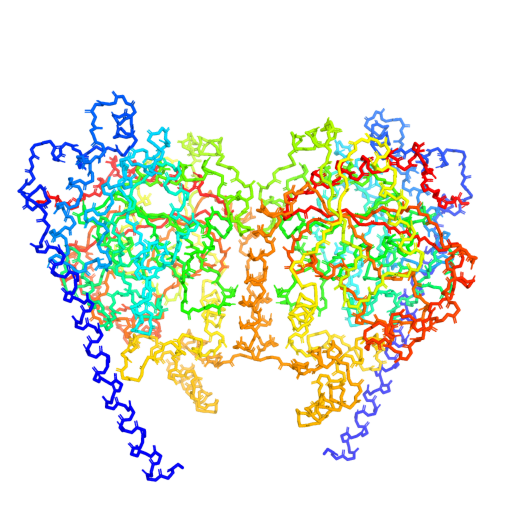 114 ? 18.219 -20.031 10.109 1 98.75 114 PRO B N 1
ATOM 5408 C CA . PRO B 1 114 ? 17.078 -20.953 10.078 1 98.75 114 PRO B CA 1
ATOM 5409 C C . PRO B 1 114 ? 16.969 -21.703 8.742 1 98.75 114 PRO B C 1
ATOM 5411 O O . PRO B 1 114 ? 16.156 -22.625 8.617 1 98.75 114 PRO B O 1
ATOM 5414 N N . LEU B 1 115 ? 17.781 -21.359 7.754 1 98.81 115 LEU B N 1
ATOM 5415 C CA . LEU B 1 115 ? 17.781 -22.062 6.477 1 98.81 115 LEU B CA 1
ATOM 5416 C C . LEU B 1 115 ? 19.172 -22.578 6.137 1 98.81 115 LEU B C 1
ATOM 5418 O O . LEU B 1 115 ? 19.516 -22.703 4.961 1 98.81 115 LEU B O 1
ATOM 5422 N N . ALA B 1 116 ? 19.906 -22.906 7.145 1 98.56 116 ALA B N 1
ATOM 5423 C CA . ALA B 1 116 ? 21.328 -23.266 7.031 1 98.56 116 ALA B CA 1
ATOM 5424 C C . ALA B 1 116 ? 21.516 -24.422 6.059 1 98.56 116 ALA B C 1
ATOM 5426 O O . ALA B 1 116 ? 21.047 -25.531 6.301 1 98.56 116 ALA B O 1
ATOM 5427 N N . GLY B 1 117 ? 22.188 -24.062 4.945 1 98.38 117 GLY B N 1
ATOM 5428 C CA . GLY B 1 117 ? 22.641 -25.094 4.016 1 98.38 117 GLY B CA 1
ATOM 5429 C C . GLY B 1 117 ? 21.578 -25.484 3.002 1 98.38 117 GLY B C 1
ATOM 5430 O O . GLY B 1 117 ? 21.828 -26.312 2.121 1 98.38 117 GLY B O 1
ATOM 5431 N N . ILE B 1 118 ? 20.422 -24.891 3.07 1 98.81 118 ILE B N 1
ATOM 5432 C CA . ILE B 1 118 ? 19.312 -25.312 2.219 1 98.81 118 ILE B CA 1
ATOM 5433 C C . ILE B 1 118 ? 19.422 -24.625 0.856 1 98.81 118 ILE B C 1
ATOM 5435 O O . ILE B 1 118 ? 19.406 -23.406 0.768 1 98.81 118 ILE B O 1
ATOM 5439 N N . PRO B 1 119 ? 19.547 -25.406 -0.239 1 98.75 119 PRO B N 1
ATOM 5440 C CA . PRO B 1 119 ? 19.469 -24.797 -1.569 1 98.75 119 PRO B CA 1
ATOM 5441 C C . PRO B 1 119 ? 18.109 -24.172 -1.86 1 98.75 119 PRO B C 1
ATOM 5443 O O . PRO B 1 119 ? 17.078 -24.75 -1.487 1 98.75 119 PRO B O 1
ATOM 5446 N N . VAL B 1 120 ? 18.141 -23.047 -2.498 1 98.88 120 VAL B N 1
ATOM 5447 C CA . VAL B 1 120 ? 16.891 -22.375 -2.842 1 98.88 120 VAL B CA 1
ATOM 5448 C C . VAL B 1 120 ? 16.953 -21.891 -4.293 1 98.88 120 VAL B C 1
ATOM 5450 O O . VAL B 1 120 ? 17.953 -21.344 -4.734 1 98.88 120 VAL B O 1
ATOM 5453 N N . SER B 1 121 ? 15.914 -22.203 -5.078 1 98.88 121 SER B N 1
ATOM 5454 C CA . SER B 1 121 ? 15.773 -21.688 -6.438 1 98.88 121 SER B CA 1
ATOM 5455 C C . SER B 1 121 ? 15.008 -20.375 -6.457 1 98.88 121 SER B C 1
ATOM 5457 O O . SER B 1 121 ? 14.156 -20.125 -5.605 1 98.88 121 SER B O 1
ATOM 5459 N N . VAL B 1 122 ? 15.359 -19.516 -7.426 1 98.69 122 VAL B N 1
ATOM 5460 C CA . VAL B 1 122 ? 14.703 -18.219 -7.488 1 98.69 122 VAL B CA 1
ATOM 5461 C C . VAL B 1 122 ? 14.305 -17.906 -8.93 1 98.69 122 VAL B C 1
ATOM 5463 O O . VAL B 1 122 ? 15.031 -18.25 -9.867 1 98.69 122 VAL B O 1
ATOM 5466 N N . LYS B 1 123 ? 13.164 -17.234 -9.078 1 98 123 LYS B N 1
ATOM 5467 C CA . LYS B 1 123 ? 12.695 -16.766 -10.375 1 98 123 LYS B CA 1
ATOM 5468 C C . LYS B 1 123 ? 13.727 -15.852 -11.031 1 98 123 LYS B C 1
ATOM 5470 O O . LYS B 1 123 ? 14.445 -15.117 -10.344 1 98 123 LYS B O 1
ATOM 5475 N N . ASP B 1 124 ? 13.789 -15.867 -12.312 1 98.19 124 ASP B N 1
ATOM 5476 C CA . ASP B 1 124 ? 14.797 -15.117 -13.055 1 98.19 124 ASP B CA 1
ATOM 5477 C C . ASP B 1 124 ? 14.609 -13.617 -12.875 1 98.19 124 ASP B C 1
ATOM 5479 O O . ASP B 1 124 ? 15.383 -12.82 -13.406 1 98.19 124 ASP B O 1
ATOM 5483 N N . THR B 1 125 ? 13.656 -13.203 -12.102 1 97.5 125 THR B N 1
ATOM 5484 C CA . THR B 1 125 ? 13.453 -11.789 -11.812 1 97.5 125 THR B CA 1
ATOM 5485 C C . THR B 1 125 ? 14.289 -11.352 -10.617 1 97.5 125 THR B C 1
ATOM 5487 O O . THR B 1 125 ? 14.461 -10.156 -10.367 1 97.5 125 THR B O 1
ATOM 5490 N N . VAL B 1 126 ? 14.836 -12.273 -9.914 1 97.56 126 VAL B N 1
ATOM 5491 C CA . VAL B 1 126 ? 15.602 -11.977 -8.703 1 97.56 126 VAL B CA 1
ATOM 5492 C C . VAL B 1 126 ? 17.047 -11.672 -9.07 1 97.56 126 VAL B C 1
ATOM 5494 O O . VAL B 1 126 ? 17.672 -12.398 -9.859 1 97.56 126 VAL B O 1
ATOM 5497 N N . ASN B 1 127 ? 17.594 -10.641 -8.461 1 97.5 127 ASN B N 1
ATOM 5498 C CA . ASN B 1 127 ? 18.984 -10.258 -8.742 1 97.5 127 ASN B CA 1
ATOM 5499 C C . ASN B 1 127 ? 19.969 -11.062 -7.902 1 97.5 127 ASN B C 1
ATOM 5501 O O . ASN B 1 127 ? 19.875 -11.086 -6.672 1 97.5 127 ASN B O 1
ATOM 5505 N N . VAL B 1 128 ? 20.844 -11.719 -8.586 1 97.44 128 VAL B N 1
ATOM 5506 C CA . VAL B 1 128 ? 21.953 -12.43 -7.957 1 97.44 128 VAL B CA 1
ATOM 5507 C C . VAL B 1 128 ? 23.281 -11.867 -8.461 1 97.44 128 VAL B C 1
ATOM 5509 O O . VAL B 1 128 ? 23.5 -11.773 -9.672 1 97.44 128 VAL B O 1
ATOM 5512 N N . LYS B 1 129 ? 24.125 -11.508 -7.535 1 96.69 129 LYS B N 1
ATOM 5513 C CA . LYS B 1 129 ? 25.422 -10.93 -7.895 1 96.69 129 LYS B CA 1
ATOM 5514 C C . LYS B 1 129 ? 26.188 -11.852 -8.836 1 96.69 129 LYS B C 1
ATOM 5516 O O . LYS B 1 129 ? 26.328 -13.047 -8.57 1 96.69 129 LYS B O 1
ATOM 5521 N N . GLY B 1 130 ? 26.641 -11.281 -9.953 1 96.5 130 GLY B N 1
ATOM 5522 C CA . GLY B 1 130 ? 27.516 -12.008 -10.867 1 96.5 130 GLY B CA 1
ATOM 5523 C C . GLY B 1 130 ? 26.75 -12.719 -11.969 1 96.5 130 GLY B C 1
ATOM 5524 O O . GLY B 1 130 ? 27.344 -13.281 -12.891 1 96.5 130 GLY B O 1
ATOM 5525 N N . PHE B 1 131 ? 25.469 -12.703 -11.969 1 97.31 131 PHE B N 1
ATOM 5526 C CA . PHE B 1 131 ? 24.641 -13.398 -12.953 1 97.31 131 PHE B CA 1
ATOM 5527 C C . PHE B 1 131 ? 23.641 -12.453 -13.578 1 97.31 131 PHE B C 1
ATOM 5529 O O . PHE B 1 131 ? 23.312 -11.406 -13.008 1 97.31 131 PHE B O 1
ATOM 5536 N N . ASP B 1 132 ? 23.141 -12.789 -14.75 1 96.75 132 ASP B N 1
ATOM 5537 C CA . ASP B 1 132 ? 22.141 -11.984 -15.438 1 96.75 132 ASP B CA 1
ATOM 5538 C C . ASP B 1 132 ? 20.766 -12.188 -14.82 1 96.75 132 ASP B C 1
ATOM 5540 O O . ASP B 1 132 ? 20.453 -13.266 -14.305 1 96.75 132 ASP B O 1
ATOM 5544 N N . THR B 1 133 ? 20.062 -11.211 -14.797 1 97.5 133 THR B N 1
ATOM 5545 C CA . THR B 1 133 ? 18.609 -11.242 -14.641 1 97.5 133 THR B CA 1
ATOM 5546 C C . THR B 1 133 ? 17.906 -10.805 -15.922 1 97.5 133 THR B C 1
ATOM 5548 O O . THR B 1 133 ? 17.656 -9.609 -16.125 1 97.5 133 THR B O 1
ATOM 5551 N N . SER B 1 134 ? 17.594 -11.75 -16.734 1 95.94 134 SER B N 1
ATOM 5552 C CA . SER B 1 134 ? 17.172 -11.445 -18.094 1 95.94 134 SER B CA 1
ATOM 5553 C C . SER B 1 134 ? 15.719 -10.984 -18.141 1 95.94 134 SER B C 1
ATOM 5555 O O . SER B 1 134 ? 15.336 -10.211 -19.016 1 95.94 134 SER B O 1
ATOM 5557 N N . VAL B 1 135 ? 14.938 -11.508 -17.266 1 96.25 135 VAL B N 1
ATOM 5558 C CA . VAL B 1 135 ? 13.5 -11.273 -17.281 1 96.25 135 VAL B CA 1
ATOM 5559 C C . VAL B 1 135 ? 12.93 -11.633 -18.656 1 96.25 135 VAL B C 1
ATOM 5561 O O . VAL B 1 135 ? 12.031 -10.961 -19.156 1 96.25 135 VAL B O 1
ATOM 5564 N N . ALA B 1 136 ? 13.602 -12.539 -19.234 1 95.44 136 ALA B N 1
ATOM 5565 C CA . ALA B 1 136 ? 13.172 -13.133 -20.5 1 95.44 136 ALA B CA 1
ATOM 5566 C C . ALA B 1 136 ? 13.305 -12.133 -21.656 1 95.44 136 ALA B C 1
ATOM 5568 O O . ALA B 1 136 ? 12.625 -12.266 -22.672 1 95.44 136 ALA B O 1
ATOM 5569 N N . HIS B 1 137 ? 14.07 -11.086 -21.5 1 95.19 137 HIS B N 1
ATOM 5570 C CA . HIS B 1 137 ? 14.352 -10.141 -22.578 1 95.19 137 HIS B CA 1
ATOM 5571 C C . HIS B 1 137 ? 15.82 -10.188 -22.984 1 95.19 137 HIS B C 1
ATOM 5573 O O . HIS B 1 137 ? 16.703 -10.148 -22.125 1 95.19 137 HIS B O 1
ATOM 5579 N N . SER B 1 138 ? 16.078 -10.211 -24.281 1 94.31 138 SER B N 1
ATOM 5580 C CA . SER B 1 138 ? 17.438 -10.273 -24.797 1 94.31 138 SER B CA 1
ATOM 5581 C C . SER B 1 138 ? 18.219 -9 -24.469 1 94.31 138 SER B C 1
ATOM 5583 O O . SER B 1 138 ? 19.438 -9.031 -24.328 1 94.31 138 SER B O 1
ATOM 5585 N N . THR B 1 139 ? 17.5 -7.895 -24.25 1 93.5 139 THR B N 1
ATOM 5586 C CA . THR B 1 139 ? 18.125 -6.613 -23.953 1 93.5 139 THR B CA 1
ATOM 5587 C C . THR B 1 139 ? 18.781 -6.645 -22.562 1 93.5 139 THR B C 1
ATOM 5589 O O . THR B 1 139 ? 19.625 -5.809 -22.266 1 93.5 139 THR B O 1
ATOM 5592 N N . ASN B 1 140 ? 18.422 -7.562 -21.734 1 94.38 140 ASN B N 1
ATOM 5593 C CA . ASN B 1 140 ? 18.953 -7.633 -20.375 1 94.38 140 ASN B CA 1
ATOM 5594 C C . ASN B 1 140 ? 20.078 -8.656 -20.266 1 94.38 140 ASN B C 1
ATOM 5596 O O . ASN B 1 140 ? 20.594 -8.891 -19.172 1 94.38 140 ASN B O 1
ATOM 5600 N N . VAL B 1 141 ? 20.484 -9.297 -21.344 1 94.88 141 VAL B N 1
ATOM 5601 C CA . VAL B 1 141 ? 21.484 -10.352 -21.344 1 94.88 141 VAL B CA 1
ATOM 5602 C C . VAL B 1 141 ? 22.891 -9.742 -21.469 1 94.88 141 VAL B C 1
ATOM 5604 O O . VAL B 1 141 ? 23.078 -8.766 -22.203 1 94.88 141 VAL B O 1
ATOM 5607 N N . GLY B 1 142 ? 23.844 -10.305 -20.766 1 93.31 142 GLY B N 1
ATOM 5608 C CA . GLY B 1 142 ? 25.219 -9.844 -20.812 1 93.31 142 GLY B CA 1
ATOM 5609 C C . GLY B 1 142 ? 25.5 -8.695 -19.859 1 93.31 142 GLY B C 1
ATOM 5610 O O . GLY B 1 142 ? 26.438 -7.934 -20.062 1 93.31 142 GLY B O 1
ATOM 5611 N N . LYS B 1 143 ? 24.641 -8.539 -18.938 1 93.69 143 LYS B N 1
ATOM 5612 C CA . LYS B 1 143 ? 24.766 -7.5 -17.922 1 93.69 143 LYS B CA 1
ATOM 5613 C C . LYS B 1 143 ? 24.625 -8.078 -16.516 1 93.69 143 LYS B C 1
ATOM 5615 O O . LYS B 1 143 ? 23.688 -7.758 -15.797 1 93.69 143 LYS B O 1
ATOM 5620 N N . PRO B 1 144 ? 25.562 -8.875 -16.109 1 96.44 144 PRO B N 1
ATOM 5621 C CA . PRO B 1 144 ? 25.438 -9.492 -14.789 1 96.44 144 PRO B CA 1
ATOM 5622 C C . PRO B 1 144 ? 25.266 -8.461 -13.672 1 96.44 144 PRO B C 1
ATOM 5624 O O . PRO B 1 144 ? 25.859 -7.383 -13.719 1 96.44 144 PRO B O 1
ATOM 5627 N N . GLN B 1 145 ? 24.531 -8.812 -12.68 1 96.81 145 GLN B N 1
ATOM 5628 C CA . GLN B 1 145 ? 24.234 -7.91 -11.57 1 96.81 145 GLN B CA 1
ATOM 5629 C C . GLN B 1 145 ? 25.484 -7.648 -10.734 1 96.81 145 GLN B C 1
ATOM 5631 O O . GLN B 1 145 ? 26.297 -8.555 -10.523 1 96.81 145 GLN B O 1
ATOM 5636 N N . SER B 1 146 ? 25.656 -6.41 -10.227 1 95.56 146 SER B N 1
ATOM 5637 C CA . SER B 1 146 ? 26.828 -6.016 -9.461 1 95.56 146 SER B CA 1
ATOM 5638 C C . SER B 1 146 ? 26.672 -6.359 -7.984 1 95.56 146 SER B C 1
ATOM 5640 O O . SER B 1 146 ? 27.656 -6.453 -7.254 1 95.56 146 SER B O 1
ATOM 5642 N N . GLU B 1 147 ? 25.422 -6.512 -7.547 1 95.31 147 GLU B N 1
ATOM 5643 C CA . GLU B 1 147 ? 25.156 -6.836 -6.152 1 95.31 147 GLU B CA 1
ATOM 5644 C C . GLU B 1 147 ? 23.953 -7.766 -6.023 1 95.31 147 GLU B C 1
ATOM 5646 O O . GLU B 1 147 ? 23.156 -7.887 -6.957 1 95.31 147 GLU B O 1
ATOM 5651 N N . ASP B 1 148 ? 23.922 -8.438 -4.879 1 96.31 148 ASP B N 1
ATOM 5652 C CA . ASP B 1 148 ? 22.734 -9.242 -4.562 1 96.31 148 ASP B CA 1
ATOM 5653 C C . ASP B 1 148 ? 21.516 -8.359 -4.297 1 96.31 148 ASP B C 1
ATOM 5655 O O . ASP B 1 148 ? 21.641 -7.301 -3.684 1 96.31 148 ASP B O 1
ATOM 5659 N N . GLY B 1 149 ? 20.438 -8.797 -4.898 1 96.5 149 GLY B N 1
ATOM 5660 C CA . GLY B 1 149 ? 19.203 -8.18 -4.449 1 96.5 149 GLY B CA 1
ATOM 5661 C C . GLY B 1 149 ? 18.875 -8.484 -2.996 1 96.5 149 GLY B C 1
ATOM 5662 O O . GLY B 1 149 ? 19.469 -9.375 -2.395 1 96.5 149 GLY B O 1
ATOM 5663 N N . VAL B 1 150 ? 17.875 -7.812 -2.441 1 97.25 150 VAL B N 1
ATOM 5664 C CA . VAL B 1 150 ? 17.516 -7.891 -1.029 1 97.25 150 VAL B CA 1
ATOM 5665 C C . VAL B 1 150 ? 17.078 -9.312 -0.684 1 97.25 150 VAL B C 1
ATOM 5667 O O . VAL B 1 150 ? 17.422 -9.836 0.378 1 97.25 150 VAL B O 1
ATOM 5670 N N . THR B 1 151 ? 16.344 -9.93 -1.564 1 97.69 151 THR B N 1
ATOM 5671 C CA . THR B 1 151 ? 15.875 -11.289 -1.334 1 97.69 151 THR B CA 1
ATOM 5672 C C . THR B 1 151 ? 17.047 -12.25 -1.153 1 97.69 151 THR B C 1
ATOM 5674 O O . THR B 1 151 ? 17.047 -13.07 -0.236 1 97.69 151 THR B O 1
ATOM 5677 N N . ILE B 1 152 ? 18.016 -12.117 -1.999 1 97.75 152 ILE B N 1
ATOM 5678 C CA . ILE B 1 152 ? 19.188 -12.992 -1.939 1 97.75 152 ILE B CA 1
ATOM 5679 C C . ILE B 1 152 ? 19.984 -12.703 -0.67 1 97.75 152 ILE B C 1
ATOM 5681 O O . ILE B 1 152 ? 20.484 -13.625 -0.017 1 97.75 152 ILE B O 1
ATOM 5685 N N . LYS B 1 153 ? 20.094 -11.445 -0.298 1 97.56 153 LYS B N 1
ATOM 5686 C CA . LYS B 1 153 ? 20.781 -11.078 0.933 1 97.56 153 LYS B CA 1
ATOM 5687 C C . LYS B 1 153 ? 20.125 -11.719 2.15 1 97.56 153 LYS B C 1
ATOM 5689 O O . LYS B 1 153 ? 20.797 -12.281 3.01 1 97.56 153 LYS B O 1
ATOM 5694 N N . ILE B 1 154 ? 18.844 -11.656 2.217 1 98.38 154 ILE B N 1
ATOM 5695 C CA . ILE B 1 154 ? 18.109 -12.227 3.334 1 98.38 154 ILE B CA 1
ATOM 5696 C C . ILE B 1 154 ? 18.281 -13.742 3.355 1 98.38 154 ILE B C 1
ATOM 5698 O O . ILE B 1 154 ? 18.469 -14.336 4.418 1 98.38 154 ILE B O 1
ATOM 5702 N N . LEU B 1 155 ? 18.219 -14.336 2.168 1 98.44 155 LEU B N 1
ATOM 5703 C CA . LEU B 1 155 ? 18.375 -15.789 2.074 1 98.44 155 LEU B CA 1
ATOM 5704 C C . LEU B 1 155 ? 19.766 -16.219 2.564 1 98.44 155 LEU B C 1
ATOM 5706 O O . LEU B 1 155 ? 19.891 -17.172 3.332 1 98.44 155 LEU B O 1
ATOM 5710 N N . LYS B 1 156 ? 20.766 -15.516 2.135 1 98 156 LYS B N 1
ATOM 5711 C CA . LYS B 1 156 ? 22.125 -15.828 2.57 1 98 156 LYS B CA 1
ATOM 5712 C C . LYS B 1 156 ? 22.281 -15.602 4.07 1 98 156 LYS B C 1
ATOM 5714 O O . LYS B 1 156 ? 22.906 -16.406 4.762 1 98 156 LYS B O 1
ATOM 5719 N N . ASP B 1 157 ? 21.703 -14.5 4.578 1 98.25 157 ASP B N 1
ATOM 5720 C CA . ASP B 1 157 ? 21.734 -14.227 6.012 1 98.25 157 ASP B CA 1
ATOM 5721 C C . ASP B 1 157 ? 21 -15.312 6.797 1 98.25 157 ASP B C 1
ATOM 5723 O O . ASP B 1 157 ? 21.359 -15.602 7.945 1 98.25 157 ASP B O 1
ATOM 5727 N N . ALA B 1 158 ? 20.016 -15.938 6.195 1 98.69 158 ALA B N 1
ATOM 5728 C CA . ALA B 1 158 ? 19.266 -17.016 6.824 1 98.69 158 ALA B CA 1
ATOM 5729 C C . ALA B 1 158 ? 20.016 -18.344 6.715 1 98.69 158 ALA B C 1
ATOM 5731 O O . ALA B 1 158 ? 19.656 -19.328 7.367 1 98.69 158 ALA B O 1
ATOM 5732 N N . GLY B 1 159 ? 21 -18.391 5.895 1 98.56 159 GLY B N 1
ATOM 5733 C CA . GLY B 1 159 ? 21.844 -19.578 5.738 1 98.56 159 GLY B CA 1
ATOM 5734 C C . GLY B 1 159 ? 21.531 -20.359 4.48 1 98.56 159 GLY B C 1
ATOM 5735 O O . GLY B 1 159 ? 22.188 -21.359 4.188 1 98.56 159 GLY B O 1
ATOM 5736 N N . ALA B 1 160 ? 20.578 -19.922 3.709 1 98.75 160 ALA B N 1
ATOM 5737 C CA . ALA B 1 160 ? 20.203 -20.609 2.475 1 98.75 160 ALA B CA 1
ATOM 5738 C C . ALA B 1 160 ? 21.281 -20.438 1.403 1 98.75 160 ALA B C 1
ATOM 5740 O O . ALA B 1 160 ? 22.078 -19.5 1.472 1 98.75 160 ALA B O 1
ATOM 5741 N N . VAL B 1 161 ? 21.266 -21.312 0.42 1 98.62 161 VAL B N 1
ATOM 5742 C CA . VAL B 1 161 ? 22.234 -21.297 -0.666 1 98.62 161 VAL B CA 1
ATOM 5743 C C . VAL B 1 161 ? 21.516 -21.172 -2.006 1 98.62 161 VAL B C 1
ATOM 5745 O O . VAL B 1 161 ? 21.141 -22.188 -2.605 1 98.62 161 VAL B O 1
ATOM 5748 N N . PRO B 1 162 ? 21.375 -19.938 -2.516 1 98.38 162 PRO B N 1
ATOM 5749 C CA . PRO B 1 162 ? 20.828 -19.828 -3.869 1 98.38 162 PRO B CA 1
ATOM 5750 C C . PRO B 1 162 ? 21.641 -20.625 -4.895 1 98.38 162 PRO B C 1
ATOM 5752 O O . PRO B 1 162 ? 22.859 -20.484 -4.953 1 98.38 162 PRO B O 1
ATOM 5755 N N . PHE B 1 163 ? 20.875 -21.422 -5.75 1 98.44 163 PHE B N 1
ATOM 5756 C CA . PHE B 1 163 ? 21.734 -22.312 -6.527 1 98.44 163 PHE B CA 1
ATOM 5757 C C . PHE B 1 163 ? 21.281 -22.375 -7.98 1 98.44 163 PHE B C 1
ATOM 5759 O O . PHE B 1 163 ? 22.016 -22.844 -8.852 1 98.44 163 PHE B O 1
ATOM 5766 N N . VAL B 1 164 ? 20.047 -21.906 -8.273 1 98.69 164 VAL B N 1
ATOM 5767 C CA . VAL B 1 164 ? 19.641 -21.781 -9.672 1 98.69 164 VAL B CA 1
ATOM 5768 C C . VAL B 1 164 ? 18.594 -20.672 -9.805 1 98.69 164 VAL B C 1
ATOM 5770 O O . VAL B 1 164 ? 17.906 -20.344 -8.836 1 98.69 164 VAL B O 1
ATOM 5773 N N . LYS B 1 165 ? 18.516 -20.062 -10.969 1 98.62 165 LYS B N 1
ATOM 5774 C CA . LYS B 1 165 ? 17.391 -19.234 -11.375 1 98.62 165 LYS B CA 1
ATOM 5775 C C . LYS B 1 165 ? 16.484 -19.984 -12.352 1 98.62 165 LYS B C 1
ATOM 5777 O O . LYS B 1 165 ? 16.938 -20.891 -13.055 1 98.62 165 LYS B O 1
ATOM 5782 N N . THR B 1 166 ? 15.219 -19.578 -12.406 1 98.88 166 THR B N 1
ATOM 5783 C CA . THR B 1 166 ? 14.266 -20.438 -13.109 1 98.88 166 THR B CA 1
ATOM 5784 C C . THR B 1 166 ? 13.586 -19.672 -14.242 1 98.88 166 THR B C 1
ATOM 5786 O O . THR B 1 166 ? 13.484 -18.438 -14.195 1 98.88 166 THR B O 1
ATOM 5789 N N . ASN B 1 167 ? 13.109 -20.375 -15.234 1 98.62 167 ASN B N 1
ATOM 5790 C CA . ASN B 1 167 ? 12.578 -19.875 -16.5 1 98.62 167 ASN B CA 1
ATOM 5791 C C . ASN B 1 167 ? 11.227 -19.188 -16.297 1 98.62 167 ASN B C 1
ATOM 5793 O O . ASN B 1 167 ? 10.523 -19.469 -15.328 1 98.62 167 ASN B O 1
ATOM 5797 N N . ILE B 1 168 ? 10.883 -18.266 -17.219 1 98.25 168 ILE B N 1
ATOM 5798 C CA . ILE B 1 168 ? 9.703 -17.406 -17.125 1 98.25 168 ILE B CA 1
ATOM 5799 C C . ILE B 1 168 ? 9.195 -17.078 -18.516 1 98.25 168 ILE B C 1
ATOM 5801 O O . ILE B 1 168 ? 9.891 -17.297 -19.516 1 98.25 168 ILE B O 1
ATOM 5805 N N . PRO B 1 169 ? 7.984 -16.656 -18.641 1 97.31 169 PRO B N 1
ATOM 5806 C CA . PRO B 1 169 ? 7.527 -16.172 -19.938 1 97.31 169 PRO B CA 1
ATOM 5807 C C . PRO B 1 169 ? 8.039 -14.766 -20.266 1 97.31 169 PRO B C 1
ATOM 5809 O O . PRO B 1 169 ? 8.312 -13.984 -19.344 1 97.31 169 PRO B O 1
ATOM 5812 N N . THR B 1 170 ? 8.039 -14.516 -21.578 1 94.56 170 THR B N 1
ATOM 5813 C CA . THR B 1 170 ? 8.234 -13.133 -21.969 1 94.56 170 THR B CA 1
ATOM 5814 C C . THR B 1 170 ? 7.117 -12.242 -21.422 1 94.56 170 THR B C 1
ATOM 5816 O O . THR B 1 170 ? 5.973 -12.688 -21.312 1 94.56 170 THR B O 1
ATOM 5819 N N . THR B 1 171 ? 7.375 -11.023 -21 1 93.62 171 THR B N 1
ATOM 5820 C CA . THR B 1 171 ? 6.484 -10.008 -20.453 1 93.62 171 THR B CA 1
ATOM 5821 C C . THR B 1 171 ? 6.082 -10.359 -19.016 1 93.62 171 THR B C 1
ATOM 5823 O O . THR B 1 171 ? 5.582 -9.5 -18.281 1 93.62 171 THR B O 1
ATOM 5826 N N . LEU B 1 172 ? 6.133 -11.648 -18.609 1 94.94 172 LEU B N 1
ATOM 5827 C CA . LEU B 1 172 ? 5.684 -12.141 -17.312 1 94.94 172 LEU B CA 1
ATOM 5828 C C . LEU B 1 172 ? 4.164 -12.172 -17.25 1 94.94 172 LEU B C 1
ATOM 5830 O O . LEU B 1 172 ? 3.592 -12.336 -16.156 1 94.94 172 LEU B O 1
ATOM 5834 N N . LEU B 1 173 ? 3.436 -12.047 -18.422 1 95.06 173 LEU B N 1
ATOM 5835 C CA . LEU B 1 173 ? 1.978 -12 -18.453 1 95.06 173 LEU B CA 1
ATOM 5836 C C . LEU B 1 173 ? 1.412 -13.211 -19.188 1 95.06 173 LEU B C 1
ATOM 5838 O O . LEU B 1 173 ? 0.615 -13.062 -20.125 1 95.06 173 LEU B O 1
ATOM 5842 N N . SER B 1 174 ? 1.784 -14.344 -18.672 1 96.75 174 SER B N 1
ATOM 5843 C CA . SER B 1 174 ? 1.313 -15.578 -19.281 1 96.75 174 SER B CA 1
ATOM 5844 C C . SER B 1 174 ? 1.312 -16.734 -18.281 1 96.75 174 SER B C 1
ATOM 5846 O O . SER B 1 174 ? 2.131 -16.75 -17.359 1 96.75 174 SER B O 1
ATOM 5848 N N . PHE B 1 175 ? 0.35 -17.656 -18.531 1 97.25 175 PHE B N 1
ATOM 5849 C CA . PHE B 1 175 ? 0.382 -18.891 -17.781 1 97.25 175 PHE B CA 1
ATOM 5850 C C . PHE B 1 175 ? 1.145 -19.969 -18.547 1 97.25 175 PHE B C 1
ATOM 5852 O O . PHE B 1 175 ? 0.797 -21.156 -18.469 1 97.25 175 PHE B O 1
ATOM 5859 N N . GLU B 1 176 ? 2.061 -19.547 -19.281 1 97.19 176 GLU B N 1
ATOM 5860 C CA . GLU B 1 176 ? 3.117 -20.344 -19.891 1 97.19 176 GLU B CA 1
ATOM 5861 C C . GLU B 1 176 ? 4.496 -19.781 -19.562 1 97.19 176 GLU B C 1
ATOM 5863 O O . GLU B 1 176 ? 4.609 -18.75 -18.891 1 97.19 176 GLU B O 1
ATOM 5868 N N . SER B 1 177 ? 5.484 -20.547 -19.828 1 97.5 177 SER B N 1
ATOM 5869 C CA . SER B 1 177 ? 6.852 -20.109 -19.594 1 97.5 177 SER B CA 1
ATOM 5870 C C . SER B 1 177 ? 7.734 -20.328 -20.812 1 97.5 177 SER B C 1
ATOM 5872 O O . SER B 1 177 ? 8.531 -21.266 -20.844 1 97.5 177 SER B O 1
ATOM 5874 N N . THR B 1 178 ? 7.543 -19.422 -21.766 1 97 178 THR B N 1
ATOM 5875 C CA . THR B 1 178 ? 8.281 -19.453 -23.016 1 97 178 THR B CA 1
ATOM 5876 C C . THR B 1 178 ? 8.844 -18.062 -23.344 1 97 178 THR B C 1
ATOM 5878 O O . THR B 1 178 ? 8.18 -17.047 -23.109 1 97 178 THR B O 1
ATOM 5881 N N . ASN B 1 179 ? 10.031 -18.031 -23.828 1 96.06 179 ASN B N 1
ATOM 5882 C CA . ASN B 1 179 ? 10.688 -16.812 -24.297 1 96.06 179 ASN B CA 1
ATOM 5883 C C . ASN B 1 179 ? 11.797 -17.125 -25.281 1 96.06 179 ASN B C 1
ATOM 5885 O O . ASN B 1 179 ? 12.203 -18.266 -25.438 1 96.06 179 ASN B O 1
ATOM 5889 N N . ASP B 1 180 ? 12.289 -16.125 -25.938 1 94.56 180 ASP B N 1
ATOM 5890 C CA . ASP B 1 180 ? 13.297 -16.312 -26.969 1 94.56 180 ASP B CA 1
ATOM 5891 C C . ASP B 1 180 ? 14.68 -16.562 -26.359 1 94.56 180 ASP B C 1
ATOM 5893 O O . ASP B 1 180 ? 15.516 -17.234 -26.969 1 94.56 180 ASP B O 1
ATOM 5897 N N . VAL B 1 181 ? 14.938 -16.078 -25.219 1 95.5 181 VAL B N 1
ATOM 5898 C CA . VAL B 1 181 ? 16.266 -16.125 -24.609 1 95.5 181 VAL B CA 1
ATOM 5899 C C . VAL B 1 181 ? 16.578 -17.547 -24.156 1 95.5 181 VAL B C 1
ATOM 5901 O O . VAL B 1 181 ? 17.641 -18.094 -24.453 1 95.5 181 VAL B O 1
ATOM 5904 N N . TRP B 1 182 ? 15.602 -18.203 -23.5 1 97.06 182 TRP B N 1
ATOM 5905 C CA . TRP B 1 182 ? 15.898 -19.453 -22.812 1 97.06 182 TRP B CA 1
ATOM 5906 C C . TRP B 1 182 ? 15.109 -20.609 -23.422 1 97.06 182 TRP B C 1
ATOM 5908 O O . TRP B 1 182 ? 15.414 -21.781 -23.172 1 97.06 182 TRP B O 1
ATOM 5918 N N . GLY B 1 183 ? 14.023 -20.281 -24.172 1 96.38 183 GLY B N 1
ATOM 5919 C CA . GLY B 1 183 ? 13.203 -21.312 -24.766 1 96.38 183 GLY B CA 1
ATOM 5920 C C . GLY B 1 183 ? 11.992 -21.672 -23.938 1 96.38 183 GLY B C 1
ATOM 5921 O O . GLY B 1 183 ? 11.586 -20.906 -23.062 1 96.38 183 GLY B O 1
ATOM 5922 N N . GLN B 1 184 ? 11.383 -22.766 -24.25 1 97.75 184 GLN B N 1
ATOM 5923 C CA . GLN B 1 184 ? 10.117 -23.188 -23.672 1 97.75 184 GLN B CA 1
ATOM 5924 C C . GLN B 1 184 ? 10.336 -24.156 -22.516 1 97.75 184 GLN B C 1
ATOM 5926 O O . GLN B 1 184 ? 11.039 -25.156 -22.656 1 97.75 184 GLN B O 1
ATOM 5931 N N . CYS B 1 185 ? 9.805 -23.812 -21.375 1 98.62 185 CYS B N 1
ATOM 5932 C CA . CYS B 1 185 ? 9.766 -24.734 -20.25 1 98.62 185 CYS B CA 1
ATOM 5933 C C . CYS B 1 185 ? 8.586 -25.688 -20.359 1 98.62 185 CYS B C 1
ATOM 5935 O O . CYS B 1 185 ? 7.477 -25.266 -20.719 1 98.62 185 CYS B O 1
ATOM 5937 N N . LYS B 1 186 ? 8.781 -26.938 -20.016 1 98.62 186 LYS B N 1
ATOM 5938 C CA . LYS B 1 186 ? 7.75 -27.953 -20.156 1 98.62 186 LYS B CA 1
ATOM 5939 C C . LYS B 1 186 ? 7.242 -28.422 -18.797 1 98.62 186 LYS B C 1
ATOM 5941 O O . LYS B 1 186 ? 7.895 -28.203 -17.781 1 98.62 186 LYS B O 1
ATOM 5946 N N . ASN B 1 187 ? 6.055 -29.016 -18.828 1 98.56 187 ASN B N 1
ATOM 5947 C CA . ASN B 1 187 ? 5.465 -29.594 -17.641 1 98.56 187 ASN B CA 1
ATOM 5948 C C . ASN B 1 187 ? 6.078 -30.953 -17.312 1 98.56 187 ASN B C 1
ATOM 5950 O O . ASN B 1 187 ? 6.199 -31.812 -18.188 1 98.56 187 ASN B O 1
ATOM 5954 N N . PRO B 1 188 ? 6.477 -31.156 -16.125 1 98.12 188 PRO B N 1
ATOM 5955 C CA . PRO B 1 188 ? 7.156 -32.406 -15.789 1 98.12 188 PRO B CA 1
ATOM 5956 C C . PRO B 1 188 ? 6.238 -33.625 -15.898 1 98.12 188 PRO B C 1
ATOM 5958 O O . PRO B 1 188 ? 6.715 -34.75 -16 1 98.12 188 PRO B O 1
ATOM 5961 N N . HIS B 1 189 ? 4.949 -33.438 -15.891 1 97.94 189 HIS B N 1
ATOM 5962 C CA . HIS B 1 189 ? 3.994 -34.562 -15.945 1 97.94 189 HIS B CA 1
ATOM 5963 C C . HIS B 1 189 ? 3.645 -34.906 -17.391 1 97.94 189 HIS B C 1
ATOM 5965 O O . HIS B 1 189 ? 3.209 -36.031 -17.672 1 97.94 189 HIS B O 1
ATOM 5971 N N . ASN B 1 190 ? 3.68 -33.938 -18.219 1 97.81 190 ASN B N 1
ATOM 5972 C CA . ASN B 1 190 ? 3.371 -34.062 -19.641 1 97.81 190 ASN B CA 1
ATOM 5973 C C . ASN B 1 190 ? 4.047 -32.969 -20.453 1 97.81 190 ASN B C 1
ATOM 5975 O O . ASN B 1 190 ? 3.639 -31.797 -20.391 1 97.81 190 ASN B O 1
ATOM 5979 N N . ASP B 1 191 ? 5.008 -33.312 -21.266 1 97.44 191 ASP B N 1
ATOM 5980 C CA . ASP B 1 191 ? 5.891 -32.344 -21.906 1 97.44 191 ASP B CA 1
ATOM 5981 C C . ASP B 1 191 ? 5.16 -31.562 -23 1 97.44 191 ASP B C 1
ATOM 5983 O O . ASP B 1 191 ? 5.711 -30.625 -23.594 1 97.44 191 ASP B O 1
ATOM 5987 N N . LYS B 1 192 ? 3.902 -31.875 -23.266 1 98.19 192 LYS B N 1
ATOM 5988 C CA . LYS B 1 192 ? 3.105 -31.156 -24.266 1 98.19 192 LYS B CA 1
ATOM 5989 C C . LYS B 1 192 ? 2.33 -30.016 -23.625 1 98.19 192 LYS B C 1
ATOM 5991 O O . LYS B 1 192 ? 1.744 -29.188 -24.312 1 98.19 192 LYS B O 1
ATOM 5996 N N . TYR B 1 193 ? 2.398 -29.938 -22.344 1 98.69 193 TYR B N 1
ATOM 5997 C CA . TYR B 1 193 ? 1.607 -28.953 -21.609 1 98.69 193 TYR B CA 1
ATOM 5998 C C . TYR B 1 193 ? 2.508 -27.969 -20.875 1 98.69 193 TYR B C 1
ATOM 6000 O O . TYR B 1 193 ? 3.699 -28.234 -20.688 1 98.69 193 TYR B O 1
ATOM 6008 N N . SER B 1 194 ? 1.939 -26.859 -20.531 1 98.44 194 SER B N 1
ATOM 6009 C CA . SER B 1 194 ? 2.652 -25.781 -19.844 1 98.44 194 SER B CA 1
ATOM 6010 C C . SER B 1 194 ? 2.777 -26.062 -18.344 1 98.44 194 SER B C 1
ATOM 6012 O O . SER B 1 194 ? 1.849 -26.594 -17.734 1 98.44 194 SER B O 1
ATOM 6014 N N . PRO B 1 195 ? 3.91 -25.75 -17.797 1 98.69 195 PRO B N 1
ATOM 6015 C CA . PRO B 1 195 ? 4 -25.797 -16.328 1 98.69 195 PRO B CA 1
ATOM 6016 C C . PRO B 1 195 ? 3.385 -24.562 -15.656 1 98.69 195 PRO B C 1
ATOM 6018 O O . PRO B 1 195 ? 3.484 -24.406 -14.438 1 98.69 195 PRO B O 1
ATOM 6021 N N . GLY B 1 196 ? 2.775 -23.672 -16.438 1 98 196 GLY B N 1
ATOM 6022 C CA . GLY B 1 196 ? 2.225 -22.422 -15.945 1 98 196 GLY B CA 1
ATOM 6023 C C . GLY B 1 196 ? 3.15 -21.234 -16.156 1 98 196 GLY B C 1
ATOM 6024 O O . GLY B 1 196 ? 4.133 -21.344 -16.891 1 98 196 GLY B O 1
ATOM 6025 N N . GLY B 1 197 ? 2.832 -20.125 -15.578 1 97.62 197 GLY B N 1
ATOM 6026 C CA . GLY B 1 197 ? 3.543 -18.844 -15.625 1 97.62 197 GLY B CA 1
ATOM 6027 C C . GLY B 1 197 ? 2.891 -17.781 -14.781 1 97.62 197 GLY B C 1
ATOM 6028 O O . GLY B 1 197 ? 1.715 -17.891 -14.422 1 97.62 197 GLY B O 1
ATOM 6029 N N . SER B 1 198 ? 3.621 -16.781 -14.289 1 96.75 198 SER B N 1
ATOM 6030 C CA . SER B 1 198 ? 4.941 -16.5 -14.844 1 96.75 198 SER B CA 1
ATOM 6031 C C . SER B 1 198 ? 6.039 -17.188 -14.039 1 96.75 198 SER B C 1
ATOM 6033 O O . SER B 1 198 ? 7.223 -16.906 -14.219 1 96.75 198 SER B O 1
ATOM 6035 N N . THR B 1 199 ? 5.684 -18.062 -13.062 1 98.44 199 THR B N 1
ATOM 6036 C CA . THR B 1 199 ? 6.676 -18.781 -12.273 1 98.44 199 THR B CA 1
ATOM 6037 C C . THR B 1 199 ? 6.707 -20.266 -12.672 1 98.44 199 THR B C 1
ATOM 6039 O O . THR B 1 199 ? 6.699 -21.141 -11.805 1 98.44 199 THR B O 1
ATOM 6042 N N . GLY B 1 200 ? 6.777 -20.469 -13.945 1 98.69 200 GLY B N 1
ATOM 6043 C CA . GLY B 1 200 ? 6.645 -21.812 -14.477 1 98.69 200 GLY B CA 1
ATOM 6044 C C . GLY B 1 200 ? 7.895 -22.656 -14.297 1 98.69 200 GLY B C 1
ATOM 6045 O O . GLY B 1 200 ? 7.809 -23.844 -13.992 1 98.69 200 GLY B O 1
ATOM 6046 N N . GLY B 1 201 ? 9.086 -22.078 -14.57 1 98.88 201 GLY B N 1
ATOM 6047 C CA . GLY B 1 201 ? 10.312 -22.812 -14.32 1 98.88 201 GLY B CA 1
ATOM 6048 C C . GLY B 1 201 ? 10.445 -23.266 -12.875 1 98.88 201 GLY B C 1
ATOM 6049 O O . GLY B 1 201 ? 10.898 -24.391 -12.617 1 98.88 201 GLY B O 1
ATOM 6050 N N . GLU B 1 202 ? 10.07 -22.422 -11.992 1 98.88 202 GLU B N 1
ATOM 6051 C CA . GLU B 1 202 ? 10.148 -22.719 -10.562 1 98.88 202 GLU B CA 1
ATOM 6052 C C . GLU B 1 202 ? 9.227 -23.875 -10.18 1 98.88 202 GLU B C 1
ATOM 6054 O O . GLU B 1 202 ? 9.648 -24.797 -9.492 1 98.88 202 GLU B O 1
ATOM 6059 N N . SER B 1 203 ? 7.977 -23.781 -10.641 1 98.81 203 SER B N 1
ATOM 6060 C CA . SER B 1 203 ? 7.016 -24.812 -10.281 1 98.81 203 SER B CA 1
ATOM 6061 C C . SER B 1 203 ? 7.406 -26.156 -10.883 1 98.81 203 SER B C 1
ATOM 6063 O O . SER B 1 203 ? 7.277 -27.203 -10.227 1 98.81 203 SER B O 1
ATOM 6065 N N . ALA B 1 204 ? 7.883 -26.141 -12.086 1 98.81 204 ALA B N 1
ATOM 6066 C CA . ALA B 1 204 ? 8.32 -27.375 -12.742 1 98.81 204 ALA B CA 1
ATOM 6067 C C . ALA B 1 204 ? 9.492 -28 -12 1 98.81 204 ALA B C 1
ATOM 6069 O O . ALA B 1 204 ? 9.523 -29.219 -11.789 1 98.81 204 ALA B O 1
ATOM 6070 N N . LEU B 1 205 ? 10.438 -27.156 -11.641 1 98.88 205 LEU B N 1
ATOM 6071 C CA . LEU B 1 205 ? 11.609 -27.641 -10.922 1 98.88 205 LEU B CA 1
ATOM 6072 C C . LEU B 1 205 ? 11.227 -28.234 -9.578 1 98.88 205 LEU B C 1
ATOM 6074 O O . LEU B 1 205 ? 11.734 -29.297 -9.188 1 98.88 205 LEU B O 1
ATOM 6078 N N . LEU B 1 206 ? 10.383 -27.578 -8.859 1 98.81 206 LEU B N 1
ATOM 6079 C CA . LEU B 1 206 ? 9.906 -28.062 -7.566 1 98.81 206 LEU B CA 1
ATOM 6080 C C . LEU B 1 206 ? 9.18 -29.391 -7.711 1 98.81 206 LEU B C 1
ATOM 6082 O O . LEU B 1 206 ? 9.453 -30.344 -6.961 1 98.81 206 LEU B O 1
ATOM 6086 N N . ALA B 1 207 ? 8.281 -29.453 -8.672 1 98.62 207 ALA B N 1
ATOM 6087 C CA . ALA B 1 207 ? 7.516 -30.672 -8.898 1 98.62 207 ALA B CA 1
ATOM 6088 C C . ALA B 1 207 ? 8.43 -31.828 -9.289 1 98.62 207 ALA B C 1
ATOM 6090 O O . ALA B 1 207 ? 8.211 -32.969 -8.883 1 98.62 207 ALA B O 1
ATOM 6091 N N . PHE B 1 208 ? 9.453 -31.547 -10.078 1 98.19 208 PHE B N 1
ATOM 6092 C CA . PHE B 1 208 ? 10.391 -32.562 -10.555 1 98.19 208 PHE B CA 1
ATOM 6093 C C . PHE B 1 208 ? 11.258 -33.062 -9.414 1 98.19 208 PHE B C 1
ATOM 6095 O O . PHE B 1 208 ? 11.75 -34.188 -9.469 1 98.19 208 PHE B O 1
ATOM 6102 N N . GLY B 1 209 ? 11.477 -32.219 -8.445 1 98.12 209 GLY B N 1
ATOM 6103 C CA . GLY B 1 209 ? 12.273 -32.594 -7.289 1 98.12 209 GLY B CA 1
ATOM 6104 C C . GLY B 1 209 ? 13.664 -31.984 -7.305 1 98.12 209 GLY B C 1
ATOM 6105 O O . GLY B 1 209 ? 14.508 -32.344 -6.465 1 98.12 209 GLY B O 1
ATOM 6106 N N . GLY B 1 210 ? 13.867 -31.094 -8.203 1 98.25 210 GLY B N 1
ATOM 6107 C CA . GLY B 1 210 ? 15.18 -30.469 -8.32 1 98.25 210 GLY B CA 1
ATOM 6108 C C . GLY B 1 210 ? 15.422 -29.391 -7.273 1 98.25 210 GLY B C 1
ATOM 6109 O O . GLY B 1 210 ? 16.562 -28.984 -7.051 1 98.25 210 GLY B O 1
ATOM 6110 N N . SER B 1 211 ? 14.398 -28.906 -6.664 1 98.56 211 SER B N 1
ATOM 6111 C CA . SER B 1 211 ? 14.445 -27.984 -5.543 1 98.56 211 SER B CA 1
ATOM 6112 C C . SER B 1 211 ? 13.359 -28.297 -4.523 1 98.56 211 SER B C 1
ATOM 6114 O O . SER B 1 211 ? 12.367 -28.953 -4.844 1 98.56 211 SER B O 1
ATOM 6116 N N . ARG B 1 212 ? 13.625 -27.891 -3.307 1 98.5 212 ARG B N 1
ATOM 6117 C CA . ARG B 1 212 ? 12.617 -28.094 -2.27 1 98.5 212 ARG B CA 1
ATOM 6118 C C . ARG B 1 212 ? 11.812 -26.828 -2.016 1 98.5 212 ARG B C 1
ATOM 6120 O O . ARG B 1 212 ? 10.625 -26.891 -1.689 1 98.5 212 ARG B O 1
ATOM 6127 N N . ILE B 1 213 ? 12.477 -25.719 -2.08 1 98.88 213 ILE B N 1
ATOM 6128 C CA . ILE B 1 213 ? 11.836 -24.438 -1.868 1 98.88 213 ILE B CA 1
ATOM 6129 C C . ILE B 1 213 ? 12.297 -23.453 -2.941 1 98.88 213 ILE B C 1
ATOM 6131 O O . ILE B 1 213 ? 13.383 -23.609 -3.516 1 98.88 213 ILE B O 1
ATOM 6135 N N . GLY B 1 214 ? 11.477 -22.5 -3.217 1 98.81 214 GLY B N 1
ATOM 6136 C CA . GLY B 1 214 ? 11.789 -21.469 -4.191 1 98.81 214 GLY B CA 1
ATOM 6137 C C . GLY B 1 214 ? 10.938 -20.219 -4.027 1 98.81 214 GLY B C 1
ATOM 6138 O O . GLY B 1 214 ? 10.039 -20.172 -3.188 1 98.81 214 GLY B O 1
ATOM 6139 N N . ILE B 1 215 ? 11.297 -19.203 -4.801 1 98.62 215 ILE B N 1
ATOM 6140 C CA . ILE B 1 215 ? 10.602 -17.922 -4.734 1 98.62 215 ILE B CA 1
ATOM 6141 C C . ILE B 1 215 ? 10.133 -17.516 -6.129 1 98.62 215 ILE B C 1
ATOM 6143 O O . ILE B 1 215 ? 10.891 -17.578 -7.094 1 98.62 215 ILE B O 1
ATOM 6147 N N . GLY B 1 216 ? 8.875 -17.188 -6.227 1 98.25 216 GLY B N 1
ATOM 6148 C CA . GLY B 1 216 ? 8.297 -16.594 -7.422 1 98.25 216 GLY B CA 1
ATOM 6149 C C . GLY B 1 216 ? 7.625 -15.258 -7.164 1 98.25 216 GLY B C 1
ATOM 6150 O O . GLY B 1 216 ? 7.871 -14.617 -6.137 1 98.25 216 GLY B O 1
ATOM 6151 N N . THR B 1 217 ? 6.961 -14.742 -8.18 1 97.75 217 THR B N 1
ATOM 6152 C CA . THR B 1 217 ? 6.16 -13.531 -8.055 1 97.75 217 THR B CA 1
ATOM 6153 C C . THR B 1 217 ? 4.75 -13.758 -8.586 1 97.75 217 THR B C 1
ATOM 6155 O O . THR B 1 217 ? 4.527 -14.656 -9.406 1 97.75 217 THR B O 1
ATOM 6158 N N . ASP B 1 218 ? 3.848 -12.953 -8.086 1 98.12 218 ASP B N 1
ATOM 6159 C CA . ASP B 1 218 ? 2.441 -13.133 -8.43 1 98.12 218 ASP B CA 1
ATOM 6160 C C . ASP B 1 218 ? 1.735 -11.789 -8.602 1 98.12 218 ASP B C 1
ATOM 6162 O O . ASP B 1 218 ? 1.626 -11.023 -7.645 1 98.12 218 ASP B O 1
ATOM 6166 N N . VAL B 1 219 ? 1.231 -11.578 -9.828 1 96.94 219 VAL B N 1
ATOM 6167 C CA . VAL B 1 219 ? 0.49 -10.344 -10.086 1 96.94 219 VAL B CA 1
ATOM 6168 C C . VAL B 1 219 ? -0.932 -10.68 -10.531 1 96.94 219 VAL B C 1
ATOM 6170 O O . VAL B 1 219 ? -1.844 -9.867 -10.383 1 96.94 219 VAL B O 1
ATOM 6173 N N . ALA B 1 220 ? -1.118 -11.914 -11.039 1 97.44 220 ALA B N 1
ATOM 6174 C CA . ALA B 1 220 ? -2.439 -12.352 -11.484 1 97.44 220 ALA B CA 1
ATOM 6175 C C . ALA B 1 220 ? -2.633 -13.844 -11.25 1 97.44 220 ALA B C 1
ATOM 6177 O O . ALA B 1 220 ? -3.535 -14.461 -11.82 1 97.44 220 ALA B O 1
ATOM 6178 N N . GLY B 1 221 ? -1.788 -14.445 -10.492 1 98.38 221 GLY B N 1
ATOM 6179 C CA . GLY B 1 221 ? -1.859 -15.875 -10.234 1 98.38 221 GLY B CA 1
ATOM 6180 C C . GLY B 1 221 ? -0.552 -16.594 -10.508 1 98.38 221 GLY B C 1
ATOM 6181 O O . GLY B 1 221 ? -0.507 -17.828 -10.523 1 98.38 221 GLY B O 1
ATOM 6182 N N . SER B 1 222 ? 0.486 -15.93 -10.539 1 98.19 222 SER B N 1
ATOM 6183 C CA . SER B 1 222 ? 1.713 -16.422 -11.164 1 98.19 222 SER B CA 1
ATOM 6184 C C . SER B 1 222 ? 2.461 -17.375 -10.242 1 98.19 222 SER B C 1
ATOM 6186 O O . SER B 1 222 ? 3.393 -18.062 -10.672 1 98.19 222 SER B O 1
ATOM 6188 N N . VAL B 1 223 ? 2.178 -17.484 -9.047 1 98.69 223 VAL B N 1
ATOM 6189 C CA . VAL B 1 223 ? 2.746 -18.562 -8.258 1 98.69 223 VAL B CA 1
ATOM 6190 C C . VAL B 1 223 ? 1.686 -19.641 -8.008 1 98.69 223 VAL B C 1
ATOM 6192 O O . VAL B 1 223 ? 2.012 -20.781 -7.668 1 98.69 223 VAL B O 1
ATOM 6195 N N . ARG B 1 224 ? 0.442 -19.328 -8.227 1 98.88 224 ARG B N 1
ATOM 6196 C CA . ARG B 1 224 ? -0.67 -20.219 -7.898 1 98.88 224 ARG B CA 1
ATOM 6197 C C . ARG B 1 224 ? -1.036 -21.094 -9.086 1 98.88 224 ARG B C 1
ATOM 6199 O O . ARG B 1 224 ? -1.201 -22.312 -8.938 1 98.88 224 ARG B O 1
ATOM 6206 N N . VAL B 1 225 ? -1.11 -20.484 -10.219 1 98.88 225 VAL B N 1
ATOM 6207 C CA . VAL B 1 225 ? -1.464 -21.25 -11.406 1 98.88 225 VAL B CA 1
ATOM 6208 C C . VAL B 1 225 ? -0.344 -22.234 -11.734 1 98.88 225 VAL B C 1
ATOM 6210 O O . VAL B 1 225 ? -0.6 -23.422 -11.977 1 98.88 225 VAL B O 1
ATOM 6213 N N . PRO B 1 226 ? 0.915 -21.797 -11.664 1 98.88 226 PRO B N 1
ATOM 6214 C CA . PRO B 1 226 ? 1.984 -22.766 -11.875 1 98.88 226 PRO B CA 1
ATOM 6215 C C . PRO B 1 226 ? 1.953 -23.906 -10.852 1 98.88 226 PRO B C 1
ATOM 6217 O O . PRO B 1 226 ? 2.215 -25.062 -11.203 1 98.88 226 PRO B O 1
ATOM 6220 N N . ALA B 1 227 ? 1.658 -23.594 -9.648 1 98.88 227 ALA B N 1
ATOM 6221 C CA . ALA B 1 227 ? 1.54 -24.656 -8.648 1 98.88 227 ALA B CA 1
ATOM 6222 C C . ALA B 1 227 ? 0.423 -25.625 -9.008 1 98.88 227 ALA B C 1
ATOM 6224 O O . ALA B 1 227 ? 0.576 -26.844 -8.852 1 98.88 227 ALA B O 1
ATOM 6225 N N . HIS B 1 228 ? -0.67 -25.125 -9.469 1 98.81 228 HIS B N 1
ATOM 6226 C CA . HIS B 1 228 ? -1.813 -25.906 -9.93 1 98.81 228 HIS B CA 1
ATOM 6227 C C . HIS B 1 228 ? -1.443 -26.766 -11.133 1 98.81 228 HIS B C 1
ATOM 6229 O O . HIS B 1 228 ? -1.766 -27.953 -11.18 1 98.81 228 HIS B O 1
ATOM 6235 N N . PHE B 1 229 ? -0.735 -26.188 -12.086 1 98.88 229 PHE B N 1
ATOM 6236 C CA . PHE B 1 229 ? -0.41 -26.844 -13.344 1 98.88 229 PHE B CA 1
ATOM 6237 C C . PHE B 1 229 ? 0.66 -27.922 -13.141 1 98.88 229 PHE B C 1
ATOM 6239 O O . PHE B 1 229 ? 0.657 -28.938 -13.82 1 98.88 229 PHE B O 1
ATOM 6246 N N . SER B 1 230 ? 1.604 -27.688 -12.188 1 98.56 230 SER B N 1
ATOM 6247 C CA . SER B 1 230 ? 2.762 -28.578 -12.078 1 98.56 230 SER B CA 1
ATOM 6248 C C . SER B 1 230 ? 2.637 -29.5 -10.875 1 98.56 230 SER B C 1
ATOM 6250 O O . SER B 1 230 ? 3.35 -30.5 -10.781 1 98.56 230 SER B O 1
ATOM 6252 N N . GLY B 1 231 ? 1.741 -29.203 -9.992 1 98.44 231 GLY B N 1
ATOM 6253 C CA . GLY B 1 231 ? 1.558 -30.062 -8.828 1 98.44 231 GLY B CA 1
ATOM 6254 C C . GLY B 1 231 ? 2.561 -29.781 -7.727 1 98.44 231 GLY B C 1
ATOM 6255 O O . GLY B 1 231 ? 3.236 -30.703 -7.254 1 98.44 231 GLY B O 1
ATOM 6256 N N . CYS B 1 232 ? 2.715 -28.594 -7.293 1 98.56 232 CYS B N 1
ATOM 6257 C CA . CYS B 1 232 ? 3.49 -28.172 -6.125 1 98.56 232 CYS B CA 1
ATOM 6258 C C . CYS B 1 232 ? 2.693 -27.219 -5.25 1 98.56 232 CYS B C 1
ATOM 6260 O O . CYS B 1 232 ? 1.479 -27.094 -5.414 1 98.56 232 CYS B O 1
ATOM 6262 N N . TYR B 1 233 ? 3.33 -26.703 -4.207 1 98.88 233 TYR B N 1
ATOM 6263 C CA . TYR B 1 233 ? 2.646 -25.875 -3.215 1 98.88 233 TYR B CA 1
ATOM 6264 C C . TYR B 1 233 ? 3.119 -24.422 -3.293 1 98.88 233 TYR B C 1
ATOM 6266 O O . TYR B 1 233 ? 4.293 -24.156 -3.561 1 98.88 233 TYR B O 1
ATOM 6274 N N . SER B 1 234 ? 2.246 -23.516 -3.084 1 98.94 234 SER B N 1
ATOM 6275 C CA . SER B 1 234 ? 2.605 -22.109 -3.051 1 98.94 234 SER B CA 1
ATOM 6276 C C . SER B 1 234 ? 1.635 -21.312 -2.186 1 98.94 234 SER B C 1
ATOM 6278 O O . SER B 1 234 ? 0.562 -21.797 -1.831 1 98.94 234 SER B O 1
ATOM 6280 N N . ILE B 1 235 ? 2.014 -20.109 -1.798 1 98.94 235 ILE B N 1
ATOM 6281 C CA . ILE B 1 235 ? 1.115 -19.125 -1.198 1 98.94 235 ILE B CA 1
ATOM 6282 C C . ILE B 1 235 ? 1.44 -17.734 -1.732 1 98.94 235 ILE B C 1
ATOM 6284 O O . ILE B 1 235 ? 2.578 -17.266 -1.623 1 98.94 235 ILE B O 1
ATOM 6288 N N . ARG B 1 236 ? 0.466 -17.156 -2.406 1 98.75 236 ARG B N 1
ATOM 6289 C CA . ARG B 1 236 ? 0.598 -15.734 -2.691 1 98.75 236 ARG B CA 1
ATOM 6290 C C . ARG B 1 236 ? 0.476 -14.906 -1.415 1 98.75 236 ARG B C 1
ATOM 6292 O O . ARG B 1 236 ? -0.565 -14.922 -0.756 1 98.75 236 ARG B O 1
ATOM 6299 N N . CYS B 1 237 ? 1.477 -14.25 -1.085 1 98.5 237 CYS B N 1
ATOM 6300 C CA . CYS B 1 237 ? 1.429 -13.391 0.09 1 98.5 237 CYS B CA 1
ATOM 6301 C C . CYS B 1 237 ? 0.823 -12.031 -0.254 1 98.5 237 CYS B C 1
ATOM 6303 O O . CYS B 1 237 ? 0.636 -11.711 -1.429 1 98.5 237 CYS B O 1
ATOM 6305 N N . SER B 1 238 ? 0.43 -11.336 0.759 1 98.25 238 SER B N 1
ATOM 6306 C CA . SER B 1 238 ? -0.073 -9.977 0.575 1 98.25 238 SER B CA 1
ATOM 6307 C C . SER B 1 238 ? 1.069 -8.984 0.383 1 98.25 238 SER B C 1
ATOM 6309 O O . SER B 1 238 ? 2.207 -9.258 0.771 1 98.25 238 SER B O 1
ATOM 6311 N N . THR B 1 239 ? 0.715 -7.867 -0.214 1 97.5 239 THR B N 1
ATOM 6312 C CA . THR B 1 239 ? 1.673 -6.777 -0.36 1 97.5 239 THR B CA 1
ATOM 6313 C C . THR B 1 239 ? 2.234 -6.363 0.999 1 97.5 239 THR B C 1
ATOM 6315 O O . THR B 1 239 ? 1.486 -6.211 1.966 1 97.5 239 THR B O 1
ATOM 6318 N N . GLY B 1 240 ? 3.539 -6.262 1.043 1 97.25 240 GLY B N 1
ATOM 6319 C CA . GLY B 1 240 ? 4.184 -5.781 2.256 1 97.25 240 GLY B CA 1
ATOM 6320 C C . GLY B 1 240 ? 4.742 -6.898 3.117 1 97.25 240 GLY B C 1
ATOM 6321 O O . GLY B 1 240 ? 5.363 -6.641 4.148 1 97.25 240 GLY B O 1
ATOM 6322 N N . ARG B 1 241 ? 4.594 -8.156 2.68 1 97.25 241 ARG B N 1
ATOM 6323 C CA . ARG B 1 241 ? 5.102 -9.281 3.463 1 97.25 241 ARG B CA 1
ATOM 6324 C C . ARG B 1 241 ? 6.488 -9.703 2.98 1 97.25 241 ARG B C 1
ATOM 6326 O O . ARG B 1 241 ? 7.27 -10.273 3.742 1 97.25 241 ARG B O 1
ATOM 6333 N N . TRP B 1 242 ? 6.762 -9.555 1.679 1 97.12 242 TRP B N 1
ATOM 6334 C CA . TRP B 1 242 ? 8.031 -9.891 1.047 1 97.12 242 TRP B CA 1
ATOM 6335 C C . TRP B 1 242 ? 8.633 -8.68 0.348 1 97.12 242 TRP B C 1
ATOM 6337 O O . TRP B 1 242 ? 7.91 -7.77 -0.062 1 97.12 242 TRP B O 1
ATOM 6347 N N . PRO B 1 243 ? 9.945 -8.672 0.212 1 96.75 243 PRO B N 1
ATOM 6348 C CA . PRO B 1 243 ? 10.609 -7.512 -0.376 1 96.75 243 PRO B CA 1
ATOM 6349 C C . PRO B 1 243 ? 10.336 -7.363 -1.87 1 96.75 243 PRO B C 1
ATOM 6351 O O . PRO B 1 243 ? 10.203 -8.367 -2.578 1 96.75 243 PRO B O 1
ATOM 6354 N N . LYS B 1 244 ? 10.359 -6.109 -2.285 1 93.5 244 LYS B N 1
ATOM 6355 C CA . LYS B 1 244 ? 10.219 -5.789 -3.705 1 93.5 244 LYS B CA 1
ATOM 6356 C C . LYS B 1 244 ? 11.547 -5.324 -4.293 1 93.5 244 LYS B C 1
ATOM 6358 O O . LYS B 1 244 ? 11.797 -5.48 -5.488 1 93.5 244 LYS B O 1
ATOM 6363 N N . VAL B 1 245 ? 12.328 -4.723 -3.438 1 87.38 245 VAL B N 1
ATOM 6364 C CA . VAL B 1 245 ? 13.586 -4.16 -3.902 1 87.38 245 VAL B CA 1
ATOM 6365 C C . VAL B 1 245 ? 14.547 -5.285 -4.289 1 87.38 245 VAL B C 1
ATOM 6367 O O . VAL B 1 245 ? 14.633 -6.297 -3.592 1 87.38 245 VAL B O 1
ATOM 6370 N N . GLY B 1 246 ? 15.195 -5.125 -5.379 1 84.06 246 GLY B N 1
ATOM 6371 C CA . GLY B 1 246 ? 16.125 -6.145 -5.852 1 84.06 246 GLY B CA 1
ATOM 6372 C C . GLY B 1 246 ? 15.484 -7.121 -6.824 1 84.06 246 GLY B C 1
ATOM 6373 O O . GLY B 1 246 ? 16.094 -8.125 -7.191 1 84.06 246 GLY B O 1
ATOM 6374 N N . LEU B 1 247 ? 14.289 -6.891 -7.176 1 89.31 247 LEU B N 1
ATOM 6375 C CA . LEU B 1 247 ? 13.586 -7.598 -8.242 1 89.31 247 LEU B CA 1
ATOM 6376 C C . LEU B 1 247 ? 13.508 -6.734 -9.5 1 89.31 247 LEU B C 1
ATOM 6378 O O . LEU B 1 247 ? 13.305 -5.52 -9.414 1 89.31 247 LEU B O 1
ATOM 6382 N N . ASN B 1 248 ? 13.711 -7.363 -10.586 1 91.81 248 ASN B N 1
ATOM 6383 C CA . ASN B 1 248 ? 13.469 -6.691 -11.859 1 91.81 248 ASN B CA 1
ATOM 6384 C C . ASN B 1 248 ? 12.109 -7.07 -12.438 1 91.81 248 ASN B C 1
ATOM 6386 O O . ASN B 1 248 ? 11.602 -8.164 -12.195 1 91.81 248 ASN B O 1
ATOM 6390 N N . THR B 1 249 ? 11.547 -6.148 -13.109 1 90.44 249 THR B N 1
ATOM 6391 C CA . THR B 1 249 ? 10.234 -6.375 -13.703 1 90.44 249 THR B CA 1
ATOM 6392 C C . THR B 1 249 ? 10.156 -5.758 -15.094 1 90.44 249 THR B C 1
ATOM 6394 O O . THR B 1 249 ? 10.93 -4.855 -15.422 1 90.44 249 THR B O 1
ATOM 6397 N N . SER B 1 250 ? 9.266 -6.246 -15.859 1 91.88 250 SER B N 1
ATOM 6398 C CA . SER B 1 250 ? 9.008 -5.684 -17.188 1 91.88 250 SER B CA 1
ATOM 6399 C C . SER B 1 250 ? 7.977 -4.559 -17.109 1 91.88 250 SER B C 1
ATOM 6401 O O . SER B 1 250 ? 7.738 -3.871 -18.109 1 91.88 250 SER B O 1
ATOM 6403 N N . MET B 1 251 ? 7.422 -4.375 -15.992 1 93.94 251 MET B N 1
ATOM 6404 C CA . MET B 1 251 ? 6.332 -3.412 -15.875 1 93.94 251 MET B CA 1
ATOM 6405 C C . MET B 1 251 ? 6.574 -2.459 -14.711 1 93.94 251 MET B C 1
ATOM 6407 O O . MET B 1 251 ? 5.703 -2.289 -13.852 1 93.94 251 MET B O 1
ATOM 6411 N N . ALA B 1 252 ? 7.703 -1.831 -14.758 1 91.81 252 ALA B N 1
ATOM 6412 C CA . ALA B 1 252 ? 8.055 -0.895 -13.688 1 91.81 252 ALA B CA 1
ATOM 6413 C C . ALA B 1 252 ? 7.008 0.207 -13.562 1 91.81 252 ALA B C 1
ATOM 6415 O O . ALA B 1 252 ? 6.559 0.764 -14.562 1 91.81 252 ALA B O 1
ATOM 6416 N N . GLY B 1 253 ? 6.547 0.444 -12.328 1 94.25 253 GLY B N 1
ATOM 6417 C CA . GLY B 1 253 ? 5.602 1.52 -12.078 1 94.25 253 GLY B CA 1
ATOM 6418 C C . GLY B 1 253 ? 4.164 1.043 -11.984 1 94.25 253 GLY B C 1
ATOM 6419 O O . GLY B 1 253 ? 3.297 1.76 -11.484 1 94.25 253 GLY B O 1
ATOM 6420 N N . GLN B 1 254 ? 3.881 -0.128 -12.531 1 94.19 254 GLN B N 1
ATOM 6421 C CA . GLN B 1 254 ? 2.535 -0.68 -12.43 1 94.19 254 GLN B CA 1
ATOM 6422 C C . GLN B 1 254 ? 2.176 -0.985 -10.977 1 94.19 254 GLN B C 1
ATOM 6424 O O . GLN B 1 254 ? 2.783 -1.855 -10.352 1 94.19 254 GLN B O 1
ATOM 6429 N N . ASP B 1 255 ? 1.226 -0.215 -10.469 1 93.06 255 ASP B N 1
ATOM 6430 C CA . ASP B 1 255 ? 0.885 -0.422 -9.07 1 93.06 255 ASP B CA 1
ATOM 6431 C C . ASP B 1 255 ? -0.625 -0.557 -8.883 1 93.06 255 ASP B C 1
ATOM 6433 O O . ASP B 1 255 ? -1.116 -0.591 -7.75 1 93.06 255 ASP B O 1
ATOM 6437 N N . GLY B 1 256 ? -1.317 -0.591 -9.984 1 96.19 256 GLY B N 1
ATOM 6438 C CA . GLY B 1 256 ? -2.748 -0.837 -9.891 1 96.19 256 GLY B CA 1
ATOM 6439 C C . GLY B 1 256 ? -3.08 -2.201 -9.312 1 96.19 256 GLY B C 1
ATOM 6440 O O . GLY B 1 256 ? -4.023 -2.34 -8.531 1 96.19 256 GLY B O 1
ATOM 6441 N N . ILE B 1 257 ? -2.312 -3.16 -9.758 1 97.5 257 ILE B N 1
ATOM 6442 C CA . ILE B 1 257 ? -2.318 -4.512 -9.203 1 97.5 257 ILE B CA 1
ATOM 6443 C C . ILE B 1 257 ? -0.899 -4.914 -8.805 1 97.5 257 ILE B C 1
ATOM 6445 O O . ILE B 1 257 ? -0.142 -5.434 -9.625 1 97.5 257 ILE B O 1
ATOM 6449 N N . PRO B 1 258 ? -0.621 -4.809 -7.598 1 94.44 258 PRO B N 1
ATOM 6450 C CA . PRO B 1 258 ? 0.772 -5.004 -7.191 1 94.44 258 PRO B CA 1
ATOM 6451 C C . PRO B 1 258 ? 1.237 -6.449 -7.352 1 94.44 258 PRO B C 1
ATOM 6453 O O . PRO B 1 258 ? 0.486 -7.379 -7.047 1 94.44 258 PRO B O 1
ATOM 6456 N N . SER B 1 259 ? 2.447 -6.562 -7.867 1 95.56 259 SER B N 1
ATOM 6457 C CA . SER B 1 259 ? 3.119 -7.855 -7.871 1 95.56 259 SER B CA 1
ATOM 6458 C C . SER B 1 259 ? 3.781 -8.141 -6.531 1 95.56 259 SER B C 1
ATOM 6460 O O . SER B 1 259 ? 4.359 -7.246 -5.914 1 95.56 259 SER B O 1
ATOM 6462 N N . VAL B 1 260 ? 3.756 -9.422 -6.141 1 96.56 260 VAL B N 1
ATOM 6463 C CA . VAL B 1 260 ? 4.305 -9.766 -4.832 1 96.56 260 VAL B CA 1
ATOM 6464 C C . VAL B 1 260 ? 5.203 -10.992 -4.949 1 96.56 260 VAL B C 1
ATOM 6466 O O . VAL B 1 260 ? 4.832 -11.984 -5.586 1 96.56 260 VAL B O 1
ATOM 6469 N N . ALA B 1 261 ? 6.426 -10.859 -4.375 1 97.81 261 ALA B N 1
ATOM 6470 C CA . ALA B 1 261 ? 7.246 -12.062 -4.215 1 97.81 261 ALA B CA 1
ATOM 6471 C C . ALA B 1 261 ? 6.613 -13.031 -3.217 1 97.81 261 ALA B C 1
ATOM 6473 O O . ALA B 1 261 ? 6.066 -12.609 -2.195 1 97.81 261 ALA B O 1
ATOM 6474 N N . SER B 1 262 ? 6.617 -14.273 -3.559 1 98.19 262 SER B N 1
ATOM 6475 C CA . SER B 1 262 ? 5.934 -15.273 -2.744 1 98.19 262 SER B CA 1
ATOM 6476 C C . SER B 1 262 ? 6.676 -16.609 -2.768 1 98.19 262 SER B C 1
ATOM 6478 O O . SER B 1 262 ? 7.336 -16.938 -3.754 1 98.19 262 SER B O 1
ATOM 6480 N N . PRO B 1 263 ? 6.578 -17.359 -1.708 1 98.81 263 PRO B N 1
ATOM 6481 C CA . PRO B 1 263 ? 7.266 -18.641 -1.604 1 98.81 263 PRO B CA 1
ATOM 6482 C C . PRO B 1 263 ? 6.5 -19.781 -2.283 1 98.81 263 PRO B C 1
ATOM 6484 O O . PRO B 1 263 ? 5.27 -19.734 -2.367 1 98.81 263 PRO B O 1
ATOM 6487 N N . MET B 1 264 ? 7.203 -20.719 -2.75 1 98.88 264 MET B N 1
ATOM 6488 C CA . MET B 1 264 ? 6.73 -22 -3.285 1 98.88 264 MET B CA 1
ATOM 6489 C C . MET B 1 264 ? 7.551 -23.156 -2.732 1 98.88 264 MET B C 1
ATOM 6491 O O . MET B 1 264 ? 8.672 -22.953 -2.258 1 98.88 264 MET B O 1
ATOM 6495 N N . ALA B 1 265 ? 6.969 -24.344 -2.766 1 98.94 265 ALA B N 1
ATOM 6496 C CA . ALA B 1 265 ? 7.691 -25.5 -2.24 1 98.94 265 ALA B CA 1
ATOM 6497 C C . ALA B 1 265 ? 7.16 -26.797 -2.838 1 98.94 265 ALA B C 1
ATOM 6499 O O . ALA B 1 265 ? 6.074 -26.812 -3.424 1 98.94 265 ALA B O 1
ATOM 6500 N N . ARG B 1 266 ? 7.949 -27.797 -2.674 1 98.75 266 ARG B N 1
ATOM 6501 C CA . ARG B 1 266 ? 7.559 -29.125 -3.111 1 98.75 266 ARG B CA 1
ATOM 6502 C C . ARG B 1 266 ? 6.559 -29.75 -2.145 1 98.75 266 ARG B C 1
ATOM 6504 O O . ARG B 1 266 ? 5.711 -30.547 -2.551 1 98.75 266 ARG B O 1
ATOM 6511 N N . THR B 1 267 ? 6.699 -29.406 -0.856 1 98.56 267 THR B N 1
ATOM 6512 C CA . THR B 1 267 ? 5.785 -29.922 0.154 1 98.56 267 THR B CA 1
ATOM 6513 C C . THR B 1 267 ? 5.199 -28.781 0.986 1 98.56 267 THR B C 1
ATOM 6515 O O . THR B 1 267 ? 5.785 -27.703 1.07 1 98.56 267 THR B O 1
ATOM 6518 N N . LEU B 1 268 ? 4.055 -29.094 1.563 1 98.62 268 LEU B N 1
ATOM 6519 C CA . LEU B 1 268 ? 3.396 -28.078 2.391 1 98.62 268 LEU B CA 1
ATOM 6520 C C . LEU B 1 268 ? 4.219 -27.781 3.643 1 98.62 268 LEU B C 1
ATOM 6522 O O . LEU B 1 268 ? 4.32 -26.641 4.062 1 98.62 268 LEU B O 1
ATOM 6526 N N . ASN B 1 269 ? 4.723 -28.859 4.258 1 98.38 269 ASN B N 1
ATOM 6527 C CA . ASN B 1 269 ? 5.57 -28.688 5.438 1 98.38 269 ASN B CA 1
ATOM 6528 C C . ASN B 1 269 ? 6.738 -27.75 5.16 1 98.38 269 ASN B C 1
ATOM 6530 O O . ASN B 1 269 ? 7.02 -26.844 5.957 1 98.38 269 ASN B O 1
ATOM 6534 N N . ASP B 1 270 ? 7.383 -27.922 4.066 1 98.81 270 ASP B N 1
ATOM 6535 C CA . ASP B 1 270 ? 8.523 -27.078 3.693 1 98.81 270 ASP B CA 1
ATOM 6536 C C . ASP B 1 270 ? 8.078 -25.656 3.365 1 98.81 270 ASP B C 1
ATOM 6538 O O . ASP B 1 270 ? 8.797 -24.703 3.637 1 98.81 270 ASP B O 1
ATOM 6542 N N . LEU B 1 271 ? 6.887 -25.516 2.752 1 98.94 271 LEU B N 1
ATOM 6543 C CA . LEU B 1 271 ? 6.363 -24.188 2.449 1 98.94 271 LEU B CA 1
ATOM 6544 C C . LEU B 1 271 ? 6.164 -23.375 3.729 1 98.94 271 LEU B C 1
ATOM 6546 O O . LEU B 1 271 ? 6.547 -22.219 3.793 1 98.94 271 LEU B O 1
ATOM 6550 N N . THR B 1 272 ? 5.527 -24.016 4.695 1 98.81 272 THR B N 1
ATOM 6551 C CA . THR B 1 272 ? 5.258 -23.359 5.965 1 98.81 272 THR B CA 1
ATOM 6552 C C . THR B 1 272 ? 6.559 -22.969 6.668 1 98.81 272 THR B C 1
ATOM 6554 O O . THR B 1 272 ? 6.719 -21.844 7.109 1 98.81 272 THR B O 1
ATOM 6557 N N . TYR B 1 273 ? 7.473 -23.906 6.727 1 98.88 273 TYR B N 1
ATOM 6558 C CA . TYR B 1 273 ? 8.75 -23.656 7.391 1 98.88 273 TYR B CA 1
ATOM 6559 C C . TYR B 1 273 ? 9.516 -22.531 6.699 1 98.88 273 TYR B C 1
ATOM 6561 O O . TYR B 1 273 ? 10.062 -21.656 7.363 1 98.88 273 TYR B O 1
ATOM 6569 N N . PHE B 1 274 ? 9.57 -22.594 5.418 1 98.88 274 PHE B N 1
ATOM 6570 C CA . PHE B 1 274 ? 10.297 -21.609 4.629 1 98.88 274 PHE B CA 1
ATOM 6571 C C . PHE B 1 274 ? 9.703 -20.219 4.84 1 98.88 274 PHE B C 1
ATOM 6573 O O . PHE B 1 274 ? 10.438 -19.266 5.109 1 98.88 274 PHE B O 1
ATOM 6580 N N . THR B 1 275 ? 8.391 -20.109 4.719 1 98.88 275 THR B N 1
ATOM 6581 C CA . THR B 1 275 ? 7.719 -18.828 4.863 1 98.88 275 THR B CA 1
ATOM 6582 C C . THR B 1 275 ? 7.973 -18.234 6.246 1 98.88 275 THR B C 1
ATOM 6584 O O . THR B 1 275 ? 8.344 -17.062 6.371 1 98.88 275 THR B O 1
ATOM 6587 N N . ARG B 1 276 ? 7.797 -19.031 7.25 1 98.56 276 ARG B N 1
ATOM 6588 C CA . ARG B 1 276 ? 8.008 -18.594 8.633 1 98.56 276 ARG B CA 1
ATOM 6589 C C . ARG B 1 276 ? 9.453 -18.156 8.852 1 98.56 276 ARG B C 1
ATOM 6591 O O . ARG B 1 276 ? 9.703 -17.078 9.398 1 98.56 276 ARG B O 1
ATOM 6598 N N . SER B 1 277 ? 10.43 -18.938 8.398 1 98.69 277 SER B N 1
ATOM 6599 C CA . SER B 1 277 ? 11.852 -18.656 8.586 1 98.69 277 SER B CA 1
ATOM 6600 C C . SER B 1 277 ? 12.258 -17.359 7.914 1 98.69 277 SER B C 1
ATOM 6602 O O . SER B 1 277 ? 13.016 -16.562 8.477 1 98.69 277 SER B O 1
ATOM 6604 N N . PHE B 1 278 ? 11.727 -17.172 6.742 1 98.62 278 PHE B N 1
ATOM 6605 C CA . PHE B 1 278 ? 12.055 -15.961 5.988 1 98.62 278 PHE B CA 1
ATOM 6606 C C . PHE B 1 278 ? 11.539 -14.727 6.711 1 98.62 278 PHE B C 1
ATOM 6608 O O . PHE B 1 278 ? 12.266 -13.742 6.859 1 98.62 278 PHE B O 1
ATOM 6615 N N . ILE B 1 279 ? 10.289 -14.727 7.156 1 98.38 279 ILE B N 1
ATOM 6616 C CA . ILE B 1 279 ? 9.672 -13.578 7.82 1 98.38 279 ILE B CA 1
ATOM 6617 C C . ILE B 1 279 ? 10.383 -13.312 9.148 1 98.38 279 ILE B C 1
ATOM 6619 O O . ILE B 1 279 ? 10.555 -12.156 9.547 1 98.38 279 ILE B O 1
ATOM 6623 N N . GLN B 1 280 ? 10.883 -14.359 9.75 1 98.19 280 GLN B N 1
ATOM 6624 C CA . GLN B 1 280 ? 11.562 -14.227 11.031 1 98.19 280 GLN B CA 1
ATOM 6625 C C . GLN B 1 280 ? 12.914 -13.531 10.867 1 98.19 280 GLN B C 1
ATOM 6627 O O . GLN B 1 280 ? 13.5 -13.07 11.844 1 98.19 280 GLN B O 1
ATOM 6632 N N . MET B 1 281 ? 13.414 -13.422 9.648 1 98.38 281 MET B N 1
ATOM 6633 C CA . MET B 1 281 ? 14.633 -12.664 9.367 1 98.38 281 MET B CA 1
ATOM 6634 C C . MET B 1 281 ? 14.359 -11.164 9.383 1 98.38 281 MET B C 1
ATOM 6636 O O . MET B 1 281 ? 15.258 -10.367 9.125 1 98.38 281 MET B O 1
ATOM 6640 N N . LYS B 1 282 ? 13.133 -10.742 9.609 1 98.06 282 LYS B N 1
ATOM 6641 C CA . LYS B 1 282 ? 12.727 -9.344 9.711 1 98.06 282 LYS B CA 1
ATOM 6642 C C . LYS B 1 282 ? 13.039 -8.586 8.422 1 98.06 282 LYS B C 1
ATOM 6644 O O . LYS B 1 282 ? 13.727 -7.562 8.453 1 98.06 282 LYS B O 1
ATOM 6649 N N . PRO B 1 283 ? 12.391 -8.977 7.344 1 98.25 283 PRO B N 1
ATOM 6650 C CA . PRO B 1 283 ? 12.688 -8.375 6.039 1 98.25 283 PRO B CA 1
ATOM 6651 C C . PRO B 1 283 ? 12.453 -6.863 6.02 1 98.25 283 PRO B C 1
ATOM 6653 O O . PRO B 1 283 ? 13.039 -6.156 5.191 1 98.25 283 PRO B O 1
ATOM 6656 N N . TRP B 1 284 ? 11.664 -6.266 6.918 1 97.44 284 TRP B N 1
ATOM 6657 C CA . TRP B 1 284 ? 11.398 -4.832 6.969 1 97.44 284 TRP B CA 1
ATOM 6658 C C . TRP B 1 284 ? 12.648 -4.059 7.359 1 97.44 284 TRP B C 1
ATOM 6660 O O . TRP B 1 284 ? 12.711 -2.836 7.195 1 97.44 284 TRP B O 1
ATOM 6670 N N . GLN B 1 285 ? 13.648 -4.711 7.859 1 96.94 285 GLN B N 1
ATOM 6671 C CA . GLN B 1 285 ? 14.922 -4.062 8.18 1 96.94 285 GLN B CA 1
ATOM 6672 C C . GLN B 1 285 ? 15.812 -3.961 6.945 1 96.94 285 GLN B C 1
ATOM 6674 O O . GLN B 1 285 ? 16.797 -3.221 6.945 1 96.94 285 GLN B O 1
ATOM 6679 N N . TYR B 1 286 ? 15.414 -4.758 5.863 1 96.69 286 TYR B N 1
ATOM 6680 C CA . TYR B 1 286 ? 16.219 -4.812 4.641 1 96.69 286 TYR B CA 1
ATOM 6681 C C . TYR B 1 286 ? 15.578 -3.973 3.539 1 96.69 286 TYR B C 1
ATOM 6683 O O . TYR B 1 286 ? 16.281 -3.492 2.641 1 96.69 286 TYR B O 1
ATOM 6691 N N . ASP B 1 287 ? 14.297 -3.879 3.602 1 97.25 287 ASP B N 1
ATOM 6692 C CA . ASP B 1 287 ? 13.531 -3.301 2.5 1 97.25 287 ASP B CA 1
ATOM 6693 C C . ASP B 1 287 ? 12.398 -2.422 3.021 1 97.25 287 ASP B C 1
ATOM 6695 O O . ASP B 1 287 ? 11.578 -2.869 3.828 1 97.25 287 ASP B O 1
ATOM 6699 N N . TYR B 1 288 ? 12.289 -1.183 2.443 1 96.44 288 TYR B N 1
ATOM 6700 C CA . TYR B 1 288 ? 11.32 -0.192 2.908 1 96.44 288 TYR B CA 1
ATOM 6701 C C . TYR B 1 288 ? 9.898 -0.605 2.545 1 96.44 288 TYR B C 1
ATOM 6703 O O . TYR B 1 288 ? 8.93 -0.067 3.09 1 96.44 288 TYR B O 1
ATOM 6711 N N . THR B 1 289 ? 9.695 -1.551 1.618 1 96.62 289 THR B N 1
ATOM 6712 C CA . THR B 1 289 ? 8.375 -1.924 1.112 1 96.62 289 THR B CA 1
ATOM 6713 C C . THR B 1 289 ? 7.711 -2.943 2.033 1 96.62 289 THR B C 1
ATOM 6715 O O . THR B 1 289 ? 6.52 -3.229 1.895 1 96.62 289 THR B O 1
ATOM 6718 N N . VAL B 1 290 ? 8.414 -3.473 3.004 1 98 290 VAL B N 1
ATOM 6719 C CA . VAL B 1 290 ? 7.891 -4.551 3.84 1 98 290 VAL B CA 1
ATOM 6720 C C . VAL B 1 290 ? 7.348 -3.975 5.145 1 98 290 VAL B C 1
ATOM 6722 O O . VAL B 1 290 ? 7.961 -3.09 5.746 1 98 290 VAL B O 1
ATOM 6725 N N . HIS B 1 291 ? 6.145 -4.398 5.527 1 97.88 291 HIS B N 1
ATOM 6726 C CA . HIS B 1 291 ? 5.574 -4 6.809 1 97.88 291 HIS B CA 1
ATOM 6727 C C . HIS B 1 291 ? 6.312 -4.656 7.973 1 97.88 291 HIS B C 1
ATOM 6729 O O . HIS B 1 291 ? 6.703 -5.824 7.887 1 97.88 291 HIS B O 1
ATOM 6735 N N . PRO B 1 292 ? 6.57 -3.896 9.031 1 97.75 292 PRO B N 1
ATOM 6736 C CA . PRO B 1 292 ? 7.176 -4.512 10.211 1 97.75 292 PRO B CA 1
ATOM 6737 C C . PRO B 1 292 ? 6.191 -5.387 10.984 1 97.75 292 PRO B C 1
ATOM 6739 O O . PRO B 1 292 ? 5.898 -5.113 12.156 1 97.75 292 PRO B O 1
ATOM 6742 N N . LEU B 1 293 ? 5.727 -6.453 10.344 1 97.88 293 LEU B N 1
ATOM 6743 C CA . LEU B 1 293 ? 4.762 -7.41 10.883 1 97.88 293 LEU B CA 1
ATOM 6744 C C . LEU B 1 293 ? 5.418 -8.766 11.125 1 97.88 293 LEU B C 1
ATOM 6746 O O . LEU B 1 293 ? 5.629 -9.539 10.188 1 97.88 293 LEU B O 1
ATOM 6750 N N . ALA B 1 294 ? 5.703 -9.039 12.359 1 97.31 294 ALA B N 1
ATOM 6751 C CA . ALA B 1 294 ? 6.352 -10.289 12.734 1 97.31 294 ALA B CA 1
ATOM 6752 C C . ALA B 1 294 ? 5.434 -11.484 12.469 1 97.31 294 ALA B C 1
ATOM 6754 O O . ALA B 1 294 ? 4.219 -11.32 12.344 1 97.31 294 ALA B O 1
ATOM 6755 N N . TRP B 1 295 ? 6.094 -12.648 12.297 1 98.25 295 TRP B N 1
ATOM 6756 C CA . TRP B 1 295 ? 5.293 -13.859 12.203 1 98.25 295 TRP B CA 1
ATOM 6757 C C . TRP B 1 295 ? 4.43 -14.039 13.453 1 98.25 295 TRP B C 1
ATOM 6759 O O . TRP B 1 295 ? 4.922 -13.922 14.578 1 98.25 295 TRP B O 1
ATOM 6769 N N . ARG B 1 296 ? 3.148 -14.305 13.297 1 97.94 296 ARG B N 1
ATOM 6770 C CA . ARG B 1 296 ? 2.217 -14.414 14.414 1 97.94 296 ARG B CA 1
ATOM 6771 C C . ARG B 1 296 ? 1.92 -15.875 14.734 1 97.94 296 ARG B C 1
ATOM 6773 O O . ARG B 1 296 ? 0.946 -16.438 14.234 1 97.94 296 ARG B O 1
ATOM 6780 N N . GLU B 1 297 ? 2.701 -16.406 15.562 1 97.81 297 GLU B N 1
ATOM 6781 C CA . GLU B 1 297 ? 2.621 -17.812 15.93 1 97.81 297 GLU B CA 1
ATOM 6782 C C . GLU B 1 297 ? 1.285 -18.141 16.594 1 97.81 297 GLU B C 1
ATOM 6784 O O . GLU B 1 297 ? 0.756 -19.234 16.438 1 97.81 297 GLU B O 1
ATOM 6789 N N . ASP B 1 298 ? 0.751 -17.219 17.312 1 97.56 298 ASP B N 1
ATOM 6790 C CA . ASP B 1 298 ? -0.518 -17.422 18 1 97.56 298 ASP B CA 1
ATOM 6791 C C . ASP B 1 298 ? -1.654 -17.641 17.016 1 97.56 298 ASP B C 1
ATOM 6793 O O . ASP B 1 298 ? -2.527 -18.484 17.234 1 97.56 298 ASP B O 1
ATOM 6797 N N . VAL B 1 299 ? -1.621 -16.922 15.922 1 97.88 299 VAL B N 1
ATOM 6798 C CA . VAL B 1 299 ? -2.641 -17.078 14.891 1 97.88 299 VAL B CA 1
ATOM 6799 C C . VAL B 1 299 ? -2.492 -18.453 14.227 1 97.88 299 VAL B C 1
ATOM 6801 O O . VAL B 1 299 ? -3.482 -19.156 14.008 1 97.88 299 VAL B O 1
ATOM 6804 N N . GLU B 1 300 ? -1.25 -18.828 13.875 1 98.06 300 GLU B N 1
ATOM 6805 C CA . GLU B 1 300 ? -0.989 -20.125 13.281 1 98.06 300 GLU B CA 1
ATOM 6806 C C . GLU B 1 300 ? -1.521 -21.25 14.164 1 98.06 300 GLU B C 1
ATOM 6808 O O . GLU B 1 300 ? -2.203 -22.156 13.688 1 98.06 300 GLU B O 1
ATOM 6813 N N . THR B 1 301 ? -1.221 -21.188 15.469 1 98.25 301 THR B N 1
ATOM 6814 C CA . THR B 1 301 ? -1.626 -22.203 16.422 1 98.25 301 THR B CA 1
ATOM 6815 C C . THR B 1 301 ? -3.145 -22.234 16.578 1 98.25 301 THR B C 1
ATOM 6817 O O . THR B 1 301 ? -3.752 -23.297 16.641 1 98.25 301 THR B O 1
ATOM 6820 N N . GLU B 1 302 ? -3.697 -21.078 16.609 1 98.19 302 GLU B N 1
ATOM 6821 C CA . GLU B 1 302 ? -5.145 -20.953 16.766 1 98.19 302 GLU B CA 1
ATOM 6822 C C . GLU B 1 302 ? -5.879 -21.719 15.664 1 98.19 302 GLU B C 1
ATOM 6824 O O . GLU B 1 302 ? -6.773 -22.516 15.945 1 98.19 302 GLU B O 1
ATOM 6829 N N . TYR B 1 303 ? -5.48 -21.562 14.445 1 98.38 303 TYR B N 1
ATOM 6830 C CA . TYR B 1 303 ? -6.227 -22.141 13.336 1 98.38 303 TYR B CA 1
ATOM 6831 C C . TYR B 1 303 ? -5.797 -23.594 13.094 1 98.38 303 TYR B C 1
ATOM 6833 O O . TYR B 1 303 ? -6.551 -24.375 12.523 1 98.38 303 TYR B O 1
ATOM 6841 N N . ARG B 1 304 ? -4.598 -23.953 13.539 1 97.56 304 ARG B N 1
ATOM 6842 C CA . ARG B 1 304 ? -4.184 -25.344 13.492 1 97.56 304 ARG B CA 1
ATOM 6843 C C . ARG B 1 304 ? -5.023 -26.203 14.438 1 97.56 304 ARG B C 1
ATOM 6845 O O . ARG B 1 304 ? -5.316 -27.359 14.133 1 97.56 304 ARG B O 1
ATOM 6852 N N . GLU B 1 305 ? -5.473 -25.516 15.531 1 97.81 305 GLU B N 1
ATOM 6853 C CA . GLU B 1 305 ? -6.125 -26.281 16.594 1 97.81 305 GLU B CA 1
ATOM 6854 C C . GLU B 1 305 ? -7.625 -26 16.641 1 97.81 305 GLU B C 1
ATOM 6856 O O . GLU B 1 305 ? -8.367 -26.672 17.359 1 97.81 305 GLU B O 1
ATOM 6861 N N . LYS B 1 306 ? -8.055 -25.047 15.859 1 97.81 306 LYS B N 1
ATOM 6862 C CA . LYS B 1 306 ? -9.477 -24.688 15.891 1 97.81 306 LYS B CA 1
ATOM 6863 C C . LYS B 1 306 ? -10.344 -25.906 15.609 1 97.81 306 LYS B C 1
ATOM 6865 O O . LYS B 1 306 ? -10.148 -26.609 14.602 1 97.81 306 LYS B O 1
ATOM 6870 N N . LYS B 1 307 ? -11.281 -26.188 16.453 1 97.75 307 LYS B N 1
ATOM 6871 C CA . LYS B 1 307 ? -12.07 -27.422 16.391 1 97.75 307 LYS B CA 1
ATOM 6872 C C . LYS B 1 307 ? -12.945 -27.453 15.141 1 97.75 307 LYS B C 1
ATOM 6874 O O . LYS B 1 307 ? -13.008 -28.469 14.445 1 97.75 307 LYS B O 1
ATOM 6879 N N . LYS B 1 308 ? -13.625 -26.375 14.906 1 98.5 308 LYS B N 1
ATOM 6880 C CA . LYS B 1 308 ? -14.523 -26.297 13.758 1 98.5 308 LYS B CA 1
ATOM 6881 C C . LYS B 1 308 ? -14.242 -25.047 12.922 1 98.5 308 LYS B C 1
ATOM 6883 O O . LYS B 1 308 ? -14.375 -23.922 13.406 1 98.5 308 LYS B O 1
ATOM 6888 N N . LEU B 1 309 ? -13.898 -25.312 11.719 1 98.75 309 LEU B N 1
ATOM 6889 C CA . LEU B 1 309 ? -13.672 -24.219 10.781 1 98.75 309 LEU B CA 1
ATOM 6890 C C . LEU B 1 309 ? -14.938 -23.906 9.992 1 98.75 309 LEU B C 1
ATOM 6892 O O . LEU B 1 309 ? -15.734 -24.797 9.711 1 98.75 309 LEU B O 1
ATOM 6896 N N . ARG B 1 310 ? -15.141 -22.641 9.688 1 98.88 310 ARG B N 1
ATOM 6897 C CA . ARG B 1 310 ? -16.141 -22.203 8.719 1 98.88 310 ARG B CA 1
ATOM 6898 C C . ARG B 1 310 ? -15.508 -21.906 7.363 1 98.88 310 ARG B C 1
ATOM 6900 O O . ARG B 1 310 ? -14.789 -20.922 7.211 1 98.88 310 ARG B O 1
ATOM 6907 N N . ILE B 1 311 ? -15.812 -22.75 6.434 1 98.88 311 ILE B N 1
ATOM 6908 C CA . ILE B 1 311 ? -15.141 -22.688 5.141 1 98.88 311 ILE B CA 1
ATOM 6909 C C . ILE B 1 311 ? -16.172 -22.406 4.043 1 98.88 311 ILE B C 1
ATOM 6911 O O . ILE B 1 311 ? -17.094 -23.188 3.828 1 98.88 311 ILE B O 1
ATOM 6915 N N . GLY B 1 312 ? -15.992 -21.219 3.412 1 98.94 312 GLY B N 1
ATOM 6916 C CA . GLY B 1 312 ? -16.812 -20.906 2.252 1 98.94 312 GLY B CA 1
ATOM 6917 C C . GLY B 1 312 ? -16.234 -21.438 0.954 1 98.94 312 GLY B C 1
ATOM 6918 O O . GLY B 1 312 ? -15.016 -21.391 0.753 1 98.94 312 GLY B O 1
ATOM 6919 N N . VAL B 1 313 ? -17.094 -21.969 0.072 1 98.94 313 VAL B N 1
ATOM 6920 C CA . VAL B 1 313 ? -16.641 -22.531 -1.198 1 98.94 313 VAL B CA 1
ATOM 6921 C C . VAL B 1 313 ? -17.203 -21.703 -2.354 1 98.94 313 VAL B C 1
ATOM 6923 O O . VAL B 1 313 ? -18.406 -21.578 -2.514 1 98.94 313 VAL B O 1
ATOM 6926 N N . MET B 1 314 ? -16.328 -21.109 -3.1 1 98.88 314 MET B N 1
ATOM 6927 C CA . MET B 1 314 ? -16.734 -20.5 -4.363 1 98.88 314 MET B CA 1
ATOM 6928 C C . MET B 1 314 ? -16.672 -21.516 -5.5 1 98.88 314 MET B C 1
ATOM 6930 O O . MET B 1 314 ? -15.609 -21.766 -6.062 1 98.88 314 MET B O 1
ATOM 6934 N N . ARG B 1 315 ? -17.812 -21.984 -5.887 1 98.44 315 ARG B N 1
ATOM 6935 C CA . ARG B 1 315 ? -17.922 -23.047 -6.879 1 98.44 315 ARG B CA 1
ATOM 6936 C C . ARG B 1 315 ? -17.641 -22.516 -8.281 1 98.44 315 ARG B C 1
ATOM 6938 O O . ARG B 1 315 ? -17.156 -23.25 -9.148 1 98.44 315 ARG B O 1
ATOM 6945 N N . THR B 1 316 ? -17.953 -21.266 -8.508 1 98.44 316 THR B N 1
ATOM 6946 C CA . THR B 1 316 ? -17.797 -20.641 -9.82 1 98.44 316 THR B CA 1
ATOM 6947 C C . THR B 1 316 ? -17.656 -19.125 -9.672 1 98.44 316 THR B C 1
ATOM 6949 O O . THR B 1 316 ? -18.188 -18.531 -8.734 1 98.44 316 THR B O 1
ATOM 6952 N N . ASP B 1 317 ? -16.906 -18.547 -10.57 1 98.31 317 ASP B N 1
ATOM 6953 C CA . ASP B 1 317 ? -16.812 -17.094 -10.609 1 98.31 317 ASP B CA 1
ATOM 6954 C C . ASP B 1 317 ? -17.859 -16.5 -11.555 1 98.31 317 ASP B C 1
ATOM 6956 O O . ASP B 1 317 ? -17.891 -15.289 -11.758 1 98.31 317 ASP B O 1
ATOM 6960 N N . HIS B 1 318 ? -18.656 -17.359 -12.18 1 97.94 318 HIS B N 1
ATOM 6961 C CA . HIS B 1 318 ? -19.734 -17.016 -13.094 1 97.94 318 HIS B CA 1
ATOM 6962 C C . HIS B 1 318 ? -19.203 -16.438 -14.398 1 97.94 318 HIS B C 1
ATOM 6964 O O . HIS B 1 318 ? -19.953 -15.812 -15.156 1 97.94 318 HIS B O 1
ATOM 6970 N N . VAL B 1 319 ? -17.938 -16.578 -14.625 1 98.62 319 VAL B N 1
ATOM 6971 C CA . VAL B 1 319 ? -17.312 -16.203 -15.898 1 98.62 319 VAL B CA 1
ATOM 6972 C C . VAL B 1 319 ? -16.906 -17.453 -16.656 1 98.62 319 VAL B C 1
ATOM 6974 O O . VAL B 1 319 ? -17.297 -17.641 -17.812 1 98.62 319 VAL B O 1
ATOM 6977 N N . VAL B 1 320 ? -16.156 -18.281 -16 1 98.69 320 VAL B N 1
ATOM 6978 C CA . VAL B 1 320 ? -15.766 -19.594 -16.516 1 98.69 320 VAL B CA 1
ATOM 6979 C C . VAL B 1 320 ? -16.047 -20.656 -15.461 1 98.69 320 VAL B C 1
ATOM 6981 O O . VAL B 1 320 ? -15.383 -20.688 -14.414 1 98.69 320 VAL B O 1
ATOM 6984 N N . ASP B 1 321 ? -16.953 -21.5 -15.727 1 98.25 321 ASP B N 1
ATOM 6985 C CA . ASP B 1 321 ? -17.172 -22.609 -14.797 1 98.25 321 ASP B CA 1
ATOM 6986 C C . ASP B 1 321 ? -15.961 -23.531 -14.766 1 98.25 321 ASP B C 1
ATOM 6988 O O . ASP B 1 321 ? -15.336 -23.781 -15.789 1 98.25 321 ASP B O 1
ATOM 6992 N N . PRO B 1 322 ? -15.648 -24.062 -13.578 1 98.69 322 PRO B N 1
ATOM 6993 C CA . PRO B 1 322 ? -14.531 -25.016 -13.516 1 98.69 322 PRO B CA 1
ATOM 6994 C C . PRO B 1 322 ? -14.781 -26.266 -14.359 1 98.69 322 PRO B C 1
ATOM 6996 O O . PRO B 1 322 ? -15.906 -26.766 -14.406 1 98.69 322 PRO B O 1
ATOM 6999 N N . SER B 1 323 ? -13.766 -26.75 -14.961 1 98.75 323 SER B N 1
ATOM 7000 C CA . SER B 1 323 ? -13.836 -28.016 -15.695 1 98.75 323 SER B CA 1
ATOM 7001 C C . SER B 1 323 ? -14.203 -29.172 -14.773 1 98.75 323 SER B C 1
ATOM 7003 O O . SER B 1 323 ? -14.109 -29.062 -13.555 1 98.75 323 SER B O 1
ATOM 7005 N N . PRO B 1 324 ? -14.586 -30.266 -15.383 1 98.62 324 PRO B N 1
ATOM 7006 C CA . PRO B 1 324 ? -14.898 -31.438 -14.555 1 98.62 324 PRO B CA 1
ATOM 7007 C C . PRO B 1 324 ? -13.742 -31.812 -13.625 1 98.62 324 PRO B C 1
ATOM 7009 O O . PRO B 1 324 ? -13.977 -32.156 -12.461 1 98.62 324 PRO B O 1
ATOM 7012 N N . ALA B 1 325 ? -12.562 -31.75 -14.086 1 98.75 325 ALA B N 1
ATOM 7013 C CA . ALA B 1 325 ? -11.398 -32.094 -13.273 1 98.75 325 ALA B CA 1
ATOM 7014 C C . ALA B 1 325 ? -11.25 -31.156 -12.078 1 98.75 325 ALA B C 1
ATOM 7016 O O . ALA B 1 325 ? -11.039 -31.594 -10.953 1 98.75 325 ALA B O 1
ATOM 7017 N N . CYS B 1 326 ? -11.32 -29.859 -12.352 1 98.81 326 CYS B N 1
ATOM 7018 C CA . CYS B 1 326 ? -11.156 -28.875 -11.297 1 98.81 326 CYS B CA 1
ATOM 7019 C C . CYS B 1 326 ? -12.32 -28.906 -10.312 1 98.81 326 CYS B C 1
ATOM 7021 O O . CYS B 1 326 ? -12.133 -28.766 -9.109 1 98.81 326 CYS B O 1
ATOM 7023 N N . ALA B 1 327 ? -13.516 -29.125 -10.836 1 98.69 327 ALA B N 1
ATOM 7024 C CA . ALA B 1 327 ? -14.68 -29.266 -9.977 1 98.69 327 ALA B CA 1
ATOM 7025 C C . ALA B 1 327 ? -14.555 -30.5 -9.086 1 98.69 327 ALA B C 1
ATOM 7027 O O . ALA B 1 327 ? -14.945 -30.484 -7.918 1 98.69 327 ALA B O 1
ATOM 7028 N N . ARG B 1 328 ? -14.07 -31.547 -9.648 1 98.31 328 ARG B N 1
ATOM 7029 C CA . ARG B 1 328 ? -13.906 -32.781 -8.891 1 98.31 328 ARG B CA 1
ATOM 7030 C C . ARG B 1 328 ? -12.898 -32.625 -7.758 1 98.31 328 ARG B C 1
ATOM 7032 O O . ARG B 1 328 ? -13.133 -33.062 -6.641 1 98.31 328 ARG B O 1
ATOM 7039 N N . ALA B 1 329 ? -11.797 -31.969 -8.039 1 98.38 329 ALA B N 1
ATOM 7040 C CA . ALA B 1 329 ? -10.805 -31.719 -6.996 1 98.38 329 ALA B CA 1
ATOM 7041 C C . ALA B 1 329 ? -11.414 -30.891 -5.859 1 98.38 329 ALA B C 1
ATOM 7043 O O . ALA B 1 329 ? -11.156 -31.172 -4.684 1 98.38 329 ALA B O 1
ATOM 7044 N N . LEU B 1 330 ? -12.156 -29.891 -6.219 1 98.69 330 LEU B N 1
ATOM 7045 C CA . LEU B 1 330 ? -12.82 -29.062 -5.223 1 98.69 330 LEU B CA 1
ATOM 7046 C C . LEU B 1 330 ? -13.812 -29.875 -4.406 1 98.69 330 LEU B C 1
ATOM 7048 O O . LEU B 1 330 ? -13.859 -29.766 -3.178 1 98.69 330 LEU B O 1
ATOM 7052 N N . ASP B 1 331 ? -14.57 -30.734 -5.055 1 98.25 331 ASP B N 1
ATOM 7053 C CA . ASP B 1 331 ? -15.562 -31.562 -4.383 1 98.25 331 ASP B CA 1
ATOM 7054 C C . ASP B 1 331 ? -14.891 -32.562 -3.441 1 98.25 331 ASP B C 1
ATOM 7056 O O . ASP B 1 331 ? -15.391 -32.812 -2.344 1 98.25 331 ASP B O 1
ATOM 7060 N N . GLN B 1 332 ? -13.836 -33.125 -3.896 1 98.19 332 GLN B N 1
ATOM 7061 C CA . GLN B 1 332 ? -13.078 -34.062 -3.053 1 98.19 332 GLN B CA 1
ATOM 7062 C C . GLN B 1 332 ? -12.609 -33.375 -1.774 1 98.19 332 GLN B C 1
ATOM 7064 O O . GLN B 1 332 ? -12.68 -33.938 -0.688 1 98.19 332 GLN B O 1
ATOM 7069 N N . THR B 1 333 ? -12.148 -32.188 -1.906 1 98.62 333 THR B N 1
ATOM 7070 C CA . THR B 1 333 ? -11.664 -31.422 -0.765 1 98.62 333 THR B CA 1
ATOM 7071 C C . THR B 1 333 ? -12.812 -31.078 0.187 1 98.62 333 THR B C 1
ATOM 7073 O O . THR B 1 333 ? -12.672 -31.219 1.404 1 98.62 333 THR B O 1
ATOM 7076 N N . VAL B 1 334 ? -13.922 -30.656 -0.371 1 98.62 334 VAL B N 1
ATOM 7077 C CA . VAL B 1 334 ? -15.102 -30.312 0.419 1 98.62 334 VAL B CA 1
ATOM 7078 C C . VAL B 1 334 ? -15.57 -31.531 1.207 1 98.62 334 VAL B C 1
ATOM 7080 O O . VAL B 1 334 ? -15.82 -31.453 2.412 1 98.62 334 VAL B O 1
ATOM 7083 N N . LYS B 1 335 ? -15.672 -32.688 0.54 1 98.31 335 LYS B N 1
ATOM 7084 C CA . LYS B 1 335 ? -16.125 -33.906 1.181 1 98.31 335 LYS B CA 1
ATOM 7085 C C . LYS B 1 335 ? -15.203 -34.312 2.332 1 98.31 335 LYS B C 1
ATOM 7087 O O . LYS B 1 335 ? -15.672 -34.719 3.396 1 98.31 335 LYS B O 1
ATOM 7092 N N . ALA B 1 336 ? -13.953 -34.156 2.121 1 98.62 336 ALA B N 1
ATOM 7093 C CA . ALA B 1 336 ? -12.977 -34.5 3.154 1 98.62 336 ALA B CA 1
ATOM 7094 C C . ALA B 1 336 ? -13.125 -33.594 4.375 1 98.62 336 ALA B C 1
ATOM 7096 O O . ALA B 1 336 ? -13.047 -34.062 5.512 1 98.62 336 ALA B O 1
ATOM 7097 N N . LEU B 1 337 ? -13.312 -32.344 4.16 1 98.62 337 LEU B N 1
ATOM 7098 C CA . LEU B 1 337 ? -13.43 -31.359 5.246 1 98.62 337 LEU B CA 1
ATOM 7099 C C . LEU B 1 337 ? -14.727 -31.562 6.016 1 98.62 337 LEU B C 1
ATOM 7101 O O . LEU B 1 337 ? -14.758 -31.422 7.242 1 98.62 337 LEU B O 1
ATOM 7105 N N . VAL B 1 338 ? -15.773 -31.828 5.281 1 98.62 338 VAL B N 1
ATOM 7106 C CA . VAL B 1 338 ? -17.047 -32.125 5.926 1 98.62 338 VAL B CA 1
ATOM 7107 C C . VAL B 1 338 ? -16.906 -33.375 6.805 1 98.62 338 VAL B C 1
ATOM 7109 O O . VAL B 1 338 ? -17.422 -33.406 7.922 1 98.62 338 VAL B O 1
ATOM 7112 N N . ALA B 1 339 ? -16.234 -34.312 6.32 1 98.25 339 ALA B N 1
ATOM 7113 C CA . ALA B 1 339 ? -16.031 -35.562 7.059 1 98.25 339 ALA B CA 1
ATOM 7114 C C . ALA B 1 339 ? -15.266 -35.312 8.352 1 98.25 339 ALA B C 1
ATOM 7116 O O . ALA B 1 339 ? -15.445 -36 9.344 1 98.25 339 ALA B O 1
ATOM 7117 N N . GLU B 1 340 ? -14.422 -34.281 8.398 1 97.62 340 GLU B N 1
ATOM 7118 C CA . GLU B 1 340 ? -13.641 -33.938 9.578 1 97.62 340 GLU B CA 1
ATOM 7119 C C . GLU B 1 340 ? -14.461 -33.094 10.547 1 97.62 340 GLU B C 1
ATOM 7121 O O . GLU B 1 340 ? -13.992 -32.75 11.633 1 97.62 340 GLU B O 1
ATOM 7126 N N . GLY B 1 341 ? -15.625 -32.688 10.172 1 98.06 341 GLY B N 1
ATOM 7127 C CA . GLY B 1 341 ? -16.531 -32 11.086 1 98.06 341 GLY B CA 1
ATOM 7128 C C . GLY B 1 341 ? -16.531 -30.5 10.891 1 98.06 341 GLY B C 1
ATOM 7129 O O . GLY B 1 341 ? -17.156 -29.766 11.664 1 98.06 341 GLY B O 1
ATOM 7130 N N . HIS B 1 342 ? -15.898 -30.047 9.859 1 98.69 342 HIS B N 1
ATOM 7131 C CA . HIS B 1 342 ? -15.891 -28.609 9.602 1 98.69 342 HIS B CA 1
ATOM 7132 C C . HIS B 1 342 ? -17.203 -28.156 8.953 1 98.69 342 HIS B C 1
ATOM 7134 O O . HIS B 1 342 ? -17.922 -28.984 8.391 1 98.69 342 HIS B O 1
ATOM 7140 N N . GLU B 1 343 ? -17.562 -26.859 9.18 1 98.75 343 GLU B N 1
ATOM 7141 C CA . GLU B 1 343 ? -18.703 -26.266 8.477 1 98.75 343 GLU B CA 1
ATOM 7142 C C . GLU B 1 343 ? -18.281 -25.766 7.098 1 98.75 343 GLU B C 1
ATOM 7144 O O . GLU B 1 343 ? -17.516 -24.812 6.98 1 98.75 343 GLU B O 1
ATOM 7149 N N . VAL B 1 344 ? -18.75 -26.5 6.09 1 98.81 344 VAL B N 1
ATOM 7150 C CA . VAL B 1 344 ? -18.422 -26.141 4.715 1 98.81 344 VAL B CA 1
ATOM 7151 C C . VAL B 1 344 ? -19.688 -25.766 3.963 1 98.81 344 VAL B C 1
ATOM 7153 O O . VAL B 1 344 ? -20.672 -26.516 3.963 1 98.81 344 VAL B O 1
ATOM 7156 N N . PHE B 1 345 ? -19.688 -24.562 3.357 1 98.81 345 PHE B N 1
ATOM 7157 C CA . PHE B 1 345 ? -20.891 -24.078 2.713 1 98.81 345 PHE B CA 1
ATOM 7158 C C . PHE B 1 345 ? -20.562 -23.266 1.463 1 98.81 345 PHE B C 1
ATOM 7160 O O . PHE B 1 345 ? -19.484 -22.656 1.382 1 98.81 345 PHE B O 1
ATOM 7167 N N . ASP B 1 346 ? -21.438 -23.281 0.493 1 98.62 346 ASP B N 1
ATOM 7168 C CA . ASP B 1 346 ? -21.234 -22.531 -0.746 1 98.62 346 ASP B CA 1
ATOM 7169 C C . ASP B 1 346 ? -21.453 -21.031 -0.524 1 98.62 346 ASP B C 1
ATOM 7171 O O . ASP B 1 346 ? -22.312 -20.625 0.266 1 98.62 346 ASP B O 1
ATOM 7175 N N . VAL B 1 347 ? -20.641 -20.25 -1.218 1 98.69 347 VAL B N 1
ATOM 7176 C CA . VAL B 1 347 ? -20.797 -18.797 -1.107 1 98.69 347 VAL B CA 1
ATOM 7177 C C . VAL B 1 347 ? -20.891 -18.188 -2.5 1 98.69 347 VAL B C 1
ATOM 7179 O O . VAL B 1 347 ? -20.438 -18.766 -3.482 1 98.69 347 VAL B O 1
ATOM 7182 N N . GLU B 1 348 ? -21.516 -16.969 -2.574 1 98.12 348 GLU B N 1
ATOM 7183 C CA . GLU B 1 348 ? -21.578 -16.109 -3.746 1 98.12 348 GLU B CA 1
ATOM 7184 C C . GLU B 1 348 ? -20.953 -14.742 -3.463 1 98.12 348 GLU B C 1
ATOM 7186 O O . GLU B 1 348 ? -21.641 -13.812 -3.035 1 98.12 348 GLU B O 1
ATOM 7191 N N . PRO B 1 349 ? -19.672 -14.625 -3.748 1 98.25 349 PRO B N 1
ATOM 7192 C CA . PRO B 1 349 ? -19.016 -13.352 -3.455 1 98.25 349 PRO B CA 1
ATOM 7193 C C . PRO B 1 349 ? -19.5 -12.219 -4.348 1 98.25 349 PRO B C 1
ATOM 7195 O O . PRO B 1 349 ? -20.156 -12.461 -5.359 1 98.25 349 PRO B O 1
ATOM 7198 N N . PRO B 1 350 ? -19.094 -10.953 -3.951 1 97.88 350 PRO B N 1
ATOM 7199 C CA . PRO B 1 350 ? -19.453 -9.812 -4.789 1 97.88 350 PRO B CA 1
ATOM 7200 C C . PRO B 1 350 ? -18.844 -9.883 -6.184 1 97.88 350 PRO B C 1
ATOM 7202 O O . PRO B 1 350 ? -17.641 -9.672 -6.348 1 97.88 350 PRO B O 1
ATOM 7205 N N . SER B 1 351 ? -19.422 -10.125 -7.168 1 97.25 351 SER B N 1
ATOM 7206 C CA . SER B 1 351 ? -19.219 -10.188 -8.609 1 97.25 351 SER B CA 1
ATOM 7207 C C . SER B 1 351 ? -17.766 -10.438 -8.953 1 97.25 351 SER B C 1
ATOM 7209 O O . SER B 1 351 ? -17.016 -9.5 -9.242 1 97.25 351 SER B O 1
ATOM 7211 N N . PRO B 1 352 ? -17.328 -11.57 -9.086 1 98.5 352 PRO B N 1
ATOM 7212 C CA . PRO B 1 352 ? -15.977 -11.852 -9.594 1 98.5 352 PRO B CA 1
ATOM 7213 C C . PRO B 1 352 ? -15.734 -11.281 -10.984 1 98.5 352 PRO B C 1
ATOM 7215 O O . PRO B 1 352 ? -14.609 -10.906 -11.32 1 98.5 352 PRO B O 1
ATOM 7218 N N . TYR B 1 353 ? -16.781 -11.109 -11.773 1 98.44 353 TYR B N 1
ATOM 7219 C CA . TYR B 1 353 ? -16.688 -10.523 -13.109 1 98.44 353 TYR B CA 1
ATOM 7220 C C . TYR B 1 353 ? -16.234 -9.07 -13.031 1 98.44 353 TYR B C 1
ATOM 7222 O O . TYR B 1 353 ? -15.398 -8.633 -13.828 1 98.44 353 TYR B O 1
ATOM 7230 N N . GLU B 1 354 ? -16.766 -8.305 -12.109 1 98.38 354 GLU B N 1
ATOM 7231 C CA . GLU B 1 354 ? -16.344 -6.914 -11.93 1 98.38 354 GLU B CA 1
ATOM 7232 C C . GLU B 1 354 ? -14.867 -6.828 -11.57 1 98.38 354 GLU B C 1
ATOM 7234 O O . GLU B 1 354 ? -14.156 -5.949 -12.062 1 98.38 354 GLU B O 1
ATOM 7239 N N . ALA B 1 355 ? -14.445 -7.727 -10.719 1 98.62 355 ALA B N 1
ATOM 7240 C CA . ALA B 1 355 ? -13.031 -7.785 -10.367 1 98.62 355 ALA B CA 1
ATOM 7241 C C . ALA B 1 355 ? -12.164 -8.016 -11.602 1 98.62 355 ALA B C 1
ATOM 7243 O O . ALA B 1 355 ? -11.117 -7.387 -11.758 1 98.62 355 ALA B O 1
ATOM 7244 N N . LEU B 1 356 ? -12.578 -8.922 -12.445 1 98.56 356 LEU B N 1
ATOM 7245 C CA . LEU B 1 356 ? -11.836 -9.219 -13.672 1 98.56 356 LEU B CA 1
ATOM 7246 C C . LEU B 1 356 ? -11.766 -7.984 -14.57 1 98.56 356 LEU B C 1
ATOM 7248 O O . LEU B 1 356 ? -10.711 -7.68 -15.125 1 98.56 356 LEU B O 1
ATOM 7252 N N . GLN B 1 357 ? -12.875 -7.312 -14.711 1 98.25 357 GLN B N 1
ATOM 7253 C CA . GLN B 1 357 ? -12.945 -6.129 -15.555 1 98.25 357 GLN B CA 1
ATOM 7254 C C . GLN B 1 357 ? -12.016 -5.031 -15.047 1 98.25 357 GLN B C 1
ATOM 7256 O O . GLN B 1 357 ? -11.219 -4.477 -15.812 1 98.25 357 GLN B O 1
ATOM 7261 N N . VAL B 1 358 ? -12.062 -4.73 -13.75 1 98.5 358 VAL B N 1
ATOM 7262 C CA . VAL B 1 358 ? -11.305 -3.637 -13.156 1 98.5 358 VAL B CA 1
ATOM 7263 C C . VAL B 1 358 ? -9.82 -3.996 -13.133 1 98.5 358 VAL B C 1
ATOM 7265 O O . VAL B 1 358 ? -8.977 -3.197 -13.547 1 98.5 358 VAL B O 1
ATOM 7268 N N . ALA B 1 359 ? -9.516 -5.184 -12.758 1 98.5 359 ALA B N 1
ATOM 7269 C CA . ALA B 1 359 ? -8.125 -5.609 -12.602 1 98.5 359 ALA B CA 1
ATOM 7270 C C . ALA B 1 359 ? -7.41 -5.672 -13.945 1 98.5 359 ALA B C 1
ATOM 7272 O O . ALA B 1 359 ? -6.242 -5.297 -14.055 1 98.5 359 ALA B O 1
ATOM 7273 N N . SER B 1 360 ? -8.109 -6.188 -14.914 1 98.12 360 SER B N 1
ATOM 7274 C CA . SER B 1 360 ? -7.477 -6.309 -16.219 1 98.12 360 SER B CA 1
ATOM 7275 C C . SER B 1 360 ? -7.141 -4.941 -16.812 1 98.12 360 SER B C 1
ATOM 7277 O O . SER B 1 360 ? -6.062 -4.746 -17.375 1 98.12 360 SER B O 1
ATOM 7279 N N . GLN B 1 361 ? -8.031 -4.008 -16.641 1 98.12 361 GLN B N 1
ATOM 7280 C CA . GLN B 1 361 ? -7.781 -2.658 -17.125 1 98.12 361 GLN B CA 1
ATOM 7281 C C . GLN B 1 361 ? -6.641 -1.995 -16.359 1 98.12 361 GLN B C 1
ATOM 7283 O O . GLN B 1 361 ? -5.805 -1.312 -16.953 1 98.12 361 GLN B O 1
ATOM 7288 N N . LEU B 1 362 ? -6.582 -2.184 -15.094 1 98.38 362 LEU B N 1
ATOM 7289 C CA . LEU B 1 362 ? -5.523 -1.604 -14.273 1 98.38 362 LEU B CA 1
ATOM 7290 C C . LEU B 1 362 ? -4.168 -2.191 -14.641 1 98.38 362 LEU B C 1
ATOM 7292 O O . LEU B 1 362 ? -3.178 -1.462 -14.742 1 98.38 362 LEU B O 1
ATOM 7296 N N . LEU B 1 363 ? -4.102 -3.461 -14.852 1 97.5 363 LEU B N 1
ATOM 7297 C CA . LEU B 1 363 ? -2.852 -4.168 -15.109 1 97.5 363 LEU B CA 1
ATOM 7298 C C . LEU B 1 363 ? -2.217 -3.703 -16.406 1 97.5 363 LEU B C 1
ATOM 7300 O O . LEU B 1 363 ? -0.991 -3.664 -16.531 1 97.5 363 LEU B O 1
ATOM 7304 N N . LEU B 1 364 ? -3.068 -3.316 -17.391 1 97.5 364 LEU B N 1
ATOM 7305 C CA . LEU B 1 364 ? -2.557 -2.918 -18.703 1 97.5 364 LEU B CA 1
ATOM 7306 C C . LEU B 1 364 ? -3.037 -1.519 -19.062 1 97.5 364 LEU B C 1
ATOM 7308 O O . LEU B 1 364 ? -3.316 -1.242 -20.234 1 97.5 364 LEU B O 1
ATOM 7312 N N . SER B 1 365 ? -3.16 -0.701 -18.078 1 97.62 365 SER B N 1
ATOM 7313 C CA . SER B 1 365 ? -3.697 0.637 -18.297 1 97.62 365 SER B CA 1
ATOM 7314 C C . SER B 1 365 ? -2.795 1.445 -19.234 1 97.62 365 SER B C 1
ATOM 7316 O O . SER B 1 365 ? -3.246 2.398 -19.859 1 97.62 365 SER B O 1
ATOM 7318 N N . ASP B 1 366 ? -1.48 1.062 -19.344 1 97.31 366 ASP B N 1
ATOM 7319 C CA . ASP B 1 366 ? -0.537 1.805 -20.172 1 97.31 366 ASP B CA 1
ATOM 7320 C C . ASP B 1 366 ? -0.597 1.34 -21.625 1 97.31 366 ASP B C 1
ATOM 7322 O O . ASP B 1 366 ? 0.177 1.805 -22.469 1 97.31 366 ASP B O 1
ATOM 7326 N N . GLY B 1 367 ? -1.413 0.304 -21.906 1 96.06 367 GLY B N 1
ATOM 7327 C CA . GLY B 1 367 ? -1.564 -0.212 -23.266 1 96.06 367 GLY B CA 1
ATOM 7328 C C . GLY B 1 367 ? -0.427 -1.122 -23.688 1 96.06 367 GLY B C 1
ATOM 7329 O O . GLY B 1 367 ? -0.184 -1.307 -24.875 1 96.06 367 GLY B O 1
ATOM 7330 N N . GLY B 1 368 ? 0.297 -1.577 -22.781 1 96.25 368 GLY B N 1
ATOM 7331 C CA . GLY B 1 368 ? 1.423 -2.451 -23.062 1 96.25 368 GLY B CA 1
ATOM 7332 C C . GLY B 1 368 ? 2.695 -1.694 -23.406 1 96.25 368 GLY B C 1
ATOM 7333 O O . GLY B 1 368 ? 3.73 -2.303 -23.688 1 96.25 368 GLY B O 1
ATOM 7334 N N . ALA B 1 369 ? 2.684 -0.418 -23.281 1 96.12 369 ALA B N 1
ATOM 7335 C CA . ALA B 1 369 ? 3.816 0.418 -23.672 1 96.12 369 ALA B CA 1
ATOM 7336 C C . ALA B 1 369 ? 5.055 0.088 -22.844 1 96.12 369 ALA B C 1
ATOM 7338 O O . ALA B 1 369 ? 6.168 0.048 -23.359 1 96.12 369 ALA B O 1
ATOM 7339 N N . THR B 1 370 ? 4.945 -0.125 -21.609 1 95.81 370 THR B N 1
ATOM 7340 C CA . THR B 1 370 ? 6.07 -0.335 -20.719 1 95.81 370 THR B CA 1
ATOM 7341 C C . THR B 1 370 ? 6.789 -1.641 -21.047 1 95.81 370 THR B C 1
ATOM 7343 O O . THR B 1 370 ? 8 -1.647 -21.266 1 95.81 370 THR B O 1
ATOM 7346 N N . PHE B 1 371 ? 6.07 -2.787 -21.141 1 94.81 371 PHE B N 1
ATOM 7347 C CA . PHE B 1 371 ? 6.781 -4.035 -21.391 1 94.81 371 PHE B CA 1
ATOM 7348 C C . PHE B 1 371 ? 7.23 -4.117 -22.844 1 94.81 371 PHE B C 1
ATOM 7350 O O . PHE B 1 371 ? 8.242 -4.758 -23.156 1 94.81 371 PHE B O 1
ATOM 7357 N N . LEU B 1 372 ? 6.512 -3.49 -23.75 1 94.75 372 LEU B N 1
ATOM 7358 C CA . LEU B 1 372 ? 6.914 -3.494 -25.156 1 94.75 372 LEU B CA 1
ATOM 7359 C C . LEU B 1 372 ? 8.234 -2.75 -25.344 1 94.75 372 LEU B C 1
ATOM 7361 O O . LEU B 1 372 ? 8.984 -3.035 -26.281 1 94.75 372 LEU B O 1
ATOM 7365 N N . GLY B 1 373 ? 8.492 -1.838 -24.422 1 94.06 373 GLY B N 1
ATOM 7366 C CA . GLY B 1 373 ? 9.719 -1.062 -24.516 1 94.06 373 GLY B CA 1
ATOM 7367 C C . GLY B 1 373 ? 10.969 -1.896 -24.297 1 94.06 373 GLY B C 1
ATOM 7368 O O . GLY B 1 373 ? 12.07 -1.464 -24.641 1 94.06 373 GLY B O 1
ATOM 7369 N N . HIS B 1 374 ? 10.844 -3.102 -23.844 1 93.94 374 HIS B N 1
ATOM 7370 C CA . HIS B 1 374 ? 11.984 -3.949 -23.531 1 93.94 374 HIS B CA 1
ATOM 7371 C C . HIS B 1 374 ? 12.32 -4.875 -24.688 1 93.94 374 HIS B C 1
ATOM 7373 O O . HIS B 1 374 ? 13.359 -5.547 -24.672 1 93.94 374 HIS B O 1
ATOM 7379 N N . PHE B 1 375 ? 11.484 -4.922 -25.703 1 93.12 375 PHE B N 1
ATOM 7380 C CA . PHE B 1 375 ? 11.664 -5.863 -26.797 1 93.12 375 PHE B CA 1
ATOM 7381 C C . PHE B 1 375 ? 12.695 -5.352 -27.781 1 93.12 375 PHE B C 1
ATOM 7383 O O . PHE B 1 375 ? 12.68 -4.176 -28.156 1 93.12 375 PHE B O 1
ATOM 7390 N N . ARG B 1 376 ? 13.555 -6.199 -28.094 1 89.88 376 ARG B N 1
ATOM 7391 C CA . ARG B 1 376 ? 14.391 -5.961 -29.266 1 89.88 376 ARG B CA 1
ATOM 7392 C C . ARG B 1 376 ? 13.617 -6.223 -30.547 1 89.88 376 ARG B C 1
ATOM 7394 O O . ARG B 1 376 ? 12.672 -7.016 -30.562 1 89.88 376 ARG B O 1
ATOM 7401 N N . THR B 1 377 ? 14.094 -5.625 -31.641 1 87.31 377 THR B N 1
ATOM 7402 C CA . THR B 1 377 ? 13.469 -5.883 -32.938 1 87.31 377 THR B CA 1
ATOM 7403 C C . THR B 1 377 ? 13.531 -7.363 -33.281 1 87.31 377 THR B C 1
ATOM 7405 O O . THR B 1 377 ? 14.602 -7.977 -33.219 1 87.31 377 THR B O 1
ATOM 7408 N N . GLY B 1 378 ? 12.391 -7.938 -33.562 1 86.44 378 GLY B N 1
ATOM 7409 C CA . GLY B 1 378 ? 12.336 -9.328 -33.969 1 86.44 378 GLY B CA 1
ATOM 7410 C C . GLY B 1 378 ? 12.023 -10.281 -32.844 1 86.44 378 GLY B C 1
ATOM 7411 O O . GLY B 1 378 ? 11.719 -11.453 -33.062 1 86.44 378 GLY B O 1
ATOM 7412 N N . GLU B 1 379 ? 12.18 -9.797 -31.641 1 90.94 379 GLU B N 1
ATOM 7413 C CA . GLU B 1 379 ? 11.906 -10.648 -30.5 1 90.94 379 GLU B CA 1
ATOM 7414 C C . GLU B 1 379 ? 10.414 -10.977 -30.391 1 90.94 379 GLU B C 1
ATOM 7416 O O . GLU B 1 379 ? 9.57 -10.117 -30.625 1 90.94 379 GLU B O 1
ATOM 7421 N N . TRP B 1 380 ? 10.219 -12.234 -30.125 1 89 380 TRP B N 1
ATOM 7422 C CA . TRP B 1 380 ? 8.859 -12.766 -30.094 1 89 380 TRP B CA 1
ATOM 7423 C C . TRP B 1 380 ? 8.148 -12.359 -28.797 1 89 380 TRP B C 1
ATOM 7425 O O . TRP B 1 380 ? 8.758 -12.328 -27.734 1 89 380 TRP B O 1
ATOM 7435 N N . ASN B 1 381 ? 6.812 -12.055 -28.984 1 91.69 381 ASN B N 1
ATOM 7436 C CA . ASN B 1 381 ? 5.969 -11.758 -27.828 1 91.69 381 ASN B CA 1
ATOM 7437 C C . ASN B 1 381 ? 5.051 -12.922 -27.5 1 91.69 381 ASN B C 1
ATOM 7439 O O . ASN B 1 381 ? 4.715 -13.727 -28.359 1 91.69 381 ASN B O 1
ATOM 7443 N N . ASP B 1 382 ? 4.719 -13.023 -26.234 1 92.81 382 ASP B N 1
ATOM 7444 C CA . ASP B 1 382 ? 3.727 -14.008 -25.828 1 92.81 382 ASP B CA 1
ATOM 7445 C C . ASP B 1 382 ? 2.441 -13.867 -26.641 1 92.81 382 ASP B C 1
ATOM 7447 O O . ASP B 1 382 ? 1.975 -12.75 -26.875 1 92.81 382 ASP B O 1
ATOM 7451 N N . LEU B 1 383 ? 1.847 -14.953 -27.047 1 92.94 383 LEU B N 1
ATOM 7452 C CA . LEU B 1 383 ? 0.694 -14.93 -27.938 1 92.94 383 LEU B CA 1
ATOM 7453 C C . LEU B 1 383 ? -0.493 -14.242 -27.266 1 92.94 383 LEU B C 1
ATOM 7455 O O . LEU B 1 383 ? -1.217 -13.484 -27.922 1 92.94 383 LEU B O 1
ATOM 7459 N N . GLY B 1 384 ? -0.725 -14.586 -26.047 1 94.75 384 GLY B N 1
ATOM 7460 C CA . GLY B 1 384 ? -1.803 -13.93 -25.312 1 94.75 384 GLY B CA 1
ATOM 7461 C C . GLY B 1 384 ? -1.577 -12.445 -25.125 1 94.75 384 GLY B C 1
ATOM 7462 O O . GLY B 1 384 ? -2.475 -11.641 -25.375 1 94.75 384 GLY B O 1
ATOM 7463 N N . ALA B 1 385 ? -0.397 -12.055 -24.75 1 94.31 385 ALA B N 1
ATOM 7464 C CA . ALA B 1 385 ? -0.052 -10.648 -24.547 1 94.31 385 ALA B CA 1
ATOM 7465 C C . ALA B 1 385 ? -0.119 -9.867 -25.859 1 94.31 385 ALA B C 1
ATOM 7467 O O . ALA B 1 385 ? -0.577 -8.727 -25.875 1 94.31 385 ALA B O 1
ATOM 7468 N N . ALA B 1 386 ? 0.316 -10.477 -26.906 1 94.56 386 ALA B N 1
ATOM 7469 C CA . ALA B 1 386 ? 0.295 -9.844 -28.219 1 94.56 386 ALA B CA 1
ATOM 7470 C C . ALA B 1 386 ? -1.134 -9.516 -28.641 1 94.56 386 ALA B C 1
ATOM 7472 O O . ALA B 1 386 ? -1.394 -8.445 -29.203 1 94.56 386 ALA B O 1
ATOM 7473 N N . GLN B 1 387 ? -1.99 -10.43 -28.406 1 94.44 387 GLN B N 1
ATOM 7474 C CA . GLN B 1 387 ? -3.383 -10.219 -28.797 1 94.44 387 GLN B CA 1
ATOM 7475 C C . GLN B 1 387 ? -4.02 -9.102 -27.969 1 94.44 387 GLN B C 1
ATOM 7477 O O . GLN B 1 387 ? -4.805 -8.305 -28.5 1 94.44 387 GLN B O 1
ATOM 7482 N N . MET B 1 388 ? -3.75 -9.07 -26.719 1 95.25 388 MET B N 1
ATOM 7483 C CA . MET B 1 388 ? -4.285 -8.031 -25.844 1 95.25 388 MET B CA 1
ATOM 7484 C C . MET B 1 388 ? -3.846 -6.648 -26.312 1 95.25 388 MET B C 1
ATOM 7486 O O . MET B 1 388 ? -4.66 -5.73 -26.406 1 95.25 388 MET B O 1
ATOM 7490 N N . VAL B 1 389 ? -2.561 -6.555 -26.688 1 95.06 389 VAL B N 1
ATOM 7491 C CA . VAL B 1 389 ? -1.994 -5.27 -27.094 1 95.06 389 VAL B CA 1
ATOM 7492 C C . VAL B 1 389 ? -2.564 -4.863 -28.453 1 95.06 389 VAL B C 1
ATOM 7494 O O . VAL B 1 389 ? -2.906 -3.697 -28.656 1 95.06 389 VAL B O 1
ATOM 7497 N N . LYS B 1 390 ? -2.66 -5.824 -29.328 1 95.06 390 LYS B N 1
ATOM 7498 C CA . LYS B 1 390 ? -3.199 -5.539 -30.656 1 95.06 390 LYS B CA 1
ATOM 7499 C C . LYS B 1 390 ? -4.613 -4.973 -30.562 1 95.06 390 LYS B C 1
ATOM 7501 O O . LYS B 1 390 ? -4.93 -3.973 -31.203 1 95.06 390 LYS B O 1
ATOM 7506 N N . TYR B 1 391 ? -5.453 -5.59 -29.781 1 95.81 391 TYR B N 1
ATOM 7507 C CA . TYR B 1 391 ? -6.828 -5.125 -29.641 1 95.81 391 TYR B CA 1
ATOM 7508 C C . TYR B 1 391 ? -6.867 -3.756 -28.969 1 95.81 391 TYR B C 1
ATOM 7510 O O . TYR B 1 391 ? -7.699 -2.912 -29.312 1 95.81 391 TYR B O 1
ATOM 7518 N N . MET B 1 392 ? -6.043 -3.559 -28.062 1 94.88 392 MET B N 1
ATOM 7519 C CA . MET B 1 392 ? -6 -2.311 -27.297 1 94.88 392 MET B CA 1
ATOM 7520 C C . MET B 1 392 ? -5.738 -1.123 -28.219 1 94.88 392 MET B C 1
ATOM 7522 O O . MET B 1 392 ? -6.207 -0.015 -27.969 1 94.88 392 MET B O 1
ATOM 7526 N N . HIS B 1 393 ? -5.043 -1.369 -29.297 1 94 393 HIS B N 1
ATOM 7527 C CA . HIS B 1 393 ? -4.609 -0.253 -30.125 1 94 393 HIS B CA 1
ATOM 7528 C C . HIS B 1 393 ? -5.508 -0.093 -31.344 1 94 393 HIS B C 1
ATOM 7530 O O . HIS B 1 393 ? -5.25 0.756 -32.219 1 94 393 HIS B O 1
ATOM 7536 N N . LEU B 1 394 ? -6.551 -0.864 -31.391 1 95.19 394 LEU B N 1
ATOM 7537 C CA . LEU B 1 394 ? -7.559 -0.62 -32.406 1 95.19 394 LEU B CA 1
ATOM 7538 C C . LEU B 1 394 ? -8.242 0.728 -32.188 1 95.19 394 LEU B C 1
ATOM 7540 O O . LEU B 1 394 ? -8.398 1.174 -31.062 1 95.19 394 LEU B O 1
ATOM 7544 N N . PRO B 1 395 ? -8.586 1.329 -33.344 1 95.44 395 PRO B N 1
ATOM 7545 C CA . PRO B 1 395 ? -9.312 2.592 -33.188 1 95.44 395 PRO B CA 1
ATOM 7546 C C . PRO B 1 395 ? -10.586 2.451 -32.375 1 95.44 395 PRO B C 1
ATOM 7548 O O . PRO B 1 395 ? -11.289 1.443 -32.469 1 95.44 395 PRO B O 1
ATOM 7551 N N . ARG B 1 396 ? -10.953 3.486 -31.672 1 92.5 396 ARG B N 1
ATOM 7552 C CA . ARG B 1 396 ? -12.047 3.449 -30.719 1 92.5 396 ARG B CA 1
ATOM 7553 C C . ARG B 1 396 ? -13.367 3.145 -31.406 1 92.5 396 ARG B C 1
ATOM 7555 O O . ARG B 1 396 ? -14.227 2.447 -30.859 1 92.5 396 ARG B O 1
ATOM 7562 N N . PHE B 1 397 ? -13.602 3.678 -32.562 1 94.75 397 PHE B N 1
ATOM 7563 C CA . PHE B 1 397 ? -14.875 3.486 -33.25 1 94.75 397 PHE B CA 1
ATOM 7564 C C . PHE B 1 397 ? -15.023 2.043 -33.719 1 94.75 397 PHE B C 1
ATOM 7566 O O . PHE B 1 397 ? -16.125 1.496 -33.719 1 94.75 397 PHE B O 1
ATOM 7573 N N . ILE B 1 398 ? -13.914 1.371 -34.094 1 96.44 398 ILE B N 1
ATOM 7574 C CA . ILE B 1 398 ? -13.945 -0.034 -34.469 1 96.44 398 ILE B CA 1
ATOM 7575 C C . ILE B 1 398 ? -14.25 -0.902 -33.25 1 96.44 398 ILE B C 1
ATOM 7577 O O . ILE B 1 398 ? -15.039 -1.846 -33.344 1 96.44 398 ILE B O 1
ATOM 7581 N N . LYS B 1 399 ? -13.664 -0.595 -32.188 1 95.56 399 LYS B N 1
ATOM 7582 C CA . LYS B 1 399 ? -13.906 -1.335 -30.969 1 95.56 399 LYS B CA 1
ATOM 7583 C C . LYS B 1 399 ? -15.359 -1.202 -30.516 1 95.56 399 LYS B C 1
ATOM 7585 O O . LYS B 1 399 ? -15.953 -2.164 -30.031 1 95.56 399 LYS B O 1
ATOM 7590 N N . TYR B 1 400 ? -15.875 0.009 -30.672 1 95.81 400 TYR B N 1
ATOM 7591 C CA . TYR B 1 400 ? -17.266 0.226 -30.266 1 95.81 400 TYR B CA 1
ATOM 7592 C C . TYR B 1 400 ? -18.219 -0.598 -31.125 1 95.81 400 TYR B C 1
ATOM 7594 O O . TYR B 1 400 ? -19.172 -1.192 -30.609 1 95.81 400 TYR B O 1
ATOM 7602 N N . ILE B 1 401 ? -17.984 -0.667 -32.375 1 97.12 401 ILE B N 1
ATOM 7603 C CA . ILE B 1 401 ? -18.797 -1.463 -33.281 1 97.12 401 ILE B CA 1
ATOM 7604 C C . ILE B 1 401 ? -18.688 -2.941 -32.906 1 97.12 401 ILE B C 1
ATOM 7606 O O . ILE B 1 401 ? -19.703 -3.656 -32.906 1 97.12 401 ILE B O 1
ATOM 7610 N N . HIS B 1 402 ? -17.469 -3.365 -32.719 1 97.25 402 HIS B N 1
ATOM 7611 C CA . HIS B 1 402 ? -17.25 -4.75 -32.312 1 97.25 402 HIS B CA 1
ATOM 7612 C C . HIS B 1 402 ? -17.969 -5.047 -31 1 97.25 402 HIS B C 1
ATOM 7614 O O . HIS B 1 402 ? -18.578 -6.113 -30.844 1 97.25 402 HIS B O 1
ATOM 7620 N N . TYR B 1 403 ? -17.953 -4.137 -30.047 1 96.81 403 TYR B N 1
ATOM 7621 C CA . TYR B 1 403 ? -18.656 -4.258 -28.781 1 96.81 403 TYR B CA 1
ATOM 7622 C C . TYR B 1 403 ? -20.156 -4.453 -29 1 96.81 403 TYR B C 1
ATOM 7624 O O . TYR B 1 403 ? -20.766 -5.352 -28.422 1 96.81 403 TYR B O 1
ATOM 7632 N N . LEU B 1 404 ? -20.734 -3.635 -29.844 1 97.38 404 LEU B N 1
ATOM 7633 C CA . LEU B 1 404 ? -22.172 -3.727 -30.125 1 97.38 404 LEU B CA 1
ATOM 7634 C C . LEU B 1 404 ? -22.516 -5.074 -30.75 1 97.38 404 LEU B C 1
ATOM 7636 O O . LEU B 1 404 ? -23.547 -5.676 -30.406 1 97.38 404 LEU B O 1
ATOM 7640 N N . TYR B 1 405 ? -21.688 -5.516 -31.609 1 97.94 405 TYR B N 1
ATOM 7641 C CA . TYR B 1 405 ? -21.891 -6.805 -32.25 1 97.94 405 TYR B CA 1
ATOM 7642 C C . TYR B 1 405 ? -21.859 -7.938 -31.234 1 97.94 405 TYR B C 1
ATOM 7644 O O . TYR B 1 405 ? -22.766 -8.789 -31.219 1 97.94 405 TYR B O 1
ATOM 7652 N N . VAL B 1 406 ? -20.875 -7.957 -30.359 1 97.81 406 VAL B N 1
ATOM 7653 C CA . VAL B 1 406 ? -20.703 -9.016 -29.359 1 97.81 406 VAL B CA 1
ATOM 7654 C C . VAL B 1 406 ? -21.844 -8.953 -28.344 1 97.81 406 VAL B C 1
ATOM 7656 O O . VAL B 1 406 ? -22.391 -9.992 -27.953 1 97.81 406 VAL B O 1
ATOM 7659 N N . LYS B 1 407 ? -22.219 -7.773 -27.953 1 97.38 407 LYS B N 1
ATOM 7660 C CA . LYS B 1 407 ? -23.219 -7.594 -26.906 1 97.38 407 LYS B CA 1
ATOM 7661 C C . LYS B 1 407 ? -24.609 -7.926 -27.422 1 97.38 407 LYS B C 1
ATOM 7663 O O . LYS B 1 407 ? -25.359 -8.656 -26.766 1 97.38 407 LYS B O 1
ATOM 7668 N N . TYR B 1 408 ? -24.969 -7.492 -28.578 1 97 408 TYR B N 1
ATOM 7669 C CA . TYR B 1 408 ? -26.375 -7.512 -28.969 1 97 408 TYR B CA 1
ATOM 7670 C C . TYR B 1 408 ? -26.625 -8.57 -30.031 1 97 408 TYR B C 1
ATOM 7672 O O . TYR B 1 408 ? -27.75 -9.086 -30.156 1 97 408 TYR B O 1
ATOM 7680 N N . ILE B 1 409 ? -25.703 -8.914 -30.875 1 96.88 409 ILE B N 1
ATOM 7681 C CA . ILE B 1 409 ? -25.891 -9.922 -31.922 1 96.88 409 ILE B CA 1
ATOM 7682 C C . ILE B 1 409 ? -25.453 -11.289 -31.391 1 96.88 409 ILE B C 1
ATOM 7684 O O . ILE B 1 409 ? -26.234 -12.25 -31.438 1 96.88 409 ILE B O 1
ATOM 7688 N N . LYS B 1 410 ? -24.312 -11.359 -30.812 1 96.5 410 LYS B N 1
ATOM 7689 C CA . LYS B 1 410 ? -23.844 -12.633 -30.281 1 96.5 410 LYS B CA 1
ATOM 7690 C C . LYS B 1 410 ? -24.453 -12.898 -28.906 1 96.5 410 LYS B C 1
ATOM 7692 O O . LYS B 1 410 ? -24.422 -14.031 -28.422 1 96.5 410 LYS B O 1
ATOM 7697 N N . GLY B 1 411 ? -24.906 -11.867 -28.219 1 97.19 411 GLY B N 1
ATOM 7698 C CA . GLY B 1 411 ? -25.547 -12.008 -26.922 1 97.19 411 GLY B CA 1
ATOM 7699 C C . GLY B 1 411 ? -24.578 -12.336 -25.812 1 97.19 411 GLY B C 1
ATOM 7700 O O . GLY B 1 411 ? -24.938 -12.961 -24.812 1 97.19 411 GLY B O 1
ATOM 7701 N N . ASP B 1 412 ? -23.344 -11.977 -25.906 1 98 412 ASP B N 1
ATOM 7702 C CA . ASP B 1 412 ? -22.297 -12.258 -24.922 1 98 412 ASP B CA 1
ATOM 7703 C C . ASP B 1 412 ? -21.953 -11.008 -24.125 1 98 412 ASP B C 1
ATOM 7705 O O . ASP B 1 412 ? -21 -10.297 -24.469 1 98 412 ASP B O 1
ATOM 7709 N N . SER B 1 413 ? -22.578 -10.82 -23.016 1 97.44 413 SER B N 1
ATOM 7710 C CA . SER B 1 413 ? -22.406 -9.609 -22.219 1 97.44 413 SER B CA 1
ATOM 7711 C C . SER B 1 413 ? -21.078 -9.633 -21.469 1 97.44 413 SER B C 1
ATOM 7713 O O . SER B 1 413 ? -20.484 -8.586 -21.219 1 97.44 413 SER B O 1
ATOM 7715 N N . ILE B 1 414 ? -20.609 -10.805 -21.109 1 97.94 414 ILE B N 1
ATOM 7716 C CA . ILE B 1 414 ? -19.359 -10.938 -20.375 1 97.94 414 ILE B CA 1
ATOM 7717 C C . ILE B 1 414 ? -18.188 -10.5 -21.25 1 97.94 414 ILE B C 1
ATOM 7719 O O . ILE B 1 414 ? -17.406 -9.625 -20.859 1 97.94 414 ILE B O 1
ATOM 7723 N N . TRP B 1 415 ? -18.094 -11.062 -22.438 1 97.94 415 TRP B N 1
ATOM 7724 C CA . TRP B 1 415 ? -17.016 -10.711 -23.359 1 97.94 415 TRP B CA 1
ATOM 7725 C C . TRP B 1 415 ? -17.125 -9.258 -23.797 1 97.94 415 TRP B C 1
ATOM 7727 O O . TRP B 1 415 ? -16.125 -8.547 -23.875 1 97.94 415 TRP B O 1
ATOM 7737 N N . ALA B 1 416 ? -18.344 -8.805 -24.078 1 97.94 416 ALA B N 1
ATOM 7738 C CA . ALA B 1 416 ? -18.578 -7.43 -24.516 1 97.94 416 ALA B CA 1
ATOM 7739 C C . ALA B 1 416 ? -18.109 -6.434 -23.469 1 97.94 416 ALA B C 1
ATOM 7741 O O . ALA B 1 416 ? -17.5 -5.41 -23.797 1 97.94 416 ALA B O 1
ATOM 7742 N N . GLY B 1 417 ? -18.375 -6.75 -22.219 1 97 417 GLY B N 1
ATOM 7743 C CA . GLY B 1 417 ? -17.984 -5.852 -21.141 1 97 417 GLY B CA 1
ATOM 7744 C C . GLY B 1 417 ? -16.484 -5.738 -20.969 1 97 417 GLY B C 1
ATOM 7745 O O . GLY B 1 417 ? -15.977 -4.684 -20.578 1 97 417 GLY B O 1
ATOM 7746 N N . LEU B 1 418 ? -15.758 -6.773 -21.266 1 97.06 418 LEU B N 1
ATOM 7747 C CA . LEU B 1 418 ? -14.297 -6.762 -21.172 1 97.06 418 LEU B CA 1
ATOM 7748 C C . LEU B 1 418 ? -13.688 -6 -22.344 1 97.06 418 LEU B C 1
ATOM 7750 O O . LEU B 1 418 ? -12.625 -5.383 -22.203 1 97.06 418 LEU B O 1
ATOM 7754 N N . LEU B 1 419 ? -14.352 -5.98 -23.453 1 95.81 419 LEU B N 1
ATOM 7755 C CA . LEU B 1 419 ? -13.82 -5.387 -24.672 1 95.81 419 LEU B CA 1
ATOM 7756 C C . LEU B 1 419 ? -14.102 -3.887 -24.719 1 95.81 419 LEU B C 1
ATOM 7758 O O . LEU B 1 419 ? -13.328 -3.121 -25.297 1 95.81 419 LEU B O 1
ATOM 7762 N N . ARG B 1 420 ? -15.164 -3.449 -24.125 1 94.19 420 ARG B N 1
ATOM 7763 C CA . ARG B 1 420 ? -15.703 -2.104 -24.297 1 94.19 420 ARG B CA 1
ATOM 7764 C C . ARG B 1 420 ? -14.664 -1.048 -23.953 1 94.19 420 ARG B C 1
ATOM 7766 O O . ARG B 1 420 ? -14.438 -0.108 -24.719 1 94.19 420 ARG B O 1
ATOM 7773 N N . ASP B 1 421 ? -13.992 -1.237 -22.828 1 93.38 421 ASP B N 1
ATOM 7774 C CA . ASP B 1 421 ? -13.094 -0.19 -22.344 1 93.38 421 ASP B CA 1
ATOM 7775 C C . ASP B 1 421 ? -11.641 -0.654 -22.375 1 93.38 421 ASP B C 1
ATOM 7777 O O . ASP B 1 421 ? -10.82 -0.199 -21.578 1 93.38 421 ASP B O 1
ATOM 7781 N N . TRP B 1 422 ? -11.375 -1.598 -23.328 1 96.69 422 TRP B N 1
ATOM 7782 C CA . TRP B 1 422 ? -10.008 -2.107 -23.453 1 96.69 422 TRP B CA 1
ATOM 7783 C C . TRP B 1 422 ? -9.156 -1.173 -24.312 1 96.69 422 TRP B C 1
ATOM 7785 O O . TRP B 1 422 ? -8.945 -1.431 -25.5 1 96.69 422 TRP B O 1
ATOM 7795 N N . HIS B 1 423 ? -8.648 -0.068 -23.781 1 97.12 423 HIS B N 1
ATOM 7796 C CA . HIS B 1 423 ? -7.789 0.929 -24.422 1 97.12 423 HIS B CA 1
ATOM 7797 C C . HIS B 1 423 ? -6.824 1.543 -23.406 1 97.12 423 HIS B C 1
ATOM 7799 O O . HIS B 1 423 ? -7.023 1.424 -22.203 1 97.12 423 HIS B O 1
ATOM 7805 N N . PRO B 1 424 ? -5.664 2.115 -23.906 1 97 424 PRO B N 1
ATOM 7806 C CA . PRO B 1 424 ? -4.797 2.822 -22.969 1 97 424 PRO B CA 1
ATOM 7807 C C . PRO B 1 424 ? -5.527 3.922 -22.188 1 97 424 PRO B C 1
ATOM 7809 O O . PRO B 1 424 ? -6.387 4.602 -22.75 1 97 424 PRO B O 1
ATOM 7812 N N . LYS B 1 425 ? -5.16 4.141 -20.906 1 97.94 425 LYS B N 1
ATOM 7813 C CA . LYS B 1 425 ? -5.906 5.047 -20.047 1 97.94 425 LYS B CA 1
ATOM 7814 C C . LYS B 1 425 ? -5.148 6.355 -19.828 1 97.94 425 LYS B C 1
ATOM 7816 O O . LYS B 1 425 ? -3.916 6.383 -19.906 1 97.94 425 LYS B O 1
ATOM 7821 N N . SER B 1 426 ? -5.902 7.445 -19.641 1 97.75 426 SER B N 1
ATOM 7822 C CA . SER B 1 426 ? -5.359 8.648 -19.016 1 97.75 426 SER B CA 1
ATOM 7823 C C . SER B 1 426 ? -5.207 8.484 -17.516 1 97.75 426 SER B C 1
ATOM 7825 O O . SER B 1 426 ? -5.75 7.539 -16.938 1 97.75 426 SER B O 1
ATOM 7827 N N . ALA B 1 427 ? -4.422 9.367 -16.969 1 97.5 427 ALA B N 1
ATOM 7828 C CA . ALA B 1 427 ? -4.316 9.328 -15.508 1 97.5 427 ALA B CA 1
ATOM 7829 C C . ALA B 1 427 ? -5.68 9.508 -14.852 1 97.5 427 ALA B C 1
ATOM 7831 O O . ALA B 1 427 ? -5.973 8.891 -13.828 1 97.5 427 ALA B O 1
ATOM 7832 N N . HIS B 1 428 ? -6.508 10.367 -15.406 1 97.56 428 HIS B N 1
ATOM 7833 C CA . HIS B 1 428 ? -7.855 10.586 -14.891 1 97.56 428 HIS B CA 1
ATOM 7834 C C . HIS B 1 428 ? -8.664 9.289 -14.914 1 97.56 428 HIS B C 1
ATOM 7836 O O . HIS B 1 428 ? -9.297 8.93 -13.914 1 97.56 428 HIS B O 1
ATOM 7842 N N . GLU B 1 429 ? -8.602 8.594 -16.016 1 97.75 429 GLU B N 1
ATOM 7843 C CA . GLU B 1 429 ? -9.297 7.316 -16.141 1 97.75 429 GLU B CA 1
ATOM 7844 C C . GLU B 1 429 ? -8.695 6.281 -15.188 1 97.75 429 GLU B C 1
ATOM 7846 O O . GLU B 1 429 ? -9.43 5.473 -14.609 1 97.75 429 GLU B O 1
ATOM 7851 N N . TYR B 1 430 ? -7.406 6.332 -15.148 1 97.88 430 TYR B N 1
ATOM 7852 C CA . TYR B 1 430 ? -6.711 5.43 -14.234 1 97.88 430 TYR B CA 1
ATOM 7853 C C . TYR B 1 430 ? -7.188 5.625 -12.805 1 97.88 430 TYR B C 1
ATOM 7855 O O . TYR B 1 430 ? -7.453 4.652 -12.094 1 97.88 430 TYR B O 1
ATOM 7863 N N . TRP B 1 431 ? -7.387 6.879 -12.359 1 97.81 431 TRP B N 1
ATOM 7864 C CA . TRP B 1 431 ? -7.883 7.191 -11.023 1 97.81 431 TRP B CA 1
ATOM 7865 C C . TRP B 1 431 ? -9.289 6.648 -10.828 1 97.81 431 TRP B C 1
ATOM 7867 O O . TRP B 1 431 ? -9.625 6.156 -9.742 1 97.81 431 TRP B O 1
ATOM 7877 N N . GLN B 1 432 ? -10.078 6.746 -11.812 1 97.81 432 GLN B N 1
ATOM 7878 C CA . GLN B 1 432 ? -11.438 6.219 -11.711 1 97.81 432 GLN B CA 1
ATOM 7879 C C . GLN B 1 432 ? -11.43 4.707 -11.492 1 97.81 432 GLN B C 1
ATOM 7881 O O . GLN B 1 432 ? -12.242 4.18 -10.734 1 97.81 432 GLN B O 1
ATOM 7886 N N . LEU B 1 433 ? -10.508 4.055 -12.18 1 98.38 433 LEU B N 1
ATOM 7887 C CA . LEU B 1 433 ? -10.375 2.613 -12 1 98.38 433 LEU B CA 1
ATOM 7888 C C . LEU B 1 433 ? -9.891 2.285 -10.594 1 98.38 433 LEU B C 1
ATOM 7890 O O . LEU B 1 433 ? -10.359 1.323 -9.977 1 98.38 433 LEU B O 1
ATOM 7894 N N . ILE B 1 434 ? -9 3.096 -10.094 1 98.12 434 ILE B N 1
ATOM 7895 C CA . ILE B 1 434 ? -8.516 2.895 -8.734 1 98.12 434 ILE B CA 1
ATOM 7896 C C . ILE B 1 434 ? -9.664 3.07 -7.742 1 98.12 434 ILE B C 1
ATOM 7898 O O . ILE B 1 434 ? -9.797 2.291 -6.797 1 98.12 434 ILE B O 1
ATOM 7902 N N . ALA B 1 435 ? -10.438 4.105 -7.949 1 97.25 435 ALA B N 1
ATOM 7903 C CA . ALA B 1 435 ? -11.594 4.332 -7.082 1 97.25 435 ALA B CA 1
ATOM 7904 C C . ALA B 1 435 ? -12.531 3.133 -7.094 1 97.25 435 ALA B C 1
ATOM 7906 O O . ALA B 1 435 ? -13.031 2.711 -6.047 1 97.25 435 ALA B O 1
ATOM 7907 N N . ARG B 1 436 ? -12.773 2.609 -8.258 1 97.75 436 ARG B N 1
ATOM 7908 C CA . ARG B 1 436 ? -13.625 1.437 -8.391 1 97.75 436 ARG B CA 1
ATOM 7909 C C . ARG B 1 436 ? -13.023 0.234 -7.672 1 97.75 436 ARG B C 1
ATOM 7911 O O . ARG B 1 436 ? -13.742 -0.541 -7.035 1 97.75 436 ARG B O 1
ATOM 7918 N N . ARG B 1 437 ? -11.719 0.03 -7.809 1 98.06 437 ARG B N 1
ATOM 7919 C CA . ARG B 1 437 ? -11.008 -1.041 -7.117 1 98.06 437 ARG B CA 1
ATOM 7920 C C . ARG B 1 437 ? -11.211 -0.941 -5.605 1 98.06 437 ARG B C 1
ATOM 7922 O O . ARG B 1 437 ? -11.523 -1.937 -4.949 1 98.06 437 ARG B O 1
ATOM 7929 N N . GLU B 1 438 ? -11.039 0.269 -5.078 1 97 438 GLU B N 1
ATOM 7930 C CA . GLU B 1 438 ? -11.156 0.455 -3.633 1 97 438 GLU B CA 1
ATOM 7931 C C . GLU B 1 438 ? -12.594 0.235 -3.162 1 97 438 GLU B C 1
ATOM 7933 O O . GLU B 1 438 ? -12.82 -0.315 -2.084 1 97 438 GLU B O 1
ATOM 7938 N N . TYR B 1 439 ? -13.547 0.717 -3.986 1 96.69 439 TYR B N 1
ATOM 7939 C CA . TYR B 1 439 ? -14.938 0.453 -3.656 1 96.69 439 TYR B CA 1
ATOM 7940 C C . TYR B 1 439 ? -15.219 -1.045 -3.635 1 96.69 439 TYR B C 1
ATOM 7942 O O . TYR B 1 439 ? -15.922 -1.539 -2.75 1 96.69 439 TYR B O 1
ATOM 7950 N N . TYR B 1 440 ? -14.703 -1.749 -4.625 1 98 440 TYR B N 1
ATOM 7951 C CA . TYR B 1 440 ? -14.875 -3.197 -4.695 1 98 440 TYR B CA 1
ATOM 7952 C C . TYR B 1 440 ? -14.273 -3.873 -3.469 1 98 440 TYR B C 1
ATOM 7954 O O . TYR B 1 440 ? -14.891 -4.758 -2.875 1 98 440 TYR B O 1
ATOM 7962 N N . LYS B 1 441 ? -13.055 -3.492 -3.102 1 98.31 441 LYS B N 1
ATOM 7963 C CA . LYS B 1 441 ? -12.383 -4.055 -1.934 1 98.31 441 LYS B CA 1
ATOM 7964 C C . LYS B 1 441 ? -13.211 -3.846 -0.669 1 98.31 441 LYS B C 1
ATOM 7966 O O . LYS B 1 441 ? -13.352 -4.758 0.147 1 98.31 441 LYS B O 1
ATOM 7971 N N . ALA B 1 442 ? -13.719 -2.664 -0.503 1 96.69 442 ALA B N 1
ATOM 7972 C CA . ALA B 1 442 ? -14.531 -2.354 0.669 1 96.69 442 ALA B CA 1
ATOM 7973 C C . ALA B 1 442 ? -15.781 -3.232 0.72 1 96.69 442 ALA B C 1
ATOM 7975 O O . ALA B 1 442 ? -16.141 -3.742 1.781 1 96.69 442 ALA B O 1
ATOM 7976 N N . ASN B 1 443 ? -16.438 -3.385 -0.405 1 97.62 443 ASN B N 1
ATOM 7977 C CA . ASN B 1 443 ? -17.641 -4.207 -0.496 1 97.62 443 ASN B CA 1
ATOM 7978 C C . ASN B 1 443 ? -17.344 -5.668 -0.177 1 97.62 443 ASN B C 1
ATOM 7980 O O . ASN B 1 443 ? -18.125 -6.324 0.521 1 97.62 443 ASN B O 1
ATOM 7984 N N . PHE B 1 444 ? -16.266 -6.156 -0.717 1 98.69 444 PHE B N 1
ATOM 7985 C CA . PHE B 1 444 ? -15.883 -7.547 -0.488 1 98.69 444 PHE B CA 1
ATOM 7986 C C . PHE B 1 444 ? -15.562 -7.781 0.982 1 98.69 444 PHE B C 1
ATOM 7988 O O . PHE B 1 444 ? -15.938 -8.812 1.548 1 98.69 444 PHE B O 1
ATOM 7995 N N . TYR B 1 445 ? -14.836 -6.871 1.612 1 98 445 TYR B N 1
ATOM 7996 C CA . TYR B 1 445 ? -14.508 -6.949 3.031 1 98 445 TYR B CA 1
ATOM 7997 C C . TYR B 1 445 ? -15.773 -7.008 3.881 1 98 445 TYR B C 1
ATOM 7999 O O . TYR B 1 445 ? -15.875 -7.824 4.797 1 98 445 TYR B O 1
ATOM 8007 N N . LYS B 1 446 ? -16.688 -6.105 3.582 1 96.81 446 LYS B N 1
ATOM 8008 C CA . LYS B 1 446 ? -17.953 -6.07 4.309 1 96.81 446 LYS B CA 1
ATOM 8009 C C . LYS B 1 446 ? -18.719 -7.375 4.137 1 96.81 446 LYS B C 1
ATOM 8011 O O . LYS B 1 446 ? -19.234 -7.93 5.109 1 96.81 446 LYS B O 1
ATOM 8016 N N . TRP B 1 447 ? -18.797 -7.887 2.904 1 98.56 447 TRP B N 1
ATOM 8017 C CA . TRP B 1 447 ? -19.484 -9.141 2.607 1 98.56 447 TRP B CA 1
ATOM 8018 C C . TRP B 1 447 ? -18.875 -10.297 3.396 1 98.56 447 TRP B C 1
ATOM 8020 O O . TRP B 1 447 ? -19.594 -11.086 4.012 1 98.56 447 TRP B O 1
ATOM 8030 N N . TRP B 1 448 ? -17.609 -10.422 3.414 1 98.62 448 TRP B N 1
ATOM 8031 C CA . TRP B 1 448 ? -16.906 -11.477 4.129 1 98.62 448 TRP B CA 1
ATOM 8032 C C . TRP B 1 448 ? -17.172 -11.398 5.625 1 98.62 448 TRP B C 1
ATOM 8034 O O . TRP B 1 448 ? -17.406 -12.414 6.277 1 98.62 448 TRP B O 1
ATOM 8044 N N . SER B 1 449 ? -17.172 -10.172 6.168 1 96.88 449 SER B N 1
ATOM 8045 C CA . SER B 1 449 ? -17.234 -9.945 7.609 1 96.88 449 SER B CA 1
ATOM 8046 C C . SER B 1 449 ? -18.656 -10.055 8.125 1 96.88 449 SER B C 1
ATOM 8048 O O . SER B 1 449 ? -18.891 -10.531 9.242 1 96.88 449 SER B O 1
ATOM 8050 N N . GLU B 1 450 ? -19.609 -9.633 7.312 1 96.5 450 GLU B N 1
ATOM 8051 C CA . GLU B 1 450 ? -20.953 -9.477 7.848 1 96.5 450 GLU B CA 1
ATOM 8052 C C . GLU B 1 450 ? -21.891 -10.547 7.301 1 96.5 450 GLU B C 1
ATOM 8054 O O . GLU B 1 450 ? -22.875 -10.906 7.953 1 96.5 450 GLU B O 1
ATOM 8059 N N . GLU B 1 451 ? -21.578 -11.086 6.148 1 97.75 451 GLU B N 1
ATOM 8060 C CA . GLU B 1 451 ? -22.516 -12.023 5.523 1 97.75 451 GLU B CA 1
ATOM 8061 C C . GLU B 1 451 ? -21.922 -13.438 5.496 1 97.75 451 GLU B C 1
ATOM 8063 O O . GLU B 1 451 ? -22.484 -14.352 6.109 1 97.75 451 GLU B O 1
ATOM 8068 N N . ALA B 1 452 ? -20.781 -13.594 4.883 1 98.12 452 ALA B N 1
ATOM 8069 C CA . ALA B 1 452 ? -20.188 -14.922 4.746 1 98.12 452 ALA B CA 1
ATOM 8070 C C . ALA B 1 452 ? -19.656 -15.422 6.082 1 98.12 452 ALA B C 1
ATOM 8072 O O . ALA B 1 452 ? -19.797 -16.594 6.418 1 98.12 452 ALA B O 1
ATOM 8073 N N . LYS B 1 453 ? -19.016 -14.547 6.836 1 97.69 453 LYS B N 1
ATOM 8074 C CA . LYS B 1 453 ? -18.469 -14.852 8.156 1 97.69 453 LYS B CA 1
ATOM 8075 C C . LYS B 1 453 ? -17.703 -16.172 8.141 1 97.69 453 LYS B C 1
ATOM 8077 O O . LYS B 1 453 ? -17.984 -17.062 8.953 1 97.69 453 LYS B O 1
ATOM 8082 N N . MET B 1 454 ? -16.734 -16.234 7.297 1 98.56 454 MET B N 1
ATOM 8083 C CA . MET B 1 454 ? -15.977 -17.469 7.117 1 98.56 454 MET B CA 1
ATOM 8084 C C . MET B 1 454 ? -14.523 -17.281 7.523 1 98.56 454 MET B C 1
ATOM 8086 O O . MET B 1 454 ? -14.039 -16.141 7.59 1 98.56 454 MET B O 1
ATOM 8090 N N . ASP B 1 455 ? -13.891 -18.406 7.828 1 98.75 455 ASP B N 1
ATOM 8091 C CA . ASP B 1 455 ? -12.469 -18.375 8.148 1 98.75 455 ASP B CA 1
ATOM 8092 C C . ASP B 1 455 ? -11.617 -18.281 6.883 1 98.75 455 ASP B C 1
ATOM 8094 O O . ASP B 1 455 ? -10.672 -17.5 6.82 1 98.75 455 ASP B O 1
ATOM 8098 N N . VAL B 1 456 ? -11.93 -19.125 5.949 1 98.88 456 VAL B N 1
ATOM 8099 C CA . VAL B 1 456 ? -11.25 -19.109 4.656 1 98.88 456 VAL B CA 1
ATOM 8100 C C . VAL B 1 456 ? -12.242 -19.438 3.545 1 98.88 456 VAL B C 1
ATOM 8102 O O . VAL B 1 456 ? -13.367 -19.875 3.816 1 98.88 456 VAL B O 1
ATOM 8105 N N . MET B 1 457 ? -11.797 -19.172 2.361 1 98.88 457 MET B N 1
ATOM 8106 C CA . MET B 1 457 ? -12.539 -19.547 1.164 1 98.88 457 MET B CA 1
ATOM 8107 C C . MET B 1 457 ? -11.781 -20.609 0.366 1 98.88 457 MET B C 1
ATOM 8109 O O . MET B 1 457 ? -10.555 -20.578 0.284 1 98.88 457 MET B O 1
ATOM 8113 N N . LEU B 1 458 ? -12.547 -21.547 -0.181 1 98.88 458 LEU B N 1
ATOM 8114 C CA . LEU B 1 458 ? -12.008 -22.516 -1.114 1 98.88 458 LEU B CA 1
ATOM 8115 C C . LEU B 1 458 ? -12.484 -22.234 -2.537 1 98.88 458 LEU B C 1
ATOM 8117 O O . LEU B 1 458 ? -13.641 -21.891 -2.75 1 98.88 458 LEU B O 1
ATOM 8121 N N . ALA B 1 459 ? -11.586 -22.328 -3.471 1 98.94 459 ALA B N 1
ATOM 8122 C CA . ALA B 1 459 ? -11.898 -22.156 -4.887 1 98.94 459 ALA B CA 1
ATOM 8123 C C . ALA B 1 459 ? -10.852 -22.844 -5.766 1 98.94 459 ALA B C 1
ATOM 8125 O O . ALA B 1 459 ? -9.766 -23.188 -5.297 1 98.94 459 ALA B O 1
ATOM 8126 N N . PRO B 1 460 ? -11.203 -23.156 -6.988 1 98.75 460 PRO B N 1
ATOM 8127 C CA . PRO B 1 460 ? -10.141 -23.594 -7.891 1 98.75 460 PRO B CA 1
ATOM 8128 C C . PRO B 1 460 ? -9.109 -22.5 -8.172 1 98.75 460 PRO B C 1
ATOM 8130 O O . PRO B 1 460 ? -9.453 -21.312 -8.18 1 98.75 460 PRO B O 1
ATOM 8133 N N . PRO B 1 461 ? -7.859 -22.875 -8.383 1 98.69 461 PRO B N 1
ATOM 8134 C CA . PRO B 1 461 ? -6.883 -21.859 -8.789 1 98.69 461 PRO B CA 1
ATOM 8135 C C . PRO B 1 461 ? -7.105 -21.375 -10.211 1 98.69 461 PRO B C 1
ATOM 8137 O O . PRO B 1 461 ? -6.695 -20.25 -10.555 1 98.69 461 PRO B O 1
ATOM 8140 N N . ASN B 1 462 ? -7.672 -22.172 -11.031 1 98.62 462 ASN B N 1
ATOM 8141 C CA . ASN B 1 462 ? -8.055 -21.875 -12.406 1 98.62 462 ASN B CA 1
ATOM 8142 C C . ASN B 1 462 ? -9.227 -22.75 -12.859 1 98.62 462 ASN B C 1
ATOM 8144 O O . ASN B 1 462 ? -9.555 -23.734 -12.219 1 98.62 462 ASN B O 1
ATOM 8148 N N . ALA B 1 463 ? -9.844 -22.391 -13.977 1 98.56 463 ALA B N 1
ATOM 8149 C CA . ALA B 1 463 ? -11.031 -23.109 -14.445 1 98.56 463 ALA B CA 1
ATOM 8150 C C . ALA B 1 463 ? -10.656 -24.453 -15.078 1 98.56 463 ALA B C 1
ATOM 8152 O O . ALA B 1 463 ? -11.453 -25.391 -15.078 1 98.56 463 ALA B O 1
ATOM 8153 N N . THR B 1 464 ? -9.484 -24.516 -15.602 1 98.69 464 THR B N 1
ATOM 8154 C CA . THR B 1 464 ? -9.023 -25.734 -16.25 1 98.69 464 THR B CA 1
ATOM 8155 C C . THR B 1 464 ? -7.641 -26.141 -15.758 1 98.69 464 THR B C 1
ATOM 8157 O O . THR B 1 464 ? -6.934 -25.328 -15.156 1 98.69 464 THR B O 1
ATOM 8160 N N . PRO B 1 465 ? -7.258 -27.469 -15.945 1 98.62 465 PRO B N 1
ATOM 8161 C CA . PRO B 1 465 ? -5.859 -27.859 -15.727 1 98.62 465 PRO B CA 1
ATOM 8162 C C . PRO B 1 465 ? -4.906 -27.188 -16.719 1 98.62 465 PRO B C 1
ATOM 8164 O O . PRO B 1 465 ? -5.309 -26.266 -17.438 1 98.62 465 PRO B O 1
ATOM 8167 N N . ALA B 1 466 ? -3.656 -27.609 -16.75 1 98.75 466 ALA B N 1
ATOM 8168 C CA . ALA B 1 466 ? -2.615 -26.984 -17.562 1 98.75 466 ALA B CA 1
ATOM 8169 C C . ALA B 1 466 ? -3.051 -26.906 -19.031 1 98.75 466 ALA B C 1
ATOM 8171 O O . ALA B 1 466 ? -3.688 -27.828 -19.547 1 98.75 466 ALA B O 1
ATOM 8172 N N . VAL B 1 467 ? -2.738 -25.875 -19.672 1 98.12 467 VAL B N 1
ATOM 8173 C CA . VAL B 1 467 ? -3.006 -25.703 -21.109 1 98.12 467 VAL B CA 1
ATOM 8174 C C . VAL B 1 467 ? -1.844 -26.266 -21.922 1 98.12 467 VAL B C 1
ATOM 8176 O O . VAL B 1 467 ? -0.709 -26.328 -21.438 1 98.12 467 VAL B O 1
ATOM 8179 N N . PRO B 1 468 ? -2.145 -26.719 -23.141 1 98.25 468 PRO B N 1
ATOM 8180 C CA . PRO B 1 468 ? -1.023 -27.078 -24.016 1 98.25 468 PRO B CA 1
ATOM 8181 C C . PRO B 1 468 ? -0.166 -25.875 -24.391 1 98.25 468 PRO B C 1
ATOM 8183 O O . PRO B 1 468 ? -0.601 -24.719 -24.234 1 98.25 468 PRO B O 1
ATOM 8186 N N . HIS B 1 469 ? 1.069 -26.156 -24.828 1 97.62 469 HIS B N 1
ATOM 8187 C CA . HIS B 1 469 ? 1.912 -25.047 -25.281 1 97.62 469 HIS B CA 1
ATOM 8188 C C . HIS B 1 469 ? 1.219 -24.25 -26.375 1 97.62 469 HIS B C 1
ATOM 8190 O O . HIS B 1 469 ? 0.636 -24.828 -27.297 1 97.62 469 HIS B O 1
ATOM 8196 N N . GLY B 1 470 ? 1.248 -22.938 -26.219 1 96.5 470 GLY B N 1
ATOM 8197 C CA . GLY B 1 470 ? 0.589 -22.047 -27.156 1 96.5 470 GLY B CA 1
ATOM 8198 C C . GLY B 1 470 ? -0.873 -21.812 -26.828 1 96.5 470 GLY B C 1
ATOM 8199 O O . GLY B 1 470 ? -1.522 -20.953 -27.438 1 96.5 470 GLY B O 1
ATOM 8200 N N . GLY B 1 471 ? -1.36 -22.516 -25.828 1 96.94 471 GLY B N 1
ATOM 8201 C CA . GLY B 1 471 ? -2.773 -22.469 -25.484 1 96.94 471 GLY B CA 1
ATOM 8202 C C . GLY B 1 471 ? -3.195 -21.125 -24.906 1 96.94 471 GLY B C 1
ATOM 8203 O O . GLY B 1 471 ? -4.375 -20.766 -24.953 1 96.94 471 GLY B O 1
ATOM 8204 N N . MET B 1 472 ? -2.295 -20.344 -24.406 1 95.81 472 MET B N 1
ATOM 8205 C CA . MET B 1 472 ? -2.629 -19.062 -23.781 1 95.81 472 MET B CA 1
ATOM 8206 C C . MET B 1 472 ? -3.031 -18.031 -24.844 1 95.81 472 MET B C 1
ATOM 8208 O O . MET B 1 472 ? -3.619 -17 -24.516 1 95.81 472 MET B O 1
ATOM 8212 N N . HIS B 1 473 ? -2.742 -18.359 -26.094 1 96.44 473 HIS B N 1
ATOM 8213 C CA . HIS B 1 473 ? -3.314 -17.547 -27.156 1 96.44 473 HIS B CA 1
ATOM 8214 C C . HIS B 1 473 ? -4.824 -17.406 -27 1 96.44 473 HIS B C 1
ATOM 8216 O O . HIS B 1 473 ? -5.379 -16.328 -27.203 1 96.44 473 HIS B O 1
ATOM 8222 N N . ASP B 1 474 ? -5.43 -18.484 -26.609 1 97 474 ASP B N 1
ATOM 8223 C CA . ASP B 1 474 ? -6.887 -18.531 -26.531 1 97 474 ASP B CA 1
ATOM 8224 C C . ASP B 1 474 ? -7.363 -18.297 -25.094 1 97 474 ASP B C 1
ATOM 8226 O O . ASP B 1 474 ? -8.438 -17.75 -24.875 1 97 474 ASP B O 1
ATOM 8230 N N . ALA B 1 475 ? -6.586 -18.703 -24.125 1 97.38 475 ALA B N 1
ATOM 8231 C CA . ALA B 1 475 ? -7.07 -18.797 -22.75 1 97.38 475 ALA B CA 1
ATOM 8232 C C . ALA B 1 475 ? -6.566 -17.625 -21.906 1 97.38 475 ALA B C 1
ATOM 8234 O O . ALA B 1 475 ? -6.77 -17.609 -20.688 1 97.38 475 ALA B O 1
ATOM 8235 N N . VAL B 1 476 ? -5.984 -16.641 -22.469 1 95.94 476 VAL B N 1
ATOM 8236 C CA . VAL B 1 476 ? -5.27 -15.578 -21.766 1 95.94 476 VAL B CA 1
ATOM 8237 C C . VAL B 1 476 ? -6.23 -14.852 -20.828 1 95.94 476 VAL B C 1
ATOM 8239 O O . VAL B 1 476 ? -5.824 -14.367 -19.766 1 95.94 476 VAL B O 1
ATOM 8242 N N . SER B 1 477 ? -7.5 -14.805 -21.156 1 96.69 477 SER B N 1
ATOM 8243 C CA . SER B 1 477 ? -8.461 -14.055 -20.344 1 96.69 477 SER B CA 1
ATOM 8244 C C . SER B 1 477 ? -9.016 -14.922 -19.219 1 96.69 477 SER B C 1
ATOM 8246 O O . SER B 1 477 ? -9.742 -14.422 -18.344 1 96.69 477 SER B O 1
ATOM 8248 N N . SER B 1 478 ? -8.711 -16.203 -19.219 1 97.31 478 SER B N 1
ATOM 8249 C CA . SER B 1 478 ? -9.18 -17.109 -18.172 1 97.31 478 SER B CA 1
ATOM 8250 C C . SER B 1 478 ? -8.273 -17.078 -16.953 1 97.31 478 SER B C 1
ATOM 8252 O O . SER B 1 478 ? -7.48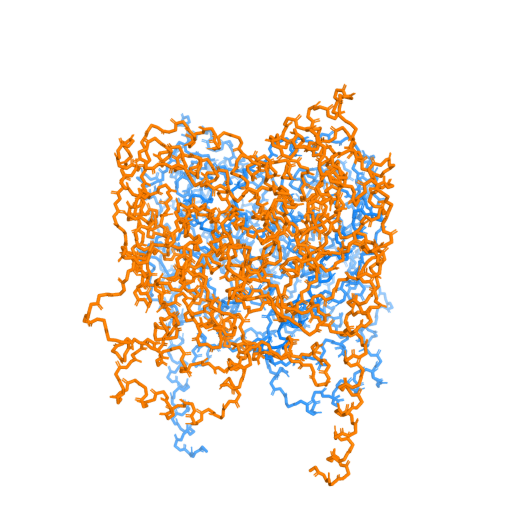4 -18 -16.734 1 97.31 478 SER B O 1
ATOM 8254 N N . CYS B 1 479 ? -8.359 -16.031 -16.188 1 97.38 479 CYS B N 1
ATOM 8255 C CA . CYS B 1 479 ? -7.488 -15.875 -15.023 1 97.38 479 CYS B CA 1
ATOM 8256 C C . CYS B 1 479 ? -8.281 -15.383 -13.812 1 97.38 479 CYS B C 1
ATOM 8258 O O . CYS B 1 479 ? -7.695 -14.945 -12.82 1 97.38 479 CYS B O 1
ATOM 8260 N N . GLY B 1 480 ? -9.586 -15.484 -13.859 1 98.44 480 GLY B N 1
ATOM 8261 C CA . GLY B 1 480 ? -10.453 -14.852 -12.875 1 98.44 480 GLY B CA 1
ATOM 8262 C C . GLY B 1 480 ? -10.305 -15.438 -11.484 1 98.44 480 GLY B C 1
ATOM 8263 O O . GLY B 1 480 ? -10.398 -14.719 -10.492 1 98.44 480 GLY B O 1
ATOM 8264 N N . TYR B 1 481 ? -10 -16.688 -11.344 1 98.75 481 TYR B N 1
ATOM 8265 C CA . TYR B 1 481 ? -10 -17.375 -10.062 1 98.75 481 TYR B CA 1
ATOM 8266 C C . TYR B 1 481 ? -8.805 -16.984 -9.219 1 98.75 481 TYR B C 1
ATOM 8268 O O . TYR B 1 481 ? -8.797 -17.172 -8 1 98.75 481 TYR B O 1
ATOM 8276 N N . THR B 1 482 ? -7.762 -16.5 -9.828 1 98.62 482 THR B N 1
ATOM 8277 C CA . THR B 1 482 ? -6.621 -16 -9.07 1 98.62 482 THR B CA 1
ATOM 8278 C C . THR B 1 482 ? -6.594 -14.477 -9.062 1 98.62 482 THR B C 1
ATOM 8280 O O . THR B 1 482 ? -6.289 -13.859 -8.031 1 98.62 482 THR B O 1
ATOM 8283 N N . PHE B 1 483 ? -6.965 -13.859 -10.203 1 98.5 483 PHE B N 1
ATOM 8284 C CA . PHE B 1 483 ? -6.832 -12.422 -10.414 1 98.5 483 PHE B CA 1
ATOM 8285 C C . PHE B 1 483 ? -7.668 -11.648 -9.398 1 98.5 483 PHE B C 1
ATOM 8287 O O . PHE B 1 483 ? -7.281 -10.562 -8.969 1 98.5 483 PHE B O 1
ATOM 8294 N N . LEU B 1 484 ? -8.812 -12.234 -9.047 1 98.75 484 LEU B N 1
ATOM 8295 C CA . LEU B 1 484 ? -9.695 -11.656 -8.039 1 98.75 484 LEU B CA 1
ATOM 8296 C C . LEU B 1 484 ? -8.938 -11.383 -6.746 1 98.75 484 LEU B C 1
ATOM 8298 O O . LEU B 1 484 ? -9.047 -10.297 -6.176 1 98.75 484 LEU B O 1
ATOM 8302 N N . PHE B 1 485 ? -8.148 -12.227 -6.352 1 98.81 485 PHE B N 1
ATOM 8303 C CA . PHE B 1 485 ? -7.492 -12.125 -5.051 1 98.81 485 PHE B CA 1
ATOM 8304 C C . PHE B 1 485 ? -6.227 -11.281 -5.145 1 98.81 485 PHE B C 1
ATOM 8306 O O . PHE B 1 485 ? -5.707 -10.82 -4.129 1 98.81 485 PHE B O 1
ATOM 8313 N N . ASN B 1 486 ? -5.703 -11.078 -6.375 1 98.69 486 ASN B N 1
ATOM 8314 C CA . ASN B 1 486 ? -4.691 -10.047 -6.578 1 98.69 486 ASN B CA 1
ATOM 8315 C C . ASN B 1 486 ? -5.281 -8.648 -6.414 1 98.69 486 ASN B C 1
ATOM 8317 O O . ASN B 1 486 ? -4.652 -7.77 -5.82 1 98.69 486 ASN B O 1
ATOM 8321 N N . LEU B 1 487 ? -6.488 -8.516 -7.004 1 98.69 487 LEU B N 1
ATOM 8322 C CA . LEU B 1 487 ? -7.16 -7.23 -6.844 1 98.69 487 LEU B CA 1
ATOM 8323 C C . LEU B 1 487 ? -7.398 -6.922 -5.367 1 98.69 487 LEU B C 1
ATOM 8325 O O . LEU B 1 487 ? -7.199 -5.789 -4.926 1 98.69 487 LEU B O 1
ATOM 8329 N N . LEU B 1 488 ? -7.762 -7.887 -4.613 1 98.69 488 LEU B N 1
ATOM 8330 C CA . LEU B 1 488 ? -8.094 -7.723 -3.203 1 98.69 488 LEU B CA 1
ATOM 8331 C C . LEU B 1 488 ? -6.824 -7.664 -2.352 1 98.69 488 LEU B C 1
ATOM 8333 O O . LEU B 1 488 ? -6.867 -7.238 -1.196 1 98.69 488 LEU B O 1
ATOM 8337 N N . ASP B 1 489 ? -5.734 -8.18 -2.846 1 98.44 489 ASP B N 1
ATOM 8338 C CA . ASP B 1 489 ? -4.469 -8.336 -2.137 1 98.44 489 ASP B CA 1
ATOM 8339 C C . ASP B 1 489 ? -4.594 -9.344 -1 1 98.44 489 ASP B C 1
ATOM 8341 O O . ASP B 1 489 ? -4.051 -9.133 0.087 1 98.44 489 ASP B O 1
ATOM 8345 N N . TYR B 1 490 ? -5.285 -10.406 -1.242 1 98.75 490 TYR B N 1
ATOM 8346 C CA . TYR B 1 490 ? -5.52 -11.43 -0.233 1 98.75 490 TYR B CA 1
ATOM 8347 C C . TYR B 1 490 ? -4.438 -12.5 -0.285 1 98.75 490 TYR B C 1
ATOM 8349 O O . TYR B 1 490 ? -3.781 -12.68 -1.313 1 98.75 490 TYR B O 1
ATOM 8357 N N . SER B 1 491 ? -4.195 -13.18 0.875 1 98.62 491 SER B N 1
ATOM 8358 C CA . SER B 1 491 ? -3.318 -14.344 0.936 1 98.62 491 SER B CA 1
ATOM 8359 C C . SER B 1 491 ? -4.027 -15.594 0.427 1 98.62 491 SER B C 1
ATOM 8361 O O . SER B 1 491 ? -5.129 -15.914 0.873 1 98.62 491 SER B O 1
ATOM 8363 N N . ALA B 1 492 ? -3.361 -16.234 -0.534 1 98.88 492 ALA B N 1
ATOM 8364 C CA . ALA B 1 492 ? -4.008 -17.391 -1.156 1 98.88 492 ALA B CA 1
ATOM 8365 C C . ALA B 1 492 ? -3.004 -18.516 -1.393 1 98.88 492 ALA B C 1
ATOM 8367 O O . ALA B 1 492 ? -2.018 -18.344 -2.109 1 98.88 492 ALA B O 1
ATOM 8368 N N . GLY B 1 493 ? -3.271 -19.688 -0.761 1 98.94 493 GLY B N 1
ATOM 8369 C CA . GLY B 1 493 ? -2.406 -20.859 -0.892 1 98.94 493 GLY B CA 1
ATOM 8370 C C . GLY B 1 493 ? -2.967 -21.906 -1.825 1 98.94 493 GLY B C 1
ATOM 8371 O O . GLY B 1 493 ? -4.184 -22.062 -1.931 1 98.94 493 GLY B O 1
ATOM 8372 N N . VAL B 1 494 ? -2.092 -22.594 -2.525 1 98.94 494 VAL B N 1
ATOM 8373 C CA . VAL B 1 494 ? -2.49 -23.672 -3.436 1 98.94 494 VAL B CA 1
ATOM 8374 C C . VAL B 1 494 ? -1.862 -24.984 -2.992 1 98.94 494 VAL B C 1
ATOM 8376 O O . VAL B 1 494 ? -0.693 -25.031 -2.604 1 98.94 494 VAL B O 1
ATOM 8379 N N . LEU B 1 495 ? -2.631 -26.047 -2.967 1 98.62 495 LEU B N 1
ATOM 8380 C CA . LEU B 1 495 ? -2.117 -27.391 -2.734 1 98.62 495 LEU B CA 1
ATOM 8381 C C . LEU B 1 495 ? -2.711 -28.375 -3.732 1 98.62 495 LEU B C 1
ATOM 8383 O O . LEU B 1 495 ? -3.895 -28.297 -4.062 1 98.62 495 LEU B O 1
ATOM 8387 N N . PRO B 1 496 ? -1.922 -29.203 -4.324 1 98.56 496 PRO B N 1
ATOM 8388 C CA . PRO B 1 496 ? -2.42 -30.219 -5.266 1 98.56 496 PRO B CA 1
ATOM 8389 C C . PRO B 1 496 ? -3.297 -31.266 -4.59 1 98.56 496 PRO B C 1
ATOM 8391 O O . PRO B 1 496 ? -3.039 -31.656 -3.445 1 98.56 496 PRO B O 1
ATOM 8394 N N . VAL B 1 497 ? -4.273 -31.781 -5.312 1 98.31 497 VAL B N 1
ATOM 8395 C CA . VAL B 1 497 ? -5.266 -32.688 -4.734 1 98.31 497 VAL B CA 1
ATOM 8396 C C . VAL B 1 497 ? -5.27 -34 -5.496 1 98.31 497 VAL B C 1
ATOM 8398 O O . VAL B 1 497 ? -5.258 -35.094 -4.887 1 98.31 497 VAL B O 1
ATOM 8401 N N . THR B 1 498 ? -5.344 -33.906 -6.781 1 97.5 498 THR B N 1
ATOM 8402 C CA . THR B 1 498 ? -5.488 -35.094 -7.609 1 97.5 498 THR B CA 1
ATOM 8403 C C . THR B 1 498 ? -4.914 -34.844 -9.008 1 97.5 498 THR B C 1
ATOM 8405 O O . THR B 1 498 ? -4.113 -33.938 -9.203 1 97.5 498 THR B O 1
ATOM 8408 N N . HIS B 1 499 ? -5.25 -35.812 -9.93 1 98 499 HIS B N 1
ATOM 8409 C CA . HIS B 1 499 ? -4.855 -35.719 -11.328 1 98 499 HIS B CA 1
ATOM 8410 C C . HIS B 1 499 ? -6.062 -35.844 -12.25 1 98 499 HIS B C 1
ATOM 8412 O O . HIS B 1 499 ? -7.098 -36.406 -11.859 1 98 499 HIS B O 1
ATOM 8418 N N . VAL B 1 500 ? -5.875 -35.312 -13.406 1 98.69 500 VAL B N 1
ATOM 8419 C CA . VAL B 1 500 ? -6.934 -35.438 -14.398 1 98.69 500 VAL B CA 1
ATOM 8420 C C . VAL B 1 500 ? -7.152 -36.906 -14.727 1 98.69 500 VAL B C 1
ATOM 8422 O O . VAL B 1 500 ? -6.195 -37.656 -14.969 1 98.69 500 VAL B O 1
ATOM 8425 N N . ASP B 1 501 ? -8.391 -37.312 -14.656 1 98.5 501 ASP B N 1
ATOM 8426 C CA . ASP B 1 501 ? -8.789 -38.625 -15.078 1 98.5 501 ASP B CA 1
ATOM 8427 C C . ASP B 1 501 ? -9.492 -38.594 -16.438 1 98.5 501 ASP B C 1
ATOM 8429 O O . ASP B 1 501 ? -10.445 -37.844 -16.625 1 98.5 501 ASP B O 1
ATOM 8433 N N . ALA B 1 502 ? -9.109 -39.438 -17.359 1 98.44 502 ALA B N 1
ATOM 8434 C CA . ALA B 1 502 ? -9.586 -39.438 -18.75 1 98.44 502 ALA B CA 1
ATOM 8435 C C . ALA B 1 502 ? -11.094 -39.656 -18.812 1 98.44 502 ALA B C 1
ATOM 8437 O O . ALA B 1 502 ? -11.789 -39.062 -19.625 1 98.44 502 ALA B O 1
ATOM 8438 N N . LYS B 1 503 ? -11.57 -40.531 -17.984 1 98.06 503 LYS B N 1
ATOM 8439 C CA . LYS B 1 503 ? -12.977 -40.906 -18.031 1 98.06 503 LYS B CA 1
ATOM 8440 C C . LYS B 1 503 ? -13.82 -40.031 -17.125 1 98.06 503 LYS B C 1
ATOM 8442 O O . LYS B 1 503 ? -14.805 -39.438 -17.562 1 98.06 503 LYS B O 1
ATOM 8447 N N . GLU B 1 504 ? -13.391 -39.844 -15.906 1 97.81 504 GLU B N 1
ATOM 8448 C CA . GLU B 1 504 ? -14.18 -39.125 -14.906 1 97.81 504 GLU B CA 1
ATOM 8449 C C . GLU B 1 504 ? -14.273 -37.656 -15.242 1 97.81 504 GLU B C 1
ATOM 8451 O O . GLU B 1 504 ? -15.258 -37 -14.891 1 97.81 504 GLU B O 1
ATOM 8456 N N . ASP B 1 505 ? -13.289 -37.188 -15.945 1 98.69 505 ASP B N 1
ATOM 8457 C CA . ASP B 1 505 ? -13.211 -35.75 -16.141 1 98.69 505 ASP B CA 1
ATOM 8458 C C . ASP B 1 505 ? -13.555 -35.375 -17.578 1 98.69 505 ASP B C 1
ATOM 8460 O O . ASP B 1 505 ? -13.25 -34.281 -18.031 1 98.69 505 ASP B O 1
ATOM 8464 N N . ALA B 1 506 ? -14.133 -36.281 -18.266 1 98.31 506 ALA B N 1
ATOM 8465 C CA . ALA B 1 506 ? -14.57 -36 -19.641 1 98.31 506 ALA B CA 1
ATOM 8466 C C . ALA B 1 506 ? -15.688 -34.969 -19.656 1 98.31 506 ALA B C 1
ATOM 8468 O O . ALA B 1 506 ? -16.484 -34.875 -18.703 1 98.31 506 ALA B O 1
ATOM 8469 N N . LEU B 1 507 ? -15.711 -34.156 -20.719 1 97.69 507 LEU B N 1
ATOM 8470 C CA . LEU B 1 507 ? -16.828 -33.219 -20.891 1 97.69 507 LEU B CA 1
ATOM 8471 C C . LEU B 1 507 ? -18.125 -33.969 -21.156 1 97.69 507 LEU B C 1
ATOM 8473 O O . LEU B 1 507 ? -18.109 -35 -21.828 1 97.69 507 LEU B O 1
ATOM 8477 N N . PRO B 1 508 ? -19.188 -33.438 -20.609 1 95.5 508 PRO B N 1
ATOM 8478 C CA . PRO B 1 508 ? -20.453 -34.062 -20.922 1 95.5 508 PRO B CA 1
ATOM 8479 C C . PRO B 1 508 ? -20.766 -34.062 -22.422 1 95.5 508 PRO B C 1
ATOM 8481 O O . PRO B 1 508 ? -20.297 -33.188 -23.156 1 95.5 508 PRO B O 1
ATOM 8484 N N . SER B 1 509 ? -21.609 -35 -22.812 1 94.19 509 SER B N 1
ATOM 8485 C CA . SER B 1 509 ? -21.922 -35.188 -24.234 1 94.19 509 SER B CA 1
ATOM 8486 C C . SER B 1 509 ? -22.656 -33.969 -24.797 1 94.19 509 SER B C 1
ATOM 8488 O O . SER B 1 509 ? -22.594 -33.719 -25.984 1 94.19 509 SER B O 1
ATOM 8490 N N . ASP B 1 510 ? -23.266 -33.219 -23.969 1 94.62 510 ASP B N 1
ATOM 8491 C CA . ASP B 1 510 ? -24.062 -32.062 -24.422 1 94.62 510 ASP B CA 1
ATOM 8492 C C . ASP B 1 510 ? -23.281 -30.766 -24.281 1 94.62 510 ASP B C 1
ATOM 8494 O O . ASP B 1 510 ? -23.859 -29.688 -24.453 1 94.62 510 ASP B O 1
ATOM 8498 N N . PHE B 1 511 ? -22.016 -30.953 -23.938 1 95.62 511 PHE B N 1
ATOM 8499 C CA . PHE B 1 511 ? -21.188 -29.766 -23.812 1 95.62 511 PHE B CA 1
ATOM 8500 C C . PHE B 1 511 ? -21.109 -29.031 -25.141 1 95.62 511 PHE B C 1
ATOM 8502 O O . PHE B 1 511 ? -20.781 -29.625 -26.172 1 95.62 511 PHE B O 1
ATOM 8509 N N . GLN B 1 512 ? -21.469 -27.703 -25.172 1 95.19 512 GLN B N 1
ATOM 8510 C CA . GL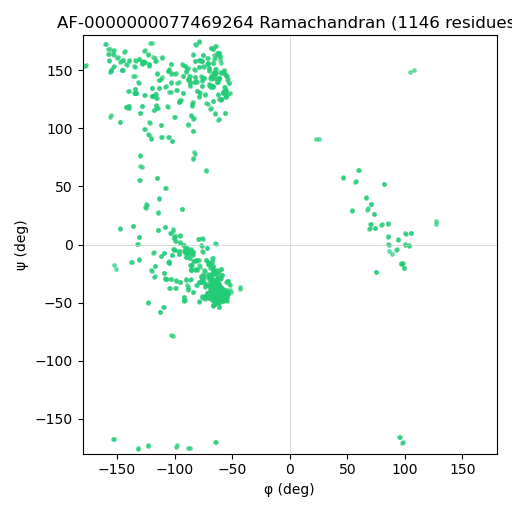N B 1 512 ? -21.422 -26.875 -26.375 1 95.19 512 GLN B CA 1
ATOM 8511 C C . GLN B 1 512 ? -20.516 -25.672 -26.172 1 95.19 512 GLN B C 1
ATOM 8513 O O . GLN B 1 512 ? -20.938 -24.656 -25.641 1 95.19 512 GLN B O 1
ATOM 8518 N N . LEU B 1 513 ? -19.375 -25.781 -26.766 1 95.81 513 LEU B N 1
ATOM 8519 C CA . LEU B 1 513 ? -18.359 -24.734 -26.641 1 95.81 513 LEU B CA 1
ATOM 8520 C C . LEU B 1 513 ? -18.875 -23.406 -27.156 1 95.81 513 LEU B C 1
ATOM 8522 O O . LEU B 1 513 ? -18.625 -22.359 -26.562 1 95.81 513 LEU B O 1
ATOM 8526 N N . LYS B 1 514 ? -19.609 -23.375 -28.219 1 94.06 514 LYS B N 1
ATOM 8527 C CA . LYS B 1 514 ? -20.062 -22.172 -28.906 1 94.06 514 LYS B CA 1
ATOM 8528 C C . LYS B 1 514 ? -21.094 -21.406 -28.094 1 94.06 514 LYS B C 1
ATOM 8530 O O . LYS B 1 514 ? -21.344 -20.219 -28.328 1 94.06 514 LYS B O 1
ATOM 8535 N N . LYS B 1 515 ? -21.656 -22.062 -27.109 1 94.81 515 LYS B N 1
ATOM 8536 C CA . LYS B 1 515 ? -22.688 -21.438 -26.297 1 94.81 515 LYS B CA 1
ATOM 8537 C C . LYS B 1 515 ? -22.094 -20.719 -25.094 1 94.81 515 LYS B C 1
ATOM 8539 O O . LYS B 1 515 ? -22.797 -19.953 -24.422 1 94.81 515 LYS B O 1
ATOM 8544 N N . LEU B 1 516 ? -20.859 -20.875 -24.891 1 97.38 516 LEU B N 1
ATOM 8545 C CA . LEU B 1 516 ? -20.188 -20.219 -23.766 1 97.38 516 LEU B CA 1
ATOM 8546 C C . LEU B 1 516 ? -19.828 -18.781 -24.109 1 97.38 516 LEU B C 1
ATOM 8548 O O . LEU B 1 516 ? -19.812 -18.406 -25.281 1 97.38 516 LEU B O 1
ATOM 8552 N N . ASN B 1 517 ? -19.641 -17.922 -23.062 1 97.88 517 ASN B N 1
ATOM 8553 C CA . ASN B 1 517 ? -19.125 -16.594 -23.312 1 97.88 517 ASN B CA 1
ATOM 8554 C C . ASN B 1 517 ? -17.672 -16.641 -23.812 1 97.88 517 ASN B C 1
ATOM 8556 O O . ASN B 1 517 ? -17.031 -17.688 -23.75 1 97.88 517 ASN B O 1
ATOM 8560 N N . GLY B 1 518 ? -17.156 -15.531 -24.297 1 97.75 518 GLY B N 1
ATOM 8561 C CA . GLY B 1 518 ? -15.867 -15.469 -24.953 1 97.75 518 GLY B CA 1
ATOM 8562 C C . GLY B 1 518 ? -14.719 -15.906 -24.078 1 97.75 518 GLY B C 1
ATOM 8563 O O . GLY B 1 518 ? -13.781 -16.547 -24.547 1 97.75 518 GLY B O 1
ATOM 8564 N N . VAL B 1 519 ? -14.734 -15.617 -22.812 1 98.38 519 VAL B N 1
ATOM 8565 C CA . VAL B 1 519 ? -13.672 -16.016 -21.891 1 98.38 519 VAL B CA 1
ATOM 8566 C C . VAL B 1 519 ? -13.68 -17.531 -21.734 1 98.38 519 VAL B C 1
ATOM 8568 O O . VAL B 1 519 ? -12.625 -18.172 -21.797 1 98.38 519 VAL B O 1
ATOM 8571 N N . ALA B 1 520 ? -14.812 -18.078 -21.531 1 98.62 520 ALA B N 1
ATOM 8572 C CA . ALA B 1 520 ? -14.969 -19.516 -21.312 1 98.62 520 ALA B CA 1
ATOM 8573 C C . ALA B 1 520 ? -14.625 -20.281 -22.594 1 98.62 520 ALA B C 1
ATOM 8575 O O . ALA B 1 520 ? -14.094 -21.391 -22.516 1 98.62 520 ALA B O 1
ATOM 8576 N N . GLN B 1 521 ? -15.016 -19.719 -23.719 1 98.31 521 GLN B N 1
ATOM 8577 C CA . GLN B 1 521 ? -14.633 -20.359 -24.984 1 98.31 521 GLN B CA 1
ATOM 8578 C C . GLN B 1 521 ? -13.117 -20.516 -25.078 1 98.31 521 GLN B C 1
ATOM 8580 O O . GLN B 1 521 ? -12.617 -21.562 -25.484 1 98.31 521 GLN B O 1
ATOM 8585 N N . GLY B 1 522 ? -12.43 -19.469 -24.719 1 98 522 GLY B N 1
ATOM 8586 C CA . GLY B 1 522 ? -10.977 -19.531 -24.719 1 98 522 GLY B CA 1
ATOM 8587 C C . GLY B 1 522 ? -10.422 -20.547 -23.734 1 98 522 GLY B C 1
ATOM 8588 O O . GLY B 1 522 ? -9.477 -21.266 -24.047 1 98 522 GLY B O 1
ATOM 8589 N N . ALA B 1 523 ? -11 -20.641 -22.609 1 98.06 523 ALA B N 1
ATOM 8590 C CA . ALA B 1 523 ? -10.547 -21.531 -21.547 1 98.06 523 ALA B CA 1
ATOM 8591 C C . ALA B 1 523 ? -10.719 -23 -21.953 1 98.06 523 ALA B C 1
ATOM 8593 O O . ALA B 1 523 ? -9.844 -23.828 -21.672 1 98.06 523 ALA B O 1
ATOM 8594 N N . TYR B 1 524 ? -11.805 -23.328 -22.609 1 98.31 524 TYR B N 1
ATOM 8595 C CA . TYR B 1 524 ? -12.18 -24.719 -22.844 1 98.31 524 TYR B CA 1
ATOM 8596 C C . TYR B 1 524 ? -11.727 -25.172 -24.234 1 98.31 524 TYR B C 1
ATOM 8598 O O . TYR B 1 524 ? -11.859 -26.344 -24.578 1 98.31 524 TYR B O 1
ATOM 8606 N N . LYS B 1 525 ? -11.203 -24.219 -24.969 1 97.81 525 LYS B N 1
ATOM 8607 C CA . LYS B 1 525 ? -10.852 -24.516 -26.359 1 97.81 525 LYS B CA 1
ATOM 8608 C C . LYS B 1 525 ? -9.969 -25.766 -26.438 1 97.81 525 LYS B C 1
ATOM 8610 O O . LYS B 1 525 ? -10.102 -26.562 -27.359 1 97.81 525 LYS B O 1
ATOM 8615 N N . HIS B 1 526 ? -9.117 -25.938 -25.453 1 97.12 526 HIS B N 1
ATOM 8616 C CA . HIS B 1 526 ? -8.125 -27 -25.547 1 97.12 526 HIS B CA 1
ATOM 8617 C C . HIS B 1 526 ? -8.375 -28.062 -24.469 1 97.12 526 HIS B C 1
ATOM 8619 O O . HIS B 1 526 ? -7.512 -28.906 -24.234 1 97.12 526 HIS B O 1
ATOM 8625 N N . TYR B 1 527 ? -9.461 -28.047 -23.844 1 98.44 527 TYR B N 1
ATOM 8626 C CA . TYR B 1 527 ? -9.727 -29.047 -22.812 1 98.44 527 TYR B CA 1
ATOM 8627 C C . TYR B 1 527 ? -10 -30.406 -23.422 1 98.44 527 TYR B C 1
ATOM 8629 O O . TYR B 1 527 ? -10.906 -30.562 -24.234 1 98.44 527 TYR B O 1
ATOM 8637 N N . ASP B 1 528 ? -9.234 -31.359 -23.062 1 98.19 528 ASP B N 1
ATOM 8638 C CA . ASP B 1 528 ? -9.344 -32.75 -23.469 1 98.19 528 ASP B CA 1
ATOM 8639 C C . ASP B 1 528 ? -8.875 -33.688 -22.359 1 98.19 528 ASP B C 1
AT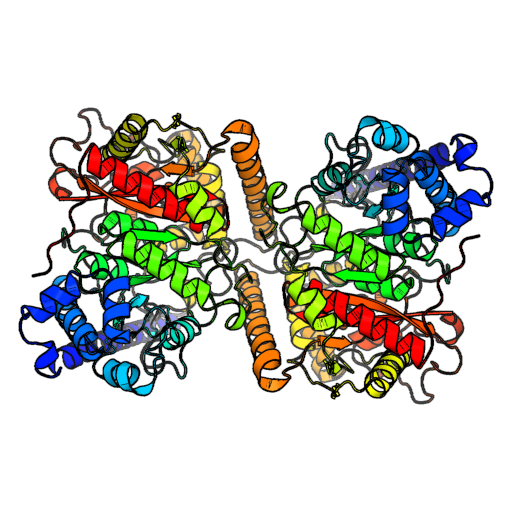OM 8641 O O . ASP B 1 528 ? -7.668 -33.906 -22.203 1 98.19 528 ASP B O 1
ATOM 8645 N N . ALA B 1 529 ? -9.844 -34.312 -21.719 1 98.25 529 ALA B N 1
ATOM 8646 C CA . ALA B 1 529 ? -9.531 -35.094 -20.516 1 98.25 529 ALA B CA 1
ATOM 8647 C C . ALA B 1 529 ? -8.578 -36.219 -20.844 1 98.25 529 ALA B C 1
ATOM 8649 O O . ALA B 1 529 ? -7.727 -36.594 -20.031 1 98.25 529 ALA B O 1
ATOM 8650 N N . GLU B 1 530 ? -8.727 -36.812 -21.984 1 98.25 530 GLU B N 1
ATOM 8651 C CA . GLU B 1 530 ? -7.867 -37.906 -22.375 1 98.25 530 GLU B CA 1
ATOM 8652 C C . GLU B 1 530 ? -6.418 -37.469 -22.531 1 98.25 530 GLU B C 1
ATOM 8654 O O . GLU B 1 530 ? -5.504 -38.125 -22.031 1 98.25 530 GLU B O 1
ATOM 8659 N N . LYS B 1 531 ? -6.219 -36.438 -23.219 1 98.38 531 LYS B N 1
ATOM 8660 C CA . LYS B 1 531 ? -4.867 -35.906 -23.453 1 98.38 531 LYS B CA 1
ATOM 8661 C C . LYS B 1 531 ? -4.27 -35.344 -22.172 1 98.38 531 LYS B C 1
ATOM 8663 O O . LYS B 1 531 ? -3.049 -35.344 -22 1 98.38 531 LYS B O 1
ATOM 8668 N N . MET B 1 532 ? -5.117 -34.906 -21.297 1 98.5 532 MET B N 1
ATOM 8669 C CA . MET B 1 532 ? -4.695 -34.219 -20.078 1 98.5 532 MET B CA 1
ATOM 8670 C C . MET B 1 532 ? -4.512 -35.219 -18.938 1 98.5 532 MET B C 1
ATOM 8672 O O . MET B 1 532 ? -4.086 -34.844 -17.844 1 98.5 532 MET B O 1
ATOM 8676 N N . ALA B 1 533 ? -4.82 -36.469 -19.203 1 98.5 533 ALA B N 1
ATOM 8677 C CA . ALA B 1 533 ? -4.77 -37.469 -18.141 1 98.5 533 ALA B CA 1
ATOM 8678 C C . ALA B 1 533 ? -3.408 -37.469 -17.453 1 98.5 533 ALA B C 1
ATOM 8680 O O . ALA B 1 533 ? -2.369 -37.438 -18.109 1 98.5 533 ALA B O 1
ATOM 8681 N N . GLY B 1 534 ? -3.479 -37.406 -16.094 1 97.81 534 GLY B N 1
ATOM 8682 C CA . GLY B 1 534 ? -2.248 -37.438 -15.32 1 97.81 534 GLY B CA 1
ATOM 8683 C C . GLY B 1 534 ? -1.773 -36.062 -14.898 1 97.81 534 GLY B C 1
ATOM 8684 O O . GLY B 1 534 ? -0.941 -35.938 -13.992 1 97.81 534 GLY B O 1
ATOM 8685 N N . LEU B 1 535 ? -2.271 -34.969 -15.492 1 98.62 535 LEU B N 1
ATOM 8686 C CA . LEU B 1 535 ? -1.912 -33.625 -15.078 1 98.62 535 LEU B CA 1
ATOM 8687 C C . LEU B 1 535 ? -2.469 -33.312 -13.688 1 98.62 535 LEU B C 1
ATOM 8689 O O . LEU B 1 535 ? -3.572 -33.75 -13.352 1 98.62 535 LEU B O 1
ATOM 8693 N N . PRO B 1 536 ? -1.734 -32.562 -12.93 1 98.69 536 PRO B N 1
ATOM 8694 C CA . PRO B 1 536 ? -2.182 -32.25 -11.578 1 98.69 536 PRO B CA 1
ATOM 8695 C C . PRO B 1 536 ? -3.389 -31.297 -11.562 1 98.69 536 PRO B C 1
ATOM 8697 O O . PRO B 1 536 ? -3.578 -30.516 -12.5 1 98.69 536 PRO B O 1
ATOM 8700 N N . VAL B 1 537 ? -4.141 -31.438 -10.547 1 98.69 537 VAL B N 1
ATOM 8701 C CA . VAL B 1 537 ? -5.246 -30.516 -10.258 1 98.69 537 VAL B CA 1
ATOM 8702 C C . VAL B 1 537 ? -5.219 -30.141 -8.773 1 98.69 537 VAL B C 1
ATOM 8704 O O . VAL B 1 537 ? -5.086 -31 -7.906 1 98.69 537 VAL B O 1
ATOM 8707 N N . ALA B 1 538 ? -5.297 -28.797 -8.523 1 98.81 538 ALA B N 1
ATOM 8708 C CA . ALA B 1 538 ? -5.137 -28.281 -7.16 1 98.81 538 ALA B CA 1
ATOM 8709 C C . ALA B 1 538 ? -6.379 -27.531 -6.711 1 98.81 538 ALA B C 1
ATOM 8711 O O . ALA B 1 538 ? -7.34 -27.375 -7.473 1 98.81 538 ALA B O 1
ATOM 8712 N N . VAL B 1 539 ? -6.398 -27.156 -5.48 1 98.81 539 VAL B N 1
ATOM 8713 C CA . VAL B 1 539 ? -7.367 -26.203 -4.938 1 98.81 539 VAL B CA 1
ATOM 8714 C C . VAL B 1 539 ? -6.637 -25.031 -4.309 1 98.81 539 VAL B C 1
ATOM 8716 O O . VAL B 1 539 ? -5.422 -25.078 -4.098 1 98.81 539 VAL B O 1
ATOM 8719 N N . GLN B 1 540 ? -7.363 -24.016 -4.105 1 98.69 540 GLN B N 1
ATOM 8720 C CA . GLN B 1 540 ? -6.867 -22.766 -3.539 1 98.69 540 GLN B CA 1
ATOM 8721 C C . GLN B 1 540 ? -7.543 -22.469 -2.203 1 98.69 540 GLN B C 1
ATOM 8723 O O . GLN B 1 540 ? -8.766 -22.578 -2.078 1 98.69 540 GLN B O 1
ATOM 8728 N N . VAL B 1 541 ? -6.746 -22.172 -1.164 1 98.94 541 VAL B N 1
ATOM 8729 C CA . VAL B 1 541 ? -7.219 -21.734 0.145 1 98.94 541 VAL B CA 1
ATOM 8730 C C . VAL B 1 541 ? -6.938 -20.25 0.323 1 98.94 541 VAL B C 1
ATOM 8732 O O . VAL B 1 541 ? -5.781 -19.812 0.32 1 98.94 541 VAL B O 1
ATOM 8735 N N . ILE B 1 542 ? -8.039 -19.484 0.507 1 98.94 542 ILE B N 1
ATOM 8736 C CA . ILE B 1 542 ? -7.898 -18.031 0.48 1 98.94 542 ILE B CA 1
ATOM 8737 C C . ILE B 1 542 ? -8.266 -17.453 1.843 1 98.94 542 ILE B C 1
ATOM 8739 O O . ILE B 1 542 ? -9.336 -17.75 2.383 1 98.94 542 ILE B O 1
ATOM 8743 N N . GLY B 1 543 ? -7.344 -16.781 2.469 1 98.81 543 GLY B N 1
ATOM 8744 C CA . GLY B 1 543 ? -7.629 -15.898 3.584 1 98.81 543 GLY B CA 1
ATOM 8745 C C . GLY B 1 543 ? -7.703 -14.438 3.176 1 98.81 543 GLY B C 1
ATOM 8746 O O . GLY B 1 543 ? -7.723 -14.117 1.985 1 98.81 543 GLY B O 1
ATOM 8747 N N . ARG B 1 544 ? -7.844 -13.523 4.094 1 98.19 544 ARG B N 1
ATOM 8748 C CA . ARG B 1 544 ? -7.867 -12.094 3.803 1 98.19 544 ARG B CA 1
ATOM 8749 C C . ARG B 1 544 ? -6.453 -11.523 3.779 1 98.19 544 ARG B C 1
ATOM 8751 O O . ARG B 1 544 ? -5.477 -12.266 3.707 1 98.19 544 ARG B O 1
ATOM 8758 N N . ARG B 1 545 ? -6.316 -10.141 3.621 1 98.25 545 ARG B N 1
ATOM 8759 C CA . ARG B 1 545 ? -5.039 -9.453 3.504 1 98.25 545 ARG B CA 1
ATOM 8760 C C . ARG B 1 545 ? -4.172 -9.688 4.738 1 98.25 545 ARG B C 1
ATOM 8762 O O . ARG B 1 545 ? -4.633 -9.5 5.867 1 98.25 545 ARG B O 1
ATOM 8769 N N . LEU B 1 546 ? -2.904 -10.195 4.547 1 98.38 546 LEU B N 1
ATOM 8770 C CA . LEU B 1 546 ? -1.862 -10.359 5.555 1 98.38 546 LEU B CA 1
ATOM 8771 C C . LEU B 1 546 ? -2.221 -11.469 6.531 1 98.38 546 LEU B C 1
ATOM 8773 O O . LEU B 1 546 ? -1.917 -11.375 7.723 1 98.38 546 LEU B O 1
ATOM 8777 N N . GLU B 1 547 ? -2.885 -12.523 6.035 1 98.56 547 GLU B N 1
ATOM 8778 C CA . GLU B 1 547 ? -3.271 -13.656 6.871 1 98.56 547 GLU B CA 1
ATOM 8779 C C . GLU B 1 547 ? -2.518 -14.922 6.473 1 98.56 547 GLU B C 1
ATOM 8781 O O . GLU B 1 547 ? -3.076 -16.016 6.512 1 98.56 547 GLU B O 1
ATOM 8786 N N . GLU B 1 548 ? -1.265 -14.836 6.152 1 98.81 548 GLU B N 1
ATOM 8787 C CA . GLU B 1 548 ? -0.485 -15.984 5.688 1 98.81 548 GLU B CA 1
ATOM 8788 C C . GLU B 1 548 ? -0.441 -17.094 6.742 1 98.81 548 GLU B C 1
ATOM 8790 O O . GLU B 1 548 ? -0.544 -18.266 6.414 1 98.81 548 GLU B O 1
ATOM 8795 N N . GLU B 1 549 ? -0.32 -16.734 8.031 1 98.81 549 GLU B N 1
ATOM 8796 C CA . GLU B 1 549 ? -0.266 -17.719 9.102 1 98.81 549 GLU B CA 1
ATOM 8797 C C . GLU B 1 549 ? -1.532 -18.578 9.133 1 98.81 549 GLU B C 1
ATOM 8799 O O . GLU B 1 549 ? -1.461 -19.797 9.234 1 98.81 549 GLU B O 1
ATOM 8804 N N . LYS B 1 550 ? -2.623 -17.906 9.023 1 98.81 550 LYS B N 1
ATOM 8805 C CA . LYS B 1 550 ? -3.926 -18.562 9.031 1 98.81 550 LYS B CA 1
ATOM 8806 C C . LYS B 1 550 ? -4.09 -19.484 7.82 1 98.81 550 LYS B C 1
ATOM 8808 O O . LYS B 1 550 ? -4.527 -20.625 7.957 1 98.81 550 LYS B O 1
ATOM 8813 N N . VAL B 1 551 ? -3.717 -19 6.68 1 98.94 551 VAL B N 1
ATOM 8814 C CA . VAL B 1 551 ? -3.898 -19.734 5.434 1 98.94 551 VAL B CA 1
ATOM 8815 C C . VAL B 1 551 ? -3.035 -21 5.449 1 98.94 551 VAL B C 1
ATOM 8817 O O . VAL B 1 551 ? -3.508 -22.078 5.113 1 98.94 551 VAL B O 1
ATOM 8820 N N . LEU B 1 552 ? -1.801 -20.844 5.836 1 98.94 552 LEU B N 1
ATOM 8821 C CA . LEU B 1 552 ? -0.901 -22 5.875 1 98.94 552 LEU B CA 1
ATOM 8822 C C . LEU B 1 552 ? -1.389 -23.031 6.879 1 98.94 552 LEU B C 1
ATOM 8824 O O . LEU B 1 552 ? -1.332 -24.234 6.609 1 98.94 552 LEU B O 1
ATOM 8828 N N . ALA B 1 553 ? -1.849 -22.594 8.031 1 98.88 553 ALA B N 1
ATOM 8829 C CA . ALA B 1 553 ? -2.389 -23.5 9.031 1 98.88 553 ALA B CA 1
ATOM 8830 C C . ALA B 1 553 ? -3.578 -24.281 8.477 1 98.88 553 ALA B C 1
ATOM 8832 O O . ALA B 1 553 ? -3.688 -25.5 8.688 1 98.88 553 ALA B O 1
ATOM 8833 N N . ILE B 1 554 ? -4.414 -23.594 7.77 1 98.94 554 ILE B N 1
ATOM 8834 C CA . ILE B 1 554 ? -5.629 -24.25 7.277 1 98.94 554 ILE B CA 1
ATOM 8835 C C . ILE B 1 554 ? -5.289 -25.125 6.078 1 98.94 554 ILE B C 1
ATOM 8837 O O . ILE B 1 554 ? -5.906 -26.172 5.883 1 98.94 554 ILE B O 1
ATOM 8841 N N . MET B 1 555 ? -4.32 -24.781 5.254 1 98.88 555 MET B N 1
ATOM 8842 C CA . MET B 1 555 ? -3.844 -25.672 4.207 1 98.88 555 MET B CA 1
ATOM 8843 C C . MET B 1 555 ? -3.428 -27.016 4.793 1 98.88 555 MET B C 1
ATOM 8845 O O . MET B 1 555 ? -3.691 -28.062 4.199 1 98.88 555 MET B O 1
ATOM 8849 N N . GLU B 1 556 ? -2.77 -26.953 5.922 1 98.69 556 GLU B N 1
ATOM 8850 C CA . GLU B 1 556 ? -2.383 -28.188 6.598 1 98.69 556 GLU B CA 1
ATOM 8851 C C . GLU B 1 556 ? -3.609 -29.016 6.996 1 98.69 556 GLU B C 1
ATOM 8853 O O . GLU B 1 556 ? -3.627 -30.234 6.832 1 98.69 556 GLU B O 1
ATOM 8858 N N . ARG B 1 557 ? -4.621 -28.328 7.512 1 98.5 557 ARG B N 1
ATOM 8859 C CA . ARG B 1 557 ? -5.867 -28.984 7.871 1 98.5 557 ARG B CA 1
ATOM 8860 C C . ARG B 1 557 ? -6.516 -29.625 6.648 1 98.5 557 ARG B C 1
ATOM 8862 O O . ARG B 1 557 ? -7.137 -30.688 6.754 1 98.5 557 ARG B O 1
ATOM 8869 N N . VAL B 1 558 ? -6.473 -28.969 5.578 1 98.69 558 VAL B N 1
ATOM 8870 C CA . VAL B 1 558 ? -7.043 -29.469 4.332 1 98.69 558 VAL B CA 1
ATOM 8871 C C . VAL B 1 558 ? -6.277 -30.703 3.881 1 98.69 558 VAL B C 1
ATOM 8873 O O . VAL B 1 558 ? -6.883 -31.719 3.523 1 98.69 558 VAL B O 1
ATOM 8876 N N . GLU B 1 559 ? -4.992 -30.594 3.828 1 98.44 559 GLU B N 1
ATOM 8877 C CA . GLU B 1 559 ? -4.172 -31.719 3.4 1 98.44 559 GLU B CA 1
ATOM 8878 C C . GLU B 1 559 ? -4.398 -32.938 4.293 1 98.44 559 GLU B C 1
ATOM 8880 O O . GLU B 1 559 ? -4.477 -34.062 3.803 1 98.44 559 GLU B O 1
ATOM 8885 N N . ASP B 1 560 ? -4.5 -32.719 5.602 1 97.94 560 ASP B N 1
ATOM 8886 C CA . ASP B 1 560 ? -4.742 -33.812 6.547 1 97.94 560 ASP B CA 1
ATOM 8887 C C . ASP B 1 560 ? -6.094 -34.469 6.293 1 97.94 560 ASP B C 1
ATOM 8889 O O . ASP B 1 560 ? -6.219 -35.688 6.367 1 97.94 560 ASP B O 1
ATOM 8893 N N . ALA B 1 561 ? -7.051 -33.656 6.039 1 98.25 561 ALA B N 1
ATOM 8894 C CA . ALA B 1 561 ? -8.383 -34.188 5.75 1 98.25 561 ALA B CA 1
ATOM 8895 C C . ALA B 1 561 ? -8.367 -35.031 4.496 1 98.25 561 ALA B C 1
ATOM 8897 O O . ALA B 1 561 ? -8.969 -36.125 4.465 1 98.25 561 ALA B O 1
ATOM 8898 N N . LEU B 1 562 ? -7.762 -34.562 3.508 1 98.12 562 LEU B N 1
ATOM 8899 C CA . LEU B 1 562 ? -7.66 -35.344 2.264 1 98.12 562 LEU B CA 1
ATOM 8900 C C . LEU B 1 562 ? -6.922 -36.656 2.486 1 98.12 562 LEU B C 1
ATOM 8902 O O . LEU B 1 562 ? -7.301 -37.688 1.927 1 98.12 562 LEU B O 1
ATOM 8906 N N . ASP B 1 563 ? -5.867 -36.562 3.211 1 97 563 ASP B N 1
ATOM 8907 C CA . ASP B 1 563 ? -5.098 -37.781 3.514 1 97 563 ASP B CA 1
ATOM 8908 C C . ASP B 1 563 ? -5.973 -38.812 4.195 1 97 563 ASP B C 1
ATOM 8910 O O . ASP B 1 563 ? -5.895 -40 3.867 1 97 563 ASP B O 1
ATOM 8914 N N . LYS B 1 564 ? -6.758 -38.375 5.078 1 96.75 564 LYS B N 1
ATOM 8915 C CA . LYS B 1 564 ? -7.602 -39.281 5.859 1 96.75 564 LYS B CA 1
ATOM 8916 C C . LYS B 1 564 ? -8.75 -39.812 5.02 1 96.75 564 LYS B C 1
ATOM 8918 O O . LYS B 1 564 ? -9.164 -40.969 5.195 1 96.75 564 LYS B O 1
ATOM 8923 N N . HIS B 1 565 ? -9.305 -39.062 4.137 1 93.94 565 HIS B N 1
ATOM 8924 C CA . HIS B 1 565 ? -10.57 -39.438 3.506 1 93.94 565 HIS B CA 1
ATOM 8925 C C . HIS B 1 565 ? -10.398 -39.594 1.999 1 93.94 565 HIS B C 1
ATOM 8927 O O . HIS B 1 565 ? -11.32 -40.062 1.318 1 93.94 565 HIS B O 1
ATOM 8933 N N . GLY B 1 566 ? -9.477 -39.344 1.41 1 82.12 566 GLY B N 1
ATOM 8934 C CA . GLY B 1 566 ? -9.375 -39.375 -0.04 1 82.12 566 GLY B CA 1
ATOM 8935 C C . GLY B 1 566 ? -7.969 -39.688 -0.533 1 82.12 566 GLY B C 1
ATOM 8936 O O . GLY B 1 566 ? -7.766 -39.969 -1.714 1 82.12 566 GLY B O 1
ATOM 8937 N N . GLY B 1 567 ? -7.066 -39.5 0.224 1 85.5 567 GLY B N 1
ATOM 8938 C CA . GLY B 1 567 ? -5.672 -39.719 -0.138 1 85.5 567 GLY B CA 1
ATOM 8939 C C . GLY B 1 567 ? -4.906 -38.406 -0.312 1 85.5 567 GLY B C 1
ATOM 8940 O O . GLY B 1 567 ? -5.484 -37.406 -0.703 1 85.5 567 GLY B O 1
ATOM 8941 N N . ARG B 1 568 ? -3.693 -38.531 -0.03 1 89.5 568 ARG B N 1
ATOM 8942 C CA . ARG B 1 568 ? -2.777 -37.406 -0.205 1 89.5 568 ARG B CA 1
ATOM 8943 C C . ARG B 1 568 ? -2.205 -37.375 -1.617 1 89.5 568 ARG B C 1
ATOM 8945 O O . ARG B 1 568 ? -2.004 -38.438 -2.23 1 89.5 568 ARG B O 1
ATOM 8952 N N . TYR B 1 569 ? -1.997 -36.188 -2.111 1 95.38 569 TYR B N 1
ATOM 8953 C CA . TYR B 1 569 ? -1.39 -36.031 -3.428 1 95.38 569 TYR B CA 1
ATOM 8954 C C . TYR B 1 569 ? -0.032 -36.75 -3.486 1 95.38 569 TYR B C 1
ATOM 8956 O O . TYR B 1 569 ? 0.783 -36.594 -2.572 1 95.38 569 TYR B O 1
ATOM 8964 N N . GLU B 1 570 ? 0.186 -37.438 -4.523 1 92.56 570 GLU B N 1
ATOM 8965 C CA . GLU B 1 570 ? 1.449 -38.156 -4.703 1 92.56 570 GLU B CA 1
ATOM 8966 C C . GLU B 1 570 ? 2.436 -37.312 -5.523 1 92.56 570 GLU B C 1
ATOM 8968 O O . GLU B 1 570 ? 2.174 -37 -6.684 1 92.56 570 GLU B O 1
ATOM 8973 N N . LEU B 1 571 ? 3.559 -37.094 -4.969 1 93.88 571 LEU B N 1
ATOM 8974 C CA . LEU B 1 571 ? 4.602 -36.344 -5.637 1 93.88 571 LEU B CA 1
ATOM 8975 C C . LEU B 1 571 ? 5.27 -37.156 -6.73 1 93.88 571 LEU B C 1
ATOM 8977 O O . LEU B 1 571 ? 5.316 -38.375 -6.648 1 93.88 571 LEU B O 1
ATOM 8981 N N . LEU B 1 572 ? 5.781 -36.406 -7.703 1 92.94 572 LEU B N 1
ATOM 8982 C CA . LEU B 1 572 ? 6.586 -37.094 -8.711 1 92.94 572 LEU B CA 1
ATOM 8983 C C . LEU B 1 572 ? 7.82 -37.719 -8.078 1 92.94 572 LEU B C 1
ATOM 8985 O O . LEU B 1 572 ? 8.469 -37.125 -7.223 1 92.94 572 LEU B O 1
ATOM 8989 N N . GLU B 1 573 ? 8.117 -38.906 -8.539 1 88.5 573 GLU B N 1
ATOM 8990 C CA . GLU B 1 573 ? 9.312 -39.594 -8.023 1 88.5 573 GLU B CA 1
ATOM 8991 C C . GLU B 1 573 ? 10.578 -39 -8.625 1 88.5 573 GLU B C 1
ATOM 8993 O O . GLU B 1 573 ? 10.633 -38.719 -9.828 1 88.5 573 GLU B O 1
ATOM 8998 N N . VAL B 1 574 ? 11.508 -38.812 -7.781 1 82.81 574 VAL B N 1
ATOM 8999 C CA . VAL B 1 574 ? 12.797 -38.281 -8.234 1 82.81 574 VAL B CA 1
ATOM 9000 C C . VAL B 1 574 ? 13.672 -39.438 -8.711 1 82.81 574 VAL B C 1
ATOM 9002 O O . VAL B 1 574 ? 13.938 -40.375 -7.949 1 82.81 574 VAL B O 1
ATOM 9005 N N . ASP B 1 575 ? 13.977 -39.594 -10 1 75.25 575 ASP B N 1
ATOM 9006 C CA . ASP B 1 575 ? 14.805 -40.656 -10.531 1 75.25 575 ASP B CA 1
ATOM 9007 C C . ASP B 1 575 ? 16.25 -40.188 -10.734 1 75.25 575 ASP B C 1
ATOM 9009 O O . ASP B 1 575 ? 16.5 -39.031 -11 1 75.25 575 ASP B O 1
#

Foldseek 3Di:
DDPVVVVVVVVLLVVLVVLLLVLQVVQQVVQVVPLVPDDPLLADDQDPVLVVLLPDQQQVVLVCLVVVNDQLVSSLSSLSNLVSVLCVPFVWFRDFCPPVLVVLLVPNADSNASRASAEEEEALQFADAPAWSCLQFSLRGPPHDNHGWLLVVLCRPRNYGHGTHTFAAQQQQWQAGAHSRRGGGAAPQARQFGLTTRNSSVLRSQLLSSHFKYKDKDQQLGQNQSCFFRFWKWKQAFWQQDADTRGHHLFPPQDLQDMDMIMIGRDLSNRVSVSLSSQQSQSVVRHVRHDSDHDDVVLLVCLLPPQAFFEEEAQDLVAAGAFLVQNVLLVLLQVLNVVSPYHYYYDDFDRLLLLLQLLVCSRCLQLCVRNVVSHGNPTDHQLLSVVLSVLQPPDLVVLCVVLCCCCPVVVFPSQSSNSNPSYHDDPVVSVVSSVVLVVSLVRRVCCCVPPSVGAKYKYFQWRYHTGGVSLCNLQSSGRSSRNSCSSNSWMKMKGWGDFQDQPSRADDPPDDLSNHHRNNNSNCVRDHSNSRTRGIGMMMIIGHHRSNSNRSSVVVVSQVSCCVRPRHDDRDDHD/DDPVVVVVVVVQLVVLQVLLLVLQVVQQVVQVVPLVPDDPLLADDQDPVLVVLLPDQQQVVLVCLVVVNDQLVSSLSSLSNLVSVLCVPFVWFRDFCPPVLVVLLVPNADSNASRASAEEEEALQFADAPAWSCLQFSLRPPPHDNHGWLLVVLCRPRNYGHGTHTFAAQQQQWQAGAHSRRGGGAAPQARQFGLTTRNSSVLRSQLLSSHFKYKDKDQQLGQNQSCFFRFWKWKQAFWQQDADTRGHHLFPPQDLQDMDMIMIGRDLSNRVSVSLSSQQSQSVVRHVRHDSDHDDVVLLVCLLPPQAFFEEEAQDLVAAGAFLVQNVLLVLLQVLNVVSPYHYYYDDFDRLLLLLQLLVCSRCLQLCVRNVVSHGNPTDHQLLSVVLSVLQPDDLVVLCVVLCCCCPVLVFPSQSSNSNPSYHHDPVVSVVSSVVLVVSLVRRVCCCVPPSVGAKYKYFQWRYHTFGVSLCNLQSSGRSSRNSCSSNSWMKMKGWRAFQDQPSRADDPPDDLSNHHRNNNSVCVRDHSNSRTRGIGIMMIIGHHRSNSNRSSVVVVSQVSCCVRPRHDDGDDND

Sequence (1150 aa):
MGLSTYWQHKADCVEGYRQLSFISKRKQSERASKLASLPAPYLSPLSAQDRTILGKPIQELVQDVHKQITNPIDILRAYAKVTVKAQEKINCVTEVLFPEAEEWAKNEVNLKGPLAGIPVSVKDTVNVKGFDTSVAHSTNVGKPQSEDGVTIKILKDAGAVPFVKTNIPTTLLSFESTNDVWGQCKNPHNDKYSPGGSTGGESALLAFGGSRIGIGTDVAGSVRVPAHFSGCYSIRCSTGRWPKVGLNTSMAGQDGIPSVASPMARTLNDLTYFTRSFIQMKPWQYDYTVHPLAWREDVETEYREKKKLRIGVMRTDHVVDPSPACARALDQTVKALVAEGHEVFDVEPPSPYEALQVASQLLLSDGGATFLGHFRTGEWNDLGAAQMVKYMHLPRFIKYIHYLYVKYIKGDSIWAGLLRDWHPKSAHEYWQLIARREYYKANFYKWWSEEAKMDVMLAPPNATPAVPHGGMHDAVSSCGYTFLFNLLDYSAGVLPVTHVDAKEDALPSDFQLKKLNGVAQGAYKHYDAEKMAGLPVAVQVIGRRLEEEKVLAIMERVEDALDKHGGRYELLEVDMGLSTYWQHKADCVEGYRQLSFISKRKQSERASKLASLPAPYLSPLSAQDRTILGKPIQELVQDVHKQITNPIDILRAYAKVTVKAQEKINCVTEVLFPEAEEWAKNEVNLKGPLAGIPVSVKDTVNVKGFDTSVAHSTNVGKPQSEDGVTIKILKDAGAVPFVKTNIPTTLLSFESTNDVWGQCKNPHNDKYSPGGSTGGESALLAFGGSRIGIGTDVAGSVRVPAHFSGCYSIRCSTGRWPKVGLNTSMAGQDGIPSVASPMARTLNDLTYFTRSFIQMKPWQYDYTVHPLAWREDVETEYREKKKLRIGVMRTDHVVDPSPACARALDQTVKALVAEGHEVFDVEPPSPYEALQVASQLLLSDGGATFLGHFRTGEWNDLGAAQMVKYMHLPRFIKYIHYLYVKYIKGDSIWAGLLRDWHPKSAHEYWQLIARREYYKANFYKWWSEEAKMDVMLAPPNATPAVPHGGMHDAVSSCGYTFLFNLLDYSAGVLPVTHVDAKEDALPSDFQLKKLNGVAQGAYKHYDAEKMAGLPVAVQVIGRRLEEEKVLAIMERVEDALDKHGGRYELLEVD

Radius of gyration: 31.3 Å; Cα contacts (8 Å, |Δi|>4): 2685; chains: 2; bounding box: 63×88×88 Å

InterPro domains:
  IPR023631 Amidase signature domain [PF01425] (74-552)
  IPR036928 Amidase signature (AS) superfamily [G3DSA:3.90.1300.10] (18-567)
  IPR036928 Amidase signature (AS) superfamily [SSF75304] (42-562)

pLDDT: mean 95.62, std 7.52, range [38.69, 98.94]

Solvent-accessible surface area (backbone atoms only — not comparable to full-atom values): 55871 Å² total; per-residue (Å²): 130,53,72,65,56,50,50,51,48,48,51,49,34,52,53,23,37,54,49,46,53,48,52,18,50,47,54,45,46,52,45,52,50,50,66,70,66,51,59,64,78,45,70,48,78,83,46,73,65,34,51,52,58,74,68,48,57,58,72,58,50,24,50,29,36,64,68,66,72,41,60,44,63,57,49,40,35,40,30,46,30,37,33,55,52,43,35,74,72,24,40,21,56,57,51,72,38,59,74,60,31,53,55,36,64,72,71,62,30,31,58,83,29,82,34,12,36,39,51,31,36,33,34,33,36,46,32,42,52,73,34,58,44,35,59,42,29,70,75,34,56,92,51,47,30,90,49,60,11,51,65,50,50,52,37,22,59,27,6,22,30,64,39,34,24,16,29,33,11,26,73,53,66,36,62,32,14,40,26,70,38,80,38,63,29,24,13,73,78,42,72,65,25,17,6,11,10,29,21,7,10,49,21,19,32,22,22,47,49,25,34,54,36,33,39,30,42,30,50,48,30,8,40,40,37,1,13,27,24,31,39,15,22,22,35,44,50,18,81,28,71,41,60,58,61,42,51,59,71,52,51,69,32,61,62,74,40,53,66,27,45,22,51,29,13,43,39,64,71,44,34,50,52,50,52,52,46,54,42,66,66,44,53,38,82,74,25,91,64,20,51,88,68,70,75,54,62,68,52,23,51,47,48,59,62,50,80,63,49,38,36,30,30,40,78,55,56,86,61,43,67,43,32,52,44,30,46,47,37,46,48,52,48,51,53,18,40,44,72,69,58,31,49,70,45,79,51,83,74,82,54,48,54,58,41,44,48,52,42,54,47,44,68,41,22,42,43,48,53,62,44,57,68,52,58,52,51,73,60,74,69,42,59,31,49,48,50,53,39,54,56,28,69,48,57,67,70,59,45,50,52,51,25,49,42,34,36,69,72,69,59,26,57,69,40,20,62,55,50,62,73,45,44,59,31,39,26,50,55,46,19,53,49,41,35,50,50,52,52,49,43,52,52,44,52,48,41,42,66,73,68,65,59,49,69,35,36,36,32,42,43,43,37,56,63,55,44,46,70,76,38,43,53,51,21,59,71,54,38,54,60,26,29,39,40,33,64,61,33,24,11,38,31,29,43,44,49,46,53,32,38,42,74,84,23,40,78,61,92,80,67,56,64,86,76,46,41,59,45,28,33,23,49,50,69,76,69,46,29,63,82,41,43,61,35,24,27,23,34,24,40,30,29,52,64,75,28,54,46,43,32,52,26,41,51,52,52,50,50,51,27,23,43,73,66,74,41,59,57,80,74,61,77,73,124,129,52,71,63,54,50,49,51,48,48,52,48,34,50,53,24,37,53,48,46,53,48,51,19,51,47,53,45,46,50,46,52,49,52,67,70,66,51,60,63,76,47,70,48,77,84,47,74,65,34,52,53,57,72,70,48,56,57,71,58,50,25,51,29,34,64,68,67,73,43,60,42,62,57,49,40,35,39,32,44,30,37,33,54,54,43,34,74,72,24,39,21,57,55,51,72,39,60,74,61,30,52,55,36,64,73,72,63,31,32,59,84,30,82,33,12,36,39,50,30,35,34,33,32,35,47,32,41,53,73,35,59,45,35,58,41,30,70,74,35,54,90,51,48,29,91,49,59,11,50,65,50,49,52,37,22,60,27,6,24,29,64,39,36,24,15,28,32,12,24,73,53,66,35,62,32,14,40,25,69,38,82,38,63,28,24,13,74,78,43,72,64,24,17,6,10,9,28,20,8,10,49,20,19,32,22,23,48,50,25,33,55,36,33,39,31,42,32,50,49,30,8,40,40,36,1,12,27,24,31,39,14,22,23,36,44,47,16,82,30,70,40,60,59,61,41,52,59,70,50,50,68,32,61,63,73,39,52,67,25,45,24,50,29,13,45,38,65,72,42,34,50,51,49,52,53,47,53,43,66,67,44,54,39,82,76,27,91,65,21,53,90,66,70,77,54,62,66,50,24,50,49,48,59,61,49,81,63,49,38,35,29,31,41,78,54,56,83,63,43,66,44,33,53,44,31,44,47,37,45,48,53,49,51,54,18,39,44,72,69,58,31,48,70,46,81,50,81,72,81,52,48,55,58,42,43,48,51,44,55,46,44,68,40,23,42,44,48,51,62,43,56,68,50,58,52,49,72,60,74,71,42,57,30,49,48,50,53,38,55,56,28,69,47,57,67,71,58,46,51,53,52,25,51,42,34,34,69,71,69,60,25,57,69,41,20,61,54,51,63,72,47,44,58,31,38,26,49,54,46,19,53,48,42,34,50,51,52,51,49,44,54,50,43,53,47,41,42,65,72,66,65,60,48,68,35,36,37,32,42,43,41,37,54,62,54,45,45,70,76,38,42,53,52,21,59,74,54,38,53,59,27,29,42,38,33,65,60,32,25,11,38,29,29,45,44,49,46,54,32,36,42,73,84,22,40,78,60,93,81,66,57,64,86,76,45,42,59,44,30,33,23,49,51,70,75,69,45,28,64,83,41,43,62,35,24,27,21,35,24,39,30,28,53,65,74,30,55,47,43,33,52,26,42,50,50,54,50,51,51,26,22,43,75,66,74,41,60,57,79,73,61,78,74,126

Secondary structure (DSSP, 8-state):
--HHHHHHHHHHHHHHHHHHHHHHHHHHHHHHHHHHT--HHHHSPPPHHHHHHHHS-HHHHHHHHHTTSS-HHHHHHHHHHHHHHHHHHH--EEEE-TTHHHHIIIIIS-TTSTTTT-EEEEETTB--BTS---TT-GGGTT--BSS--HHHHHHHHHT-EEEEEE---GGG-SSS-EETTTEE--BTTBTTB---SSSHHHHHHHHHTS-SEEEEEESSSTTHHHHHHHT-EEEEPPTTSS--TTB--SSTT--SS--EEEEEESSHHHHHHHHHHHHHT-GGGT-TTS------HHHHHHHHH-SS-EEEE----SSSPPPHHHHHHHHHHHHHHHHTT-EEEE---S-HHHHHHHHHHHHTTTTTHHHHTTPPTT----HHHHHHHHHHTS-HHHHHHHHHIIIIIS--HHHHHHHHT-S--BHHHHHHHHHHHHHHHHHHHHIIIIII--SEEEE-SSSSSPPBTTTHHHHTT--HHHHHHHHHT--EEEEEEEE--TTTTPPPTT--GGGS-HHHHHHHTT--HHHHTT-EEEEEEE--TT-HHHHHHHHHHHHHHHHHHT-PPPPPP--/--HHHHHHHHHHHHHHHHHHHHHHHHHHHHHHHHHHT--HHHHSPPPHHHHHHHHS-HHHHHHHHHTTSS-HHHHHHHHHHHHHHHHHHH--EEEE-TTHHHHIIIIIS-TTSTTTT-EEEEETTB--BTS---TT-GGGTT--BSS--HHHHHHHHHT-EEEEEE---GGG-SSS-EETTTEE---SS-TTB---SSSHHHHHHHHHTS-SEEEEEESSSTTHHHHHHHT-EEEEPPTTSS--TTB--SSTT--SS--EEEEEESSHHHHHHHHHHHHHT-GGGT-TTS------HHHHHHHHH-SS-EEEE----SSSPPPHHHHHHHHHHHHHHHHTT-EEEE---S-HHHHHHHHHHHHTTTTTHHHHTTPPTT----HHHHHHHHHHTS-HHHHHHHHHIIIIIS--HHHHHHHHT-S--BHHHHHHHHHHHHHHHHHHHHIIIIII--SEEEE-SSSSSPPBTTTHHHHTT--HHHHHHHHHT--EEEEEEEE--TTTTPPPTT--GGGS-HHHHHHHTT--HHHHTT-EEEEEEE--TT-HHHHHHHHHHHHHHHHHHT-PPPPPP--